Protein AF-0000000084692949 (afdb_homodimer)

Nearest PDB structures (foldseek):
  5o00-assembly1_A-2  TM=7.225E-01  e=6.241E-05  Phanerodontia chrysosporium
  4ags-assembly1_C  TM=6.980E-01  e=1.175E-04  Leishmania infantum
  4qq7-assembly1_B  TM=6.844E-01  e=4.164E-04  Burkholderia cenocepacia J2315
  3lyp-assembly1_B  TM=6.603E-01  e=1.476E-03  Pseudomonas protegens Pf-5
  6gib-assembly1_A  TM=5.365E-01  e=6.348E-04  Trametes versicolor

InterPro domains:
  IPR032854 Alkylated DNA repair protein alkB homologue 3 [PTHR31212] (1-137)
  IPR036282 Glutathione S-transferase, C-terminal domain superfamily [SSF47616] (288-383)
  IPR037151 Alpha-ketoglutarate-dependent dioxygenase AlkB-like superfamily [G3DSA:2.60.120.590] (1-52)

pLDDT: mean 70.76, std 23.98, range [20.2, 98.0]

Organism: Botryosphaeria parva (strain UCR-NP2) (NCBI:txid1287680)

Structure (mmCIF, N/CA/C/O backbone):
data_AF-0000000084692949-model_v1
#
loop_
_entity.id
_entity.type
_entity.pdbx_description
1 polymer 'Putative isochorismatase family protein family protein'
#
loop_
_atom_site.group_PDB
_atom_site.id
_atom_site.type_symbol
_atom_site.label_atom_id
_atom_site.label_alt_id
_atom_site.label_comp_id
_atom_site.label_asym_id
_atom_site.label_entity_id
_atom_site.label_seq_id
_atom_site.pdbx_PDB_ins_code
_atom_site.Cartn_x
_atom_site.Cartn_y
_atom_site.Cartn_z
_atom_site.occupancy
_atom_site.B_iso_or_equiv
_atom_site.auth_seq_id
_atom_site.auth_comp_id
_atom_site.auth_asym_id
_atom_site.auth_atom_id
_atom_site.pdbx_PDB_model_num
ATOM 1 N N . MET A 1 1 ? -11.664 -42.719 -3.82 1 50.5 1 MET A N 1
ATOM 2 C CA . MET A 1 1 ? -11.398 -42.125 -2.521 1 50.5 1 MET A CA 1
ATOM 3 C C . MET A 1 1 ? -12.305 -40.906 -2.289 1 50.5 1 MET A C 1
ATOM 5 O O . MET A 1 1 ? -12.648 -40.219 -3.234 1 50.5 1 MET A O 1
ATOM 9 N N . PRO A 1 2 ? -12.703 -40.844 -1.256 1 49.19 2 PRO A N 1
ATOM 10 C CA . PRO A 1 2 ? -13.617 -39.719 -1.043 1 49.19 2 PRO A CA 1
ATOM 11 C C . PRO A 1 2 ? -12.945 -38.344 -1.24 1 49.19 2 PRO A C 1
ATOM 13 O O . PRO A 1 2 ? -11.719 -38.25 -1.211 1 49.19 2 PRO A O 1
ATOM 16 N N . HIS A 1 3 ? -13.727 -37.375 -1.478 1 51.41 3 HIS A N 1
ATOM 17 C CA . HIS A 1 3 ? -13.312 -35.969 -1.532 1 51.41 3 HIS A CA 1
ATOM 18 C C . HIS A 1 3 ? -12.508 -35.594 -0.293 1 51.41 3 HIS A C 1
ATOM 20 O O . HIS A 1 3 ? -12.836 -36 0.819 1 51.41 3 HIS A O 1
ATOM 26 N N . ASN A 1 4 ? -11.438 -35.062 -0.4 1 51.16 4 ASN A N 1
ATOM 27 C CA . ASN A 1 4 ? -10.531 -34.625 0.657 1 51.16 4 ASN A CA 1
ATOM 28 C C . ASN A 1 4 ? -9.727 -35.781 1.225 1 51.16 4 ASN A C 1
ATOM 30 O O . ASN A 1 4 ? -9.336 -35.75 2.393 1 51.16 4 ASN A O 1
ATOM 34 N N . SER A 1 5 ? -9.82 -36.781 0.419 1 54.34 5 SER A N 1
ATOM 35 C CA . SER A 1 5 ? -9.016 -37.906 0.886 1 54.34 5 SER A CA 1
ATOM 36 C C . SER A 1 5 ? -7.641 -37.906 0.232 1 54.34 5 SER A C 1
ATOM 38 O O . SER A 1 5 ? -7.457 -37.344 -0.851 1 54.34 5 SER A O 1
ATOM 40 N N . VAL A 1 6 ? -6.699 -38.156 1.044 1 57.84 6 VAL A N 1
ATOM 41 C CA . VAL A 1 6 ? -5.344 -38.312 0.524 1 57.84 6 VAL A CA 1
ATOM 42 C C . VAL A 1 6 ? -4.938 -39.781 0.545 1 57.84 6 VAL A C 1
ATOM 44 O O . VAL A 1 6 ? -5.203 -40.5 1.52 1 57.84 6 VAL A O 1
ATOM 47 N N . PHE A 1 7 ? -4.676 -40.375 -0.594 1 60.28 7 PHE A N 1
ATOM 48 C CA . PHE A 1 7 ? -4.055 -41.688 -0.693 1 60.28 7 PHE A CA 1
ATOM 49 C C . PHE A 1 7 ? -2.537 -41.562 -0.759 1 60.28 7 PHE A C 1
ATOM 51 O O . PHE A 1 7 ? -1.997 -40.938 -1.683 1 60.28 7 PHE A O 1
ATOM 58 N N . VAL A 1 8 ? -1.912 -41.906 0.359 1 62.56 8 VAL A N 1
ATOM 59 C CA . VAL A 1 8 ? -0.466 -41.75 0.478 1 62.56 8 VAL A CA 1
ATOM 60 C C . VAL A 1 8 ? 0.217 -43.094 0.283 1 62.56 8 VAL A C 1
ATOM 62 O O . VAL A 1 8 ? -0.166 -44.094 0.908 1 62.56 8 VAL A O 1
ATOM 65 N N . LEU A 1 9 ? 0.998 -43.188 -0.754 1 63.75 9 LEU A N 1
ATOM 66 C CA . LEU A 1 9 ? 1.848 -44.375 -0.954 1 63.75 9 LEU A CA 1
ATOM 67 C C . LEU A 1 9 ? 3.277 -44.094 -0.507 1 63.75 9 LEU A C 1
ATOM 69 O O . LEU A 1 9 ? 3.838 -43.031 -0.838 1 63.75 9 LEU A O 1
ATOM 73 N N . GLY A 1 10 ? 3.75 -44.969 0.358 1 60.5 10 GLY A N 1
ATOM 74 C CA . GLY A 1 10 ? 5.141 -44.812 0.76 1 60.5 10 GLY A CA 1
ATOM 75 C C . GLY A 1 10 ? 6.117 -45.281 -0.305 1 60.5 10 GLY A C 1
ATOM 76 O O . GLY A 1 10 ? 5.711 -45.844 -1.327 1 60.5 10 GLY A O 1
ATOM 77 N N . PRO A 1 11 ? 7.367 -45.031 -0.127 1 63.16 11 PRO A N 1
ATOM 78 C CA . PRO A 1 11 ? 8.391 -45.375 -1.118 1 63.16 11 PRO A CA 1
ATOM 79 C C . PRO A 1 11 ? 8.422 -46.875 -1.442 1 63.16 11 PRO A C 1
ATOM 81 O O . PRO A 1 11 ? 8.609 -47.25 -2.602 1 63.16 11 PRO A O 1
ATOM 84 N N . GLN A 1 12 ? 8.227 -47.656 -0.432 1 65.56 12 GLN A N 1
ATOM 85 C CA . GLN A 1 12 ? 8.289 -49.094 -0.646 1 65.56 12 GLN A CA 1
ATOM 86 C C . GLN A 1 12 ? 7.121 -49.562 -1.509 1 65.56 12 GLN A C 1
ATOM 88 O O . GLN A 1 12 ? 7.301 -50.406 -2.398 1 65.56 12 GLN A O 1
ATOM 93 N N . THR A 1 13 ? 6.004 -49 -1.176 1 65.62 13 THR A N 1
ATOM 94 C CA . THR A 1 13 ? 4.832 -49.406 -1.947 1 65.62 13 THR A CA 1
ATOM 95 C C . THR A 1 13 ? 4.934 -48.906 -3.383 1 65.62 13 THR A C 1
ATOM 97 O O . THR A 1 13 ? 4.578 -49.594 -4.324 1 65.62 13 THR A O 1
ATOM 100 N N . ASN A 1 14 ? 5.496 -47.781 -3.557 1 62.91 14 ASN A N 1
ATOM 101 C CA . ASN A 1 14 ? 5.641 -47.188 -4.879 1 62.91 14 ASN A CA 1
ATOM 102 C C . ASN A 1 14 ? 6.645 -47.938 -5.734 1 62.91 14 ASN A C 1
ATOM 104 O O . ASN A 1 14 ? 6.555 -47.938 -6.961 1 62.91 14 ASN A O 1
ATOM 108 N N . MET A 1 15 ? 7.496 -48.531 -5.004 1 63.19 15 MET A N 1
ATOM 109 C CA . MET A 1 15 ? 8.492 -49.344 -5.688 1 63.19 15 MET A CA 1
ATOM 110 C C . MET A 1 15 ? 7.855 -50.625 -6.258 1 63.19 15 MET A C 1
ATOM 112 O O . MET A 1 15 ? 8.234 -51.062 -7.34 1 63.19 15 MET A O 1
ATOM 116 N N . ARG A 1 16 ? 6.887 -50.969 -5.539 1 63.66 16 ARG A N 1
ATOM 117 C CA . ARG A 1 16 ? 6.371 -52.281 -5.871 1 63.66 16 ARG A CA 1
ATOM 118 C C . ARG A 1 16 ? 5.121 -52.188 -6.738 1 63.66 16 ARG A C 1
ATOM 120 O O . ARG A 1 16 ? 4.797 -53.125 -7.473 1 63.66 16 ARG A O 1
ATOM 127 N N . TRP A 1 17 ? 4.488 -50.969 -6.57 1 64.19 17 TRP A N 1
ATOM 128 C CA . TRP A 1 17 ? 3.203 -50.906 -7.258 1 64.19 17 TRP A CA 1
ATOM 129 C C . TRP A 1 17 ? 3.135 -49.688 -8.164 1 64.19 17 TRP A C 1
ATOM 131 O O . TRP A 1 17 ? 3.588 -48.594 -7.789 1 64.19 17 TRP A O 1
ATOM 141 N N . LEU A 1 18 ? 2.895 -49.938 -9.297 1 60.25 18 LEU A N 1
ATOM 142 C CA . LEU A 1 18 ? 2.564 -48.812 -10.188 1 60.25 18 LEU A CA 1
ATOM 143 C C . LEU A 1 18 ? 1.224 -48.188 -9.812 1 60.25 18 LEU A C 1
ATOM 145 O O . LEU A 1 18 ? 0.253 -48.906 -9.555 1 60.25 18 LEU A O 1
ATOM 149 N N . HIS A 1 19 ? 1.357 -47.062 -9.328 1 60.12 19 HIS A N 1
ATOM 150 C CA . HIS A 1 19 ? 0.096 -46.375 -9.039 1 60.12 19 HIS A CA 1
ATOM 151 C C . HIS A 1 19 ? -0.222 -45.312 -10.094 1 60.12 19 HIS A C 1
ATOM 153 O O . HIS A 1 19 ? 0.687 -44.719 -10.656 1 60.12 19 HIS A O 1
ATOM 159 N N . GLY A 1 20 ? -1.261 -45.469 -10.82 1 58.91 20 GLY A N 1
ATOM 160 C CA . GLY A 1 20 ? -1.734 -44.469 -11.766 1 58.91 20 GLY A CA 1
ATOM 161 C C . GLY A 1 20 ? -3.178 -44.062 -11.531 1 58.91 20 GLY A C 1
ATOM 162 O O . GLY A 1 20 ? -3.963 -44.812 -10.977 1 58.91 20 GLY A O 1
ATOM 163 N N . ILE A 1 21 ? -3.283 -42.812 -11.445 1 57.78 21 ILE A N 1
ATOM 164 C CA . ILE A 1 21 ? -4.664 -42.344 -11.516 1 57.78 21 ILE A CA 1
ATOM 165 C C . ILE A 1 21 ? -5.184 -42.469 -12.953 1 57.78 21 ILE A C 1
ATOM 167 O O . ILE A 1 21 ? -4.773 -41.719 -13.836 1 57.78 21 ILE A O 1
ATOM 171 N N . ASN A 1 22 ? -5.758 -43.562 -13.164 1 57.81 22 ASN A N 1
ATOM 172 C CA . ASN A 1 22 ? -6.301 -43.812 -14.5 1 57.81 22 ASN A CA 1
ATOM 173 C C . ASN A 1 22 ? -7.363 -42.75 -14.852 1 57.81 22 ASN A C 1
ATOM 175 O O . ASN A 1 22 ? -8.047 -42.25 -13.969 1 57.81 22 ASN A O 1
ATOM 179 N N . ALA A 1 23 ? -7.23 -42.312 -16.094 1 62.22 23 ALA A N 1
ATOM 180 C CA . ALA A 1 23 ? -8.289 -41.438 -16.562 1 62.22 23 ALA A CA 1
ATOM 181 C C . ALA A 1 23 ? -9.664 -42.062 -16.344 1 62.22 23 ALA A C 1
ATOM 183 O O . ALA A 1 23 ? -9.859 -43.25 -16.578 1 62.22 23 ALA A O 1
ATOM 184 N N . ASP A 1 24 ? -10.43 -41.312 -15.656 1 65.81 24 ASP A N 1
ATOM 185 C CA . ASP A 1 24 ? -11.82 -41.75 -15.57 1 65.81 24 ASP A CA 1
ATOM 186 C C . ASP A 1 24 ? -12.484 -41.75 -16.938 1 65.81 24 ASP A C 1
ATOM 188 O O . ASP A 1 24 ? -12.844 -40.656 -17.438 1 65.81 24 ASP A O 1
ATOM 192 N N . LYS A 1 25 ? -12.508 -42.844 -17.641 1 66.75 25 LYS A N 1
ATOM 193 C CA 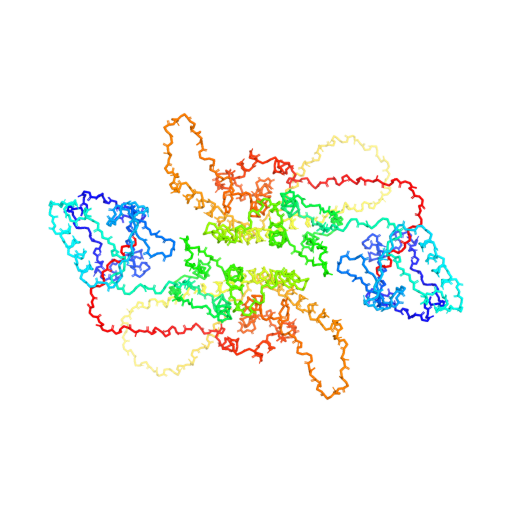. LYS A 1 25 ? -13.008 -42.938 -19.016 1 66.75 25 LYS A CA 1
ATOM 194 C C . LYS A 1 25 ? -14.531 -43.062 -19.031 1 66.75 25 LYS A C 1
ATOM 196 O O . LYS A 1 25 ? -15.133 -43.344 -20.078 1 66.75 25 LYS A O 1
ATOM 201 N N . ARG A 1 26 ? -15.078 -42.906 -17.922 1 77.25 26 ARG A N 1
ATOM 202 C CA . ARG A 1 26 ? -16.531 -42.906 -17.938 1 77.25 26 ARG A CA 1
ATOM 203 C C . ARG A 1 26 ? -17.078 -41.688 -18.688 1 77.25 26 ARG A C 1
ATOM 205 O O . ARG A 1 26 ? -16.438 -40.625 -18.703 1 77.25 26 ARG A O 1
ATOM 212 N N . PRO A 1 27 ? -18.172 -41.875 -19.516 1 75.25 27 PRO A N 1
ATOM 213 C CA . PRO A 1 27 ? -18.812 -40.688 -20.094 1 75.25 27 PRO A CA 1
ATOM 214 C C . PRO A 1 27 ? -19.219 -39.656 -19.047 1 75.25 27 PRO A C 1
ATOM 216 O O . PRO A 1 27 ? -19.484 -40.031 -17.891 1 75.25 27 PRO A O 1
ATOM 219 N N . SER A 1 28 ? -19.109 -38.406 -19.312 1 74.44 28 SER A N 1
ATOM 220 C CA . SER A 1 28 ? -19.422 -37.281 -18.422 1 74.44 28 SER A CA 1
ATOM 221 C C . SER A 1 28 ? -20.781 -37.469 -17.766 1 74.44 28 SER A C 1
ATOM 223 O O . SER A 1 28 ? -21 -37.031 -16.641 1 74.44 28 SER A O 1
ATOM 225 N N . GLU A 1 29 ? -21.641 -38.188 -18.531 1 75.81 29 GLU A N 1
ATOM 226 C CA . GLU A 1 29 ? -23 -38.375 -18.062 1 75.81 29 GLU A CA 1
ATOM 227 C C . GLU A 1 29 ? -23.062 -39.312 -16.859 1 75.81 29 GLU A C 1
ATOM 229 O O . GLU A 1 29 ? -23.984 -39.25 -16.062 1 75.81 29 GLU A O 1
ATOM 234 N N . GLU A 1 30 ? -22.062 -40.125 -16.781 1 78.88 30 GLU A N 1
ATOM 235 C CA . GLU A 1 30 ? -22.047 -41.094 -15.703 1 78.88 30 GLU A CA 1
ATOM 236 C C . GLU A 1 30 ? -21.297 -40.562 -14.484 1 78.88 30 GLU A C 1
ATOM 238 O O . GLU A 1 30 ? -21.328 -41.156 -13.414 1 78.88 30 GLU A O 1
ATOM 243 N N . LYS A 1 31 ? -20.656 -39.5 -14.594 1 74.69 31 LYS A N 1
ATOM 244 C CA . LYS A 1 31 ? -19.906 -38.875 -13.508 1 74.69 31 LYS A CA 1
ATOM 245 C C . LYS A 1 31 ? -20.797 -37.938 -12.68 1 74.69 31 LYS A C 1
ATOM 247 O O . LYS A 1 31 ? -21.75 -37.375 -13.195 1 74.69 31 LYS A O 1
ATOM 252 N N . SER A 1 32 ? -20.578 -38.062 -11.445 1 73.25 32 SER A N 1
ATOM 253 C CA . SER A 1 32 ? -21.297 -37.156 -10.578 1 73.25 32 SER A CA 1
ATOM 254 C C . SER A 1 32 ? -20.922 -35.688 -10.867 1 73.25 32 SER A C 1
ATOM 256 O O . SER A 1 32 ? -19.922 -35.438 -11.539 1 73.25 32 SER A O 1
ATOM 258 N N . ASP A 1 33 ? -21.766 -34.781 -10.445 1 71.81 33 ASP A N 1
ATOM 259 C CA . ASP A 1 33 ? -21.5 -33.375 -10.586 1 71.81 33 ASP A CA 1
ATOM 260 C C . ASP A 1 33 ? -20.141 -33 -10 1 71.81 33 ASP A C 1
ATOM 262 O O . ASP A 1 33 ? -19.406 -32.188 -10.57 1 71.81 33 ASP A O 1
ATOM 266 N N . GLN A 1 34 ? -19.938 -33.656 -8.961 1 70.06 34 GLN A N 1
ATOM 267 C CA . GLN A 1 34 ? -18.672 -33.406 -8.289 1 70.06 34 GLN A CA 1
ATOM 268 C C . GLN A 1 34 ? -17.484 -33.906 -9.125 1 70.06 34 GLN A C 1
ATOM 270 O O . GLN A 1 34 ? -16.453 -33.25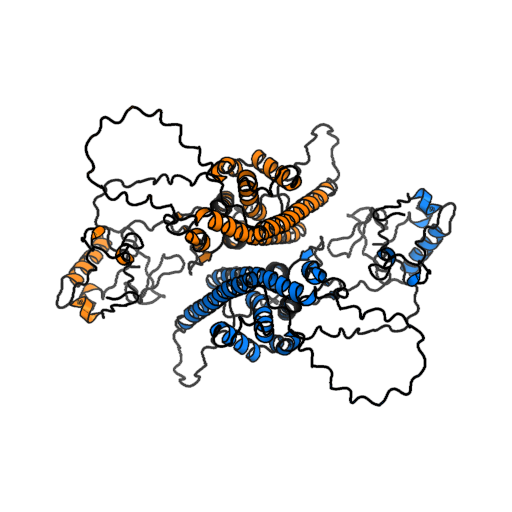 -9.195 1 70.06 34 GLN A O 1
ATOM 275 N N . GLU A 1 35 ? -17.812 -35 -9.82 1 68.12 35 GLU A N 1
ATOM 276 C CA . GLU A 1 35 ? -16.75 -35.594 -10.633 1 68.12 35 GLU A CA 1
ATOM 277 C C . GLU A 1 35 ? -16.516 -34.812 -11.906 1 68.12 35 GLU A C 1
ATOM 279 O O . GLU A 1 35 ? -15.406 -34.812 -12.453 1 68.12 35 GLU A O 1
ATOM 284 N N . ASN A 1 36 ? -17.5 -34.188 -12.242 1 65.81 36 ASN A N 1
ATOM 285 C CA . ASN A 1 36 ? -17.406 -33.406 -13.477 1 65.81 36 ASN A CA 1
ATOM 286 C C . ASN A 1 36 ? -16.938 -32 -13.211 1 65.81 36 ASN A C 1
ATOM 288 O O . ASN A 1 36 ? -16.656 -31.25 -14.141 1 65.81 36 ASN A O 1
ATOM 292 N N . GLU A 1 37 ? -16.828 -31.828 -11.938 1 65 37 GLU A N 1
ATOM 293 C CA . GLU A 1 37 ? -16.391 -30.469 -11.609 1 65 37 GLU A CA 1
ATOM 294 C C . GLU A 1 37 ? -14.961 -30.219 -12.094 1 65 37 GLU A C 1
ATOM 296 O O . GLU A 1 37 ? -14.133 -31.125 -12.109 1 65 37 GLU A O 1
ATOM 301 N N . PHE A 1 38 ? -14.609 -29.109 -12.539 1 66.38 38 PHE A N 1
ATOM 302 C CA . PHE A 1 38 ? -13.328 -28.641 -13.062 1 66.38 38 PHE A CA 1
ATOM 303 C C . PHE A 1 38 ? -12.914 -29.453 -14.273 1 66.38 38 PHE A C 1
ATOM 305 O O . PHE A 1 38 ? -11.734 -29.781 -14.43 1 66.38 38 PHE A O 1
ATOM 312 N N . SER A 1 39 ? -13.852 -29.781 -14.984 1 62.5 39 SER A N 1
ATOM 313 C CA . SER A 1 39 ? -13.688 -30.5 -16.234 1 62.5 39 SER A CA 1
ATOM 314 C C . SER A 1 39 ? -13.023 -31.859 -16 1 62.5 39 SER A C 1
ATOM 316 O O . SER A 1 39 ? -12.273 -32.344 -16.859 1 62.5 39 SER A O 1
ATOM 318 N N . GLY A 1 40 ? -13.25 -32.312 -14.766 1 59.81 40 GLY A N 1
ATOM 319 C CA . GLY A 1 40 ? -12.688 -33.594 -14.445 1 59.81 40 GLY A CA 1
ATOM 320 C C . GLY A 1 40 ? -11.18 -33.594 -14.32 1 59.81 40 GLY A C 1
ATOM 321 O O . GLY A 1 40 ? -10.531 -34.656 -14.359 1 59.81 40 GLY A O 1
ATOM 322 N N . MET A 1 41 ? -10.625 -32.312 -14.203 1 59.59 41 MET A N 1
ATOM 323 C CA . MET A 1 41 ? -9.172 -32.219 -14.078 1 59.59 41 MET A CA 1
ATOM 324 C C . MET A 1 41 ? -8.688 -32.906 -12.805 1 59.59 41 MET A C 1
ATOM 326 O O . MET A 1 41 ? -9.375 -32.906 -11.781 1 59.59 41 MET A O 1
ATOM 330 N N . ARG A 1 42 ? -7.664 -33.781 -13.008 1 56.25 42 ARG A N 1
ATOM 331 C CA . ARG A 1 42 ? -7.008 -34.469 -11.891 1 56.25 42 ARG A CA 1
ATOM 332 C C . ARG A 1 42 ? -5.621 -33.875 -11.648 1 56.25 42 ARG A C 1
ATOM 334 O O . ARG A 1 42 ? -4.914 -33.531 -12.594 1 56.25 42 ARG A O 1
ATOM 341 N N . ILE A 1 43 ? -5.504 -33.5 -10.383 1 56.84 43 ILE A N 1
ATOM 342 C CA . ILE A 1 43 ? -4.184 -33 -10.023 1 56.84 43 ILE A CA 1
ATOM 343 C C . ILE A 1 43 ? -3.455 -34.031 -9.156 1 56.84 43 ILE A C 1
ATOM 345 O O . ILE A 1 43 ? -4.043 -34.625 -8.242 1 56.84 43 ILE A O 1
ATOM 349 N N . SER A 1 44 ? -2.438 -34.625 -9.625 1 54.25 44 SER A N 1
ATOM 350 C CA . SER A 1 44 ? -1.531 -35.438 -8.828 1 54.25 44 SER A CA 1
ATOM 351 C C . SER A 1 44 ? -0.356 -34.594 -8.312 1 54.25 44 SER A C 1
ATOM 353 O O . SER A 1 44 ? 0.357 -33.969 -9.094 1 54.25 44 SER A O 1
ATOM 355 N N . LEU A 1 45 ? -0.504 -34.469 -7.012 1 59.16 45 LEU A N 1
ATOM 356 C CA . LEU A 1 45 ? 0.61 -33.75 -6.402 1 59.16 45 LEU A CA 1
ATOM 357 C C . LEU A 1 45 ? 1.615 -34.719 -5.793 1 59.16 45 LEU A C 1
ATOM 359 O O . LEU A 1 45 ? 1.229 -35.688 -5.105 1 59.16 45 LEU A O 1
ATOM 363 N N . THR A 1 46 ? 2.758 -34.812 -6.191 1 54.41 46 THR A N 1
ATOM 364 C CA . THR A 1 46 ? 3.854 -35.562 -5.605 1 54.41 46 THR A CA 1
ATOM 365 C C . THR A 1 46 ? 4.801 -34.656 -4.836 1 54.41 46 THR A C 1
ATOM 367 O O . THR A 1 46 ? 5.352 -33.719 -5.402 1 54.41 46 THR A O 1
ATOM 370 N N . PHE A 1 47 ? 4.703 -34.812 -3.537 1 59.06 47 PHE A N 1
ATOM 371 C CA . PHE A 1 47 ? 5.633 -34.062 -2.701 1 59.06 47 PHE A CA 1
ATOM 372 C C . PHE A 1 47 ? 6.918 -34.844 -2.479 1 59.06 47 PHE A C 1
ATOM 374 O O . PHE A 1 47 ? 6.879 -36.062 -2.203 1 59.06 47 PHE A O 1
ATOM 381 N N . ARG A 1 48 ? 8.008 -34.375 -2.865 1 56.19 48 ARG A N 1
ATOM 382 C CA . ARG A 1 48 ? 9.305 -35.031 -2.693 1 56.19 48 ARG A CA 1
ATOM 383 C C . ARG A 1 48 ? 10.25 -34.156 -1.868 1 56.19 48 ARG A C 1
ATOM 385 O O . ARG A 1 48 ? 10.266 -32.938 -2.012 1 56.19 48 ARG A O 1
ATOM 392 N N . HIS A 1 49 ? 10.758 -34.75 -0.785 1 61.97 49 HIS A N 1
ATOM 393 C CA . HIS A 1 49 ? 11.883 -34.094 -0.119 1 61.97 49 HIS A CA 1
ATOM 394 C C . HIS A 1 49 ? 13.172 -34.281 -0.917 1 61.97 49 HIS A C 1
ATOM 396 O O . HIS A 1 49 ? 13.688 -35.375 -1.033 1 61.97 49 HIS A O 1
ATOM 402 N N . ILE A 1 50 ? 13.562 -33.188 -1.591 1 64.75 50 ILE A N 1
ATOM 403 C CA . ILE A 1 50 ? 14.719 -33.281 -2.484 1 64.75 50 ILE A CA 1
ATOM 404 C C . ILE A 1 50 ? 15.977 -32.844 -1.733 1 64.75 50 ILE A C 1
ATOM 406 O O . ILE A 1 50 ? 16.031 -31.75 -1.171 1 64.75 50 ILE A O 1
ATOM 410 N N . GLY A 1 51 ? 16.922 -33.781 -1.49 1 78.38 51 GLY A N 1
ATOM 411 C CA . GLY A 1 51 ? 18.219 -33.469 -0.877 1 78.38 51 GLY A CA 1
ATOM 412 C C . GLY A 1 51 ? 19.234 -32.938 -1.863 1 78.38 51 GLY A C 1
ATOM 413 O O . GLY A 1 51 ? 20.438 -33.156 -1.691 1 78.38 51 GLY A O 1
ATOM 414 N N . THR A 1 52 ? 18.797 -32.5 -2.961 1 86.69 52 THR A N 1
ATOM 415 C CA . THR A 1 52 ? 19.656 -31.891 -3.963 1 86.69 52 THR A CA 1
ATOM 416 C C . THR A 1 52 ? 19.406 -30.391 -4.027 1 86.69 52 THR A C 1
ATOM 418 O O . THR A 1 52 ? 18.266 -29.938 -3.98 1 86.69 52 THR A O 1
ATOM 421 N N . PHE A 1 53 ? 20.516 -29.594 -4.09 1 87.56 53 PHE A N 1
ATOM 422 C CA . PHE A 1 53 ? 20.438 -28.156 -3.938 1 87.56 53 PHE A CA 1
ATOM 423 C C . PHE A 1 53 ? 20.984 -27.453 -5.176 1 87.56 53 PHE A C 1
ATOM 425 O O . PHE A 1 53 ? 21.812 -28.016 -5.898 1 87.56 53 PHE A O 1
ATOM 432 N N . LEU A 1 54 ? 20.453 -26.312 -5.457 1 84.75 54 LEU A N 1
ATOM 433 C CA . LEU A 1 54 ? 20.938 -25.438 -6.52 1 84.75 54 LEU A CA 1
ATOM 434 C C . LEU A 1 54 ? 21.453 -24.125 -5.949 1 84.75 54 LEU A C 1
ATOM 436 O O . LEU A 1 54 ? 21.016 -23.703 -4.879 1 84.75 54 LEU A O 1
ATOM 440 N N . SER A 1 55 ? 22.438 -23.656 -6.688 1 78.81 55 SER A N 1
ATOM 441 C CA . SER A 1 55 ? 22.828 -22.297 -6.375 1 78.81 55 SER A CA 1
ATOM 442 C C . SER A 1 55 ? 21.688 -21.312 -6.668 1 78.81 55 SER A C 1
ATOM 444 O O . SER A 1 55 ? 20.75 -21.641 -7.375 1 78.81 55 SER A O 1
ATOM 446 N N . ASN A 1 56 ? 21.844 -20.078 -6.125 1 68.94 56 ASN A N 1
ATOM 447 C CA . ASN A 1 56 ? 20.812 -19.062 -6.266 1 68.94 56 ASN A CA 1
ATOM 448 C C . ASN A 1 56 ? 20.516 -18.766 -7.73 1 68.94 56 ASN A C 1
ATOM 450 O O . ASN A 1 56 ? 19.375 -18.469 -8.094 1 68.94 56 ASN A O 1
ATOM 454 N N . ASP A 1 57 ? 21.594 -18.844 -8.492 1 67.5 57 ASP A N 1
ATOM 455 C CA . ASP A 1 57 ? 21.438 -18.562 -9.914 1 67.5 57 ASP A CA 1
ATOM 456 C C . ASP A 1 57 ? 21.141 -19.828 -10.703 1 67.5 57 ASP A C 1
ATOM 458 O O . ASP A 1 57 ? 21.125 -19.812 -11.938 1 67.5 57 ASP A O 1
ATOM 462 N N . SER A 1 58 ? 21 -20.906 -10.023 1 75.5 58 SER A N 1
ATOM 463 C CA . SER A 1 58 ? 20.625 -22.203 -10.594 1 75.5 58 SER A CA 1
ATOM 464 C C . SER A 1 58 ? 21.688 -22.703 -11.57 1 75.5 58 SER A C 1
ATOM 466 O O . SER A 1 58 ? 21.375 -23.422 -12.516 1 75.5 58 SER A O 1
ATOM 468 N N . ARG A 1 59 ? 22.938 -22.266 -11.297 1 81.44 59 ARG A N 1
ATOM 469 C CA . ARG A 1 59 ? 24 -22.688 -12.211 1 81.44 59 ARG A CA 1
ATOM 470 C C . ARG A 1 59 ? 24.812 -23.844 -11.625 1 81.44 59 ARG A C 1
ATOM 472 O O . ARG A 1 59 ? 25.469 -24.578 -12.359 1 81.44 59 ARG A O 1
ATOM 479 N N . LYS A 1 60 ? 24.734 -23.953 -10.32 1 90.06 60 LYS A N 1
ATOM 480 C CA . LYS A 1 60 ? 25.5 -24.984 -9.641 1 90.06 60 LYS A CA 1
ATOM 481 C C . LYS A 1 60 ? 24.578 -25.953 -8.898 1 90.06 60 LYS A C 1
ATOM 483 O O . LYS A 1 60 ? 23.516 -25.562 -8.414 1 90.06 60 LYS A O 1
ATOM 488 N N . ILE A 1 61 ? 24.953 -27.188 -8.836 1 91.81 61 ILE A N 1
ATOM 489 C CA . ILE A 1 61 ? 24.125 -28.219 -8.211 1 91.81 61 ILE A CA 1
ATOM 490 C C . ILE A 1 61 ? 25 -29.078 -7.289 1 91.81 61 ILE A C 1
ATOM 492 O O . ILE A 1 61 ? 26.172 -29.344 -7.59 1 91.81 61 ILE A O 1
ATOM 496 N N . TRP A 1 62 ? 24.547 -29.438 -6.164 1 93.31 62 TRP A N 1
ATOM 497 C CA . TRP A 1 62 ? 25.203 -30.328 -5.211 1 93.31 62 TRP A CA 1
ATOM 498 C C . TRP A 1 62 ? 24.156 -31.062 -4.352 1 93.31 62 TRP A C 1
ATOM 500 O O . TRP A 1 62 ? 22.969 -30.719 -4.391 1 93.31 62 TRP A O 1
ATOM 510 N N . GLY A 1 63 ? 24.594 -32.094 -3.67 1 91.44 63 GLY A N 1
ATOM 511 C CA . GLY A 1 63 ? 23.703 -32.781 -2.764 1 91.44 63 GLY A CA 1
ATOM 512 C C . GLY A 1 63 ? 23.547 -34.25 -3.1 1 91.44 63 GLY A C 1
ATOM 513 O O . GLY A 1 63 ? 24.328 -34.812 -3.883 1 91.44 63 GLY A O 1
ATOM 514 N N . GLN A 1 64 ? 22.547 -34.844 -2.564 1 86.19 64 GLN A N 1
ATOM 515 C CA . GLN A 1 64 ? 22.359 -36.312 -2.598 1 86.19 64 GLN A CA 1
ATOM 516 C C . GLN A 1 64 ? 22.234 -36.812 -4.031 1 86.19 64 GLN A C 1
ATOM 518 O O . GLN A 1 64 ? 22.812 -37.844 -4.383 1 86.19 64 GLN A O 1
ATOM 523 N N . GLY A 1 65 ? 21.484 -36 -4.812 1 88.12 65 GLY A N 1
ATOM 524 C CA . GLY A 1 65 ? 21.219 -36.469 -6.164 1 88.12 65 GLY A CA 1
ATOM 525 C C . GLY A 1 65 ? 22.25 -36 -7.168 1 88.12 65 GLY A C 1
ATOM 526 O O . GLY A 1 65 ? 22.266 -36.469 -8.312 1 88.12 65 GLY A O 1
ATOM 527 N N . ALA A 1 66 ? 23.047 -35.125 -6.672 1 92.81 66 ALA A N 1
ATOM 528 C CA . ALA A 1 66 ? 24.062 -34.594 -7.562 1 92.81 66 ALA A CA 1
ATOM 529 C C . ALA A 1 66 ? 25.359 -35.406 -7.477 1 92.81 66 ALA A C 1
ATOM 531 O O . ALA A 1 66 ? 25.516 -36.219 -6.574 1 92.81 66 ALA A O 1
ATOM 532 N N . THR A 1 67 ? 26.156 -35.156 -8.5 1 94.5 67 THR A N 1
ATOM 533 C CA . THR A 1 67 ? 27.453 -35.844 -8.469 1 94.5 67 THR A CA 1
ATOM 534 C C . THR A 1 67 ? 28.312 -35.312 -7.316 1 94.5 67 THR A C 1
ATOM 536 O O . THR A 1 67 ? 29.031 -36.094 -6.684 1 94.5 67 THR A O 1
ATOM 539 N N . SER A 1 68 ? 28.219 -34 -7.16 1 94.12 68 SER A N 1
ATOM 540 C CA . SER A 1 68 ? 28.859 -33.438 -5.992 1 94.12 68 SER A CA 1
ATOM 541 C C . SER A 1 68 ? 27.922 -33.406 -4.793 1 94.12 68 SER A C 1
ATOM 543 O O . SER A 1 68 ? 26.766 -32.969 -4.906 1 94.12 68 SER A O 1
ATOM 545 N N . LYS A 1 69 ? 28.375 -33.875 -3.678 1 91.81 69 LYS A N 1
ATOM 546 C CA . LYS A 1 69 ? 27.5 -34.031 -2.518 1 91.81 69 LYS A CA 1
ATOM 547 C C . LYS A 1 69 ? 27.562 -32.781 -1.628 1 91.81 69 LYS A 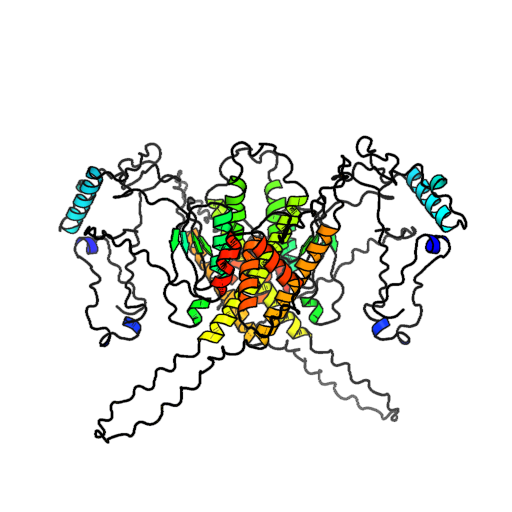C 1
ATOM 549 O O . LYS A 1 69 ? 26.672 -32.562 -0.8 1 91.81 69 LYS A O 1
ATOM 554 N N . THR A 1 70 ? 28.625 -32.031 -1.862 1 92.44 70 THR A N 1
ATOM 555 C CA . THR A 1 70 ? 28.781 -30.875 -0.979 1 92.44 70 THR A CA 1
ATOM 556 C C . THR A 1 70 ? 28.766 -29.578 -1.775 1 92.44 70 THR A C 1
ATOM 558 O O . THR A 1 70 ? 29.094 -29.562 -2.965 1 92.44 70 THR A O 1
ATOM 561 N N . LYS A 1 71 ? 28.406 -28.516 -1.121 1 91.88 71 LYS A N 1
ATOM 562 C CA . LYS A 1 71 ? 28.312 -27.203 -1.755 1 91.88 71 LYS A CA 1
ATOM 563 C C . LYS A 1 71 ? 29.672 -26.734 -2.26 1 91.88 71 LYS A C 1
ATOM 565 O O . LYS A 1 71 ? 29.766 -26.109 -3.322 1 91.88 71 LYS A O 1
ATOM 570 N N . GLU A 1 72 ? 30.766 -26.984 -1.488 1 90.75 72 GLU A N 1
ATOM 571 C CA . GLU A 1 72 ? 32.125 -26.547 -1.811 1 90.75 72 GLU A CA 1
ATOM 572 C C . GLU A 1 72 ? 32.562 -27.109 -3.152 1 90.75 72 GLU A C 1
ATOM 574 O O . GLU A 1 72 ? 33.344 -26.469 -3.877 1 90.75 72 GLU A O 1
ATOM 579 N N . THR A 1 73 ? 32.094 -28.266 -3.406 1 93.25 73 THR A N 1
ATOM 580 C CA . THR A 1 73 ? 32.531 -28.922 -4.633 1 93.25 73 THR A CA 1
ATOM 581 C C . THR A 1 73 ? 31.422 -28.953 -5.668 1 93.25 73 THR A C 1
ATOM 583 O O . THR A 1 73 ? 31.391 -29.812 -6.547 1 93.25 73 THR A O 1
ATOM 586 N N . ALA A 1 74 ? 30.484 -28.016 -5.535 1 94.06 74 ALA A N 1
ATOM 587 C CA . ALA A 1 74 ? 29.312 -27.953 -6.41 1 94.06 74 ALA A CA 1
ATOM 588 C C . ALA A 1 74 ? 29.734 -27.953 -7.879 1 94.06 74 ALA A C 1
ATOM 590 O O . ALA A 1 74 ? 30.75 -27.359 -8.234 1 94.06 74 ALA A O 1
ATOM 591 N N . LYS A 1 75 ? 29 -28.672 -8.703 1 93.56 75 LYS A N 1
ATOM 592 C CA . LYS A 1 75 ? 29.281 -28.734 -10.141 1 93.56 75 LYS A CA 1
ATOM 593 C C . LYS A 1 75 ? 28.25 -27.938 -10.93 1 93.56 75 LYS A C 1
ATOM 595 O O . LYS A 1 75 ? 27.188 -27.594 -10.414 1 93.56 75 LYS A O 1
ATOM 600 N N . SER A 1 76 ? 28.609 -27.562 -12.148 1 92.44 76 SER A N 1
ATOM 601 C CA . SER A 1 76 ? 27.703 -26.844 -13.031 1 92.44 76 SER A CA 1
ATOM 602 C C . SER A 1 76 ? 26.516 -27.734 -13.438 1 92.44 76 SER A C 1
ATOM 604 O O . SER A 1 76 ? 26.703 -28.922 -13.711 1 92.44 76 SER A O 1
ATOM 606 N N . VAL A 1 77 ? 25.406 -27.125 -13.383 1 89.31 77 VAL A N 1
ATOM 607 C CA . VAL A 1 77 ? 24.219 -27.844 -13.836 1 89.31 77 VAL A CA 1
ATOM 608 C C . VAL A 1 77 ? 24.344 -28.172 -15.32 1 89.31 77 VAL A C 1
ATOM 610 O O . VAL A 1 77 ? 24.984 -27.438 -16.078 1 89.31 77 VAL A O 1
ATOM 613 N N . ILE A 1 78 ? 23.891 -29.359 -15.734 1 89 78 ILE A N 1
ATOM 614 C CA . ILE A 1 78 ? 23.875 -29.766 -17.125 1 89 78 ILE A CA 1
ATOM 615 C C . ILE A 1 78 ? 22.469 -29.609 -17.703 1 89 78 ILE A C 1
ATOM 617 O O . ILE A 1 78 ? 21.5 -30.141 -17.141 1 89 78 ILE A O 1
ATOM 621 N N . ASN A 1 79 ? 22.406 -28.797 -18.656 1 85.62 79 ASN A N 1
ATOM 622 C CA . ASN A 1 79 ? 21.125 -28.594 -19.344 1 85.62 79 ASN A CA 1
ATOM 623 C C . ASN A 1 79 ? 21.203 -29.016 -20.812 1 85.62 79 ASN A C 1
ATOM 625 O O . ASN A 1 79 ? 22.219 -28.812 -21.469 1 85.62 79 ASN A O 1
ATOM 629 N N . ASP A 1 80 ? 20.141 -29.547 -21.297 1 84.62 80 ASP A N 1
ATOM 630 C CA . ASP A 1 80 ? 19.969 -29.844 -22.719 1 84.62 80 ASP A CA 1
ATOM 631 C C . ASP A 1 80 ? 21.094 -30.734 -23.234 1 84.62 80 ASP A C 1
ATOM 633 O O . ASP A 1 80 ? 21.688 -30.453 -24.281 1 84.62 80 ASP A O 1
ATOM 637 N N . ASP A 1 81 ? 21.531 -31.625 -22.391 1 87.69 81 ASP A N 1
ATOM 638 C CA . ASP A 1 81 ? 22.5 -32.656 -22.797 1 87.69 81 ASP A CA 1
ATOM 639 C C . ASP A 1 81 ? 21.797 -33.969 -23.062 1 87.69 81 ASP A C 1
ATOM 641 O O . ASP A 1 81 ? 21.359 -34.656 -22.141 1 87.69 81 ASP A O 1
ATOM 645 N N . GLU A 1 82 ? 21.688 -34.281 -24.297 1 87.44 82 GLU A N 1
ATOM 646 C CA . GLU A 1 82 ? 20.906 -35.438 -24.719 1 87.44 82 GLU A CA 1
ATOM 647 C C . GLU A 1 82 ? 21.422 -36.719 -24.078 1 87.44 82 GLU A C 1
ATOM 649 O O . GLU A 1 82 ? 20.641 -37.562 -23.625 1 87.44 82 GLU A O 1
ATOM 654 N N . LYS A 1 83 ? 22.75 -36.875 -24.141 1 90.25 83 LYS A N 1
ATOM 655 C CA . LYS A 1 83 ? 23.344 -38.094 -23.625 1 90.25 83 LYS A CA 1
ATOM 656 C C . LYS A 1 83 ? 23.078 -38.25 -22.125 1 90.25 83 LYS A C 1
ATOM 658 O O . LYS A 1 83 ? 22.625 -39.281 -21.672 1 90.25 83 LYS A O 1
ATOM 663 N N . LYS A 1 84 ? 23.391 -37.25 -21.406 1 90.75 84 LYS A N 1
ATOM 664 C CA . LYS A 1 84 ? 23.203 -37.281 -19.953 1 90.75 84 LYS A CA 1
ATOM 665 C C . LYS A 1 84 ? 21.734 -37.406 -19.578 1 90.75 84 LYS A C 1
ATOM 667 O O . LYS A 1 84 ? 21.391 -38.062 -18.594 1 90.75 84 LYS A O 1
ATOM 672 N N . THR A 1 85 ? 20.938 -36.781 -20.312 1 88.5 85 THR A N 1
ATOM 673 C CA . THR A 1 85 ? 19.484 -36.875 -20.109 1 88.5 85 THR A CA 1
ATOM 674 C C . THR A 1 85 ? 19.016 -38.312 -20.344 1 88.5 85 THR A C 1
ATOM 676 O O . THR A 1 85 ? 18.203 -38.844 -19.562 1 88.5 85 THR A O 1
ATOM 679 N N . GLU A 1 86 ? 19.438 -38.875 -21.391 1 88.31 86 GLU A N 1
ATOM 680 C CA . GLU A 1 86 ? 19.062 -40.25 -21.703 1 88.31 86 GLU A CA 1
ATOM 681 C C . GLU A 1 86 ? 19.484 -41.188 -20.578 1 88.31 86 GLU A C 1
ATOM 683 O O . GLU A 1 86 ? 18.75 -42.125 -20.25 1 88.31 86 GLU A O 1
ATOM 688 N N . GLU A 1 87 ? 20.672 -40.969 -20.094 1 89.56 87 GLU A N 1
ATOM 689 C CA . GLU A 1 87 ? 21.141 -41.781 -18.984 1 89.56 87 GLU A CA 1
ATOM 690 C C . GLU A 1 87 ? 20.172 -41.719 -17.812 1 89.56 87 GLU A C 1
ATOM 692 O O . GLU A 1 87 ? 19.891 -42.719 -17.172 1 89.56 87 GLU A O 1
ATOM 697 N N . LEU A 1 88 ? 19.75 -40.594 -17.516 1 87.5 88 LEU A N 1
ATOM 698 C CA . LEU A 1 88 ? 18.828 -40.406 -16.406 1 87.5 88 LEU A CA 1
ATOM 699 C C . LEU A 1 88 ? 17.484 -41.031 -16.703 1 87.5 88 LEU A C 1
ATOM 701 O O . LEU A 1 88 ? 16.859 -41.625 -15.82 1 87.5 88 LEU A O 1
ATOM 705 N N . ILE A 1 89 ? 17.031 -40.875 -17.938 1 83.44 89 ILE A N 1
ATOM 706 C CA . ILE A 1 89 ? 15.766 -41.469 -18.359 1 83.44 89 ILE A CA 1
ATOM 707 C C . ILE A 1 89 ? 15.836 -42.969 -18.219 1 83.44 89 ILE A C 1
ATOM 709 O O . ILE A 1 89 ? 14.891 -43.625 -17.75 1 83.44 89 ILE A O 1
ATOM 713 N N . GLN A 1 90 ? 16.922 -43.5 -18.609 1 86.69 90 GLN A N 1
ATOM 714 C CA . GLN A 1 90 ? 17.109 -44.938 -18.484 1 86.69 90 GLN A CA 1
ATOM 715 C C . GLN A 1 90 ? 17.109 -45.375 -17.031 1 86.69 90 GLN A C 1
ATOM 717 O O . GLN A 1 90 ? 16.562 -46.406 -16.688 1 86.69 90 GLN A O 1
ATOM 722 N N . ALA A 1 91 ? 17.734 -44.594 -16.25 1 85.44 91 ALA A N 1
ATOM 723 C CA . ALA A 1 91 ? 17.734 -44.875 -14.82 1 85.44 91 ALA A CA 1
ATOM 724 C C . ALA A 1 91 ? 16.312 -44.906 -14.258 1 85.44 91 ALA A C 1
ATOM 726 O O . ALA A 1 91 ? 15.961 -45.781 -13.484 1 85.44 91 ALA A O 1
ATOM 727 N N . PHE A 1 92 ? 15.523 -43.969 -14.68 1 79.75 92 PHE A N 1
ATOM 728 C CA . PHE A 1 92 ? 14.117 -43.906 -14.281 1 79.75 92 PHE A CA 1
ATOM 729 C C . PHE A 1 92 ? 13.383 -45.188 -14.734 1 79.75 92 PHE A C 1
ATOM 731 O O . PHE A 1 92 ? 12.586 -45.75 -13.984 1 79.75 92 PHE A O 1
ATOM 738 N N . GLY A 1 93 ? 13.641 -45.469 -15.93 1 75.19 93 GLY A N 1
ATOM 739 C CA . GLY A 1 93 ? 13.031 -46.688 -16.484 1 75.19 93 GLY A CA 1
ATOM 740 C C . GLY A 1 93 ? 13.367 -47.906 -15.688 1 75.19 93 GLY A C 1
ATOM 741 O O . GLY A 1 93 ? 12.484 -48.75 -15.414 1 75.19 93 GLY A O 1
ATOM 742 N N . LYS A 1 94 ? 14.609 -47.969 -15.344 1 80.88 94 LYS A N 1
ATOM 743 C CA . LYS A 1 94 ? 15.062 -49.125 -14.555 1 80.88 94 LYS A CA 1
ATOM 744 C C . LYS A 1 94 ? 14.352 -49.156 -13.203 1 80.88 94 LYS A C 1
ATOM 746 O O . LYS A 1 94 ? 13.938 -50.25 -12.75 1 80.88 94 LYS A O 1
ATOM 751 N N . GLU A 1 95 ? 14.25 -48.031 -12.547 1 77.62 95 GLU A N 1
ATOM 752 C CA . GLU A 1 95 ? 13.57 -47.938 -11.258 1 77.62 95 GLU A CA 1
ATOM 753 C C . GLU A 1 95 ? 12.125 -48.406 -11.367 1 77.62 95 GLU A C 1
ATOM 755 O O . GLU A 1 95 ? 11.633 -49.156 -10.508 1 77.62 95 GLU A O 1
ATOM 760 N N . ASN A 1 96 ? 11.531 -48.031 -12.453 1 71.31 96 ASN A N 1
ATOM 761 C CA . ASN A 1 96 ? 10.109 -48.281 -12.602 1 71.31 96 ASN A CA 1
ATOM 762 C C . ASN A 1 96 ? 9.844 -49.75 -13.016 1 71.31 96 ASN A C 1
ATOM 764 O O . ASN A 1 96 ? 8.773 -50.281 -12.742 1 71.31 96 ASN A O 1
ATOM 768 N N . GLN A 1 97 ? 10.805 -50.281 -13.547 1 72.19 97 GLN A N 1
ATOM 769 C CA . GLN A 1 97 ? 10.57 -51.594 -14.109 1 72.19 97 GLN A CA 1
ATOM 770 C C . GLN A 1 97 ? 11.172 -52.688 -13.219 1 72.19 97 GLN A C 1
ATOM 772 O O . GLN A 1 97 ? 10.875 -53.875 -13.391 1 72.19 97 GLN A O 1
ATOM 777 N N . SER A 1 98 ? 11.938 -52.25 -12.289 1 73.25 98 SER A N 1
ATOM 778 C CA . SER A 1 98 ? 12.625 -53.219 -11.469 1 73.25 98 SER A CA 1
ATOM 779 C C . SER A 1 98 ? 11.805 -53.594 -10.234 1 73.25 98 SER A C 1
ATOM 781 O O . SER A 1 98 ? 11.172 -52.719 -9.625 1 73.25 98 SER A O 1
ATOM 783 N N . THR A 1 99 ? 11.641 -54.844 -9.945 1 72.81 99 THR A N 1
ATOM 784 C CA . THR A 1 99 ? 10.992 -55.344 -8.727 1 72.81 99 THR A CA 1
ATOM 785 C C . THR A 1 99 ? 11.922 -55.188 -7.523 1 72.81 99 THR A C 1
ATOM 787 O O . THR A 1 99 ? 11.461 -55 -6.395 1 72.81 99 THR A O 1
ATOM 790 N N . GLU A 1 100 ? 13.188 -55.406 -7.734 1 77 100 GLU A N 1
ATOM 791 C CA . GLU A 1 100 ? 14.234 -55.156 -6.75 1 77 100 GLU A CA 1
ATOM 792 C C . GLU A 1 100 ? 15.18 -54.062 -7.234 1 77 100 GLU A C 1
ATOM 794 O O . GLU A 1 100 ? 16 -54.281 -8.117 1 77 100 GLU A O 1
ATOM 799 N N . PHE A 1 101 ? 14.961 -52.844 -6.801 1 78.12 101 PHE A N 1
ATOM 800 C CA . PHE A 1 101 ? 15.688 -51.688 -7.316 1 78.12 101 PHE A CA 1
ATOM 801 C C . PHE A 1 101 ? 16.859 -51.344 -6.406 1 78.12 101 PHE A C 1
ATOM 803 O O . PHE A 1 101 ? 16.672 -51.188 -5.195 1 78.12 101 PHE A O 1
ATOM 810 N N . ASP A 1 102 ? 18.047 -51.469 -7 1 83 102 ASP A N 1
ATOM 811 C CA . ASP A 1 102 ? 19.234 -51 -6.301 1 83 102 ASP A CA 1
ATOM 812 C C . ASP A 1 102 ? 19.484 -49.5 -6.543 1 83 102 ASP A C 1
ATOM 814 O O . ASP A 1 102 ? 20.031 -49.125 -7.57 1 83 102 ASP A O 1
ATOM 818 N N . TRP A 1 103 ? 19.188 -48.656 -5.617 1 83.62 103 TRP A N 1
ATOM 819 C CA . TRP A 1 103 ? 19.266 -47.219 -5.723 1 83.62 103 TRP A CA 1
ATOM 820 C C . TRP A 1 103 ? 20.703 -46.75 -5.891 1 83.62 103 TRP A C 1
ATOM 822 O O . TRP A 1 103 ? 21 -45.906 -6.723 1 83.62 103 TRP A O 1
ATOM 832 N N . GLU A 1 104 ? 21.562 -47.375 -5.125 1 87.56 104 GLU A N 1
ATOM 833 C CA . GLU A 1 104 ? 22.969 -46.969 -5.133 1 87.56 104 GLU A CA 1
ATOM 834 C C . GLU A 1 104 ? 23.609 -47.25 -6.492 1 87.56 104 GLU A C 1
ATOM 836 O O . GLU A 1 104 ? 24.359 -46.406 -7.004 1 87.56 104 GLU A O 1
ATOM 841 N N . GLU A 1 105 ? 23.203 -48.281 -6.965 1 87.81 105 GLU A N 1
ATOM 842 C CA . GLU A 1 105 ? 23.766 -48.656 -8.258 1 87.81 105 GLU A CA 1
ATOM 843 C C . GLU A 1 105 ? 23.25 -47.719 -9.359 1 87.81 105 GLU A C 1
ATOM 845 O O . GLU A 1 105 ? 24 -47.375 -10.281 1 87.81 105 GLU A O 1
ATOM 850 N N . THR A 1 106 ? 22.047 -47.312 -9.289 1 86.75 106 THR A N 1
ATOM 851 C CA . THR A 1 106 ? 21.422 -46.594 -10.383 1 86.75 106 THR A CA 1
ATOM 852 C C . THR A 1 106 ? 21.609 -45.062 -10.195 1 86.75 106 THR A C 1
ATOM 854 O O . THR A 1 106 ? 21.969 -44.375 -11.133 1 86.75 106 THR A O 1
ATOM 857 N N . TYR A 1 107 ? 21.391 -44.594 -8.938 1 87.75 107 TYR A N 1
ATOM 858 C CA . TYR A 1 107 ? 21.375 -43.156 -8.688 1 87.75 107 TYR A CA 1
ATOM 859 C C . TYR A 1 107 ? 22.562 -42.75 -7.816 1 87.75 107 TYR A C 1
ATOM 861 O O . TYR A 1 107 ? 22.812 -41.562 -7.625 1 87.75 107 TYR A O 1
ATOM 869 N N . GLY A 1 108 ? 23.25 -43.656 -7.285 1 87.44 108 GLY A N 1
ATOM 870 C CA . GLY A 1 108 ? 24.281 -43.375 -6.293 1 87.44 108 GLY A CA 1
ATOM 871 C C . GLY A 1 108 ? 25.328 -42.406 -6.785 1 87.44 108 GLY A C 1
ATOM 872 O O . GLY A 1 108 ? 25.828 -41.562 -6.016 1 87.44 108 GLY A O 1
ATOM 873 N N . SER A 1 109 ? 25.719 -42.5 -8.055 1 88.19 109 SER A N 1
ATOM 874 C CA . SER A 1 109 ? 26.75 -41.625 -8.617 1 88.19 109 SER A CA 1
ATOM 875 C C . SER A 1 109 ? 26.234 -40.219 -8.797 1 88.19 109 SER A C 1
ATOM 877 O O . SER A 1 109 ? 27.016 -39.281 -8.93 1 88.19 109 SER A O 1
ATOM 879 N N . GLY A 1 110 ? 24.953 -40.062 -8.75 1 90.62 110 GLY A N 1
ATOM 880 C CA . GLY A 1 110 ? 24.344 -38.75 -8.891 1 90.62 110 GLY A CA 1
ATOM 881 C C . GLY A 1 110 ? 24.234 -38.312 -10.328 1 90.62 110 GLY A C 1
ATOM 882 O O . GLY A 1 110 ? 24.672 -39 -11.242 1 90.62 110 GLY A O 1
ATOM 883 N N . SER A 1 111 ? 23.453 -37.25 -10.547 1 91.5 111 SER A N 1
ATOM 884 C CA . SER A 1 111 ? 23.297 -36.594 -11.844 1 91.5 111 SER A CA 1
ATOM 885 C C . SER A 1 111 ? 23.234 -35.094 -11.703 1 91.5 111 SER A C 1
ATOM 887 O O . SER A 1 111 ? 22.625 -34.562 -10.766 1 91.5 111 SER A O 1
ATOM 889 N N . ASP A 1 112 ? 23.891 -34.469 -12.633 1 92.62 112 ASP A N 1
ATOM 890 C CA . ASP A 1 112 ? 23.891 -33 -12.594 1 92.62 112 ASP A CA 1
ATOM 891 C C . ASP A 1 112 ? 22.953 -32.406 -13.656 1 92.62 112 ASP A C 1
ATOM 893 O O . ASP A 1 112 ? 23.016 -31.234 -13.969 1 92.62 112 ASP A O 1
ATOM 897 N N . VAL A 1 113 ? 22.156 -33.25 -14.219 1 87.75 113 VAL A N 1
ATOM 898 C CA . VAL A 1 113 ? 21.172 -32.812 -15.203 1 87.75 113 VAL A CA 1
ATOM 899 C C . VAL A 1 113 ? 20.016 -32.125 -14.492 1 87.75 113 VAL A C 1
ATOM 901 O O . VAL A 1 113 ? 19.359 -32.719 -13.625 1 87.75 113 VAL A O 1
ATOM 904 N N . LEU A 1 114 ? 19.812 -30.922 -14.812 1 84.19 114 LEU A N 1
ATOM 905 C CA . LEU A 1 114 ? 18.703 -30.172 -14.227 1 84.19 114 LEU A CA 1
ATOM 906 C C . LEU A 1 114 ? 17.516 -30.125 -15.188 1 84.19 114 LEU A C 1
ATOM 908 O O . LEU A 1 114 ? 16.406 -30.516 -14.828 1 84.19 114 LEU A O 1
ATOM 912 N N . HIS A 1 115 ? 17.766 -29.594 -16.422 1 80.94 115 HIS A N 1
ATOM 913 C CA . HIS A 1 115 ? 16.703 -29.547 -17.438 1 80.94 115 HIS A CA 1
ATOM 914 C C . HIS A 1 115 ? 17.016 -30.469 -18.609 1 80.94 115 HIS A C 1
ATOM 916 O O . HIS A 1 115 ? 18.125 -30.422 -19.156 1 80.94 115 HIS A O 1
ATOM 922 N N . PHE A 1 116 ? 15.992 -31.359 -18.922 1 77.88 116 PHE A N 1
ATOM 923 C CA . PHE A 1 116 ? 16.141 -32.25 -20.062 1 77.88 116 PHE A CA 1
ATOM 924 C C . PHE A 1 116 ? 16.234 -31.469 -21.359 1 77.88 116 PHE A C 1
ATOM 926 O O . PHE A 1 116 ? 16.844 -31.922 -22.328 1 77.88 116 PHE A O 1
ATOM 933 N N . ARG A 1 117 ? 15.477 -30.391 -21.281 1 69 117 ARG A N 1
ATOM 934 C CA . ARG A 1 117 ? 15.516 -29.469 -22.406 1 69 117 ARG A CA 1
ATOM 935 C C . ARG A 1 117 ? 16.156 -28.141 -22 1 69 117 ARG A C 1
ATOM 937 O O . ARG A 1 117 ? 16.703 -28.016 -20.906 1 69 117 ARG A O 1
ATOM 944 N N . ALA A 1 118 ? 16.219 -27.234 -23.016 1 66.69 118 ALA A N 1
ATOM 945 C CA . ALA A 1 118 ? 16.766 -25.906 -22.734 1 66.69 118 ALA A CA 1
ATOM 946 C C . ALA A 1 118 ? 16.078 -25.281 -21.516 1 66.69 118 ALA A C 1
ATOM 948 O O . ALA A 1 118 ? 14.875 -25.469 -21.328 1 66.69 118 ALA A O 1
ATOM 949 N N . SER A 1 119 ? 16.875 -24.812 -20.531 1 63.19 119 SER A N 1
ATOM 950 C CA . SER A 1 119 ? 16.344 -24.172 -19.344 1 63.19 119 SER A CA 1
ATOM 951 C C . SER A 1 119 ? 15.305 -23.109 -19.703 1 63.19 119 SER A C 1
ATOM 953 O O . SER A 1 119 ? 15.523 -22.312 -20.609 1 63.19 119 SER A O 1
ATOM 955 N N . PRO A 1 120 ? 14.07 -23.391 -19.297 1 61.94 120 PRO A N 1
ATOM 956 C CA . PRO A 1 120 ? 13.117 -22.312 -19.562 1 61.94 120 PRO A CA 1
ATOM 957 C C . PRO A 1 120 ? 13.633 -20.953 -19.094 1 61.94 120 PRO A C 1
ATOM 959 O O . PRO A 1 120 ? 14.422 -20.875 -18.156 1 61.94 120 PRO A O 1
ATOM 962 N N . PRO A 1 121 ? 13.43 -20.016 -20 1 66 121 PRO A N 1
ATOM 963 C CA . PRO A 1 121 ? 13.852 -18.688 -19.531 1 66 121 PRO A CA 1
ATOM 964 C C . PRO A 1 121 ? 13.32 -18.375 -18.125 1 66 121 PRO A C 1
ATOM 966 O O . PRO A 1 121 ? 12.18 -18.688 -17.812 1 66 121 PRO A O 1
ATOM 969 N N . GLU A 1 122 ? 14.25 -18.125 -17.25 1 76.5 122 GLU A N 1
ATOM 970 C CA . GLU A 1 122 ? 13.828 -17.75 -15.898 1 76.5 122 GLU A CA 1
ATOM 971 C C . GLU A 1 122 ? 13.273 -16.328 -15.867 1 76.5 122 GLU A C 1
ATOM 973 O O . GLU A 1 122 ? 14.031 -15.367 -15.734 1 76.5 122 GLU A O 1
ATOM 978 N N . THR A 1 123 ? 11.984 -16.203 -16.281 1 87.31 123 THR A N 1
ATOM 979 C CA . THR A 1 123 ? 11.297 -14.922 -16.234 1 87.31 123 THR A CA 1
ATOM 980 C C . THR A 1 123 ? 10.18 -14.953 -15.195 1 87.31 123 THR A C 1
ATOM 982 O O . THR A 1 123 ? 9.641 -16.016 -14.883 1 87.31 123 THR A O 1
ATOM 985 N N . PRO A 1 124 ? 9.961 -13.828 -14.688 1 92.12 124 PRO A N 1
ATOM 986 C CA . PRO A 1 124 ? 8.789 -13.797 -13.805 1 92.12 124 PRO A CA 1
ATOM 987 C C . PRO A 1 124 ? 7.52 -14.297 -14.492 1 92.12 124 PRO A C 1
ATOM 989 O O . PRO A 1 124 ? 7.379 -14.172 -15.711 1 92.12 124 PRO A O 1
ATOM 992 N N . ILE A 1 125 ? 6.645 -14.906 -13.719 1 92.88 125 ILE A N 1
ATOM 993 C CA . ILE A 1 125 ? 5.391 -15.422 -14.258 1 92.88 125 ILE A CA 1
ATOM 994 C C . ILE A 1 125 ? 4.223 -14.586 -13.734 1 92.88 125 ILE A C 1
ATOM 996 O O . ILE A 1 125 ? 4.074 -14.398 -12.523 1 92.88 125 ILE A O 1
ATOM 1000 N N . LEU A 1 126 ? 3.453 -14.055 -14.625 1 96.31 126 LEU A N 1
ATOM 1001 C CA . LEU A 1 126 ? 2.24 -13.328 -14.266 1 96.31 126 LEU A CA 1
ATOM 1002 C C . LEU A 1 126 ? 1.009 -14.211 -14.438 1 96.31 126 LEU A C 1
ATOM 1004 O O . LEU A 1 126 ? 0.674 -14.602 -15.562 1 96.31 126 LEU A O 1
ATOM 1008 N N . TYR A 1 127 ? 0.347 -14.57 -13.336 1 94.06 127 TYR A N 1
ATOM 1009 C CA . TYR A 1 127 ? -0.942 -15.25 -13.352 1 94.06 127 TYR A CA 1
ATOM 1010 C C . TYR A 1 127 ? -2.09 -14.25 -13.367 1 94.06 127 TYR A C 1
ATOM 1012 O O . TYR A 1 127 ? -2.35 -13.578 -12.359 1 94.06 127 TYR A O 1
ATOM 1020 N N . THR A 1 128 ? -2.768 -14.102 -14.438 1 93 128 THR A N 1
ATOM 1021 C CA . THR A 1 128 ? -3.787 -13.062 -14.562 1 93 128 THR A CA 1
ATOM 1022 C C . THR A 1 128 ? -5.098 -13.516 -13.914 1 93 128 THR A C 1
ATOM 1024 O O . THR A 1 128 ? -5.289 -14.703 -13.648 1 93 128 THR A O 1
ATOM 1027 N N . SER A 1 129 ? -5.848 -12.547 -13.531 1 89.56 129 SER A N 1
ATOM 1028 C CA . SER A 1 129 ? -7.207 -12.758 -13.039 1 89.56 129 SER A CA 1
ATOM 1029 C C . SER A 1 129 ? -8.242 -12.477 -14.125 1 89.56 129 SER A C 1
ATOM 1031 O O . SER A 1 129 ? -7.891 -12.289 -15.289 1 89.56 129 SER A O 1
ATOM 1033 N N . HIS A 1 130 ? -9.508 -12.508 -13.719 1 84.25 130 HIS A N 1
ATOM 1034 C CA . HIS A 1 130 ? -10.578 -12.234 -14.672 1 84.25 130 HIS A CA 1
ATOM 1035 C C . HIS A 1 130 ? -10.844 -10.742 -14.797 1 84.25 130 HIS A C 1
ATOM 1037 O O . HIS A 1 130 ? -11.688 -10.32 -15.586 1 84.25 130 HIS A O 1
ATOM 1043 N N . SER A 1 131 ? -10.117 -10 -14.094 1 87.75 131 SER A N 1
ATOM 1044 C CA . SER A 1 131 ? -10.266 -8.547 -14.164 1 87.75 131 SER A CA 1
ATOM 1045 C C . SER A 1 131 ? -9.375 -7.945 -15.242 1 87.75 131 SER A C 1
ATOM 1047 O O . SER A 1 131 ? -8.156 -7.922 -15.102 1 87.75 131 SER A O 1
ATOM 1049 N N . SER A 1 132 ? -10.016 -7.391 -16.234 1 90.06 132 SER A N 1
ATOM 1050 C CA . SER A 1 132 ? -9.25 -6.73 -17.281 1 90.06 132 SER A CA 1
ATOM 1051 C C . SER A 1 132 ? -8.492 -5.523 -16.734 1 90.06 132 SER A C 1
ATOM 1053 O O . SER A 1 132 ? -7.41 -5.188 -17.234 1 90.06 132 SER A O 1
ATOM 1055 N N . VAL A 1 133 ? -9.055 -4.895 -15.742 1 93.56 133 VAL A N 1
ATOM 1056 C CA . VAL A 1 133 ? -8.445 -3.711 -15.148 1 93.56 133 VAL A CA 1
ATOM 1057 C C . VAL A 1 133 ? -7.121 -4.09 -14.492 1 93.56 133 VAL A C 1
ATOM 1059 O O . VAL A 1 133 ? -6.102 -3.434 -14.719 1 93.56 133 VAL A O 1
ATOM 1062 N N . GLU A 1 134 ? -7.141 -5.152 -13.711 1 94.12 134 GLU A N 1
ATOM 1063 C CA . GLU A 1 134 ? -5.93 -5.598 -13.031 1 94.12 134 GLU A CA 1
ATOM 1064 C C . GLU A 1 134 ? -4.867 -6.047 -14.023 1 94.12 134 GLU A C 1
ATOM 1066 O O . GLU A 1 134 ? -3.689 -5.719 -13.875 1 94.12 134 GLU A O 1
ATOM 1071 N N . ARG A 1 135 ? -5.336 -6.758 -14.992 1 94.25 135 ARG A N 1
ATOM 1072 C CA . ARG A 1 135 ? -4.426 -7.215 -16.031 1 94.25 135 ARG A CA 1
ATOM 1073 C C . ARG A 1 135 ? -3.746 -6.035 -16.719 1 94.25 135 ARG A C 1
ATOM 1075 O O . ARG A 1 135 ? -2.521 -6.008 -16.844 1 94.25 135 ARG A O 1
ATOM 1082 N N . GLN A 1 136 ? -4.512 -5.109 -17.172 1 96.06 136 GLN A N 1
ATOM 1083 C CA . GLN A 1 136 ? -3.99 -3.943 -17.875 1 96.06 136 GLN A CA 1
ATOM 1084 C C . GLN A 1 136 ? -3.014 -3.162 -17 1 96.06 136 GLN A C 1
ATOM 1086 O O . GLN A 1 136 ? -1.978 -2.697 -17.484 1 96.06 136 GLN A O 1
ATOM 1091 N N . SER A 1 137 ? -3.359 -3.016 -15.75 1 97.56 137 SER A N 1
ATOM 1092 C CA . SER A 1 137 ? -2.525 -2.27 -14.812 1 97.56 137 SER A CA 1
ATOM 1093 C C . SER A 1 137 ? -1.112 -2.84 -14.758 1 97.56 137 SER A C 1
ATOM 1095 O O . SER A 1 137 ? -0.133 -2.102 -14.883 1 97.56 137 SER A O 1
ATOM 1097 N N . VAL A 1 138 ? -1.023 -4.133 -14.586 1 98 138 VAL A N 1
ATOM 1098 C CA . VAL A 1 138 ? 0.274 -4.777 -14.406 1 98 138 VAL A CA 1
ATOM 1099 C C . VAL A 1 138 ? 1.02 -4.812 -15.734 1 98 138 VAL A C 1
ATOM 1101 O O . VAL A 1 138 ? 2.225 -4.562 -15.789 1 98 138 VAL A O 1
ATOM 1104 N N . LEU A 1 139 ? 0.313 -5.008 -16.828 1 96.81 139 LEU A N 1
ATOM 1105 C CA . LEU A 1 139 ? 0.946 -5.078 -18.141 1 96.81 139 LEU A CA 1
ATOM 1106 C C . LEU A 1 139 ? 1.539 -3.727 -18.531 1 96.81 139 LEU A C 1
ATOM 1108 O O . LEU A 1 139 ? 2.627 -3.666 -19.109 1 96.81 139 LEU A O 1
ATOM 1112 N N . LEU A 1 140 ? 0.862 -2.693 -18.25 1 96.31 140 LEU A N 1
ATOM 1113 C CA . LEU A 1 140 ? 1.361 -1.355 -18.562 1 96.31 140 LEU A CA 1
ATOM 1114 C C . LEU A 1 140 ? 2.721 -1.124 -17.906 1 96.31 140 LEU A C 1
ATOM 1116 O O . LEU A 1 140 ? 3.637 -0.597 -18.547 1 96.31 140 LEU A O 1
ATOM 1120 N N . TYR A 1 141 ? 2.803 -1.538 -16.672 1 97.06 141 TYR A N 1
ATOM 1121 C CA . TYR A 1 141 ? 4.051 -1.245 -15.977 1 97.06 141 TYR A CA 1
ATOM 1122 C C . TYR A 1 141 ? 5.152 -2.207 -16.406 1 97.06 141 TYR A C 1
ATOM 1124 O O . TYR A 1 141 ? 6.324 -1.828 -16.453 1 97.06 141 TYR A O 1
ATOM 1132 N N . LEU A 1 142 ? 4.766 -3.484 -16.594 1 94.81 142 LEU A N 1
ATOM 1133 C CA . LEU A 1 142 ? 5.762 -4.418 -17.125 1 94.81 142 LEU A CA 1
ATOM 1134 C C . LEU A 1 142 ? 6.332 -3.924 -18.438 1 94.81 142 LEU A C 1
ATOM 1136 O O . LEU A 1 142 ? 7.539 -4.02 -18.672 1 94.81 142 LEU A O 1
ATOM 1140 N N . ASP A 1 143 ? 5.492 -3.387 -19.234 1 92.5 143 ASP A N 1
ATOM 1141 C CA . ASP A 1 143 ? 5.93 -2.791 -20.5 1 92.5 143 ASP A CA 1
ATOM 1142 C C . ASP A 1 143 ? 6.852 -1.598 -20.25 1 92.5 143 ASP A C 1
ATOM 1144 O O . ASP A 1 143 ? 7.871 -1.443 -20.922 1 92.5 143 ASP A O 1
ATOM 1148 N N . GLU A 1 144 ? 6.48 -0.769 -19.359 1 91.94 144 GLU A N 1
ATOM 1149 C CA . GLU A 1 144 ? 7.281 0.399 -19 1 91.94 144 GLU A CA 1
ATOM 1150 C C . GLU A 1 144 ? 8.68 -0.009 -18.547 1 91.94 144 GLU A C 1
ATOM 1152 O O . GLU A 1 144 ? 9.664 0.662 -18.875 1 91.94 144 GLU A O 1
ATOM 1157 N N . LEU A 1 145 ? 8.742 -1.096 -17.797 1 91.38 145 LEU A N 1
ATOM 1158 C CA . LEU A 1 145 ? 10.016 -1.579 -17.25 1 91.38 145 LEU A CA 1
ATOM 1159 C C . LEU A 1 145 ? 10.812 -2.318 -18.328 1 91.38 145 LEU A C 1
ATOM 1161 O O . LEU A 1 145 ? 12.016 -2.527 -18.172 1 91.38 145 LEU A O 1
ATOM 1165 N N . GLY A 1 146 ? 10.141 -2.717 -19.359 1 90.69 146 GLY A N 1
ATOM 1166 C CA . GLY A 1 146 ? 10.789 -3.559 -20.344 1 90.69 146 GLY A CA 1
ATOM 1167 C C . GLY A 1 146 ? 11.156 -4.934 -19.828 1 90.69 146 GLY A C 1
ATOM 1168 O O . GLY A 1 146 ? 12.164 -5.508 -20.219 1 90.69 146 GLY A O 1
ATOM 1169 N N . LEU A 1 147 ? 10.469 -5.391 -18.875 1 90.12 147 LEU A N 1
ATOM 1170 C CA . LEU A 1 147 ? 10.75 -6.676 -18.25 1 90.12 147 LEU A CA 1
ATOM 1171 C C . LEU A 1 147 ? 10.062 -7.812 -18.984 1 90.12 147 LEU A C 1
ATOM 1173 O O . LEU A 1 147 ? 8.859 -7.75 -19.25 1 90.12 147 LEU A O 1
ATOM 1177 N N . GLU A 1 148 ? 10.828 -8.766 -19.344 1 89.5 148 GLU A N 1
ATOM 1178 C CA . GLU A 1 148 ? 10.25 -9.969 -19.953 1 89.5 148 GLU A CA 1
ATOM 1179 C C . GLU A 1 148 ? 9.539 -10.82 -18.906 1 89.5 148 GLU A C 1
ATOM 1181 O O . GLU A 1 148 ? 10.016 -10.938 -17.766 1 89.5 148 GLU A O 1
ATOM 1186 N N . TYR A 1 149 ? 8.375 -11.359 -19.312 1 91.88 149 TYR A N 1
ATOM 1187 C CA . TYR A 1 149 ? 7.586 -12.172 -18.391 1 91.88 149 TYR A CA 1
ATOM 1188 C C . TYR A 1 149 ? 6.816 -13.25 -19.141 1 91.88 149 TYR A C 1
ATOM 1190 O O . TYR A 1 149 ? 6.621 -13.156 -20.359 1 91.88 149 TYR A O 1
ATOM 1198 N N . SER A 1 150 ? 6.457 -14.305 -18.391 1 90.81 150 SER A N 1
ATOM 1199 C CA . SER A 1 150 ? 5.512 -15.289 -18.891 1 90.81 150 SER A CA 1
ATOM 1200 C C . SER A 1 150 ? 4.098 -15.008 -18.391 1 90.81 150 SER A C 1
ATOM 1202 O O . SER A 1 150 ? 3.908 -14.57 -17.25 1 90.81 150 SER A O 1
ATOM 1204 N N . LEU A 1 151 ? 3.168 -15.195 -19.266 1 92.94 151 LEU A N 1
ATOM 1205 C CA . LEU A 1 151 ? 1.781 -14.891 -18.922 1 92.94 151 LEU A CA 1
ATOM 1206 C C . LEU A 1 151 ? 0.943 -16.156 -18.875 1 92.94 151 LEU A C 1
ATOM 1208 O O . LEU A 1 151 ? 1 -17 -19.781 1 92.94 151 LEU A O 1
ATOM 1212 N N . VAL A 1 152 ? 0.252 -16.359 -17.719 1 90.31 152 VAL A N 1
ATOM 1213 C CA . VAL A 1 152 ? -0.687 -17.469 -17.562 1 90.31 152 VAL A CA 1
ATOM 1214 C C . VAL A 1 152 ? -2.111 -16.922 -17.469 1 90.31 152 VAL A C 1
ATOM 1216 O O . VAL A 1 152 ? -2.418 -16.125 -16.578 1 90.31 152 VAL A O 1
ATOM 1219 N N . GLU A 1 153 ? -2.982 -17.312 -18.312 1 89.38 153 GLU A N 1
ATOM 1220 C CA . GLU A 1 153 ? -4.375 -16.875 -18.312 1 89.38 153 GLU A CA 1
ATOM 1221 C C . GLU A 1 153 ? -5.191 -17.609 -17.25 1 89.38 153 GLU A C 1
ATOM 1223 O O . GLU A 1 153 ? -4.887 -18.75 -16.891 1 89.38 153 GLU A O 1
ATOM 1228 N N . PRO A 1 154 ? -6.227 -16.875 -16.781 1 84.69 154 PRO A N 1
ATOM 1229 C CA . PRO A 1 154 ? -7.09 -17.562 -15.82 1 84.69 154 PRO A CA 1
ATOM 1230 C C . PRO A 1 154 ? -7.965 -18.625 -16.469 1 84.69 154 PRO A C 1
ATOM 1232 O O . PRO A 1 154 ? -8.258 -18.547 -17.672 1 84.69 154 PRO A O 1
ATOM 1235 N N . PRO A 1 155 ? -8.336 -19.562 -15.625 1 77.69 155 PRO A N 1
ATOM 1236 C CA . PRO A 1 155 ? -9.289 -20.547 -16.156 1 77.69 155 PRO A CA 1
ATOM 1237 C C . PRO A 1 155 ? -10.641 -19.938 -16.5 1 77.69 155 PRO A C 1
ATOM 1239 O O . PRO A 1 155 ? -10.961 -18.844 -16.016 1 77.69 155 PRO A O 1
ATOM 1242 N N . PRO A 1 156 ? -11.414 -20.531 -17.312 1 76.44 156 PRO A N 1
ATOM 1243 C CA . PRO A 1 156 ? -12.742 -19.984 -17.656 1 76.44 156 PRO A CA 1
ATOM 1244 C C . PRO A 1 156 ? -13.633 -19.812 -16.438 1 76.44 156 PRO A C 1
ATOM 1246 O O . PRO A 1 156 ? -13.531 -20.594 -15.477 1 76.44 156 PRO A O 1
ATOM 1249 N N . VAL A 1 157 ? -14.422 -18.766 -16.438 1 72.31 157 VAL A N 1
ATOM 1250 C CA . VAL A 1 157 ? -15.32 -18.453 -15.336 1 72.31 157 VAL A CA 1
ATOM 1251 C C . VAL A 1 157 ? -16.438 -19.5 -15.266 1 72.31 157 VAL A C 1
ATOM 1253 O O . VAL A 1 157 ? -17.109 -19.766 -16.266 1 72.31 157 VAL A O 1
ATOM 1256 N N . ARG A 1 158 ? -16.531 -20.141 -14.141 1 64.12 158 ARG A N 1
ATOM 1257 C CA . ARG A 1 158 ? -17.609 -21.125 -13.969 1 64.12 158 ARG A CA 1
ATOM 1258 C C . ARG A 1 158 ? -18.703 -20.578 -13.047 1 64.12 158 ARG A C 1
ATOM 1260 O O . ARG A 1 158 ? -19.891 -20.812 -13.281 1 64.12 158 ARG A O 1
ATOM 1267 N N . HIS A 1 159 ? -18.234 -19.906 -11.977 1 66.19 159 HIS A N 1
ATOM 1268 C CA . HIS A 1 159 ? -19.156 -19.344 -11.008 1 66.19 159 HIS A CA 1
ATOM 1269 C C . HIS A 1 159 ? -18.938 -17.828 -10.852 1 66.19 159 HIS A C 1
ATOM 1271 O O . HIS A 1 159 ? -17.844 -17.328 -11.148 1 66.19 159 HIS A O 1
ATOM 1277 N N . GLY A 1 160 ? -20.016 -17.172 -10.586 1 60.34 160 GLY A N 1
ATOM 1278 C CA . GLY A 1 160 ? -19.969 -15.734 -10.406 1 60.34 160 GLY A CA 1
ATOM 1279 C C . GLY A 1 160 ? -18.906 -15.297 -9.414 1 60.34 160 GLY A C 1
ATOM 1280 O O . GLY A 1 160 ? -18.297 -14.234 -9.578 1 60.34 160 GLY A O 1
ATOM 1281 N N . ASP A 1 161 ? -18.562 -16.188 -8.5 1 65.94 161 ASP A N 1
ATOM 1282 C CA . ASP A 1 161 ? -17.641 -15.82 -7.441 1 65.94 161 ASP A CA 1
ATOM 1283 C C . ASP A 1 161 ? -16.188 -15.984 -7.895 1 65.94 161 ASP A C 1
ATOM 1285 O O . ASP A 1 161 ? -15.258 -15.617 -7.172 1 65.94 161 ASP A O 1
ATOM 1289 N N . ASP A 1 162 ? -16.047 -16.469 -9.156 1 66.38 162 ASP A N 1
ATOM 1290 C CA . ASP A 1 162 ? -14.703 -16.656 -9.672 1 66.38 162 ASP A CA 1
ATOM 1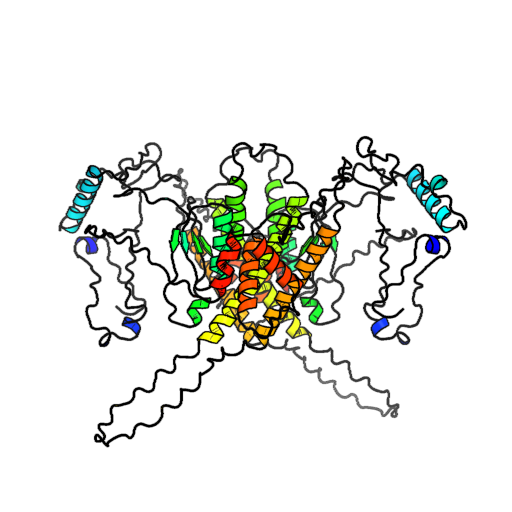291 C C . ASP A 1 162 ? -13.984 -15.328 -9.852 1 66.38 162 ASP A C 1
ATOM 1293 O O . ASP A 1 162 ? -12.758 -15.25 -9.75 1 66.38 162 ASP A O 1
ATOM 1297 N N . TYR A 1 163 ? -14.797 -14.305 -10.039 1 62.88 163 TYR A N 1
ATOM 1298 C CA . TYR A 1 163 ? -14.211 -12.984 -10.25 1 62.88 163 TYR A CA 1
ATOM 1299 C C . TYR A 1 163 ? -13.562 -12.461 -8.969 1 62.88 163 TYR A C 1
ATOM 1301 O O . TYR A 1 163 ? -12.555 -11.75 -9.023 1 62.88 163 TYR A O 1
ATOM 1309 N N . GLU A 1 164 ? -14.078 -12.922 -7.938 1 65.75 164 GLU A N 1
ATOM 1310 C CA . GLU A 1 164 ? -13.578 -12.438 -6.652 1 65.75 164 GLU A CA 1
ATOM 1311 C C . GLU A 1 164 ? -12.5 -13.367 -6.098 1 65.75 164 GLU A C 1
ATOM 1313 O O . GLU A 1 164 ? -11.609 -12.93 -5.363 1 65.75 164 GLU A O 1
ATOM 1318 N N . ARG A 1 165 ? -12.539 -14.531 -6.598 1 67.25 165 ARG A N 1
ATOM 1319 C CA . ARG A 1 165 ? -11.703 -15.539 -5.945 1 67.25 165 ARG A CA 1
ATOM 1320 C C . ARG A 1 165 ? -10.305 -15.57 -6.559 1 67.25 165 ARG A C 1
ATOM 1322 O O . ARG A 1 165 ? -9.328 -15.875 -5.875 1 67.25 165 ARG A O 1
ATOM 1329 N N . ARG A 1 166 ? -10.234 -15.273 -7.816 1 76.44 166 ARG A N 1
ATOM 1330 C CA . ARG A 1 166 ? -8.922 -15.352 -8.453 1 76.44 166 ARG A CA 1
ATOM 1331 C C . ARG A 1 166 ? -8.242 -13.992 -8.484 1 76.44 166 ARG A C 1
ATOM 1333 O O . ARG A 1 166 ? -8.766 -13.047 -9.078 1 76.44 166 ARG A O 1
ATOM 1340 N N . ASN A 1 167 ? -7.129 -14 -7.805 1 86.19 167 ASN A N 1
ATOM 1341 C CA . ASN A 1 167 ? -6.336 -12.773 -7.785 1 86.19 167 ASN A CA 1
ATOM 1342 C C . ASN A 1 167 ? -5.199 -12.828 -8.805 1 86.19 167 ASN A C 1
ATOM 1344 O O . ASN A 1 167 ? -4.695 -13.906 -9.125 1 86.19 167 ASN A O 1
ATOM 1348 N N . ILE A 1 168 ? -4.957 -11.719 -9.414 1 94.25 168 ILE A N 1
ATOM 1349 C CA . ILE A 1 168 ? -3.756 -11.609 -10.227 1 94.25 168 ILE A CA 1
ATOM 1350 C C . ILE A 1 168 ? -2.516 -11.773 -9.352 1 94.25 168 ILE A C 1
ATOM 1352 O O . ILE A 1 168 ? -2.459 -11.242 -8.242 1 94.25 168 ILE A O 1
ATOM 1356 N N . CYS A 1 169 ? -1.559 -12.641 -9.797 1 95.38 169 CYS A N 1
ATOM 1357 C CA . CYS A 1 169 ? -0.37 -12.914 -9 1 95.38 169 CYS A CA 1
ATOM 1358 C C . CYS A 1 169 ? 0.887 -12.875 -9.859 1 95.38 169 CYS A C 1
ATOM 1360 O O . CYS A 1 169 ? 0.844 -13.219 -11.047 1 95.38 169 CYS A O 1
ATOM 1362 N N . LEU A 1 170 ? 1.917 -12.391 -9.281 1 96.88 170 LEU A N 1
ATOM 1363 C CA . LEU A 1 170 ? 3.23 -12.391 -9.914 1 96.88 170 LEU A CA 1
ATOM 1364 C C . LEU A 1 170 ? 4.215 -13.242 -9.117 1 96.88 170 LEU A C 1
ATOM 1366 O O . LEU A 1 170 ? 4.359 -13.055 -7.906 1 96.88 170 LEU A O 1
ATOM 1370 N N . ARG A 1 171 ? 4.777 -14.172 -9.758 1 93.62 171 ARG A N 1
ATOM 1371 C CA . ARG A 1 171 ? 5.855 -14.953 -9.156 1 93.62 171 ARG A CA 1
ATOM 1372 C C . ARG A 1 171 ? 7.211 -14.523 -9.711 1 93.62 171 ARG A C 1
ATOM 1374 O O . ARG A 1 171 ? 7.445 -14.594 -10.914 1 93.62 171 ARG A O 1
ATOM 1381 N N . ASP A 1 172 ? 8.062 -14.086 -8.82 1 92.31 172 ASP A N 1
ATOM 1382 C CA . ASP A 1 172 ? 9.367 -13.57 -9.211 1 92.31 172 ASP A CA 1
ATOM 1383 C C . ASP A 1 172 ? 10.391 -14.703 -9.352 1 92.31 172 ASP A C 1
ATOM 1385 O O . ASP A 1 172 ? 10.094 -15.852 -9.031 1 92.31 172 ASP A O 1
ATOM 1389 N N . THR A 1 173 ? 11.555 -14.352 -9.883 1 85 173 THR A N 1
ATOM 1390 C CA . THR A 1 173 ? 12.602 -15.336 -10.141 1 85 173 THR A CA 1
ATOM 1391 C C . THR A 1 173 ? 13.68 -15.281 -9.055 1 85 173 THR A C 1
ATOM 1393 O O . THR A 1 173 ? 14.758 -15.852 -9.219 1 85 173 THR A O 1
ATOM 1396 N N . ASP A 1 174 ? 13.406 -14.547 -7.992 1 79.88 174 ASP A N 1
ATOM 1397 C CA . ASP A 1 174 ? 14.375 -14.508 -6.898 1 79.88 174 ASP A CA 1
ATOM 1398 C C . ASP A 1 174 ? 14.523 -15.875 -6.238 1 79.88 174 ASP A C 1
ATOM 1400 O O . ASP A 1 174 ? 13.82 -16.812 -6.594 1 79.88 174 ASP A O 1
ATOM 1404 N N . ALA A 1 175 ? 15.414 -15.984 -5.301 1 71.19 175 ALA A N 1
ATOM 1405 C CA . ALA A 1 175 ? 15.797 -17.25 -4.688 1 71.19 175 ALA A CA 1
ATOM 1406 C C . ALA A 1 175 ? 14.586 -17.953 -4.074 1 71.19 175 ALA A C 1
ATOM 1408 O O . ALA A 1 175 ? 14.492 -19.172 -4.09 1 71.19 175 ALA A O 1
ATOM 1409 N N . LEU A 1 176 ? 13.625 -17.188 -3.568 1 76 176 LEU A N 1
ATOM 1410 C CA . LEU A 1 176 ? 12.469 -17.766 -2.891 1 76 176 LEU A CA 1
ATOM 1411 C C . LEU A 1 176 ? 11.234 -17.734 -3.785 1 76 176 LEU A C 1
ATOM 1413 O O . LEU A 1 176 ? 10.141 -18.078 -3.35 1 76 176 LEU A O 1
ATOM 1417 N N . ASN A 1 177 ? 11.453 -17.312 -5.008 1 84.31 177 ASN A N 1
ATOM 1418 C CA . ASN A 1 177 ? 10.312 -17.172 -5.906 1 84.31 177 ASN A CA 1
ATOM 1419 C C . ASN A 1 177 ? 9.156 -16.422 -5.234 1 84.31 177 ASN A C 1
ATOM 1421 O O . ASN A 1 177 ? 8.023 -16.922 -5.219 1 84.31 177 ASN A O 1
ATOM 1425 N N . THR A 1 178 ? 9.5 -15.25 -4.793 1 88.94 178 THR A N 1
ATOM 1426 C CA . THR A 1 178 ? 8.516 -14.445 -4.09 1 88.94 178 THR A CA 1
ATOM 1427 C C . THR A 1 178 ? 7.254 -14.273 -4.93 1 88.94 178 THR A C 1
ATOM 1429 O O . THR A 1 178 ? 7.336 -13.953 -6.121 1 88.94 178 THR A O 1
ATOM 1432 N N . GLU A 1 179 ? 6.129 -14.602 -4.312 1 91.12 179 GLU A N 1
ATOM 1433 C CA . GLU A 1 179 ? 4.836 -14.43 -4.977 1 91.12 179 GLU A CA 1
ATOM 1434 C C . GLU A 1 179 ? 4.062 -13.258 -4.383 1 91.12 179 GLU A C 1
ATOM 1436 O O . GLU A 1 179 ? 3.947 -13.141 -3.162 1 91.12 179 GLU A O 1
ATOM 1441 N N . VAL A 1 180 ? 3.639 -12.359 -5.234 1 94.75 180 VAL A N 1
ATOM 1442 C CA . VAL A 1 180 ? 2.852 -11.195 -4.836 1 94.75 180 VAL A CA 1
ATOM 1443 C C . VAL A 1 180 ? 1.5 -11.219 -5.543 1 94.75 180 VAL A C 1
ATOM 1445 O O . VAL A 1 180 ? 1.438 -11.312 -6.773 1 94.75 180 VAL A O 1
ATOM 1448 N N . CYS A 1 181 ? 0.444 -11.078 -4.738 1 93 181 CYS A N 1
ATOM 1449 C CA . CYS A 1 181 ? -0.893 -11.117 -5.32 1 93 181 CYS A CA 1
ATOM 1450 C C . CYS A 1 181 ? -1.602 -9.781 -5.148 1 93 181 CYS A C 1
ATOM 1452 O O . CYS A 1 181 ? -1.524 -9.164 -4.082 1 93 181 CYS A O 1
ATOM 1454 N N . GLY A 1 182 ? -2.338 -9.383 -6.215 1 94.19 182 GLY A N 1
ATOM 1455 C CA . GLY A 1 182 ? -2.982 -8.078 -6.273 1 94.19 182 GLY A CA 1
ATOM 1456 C C . GLY A 1 182 ? -2.27 -7.105 -7.191 1 94.19 182 GLY A C 1
ATOM 1457 O O . GLY A 1 182 ? -1.048 -6.961 -7.125 1 94.19 182 GLY A O 1
ATOM 1458 N N . ALA A 1 183 ? -3.006 -6.438 -7.977 1 96.62 183 ALA A N 1
ATOM 1459 C CA . ALA A 1 183 ? -2.414 -5.602 -9.016 1 96.62 183 ALA A CA 1
ATOM 1460 C C . ALA A 1 183 ? -1.57 -4.484 -8.406 1 96.62 183 ALA A C 1
ATOM 1462 O O . ALA A 1 183 ? -0.425 -4.273 -8.812 1 96.62 183 ALA A O 1
ATOM 1463 N N . THR A 1 184 ? -2.133 -3.775 -7.414 1 97.06 184 THR A N 1
ATOM 1464 C CA . THR A 1 184 ? -1.426 -2.635 -6.844 1 97.06 184 THR A CA 1
ATOM 1465 C C . THR A 1 184 ? -0.203 -3.096 -6.055 1 97.06 184 THR A C 1
ATOM 1467 O O . THR A 1 184 ? 0.819 -2.406 -6.027 1 97.06 184 THR A O 1
ATOM 1470 N N . LEU A 1 185 ? -0.289 -4.266 -5.426 1 96.25 185 LEU A N 1
ATOM 1471 C CA . LEU A 1 185 ? 0.849 -4.82 -4.703 1 96.25 185 LEU A CA 1
ATOM 1472 C C . LEU A 1 185 ? 1.95 -5.246 -5.668 1 96.25 185 LEU A C 1
ATOM 1474 O O . LEU A 1 185 ? 3.135 -5.043 -5.391 1 96.25 185 LEU A O 1
ATOM 1478 N N . ILE A 1 186 ? 1.529 -5.832 -6.777 1 97.62 186 ILE A N 1
ATOM 1479 C CA . ILE A 1 186 ? 2.5 -6.203 -7.805 1 97.62 186 ILE A CA 1
ATOM 1480 C C . ILE A 1 186 ? 3.223 -4.957 -8.312 1 97.62 186 ILE A C 1
ATOM 1482 O O . ILE A 1 186 ? 4.445 -4.957 -8.453 1 97.62 186 ILE A O 1
ATOM 1486 N N . LEU A 1 187 ? 2.42 -3.904 -8.578 1 97.56 187 LEU A N 1
ATOM 1487 C CA . LEU A 1 187 ? 3.002 -2.656 -9.055 1 97.56 187 LEU A CA 1
ATOM 1488 C C . LEU A 1 187 ? 4.016 -2.107 -8.055 1 97.56 187 LEU A C 1
ATOM 1490 O O . LEU A 1 187 ? 5.117 -1.711 -8.438 1 97.56 187 LEU A O 1
ATOM 1494 N N . SER A 1 188 ? 3.611 -2.102 -6.789 1 95 188 SER A N 1
ATOM 1495 C CA . SER A 1 188 ? 4.516 -1.626 -5.75 1 95 188 SER A CA 1
ATOM 1496 C C . SER A 1 188 ? 5.773 -2.486 -5.68 1 95 188 SER A C 1
ATOM 1498 O O . SER A 1 188 ? 6.879 -1.965 -5.52 1 95 188 SER A O 1
ATOM 1500 N N . TYR A 1 189 ? 5.66 -3.807 -5.766 1 95 189 TYR A N 1
ATOM 1501 C CA . TYR A 1 189 ? 6.773 -4.746 -5.719 1 95 189 TYR A CA 1
ATOM 1502 C C . TYR A 1 189 ? 7.742 -4.504 -6.871 1 95 189 TYR A C 1
ATOM 1504 O O . TYR A 1 189 ? 8.953 -4.402 -6.66 1 95 189 TYR A O 1
ATOM 1512 N N . LEU A 1 190 ? 7.184 -4.359 -8.078 1 94.38 190 LEU A N 1
ATOM 1513 C CA . LEU A 1 190 ? 7.992 -4.133 -9.273 1 94.38 190 LEU A CA 1
ATOM 1514 C C . LEU A 1 190 ? 8.711 -2.793 -9.203 1 94.38 190 LEU A C 1
ATOM 1516 O O . LEU A 1 190 ? 9.875 -2.684 -9.602 1 94.38 190 LEU A O 1
ATOM 1520 N N . GLU A 1 191 ? 8.031 -1.78 -8.727 1 92.19 191 GLU A N 1
ATOM 1521 C CA . GLU A 1 191 ? 8.648 -0.466 -8.578 1 92.19 191 GLU A CA 1
ATOM 1522 C C . GLU A 1 191 ? 9.844 -0.519 -7.633 1 92.19 191 GLU A C 1
ATOM 1524 O O . GLU A 1 191 ? 10.883 0.081 -7.902 1 92.19 191 GLU A O 1
ATOM 1529 N N . SER A 1 192 ? 9.688 -1.231 -6.566 1 88.12 192 SER A N 1
ATOM 1530 C CA . SER A 1 192 ? 10.719 -1.288 -5.535 1 88.12 192 SER A CA 1
ATOM 1531 C C . SER A 1 192 ? 11.93 -2.094 -6 1 88.12 192 SER A C 1
ATOM 1533 O O . SER A 1 192 ? 13.07 -1.766 -5.664 1 88.12 192 SER A O 1
ATOM 1535 N N . HIS A 1 193 ? 11.711 -3.074 -6.855 1 88.12 193 HIS A N 1
ATOM 1536 C CA . HIS A 1 193 ? 12.805 -4.02 -7.07 1 88.12 193 HIS A CA 1
ATOM 1537 C C . HIS A 1 193 ? 13.281 -3.986 -8.516 1 88.12 193 HIS A C 1
ATOM 1539 O O . HIS A 1 193 ? 14.367 -4.48 -8.828 1 88.12 193 HIS A O 1
ATOM 1545 N N . TYR A 1 194 ? 12.547 -3.377 -9.359 1 87.44 194 TYR A N 1
ATOM 1546 C CA . TYR A 1 194 ? 12.93 -3.449 -10.766 1 87.44 194 TYR A CA 1
ATOM 1547 C C . TYR A 1 194 ? 13.078 -2.055 -11.367 1 87.44 194 TYR A C 1
ATOM 1549 O O . TYR A 1 194 ? 13.578 -1.899 -12.484 1 87.44 194 TYR A O 1
ATOM 1557 N N . SER A 1 195 ? 12.602 -0.98 -10.711 1 79.12 195 SER A N 1
ATOM 1558 C CA . SER A 1 195 ? 12.625 0.361 -11.281 1 79.12 195 SER A CA 1
ATOM 1559 C C . SER A 1 195 ? 14.047 0.921 -11.312 1 79.12 195 SER A C 1
ATOM 1561 O O . SER A 1 195 ? 14.383 1.719 -12.188 1 79.12 195 SER A O 1
ATOM 1563 N N . GLN A 1 196 ? 14.922 0.659 -10.234 1 63.78 196 GLN A N 1
ATOM 1564 C CA . GLN A 1 196 ? 16.281 1.185 -10.211 1 63.78 196 GLN A CA 1
ATOM 1565 C C . GLN A 1 196 ? 17.125 0.555 -11.312 1 63.78 196 GLN A C 1
ATOM 1567 O O . GLN A 1 196 ? 18.125 1.138 -11.75 1 63.78 196 GLN A O 1
ATOM 1572 N N . THR A 1 197 ? 16.906 -0.638 -11.68 1 49.41 197 THR A N 1
ATOM 1573 C CA . THR A 1 197 ? 17.75 -1.314 -12.656 1 49.41 197 THR A CA 1
ATOM 1574 C C . THR A 1 197 ? 17.672 -0.611 -14.008 1 49.41 197 THR A C 1
ATOM 1576 O O . THR A 1 197 ? 18.422 -0.953 -14.938 1 49.41 197 THR A O 1
ATOM 1579 N N . ARG A 1 198 ? 16.844 0.301 -14.195 1 44.66 198 ARG A N 1
ATOM 1580 C CA . ARG A 1 198 ? 16.875 1.037 -15.453 1 44.66 198 ARG A CA 1
ATOM 1581 C C . ARG A 1 198 ? 18.141 1.898 -15.539 1 44.66 198 ARG A C 1
ATOM 1583 O O . ARG A 1 198 ? 18.297 2.682 -16.484 1 44.66 198 ARG A O 1
ATOM 1590 N N . GLY A 1 199 ? 18.938 2.16 -14.438 1 36.25 199 GLY A N 1
ATOM 1591 C CA . GLY A 1 199 ? 20.172 2.863 -14.734 1 36.25 199 GLY A CA 1
ATOM 1592 C C . GLY A 1 199 ? 21.094 2.094 -15.664 1 36.25 199 GLY A C 1
ATOM 1593 O O . GLY A 1 199 ? 21.594 1.022 -15.305 1 36.25 199 GLY A O 1
ATOM 1594 N N . GLY A 1 200 ? 21.062 1.994 -16.891 1 32.88 200 GLY A N 1
ATOM 1595 C CA . GLY A 1 200 ? 22.266 1.771 -17.672 1 32.88 200 GLY A CA 1
ATOM 1596 C C . GLY A 1 200 ? 23.531 2.254 -16.969 1 32.88 200 GLY A C 1
ATOM 1597 O O . GLY A 1 200 ? 23.453 2.918 -15.93 1 32.88 200 GLY A O 1
ATOM 1598 N N . PRO A 1 201 ? 24.906 1.901 -17.531 1 31.06 201 PRO A N 1
ATOM 1599 C CA . PRO A 1 201 ? 26.188 2.465 -17.078 1 31.06 201 PRO A CA 1
ATOM 1600 C C . PRO A 1 201 ? 26.062 3.932 -16.688 1 31.06 201 PRO A C 1
ATOM 1602 O O . PRO A 1 201 ? 26.906 4.43 -15.922 1 31.06 201 PRO A O 1
ATOM 1605 N N . ASN A 1 202 ? 25.406 4.676 -17.547 1 26.69 202 ASN A N 1
ATOM 1606 C CA . ASN A 1 202 ? 25.359 6.094 -17.203 1 26.69 202 ASN A CA 1
ATOM 1607 C C . ASN A 1 202 ? 24.438 6.355 -16.016 1 26.69 202 ASN A C 1
ATOM 1609 O O . ASN A 1 202 ? 23.734 7.367 -15.969 1 26.69 202 ASN A O 1
ATOM 1613 N N . ALA A 1 203 ? 23.844 5.426 -15.5 1 30.09 203 ALA A N 1
ATOM 1614 C CA . ALA A 1 203 ? 23.281 5.699 -14.18 1 30.09 203 ALA A CA 1
ATOM 1615 C C . ALA A 1 203 ? 24.328 6.285 -13.234 1 30.09 203 ALA A C 1
ATOM 1617 O O . ALA A 1 203 ? 25.297 5.613 -12.883 1 30.09 203 ALA A O 1
ATOM 1618 N N . ARG A 1 204 ? 24.625 7.527 -13.516 1 26.02 204 ARG A N 1
ATOM 1619 C CA . ARG A 1 204 ? 25.594 8.305 -12.742 1 26.02 204 ARG A CA 1
ATOM 1620 C C . ARG A 1 204 ? 25.594 7.875 -11.273 1 26.02 204 ARG A C 1
ATOM 1622 O O . ARG A 1 204 ? 24.531 7.684 -10.68 1 26.02 204 ARG A O 1
ATOM 1629 N N . GLN A 1 205 ? 26.516 7.109 -10.742 1 28.27 205 GLN A N 1
ATOM 1630 C CA . GLN A 1 205 ? 27.078 6.844 -9.422 1 28.27 205 GLN A CA 1
ATOM 1631 C C . GLN A 1 205 ? 26.609 7.879 -8.406 1 28.27 205 GLN A C 1
ATOM 1633 O O . GLN A 1 205 ? 27.078 7.902 -7.273 1 28.27 205 GLN A O 1
ATOM 1638 N N . GLY A 1 206 ? 26.312 9.125 -8.969 1 27.86 206 GLY A N 1
ATOM 1639 C CA . GLY A 1 206 ? 26.297 10.094 -7.879 1 27.86 206 GLY A CA 1
ATOM 1640 C C . GLY A 1 206 ? 25.344 9.719 -6.758 1 27.86 206 GLY A C 1
ATOM 1641 O O . GLY A 1 206 ? 24.219 9.289 -7.016 1 27.86 206 GLY A O 1
ATOM 1642 N N . GLY A 1 207 ? 25.734 9.031 -5.707 1 29.16 207 GLY A N 1
ATOM 1643 C CA . GLY A 1 207 ? 25.312 9.016 -4.316 1 29.16 207 GLY A CA 1
ATOM 1644 C C . GLY A 1 207 ? 24.312 10.109 -3.984 1 29.16 207 GLY A C 1
ATOM 1645 O O . GLY A 1 207 ? 24.125 10.453 -2.816 1 29.16 207 GLY A O 1
ATOM 1646 N N . GLU A 1 208 ? 24.375 11.109 -4.844 1 31.14 208 GLU A N 1
ATOM 1647 C CA . GLU A 1 208 ? 23.578 12.234 -4.352 1 31.14 208 GLU A CA 1
ATOM 1648 C C . GLU A 1 208 ? 22.172 11.789 -3.971 1 31.14 208 GLU A C 1
ATOM 1650 O O . GLU A 1 208 ? 21.688 10.766 -4.453 1 31.14 208 GLU A O 1
ATOM 1655 N N . SER A 1 209 ? 21.578 12.531 -3.082 1 32.19 209 SER A N 1
ATOM 1656 C CA . SER A 1 209 ? 20.344 12.586 -2.309 1 32.19 209 SER A CA 1
ATOM 1657 C C . SER A 1 209 ? 19.141 12.211 -3.162 1 32.19 209 SER A C 1
ATOM 1659 O O . SER A 1 209 ? 18.953 12.742 -4.258 1 32.19 209 SER A O 1
ATOM 1661 N N . VAL A 1 210 ? 18.859 11.008 -3.547 1 39.41 210 VAL A N 1
ATOM 1662 C CA . VAL A 1 210 ? 17.469 10.773 -3.916 1 39.41 210 VAL A CA 1
ATOM 1663 C C . VAL A 1 210 ? 16.641 12.031 -3.66 1 39.41 210 VAL A C 1
ATOM 1665 O O . VAL A 1 210 ? 16.422 12.414 -2.51 1 39.41 210 VAL A O 1
ATOM 1668 N N . GLY A 1 211 ? 16.781 13.117 -4.344 1 38.75 211 GLY A N 1
ATOM 1669 C CA . GLY A 1 211 ? 16.297 14.484 -4.281 1 38.75 211 GLY A CA 1
ATOM 1670 C C . GLY A 1 211 ? 14.883 14.586 -3.746 1 38.75 211 GLY A C 1
ATOM 1671 O O . GLY A 1 211 ? 14.156 13.594 -3.697 1 38.75 211 GLY A O 1
ATOM 1672 N N . VAL A 1 212 ? 14.531 15.766 -3.004 1 43.72 212 VAL A N 1
ATOM 1673 C CA . VAL A 1 212 ? 13.359 16.344 -2.35 1 43.72 212 VAL A CA 1
ATOM 1674 C C . VAL A 1 212 ? 12.102 15.977 -3.123 1 43.72 212 VAL A C 1
ATOM 1676 O O . VAL A 1 212 ? 11.102 15.555 -2.531 1 43.72 212 VAL A O 1
ATOM 1679 N N . GLY A 1 213 ? 12.148 16.094 -4.5 1 51.81 213 GLY A N 1
ATOM 1680 C CA . GLY A 1 213 ? 11.008 15.875 -5.383 1 51.81 213 GLY A CA 1
ATOM 1681 C C . GLY A 1 213 ? 10.578 14.422 -5.461 1 51.81 213 GLY A C 1
ATOM 1682 O O . GLY A 1 213 ? 9.398 14.125 -5.656 1 51.81 213 GLY A O 1
ATOM 1683 N N . ASP A 1 214 ? 11.469 13.477 -4.859 1 75.44 214 ASP A N 1
ATOM 1684 C CA . ASP A 1 214 ? 11.281 12.047 -5.062 1 75.44 214 ASP A CA 1
ATOM 1685 C C . ASP A 1 214 ? 10.445 11.438 -3.938 1 75.44 214 ASP A C 1
ATOM 1687 O O . ASP A 1 214 ? 9.602 10.57 -4.18 1 75.44 214 ASP A O 1
ATOM 1691 N N . ARG A 1 215 ? 10.414 12.211 -2.82 1 82.88 215 ARG A N 1
ATOM 1692 C CA . ARG A 1 215 ? 9.641 11.656 -1.714 1 82.88 215 ARG A CA 1
ATOM 1693 C C . ARG A 1 215 ? 8.164 11.984 -1.857 1 82.88 215 ARG A C 1
ATOM 1695 O O . ARG A 1 215 ? 7.305 11.148 -1.596 1 82.88 215 ARG A O 1
ATOM 1702 N N . ALA A 1 216 ? 7.961 13.227 -2.33 1 85.25 216 ALA A N 1
ATOM 1703 C CA . ALA A 1 216 ? 6.578 13.656 -2.512 1 85.25 216 ALA A CA 1
ATOM 1704 C C . ALA A 1 216 ? 5.891 12.852 -3.609 1 85.25 216 ALA A C 1
ATOM 1706 O O . ALA A 1 216 ? 4.738 12.438 -3.459 1 85.25 216 ALA A O 1
ATOM 1707 N N . ALA A 1 217 ? 6.66 12.656 -4.613 1 86.62 217 ALA A N 1
ATOM 1708 C CA . ALA A 1 217 ? 6.113 11.875 -5.723 1 86.62 217 ALA A CA 1
ATOM 1709 C C . ALA A 1 217 ? 5.855 10.43 -5.305 1 86.62 217 ALA A C 1
ATOM 1711 O O . ALA A 1 217 ? 4.832 9.852 -5.668 1 86.62 217 ALA A O 1
ATOM 1712 N N . ALA A 1 218 ? 6.777 9.875 -4.586 1 88.31 218 ALA A N 1
ATOM 1713 C CA . ALA A 1 218 ? 6.625 8.5 -4.109 1 88.31 218 ALA A CA 1
ATOM 1714 C C . ALA A 1 218 ? 5.43 8.383 -3.162 1 88.31 218 ALA A C 1
ATOM 1716 O O . ALA A 1 218 ? 4.656 7.43 -3.246 1 88.31 218 ALA A O 1
ATOM 1717 N N . ALA A 1 219 ? 5.309 9.336 -2.33 1 90.62 219 ALA A N 1
ATOM 1718 C CA . ALA A 1 219 ? 4.184 9.352 -1.401 1 90.62 219 ALA A CA 1
ATOM 1719 C C . ALA A 1 219 ? 2.859 9.492 -2.148 1 90.62 219 ALA A C 1
ATOM 1721 O O . ALA A 1 219 ? 1.884 8.805 -1.828 1 90.62 219 ALA A O 1
ATOM 1722 N N . ALA A 1 220 ? 2.865 10.344 -3.076 1 90.69 220 ALA A N 1
ATOM 1723 C CA . ALA A 1 220 ? 1.666 10.523 -3.891 1 90.69 220 ALA A CA 1
ATOM 1724 C C . ALA A 1 220 ? 1.31 9.234 -4.629 1 90.69 220 ALA A C 1
ATOM 1726 O O . ALA A 1 220 ? 0.14 8.844 -4.684 1 90.69 220 ALA A O 1
ATOM 1727 N N . ALA A 1 221 ? 2.299 8.617 -5.188 1 93.06 221 ALA A N 1
ATOM 1728 C CA . ALA A 1 221 ? 2.068 7.367 -5.91 1 93.06 221 ALA A CA 1
ATOM 1729 C C . ALA A 1 221 ? 1.439 6.312 -5 1 93.06 221 ALA A C 1
ATOM 1731 O O . ALA A 1 221 ? 0.49 5.633 -5.395 1 93.06 221 ALA A O 1
ATOM 1732 N N . GLN A 1 222 ? 1.962 6.184 -3.818 1 93.31 222 GLN A N 1
ATOM 1733 C CA . GLN A 1 222 ? 1.418 5.211 -2.875 1 93.31 222 GLN A CA 1
ATOM 1734 C C . GLN A 1 222 ? -0.022 5.555 -2.504 1 93.31 222 GLN A C 1
ATOM 1736 O O . GLN A 1 222 ? -0.842 4.66 -2.289 1 93.31 222 GLN A O 1
ATOM 1741 N N . THR A 1 223 ? -0.306 6.785 -2.424 1 92.81 223 THR A N 1
ATOM 1742 C CA . THR A 1 223 ? -1.669 7.219 -2.135 1 92.81 223 THR A CA 1
ATOM 1743 C C . THR A 1 223 ? -2.617 6.805 -3.258 1 92.81 223 THR A C 1
ATOM 1745 O O . THR A 1 223 ? -3.691 6.262 -3 1 92.81 223 THR A O 1
ATOM 1748 N N . TYR A 1 224 ? -2.184 7.051 -4.453 1 94.56 224 TYR A N 1
ATOM 1749 C CA . TYR A 1 224 ? -3.002 6.656 -5.594 1 94.56 224 TYR A CA 1
ATOM 1750 C C . TYR A 1 224 ? -3.178 5.141 -5.641 1 94.56 224 TYR A C 1
ATOM 1752 O O . TYR A 1 224 ? -4.262 4.648 -5.957 1 94.56 224 TYR A O 1
ATOM 1760 N N . LEU A 1 225 ? -2.094 4.379 -5.348 1 95.69 225 LEU A N 1
ATOM 1761 C CA . LEU A 1 225 ? -2.18 2.922 -5.332 1 95.69 225 LEU A CA 1
ATOM 1762 C C . LEU A 1 225 ? -3.197 2.449 -4.301 1 95.69 225 LEU A C 1
ATOM 1764 O O . LEU A 1 225 ? -3.963 1.518 -4.559 1 95.69 225 LEU A O 1
ATOM 1768 N N . SER A 1 226 ? -3.189 3.068 -3.18 1 93.44 226 SER A N 1
ATOM 1769 C CA . SER A 1 226 ? -4.129 2.703 -2.125 1 93.44 226 SER A CA 1
ATOM 1770 C C . SER A 1 226 ? -5.57 2.924 -2.57 1 93.44 226 SER A C 1
ATOM 1772 O O . SER A 1 226 ? -6.422 2.053 -2.381 1 93.44 226 SER A O 1
ATOM 1774 N N . HIS A 1 227 ? -5.82 4.047 -3.152 1 92.56 227 HIS A N 1
ATOM 1775 C CA . HIS A 1 227 ? -7.164 4.34 -3.641 1 92.56 227 HIS A CA 1
ATOM 1776 C C . HIS A 1 227 ? -7.562 3.383 -4.758 1 92.56 227 HIS A C 1
ATOM 1778 O O . HIS A 1 227 ? -8.703 2.906 -4.797 1 92.56 227 HIS A O 1
ATOM 1784 N N . ALA A 1 228 ? -6.598 3.162 -5.633 1 94.56 228 ALA A N 1
ATOM 1785 C CA . ALA A 1 228 ? -6.867 2.234 -6.73 1 94.56 228 ALA A CA 1
ATOM 1786 C C . ALA A 1 228 ? -7.203 0.843 -6.199 1 94.56 228 ALA A C 1
ATOM 1788 O O . ALA A 1 228 ? -8.094 0.172 -6.727 1 94.56 228 ALA A O 1
ATOM 1789 N N . SER A 1 229 ? -6.477 0.388 -5.219 1 93.5 229 SER A N 1
ATOM 1790 C CA . SER A 1 229 ? -6.73 -0.92 -4.625 1 93.5 229 SER A CA 1
ATOM 1791 C C . SER A 1 229 ? -8.156 -1.017 -4.094 1 93.5 229 SER A C 1
ATOM 1793 O O . SER A 1 229 ? -8.844 -2.018 -4.316 1 93.5 229 SER A O 1
ATOM 1795 N N . HIS A 1 230 ? -8.562 -0.005 -3.42 1 91.25 230 HIS A N 1
ATOM 1796 C CA . HIS A 1 230 ? -9.922 0.024 -2.889 1 91.25 230 HIS A CA 1
ATOM 1797 C C . HIS A 1 230 ? -10.953 0.021 -4.012 1 91.25 230 HIS A C 1
ATOM 1799 O O . HIS A 1 230 ? -11.938 -0.724 -3.957 1 91.25 230 HIS A O 1
ATOM 1805 N N . LEU A 1 231 ? -10.719 0.807 -4.996 1 91.62 231 LEU A N 1
ATOM 1806 C CA . LEU A 1 231 ? -11.641 0.908 -6.117 1 91.62 231 LEU A CA 1
ATOM 1807 C C . LEU A 1 231 ? -11.727 -0.412 -6.879 1 91.62 231 LEU A C 1
ATOM 1809 O O . LEU A 1 231 ? -12.797 -0.8 -7.344 1 91.62 231 LEU A O 1
ATOM 1813 N N . ASN A 1 232 ? -10.578 -1.067 -7.004 1 89.12 232 ASN A N 1
ATOM 1814 C CA . ASN A 1 232 ? -10.562 -2.367 -7.668 1 89.12 232 ASN A CA 1
ATOM 1815 C C . ASN A 1 232 ? -11.445 -3.375 -6.941 1 89.12 232 ASN A C 1
ATOM 1817 O O . ASN A 1 232 ? -12.148 -4.16 -7.582 1 89.12 232 ASN A O 1
ATOM 1821 N N . ARG A 1 233 ? -11.406 -3.338 -5.664 1 86.12 233 ARG A N 1
ATOM 1822 C CA . ARG A 1 233 ? -12.227 -4.25 -4.883 1 86.12 233 ARG A CA 1
ATOM 1823 C C . ARG A 1 233 ? -13.711 -3.955 -5.082 1 86.12 233 ARG A C 1
ATOM 1825 O O . ARG A 1 233 ? -14.523 -4.875 -5.234 1 86.12 233 ARG A O 1
ATOM 1832 N N . LEU A 1 234 ? -14.055 -2.707 -5.055 1 86.5 234 LEU A N 1
ATOM 1833 C CA . LEU A 1 234 ? -15.438 -2.318 -5.277 1 86.5 234 LEU A CA 1
ATOM 1834 C C . LEU A 1 234 ? -15.891 -2.697 -6.684 1 86.5 234 LEU A C 1
ATOM 1836 O O . LEU A 1 234 ? -17 -3.201 -6.867 1 86.5 234 LEU A O 1
ATOM 1840 N N . TRP A 1 235 ? -14.984 -2.438 -7.578 1 84.38 235 TRP A N 1
ATOM 1841 C CA . TRP A 1 235 ? -15.289 -2.734 -8.977 1 84.38 235 TRP A CA 1
ATOM 1842 C C . TRP A 1 235 ? -15.5 -4.23 -9.18 1 84.38 235 TRP A C 1
ATOM 1844 O O . TRP A 1 235 ? -16.406 -4.641 -9.914 1 84.38 235 TRP A O 1
ATOM 1854 N N . ALA A 1 236 ? -14.688 -5.043 -8.57 1 80.75 236 ALA A N 1
ATOM 1855 C CA . ALA A 1 236 ? -14.82 -6.496 -8.656 1 80.75 236 ALA A CA 1
ATOM 1856 C C . ALA A 1 236 ? -16.172 -6.957 -8.125 1 80.75 236 ALA A C 1
ATOM 1858 O O . ALA A 1 236 ? -16.797 -7.852 -8.688 1 80.75 236 ALA A O 1
ATOM 1859 N N . ARG A 1 237 ? -16.594 -6.328 -7.102 1 80.25 237 ARG A N 1
ATOM 1860 C CA . ARG A 1 237 ? -17.906 -6.652 -6.531 1 80.25 237 ARG A CA 1
ATOM 1861 C C . ARG A 1 237 ? -19.031 -6.281 -7.492 1 80.25 237 ARG A C 1
ATOM 1863 O O . ARG A 1 237 ? -20.031 -6.988 -7.582 1 80.25 237 ARG A O 1
ATOM 1870 N N . CYS A 1 238 ? -18.875 -5.211 -8.172 1 78.69 238 CYS A N 1
ATOM 1871 C CA . CYS A 1 238 ? -19.859 -4.777 -9.156 1 78.69 238 CYS A CA 1
ATOM 1872 C C . CYS A 1 238 ? -19.969 -5.773 -10.305 1 78.69 238 CYS A C 1
ATOM 1874 O O . CYS A 1 238 ? -21.078 -6.117 -10.734 1 78.69 238 CYS A O 1
ATOM 1876 N N . LEU A 1 239 ? -18.859 -6.293 -10.688 1 76.06 239 LEU A N 1
ATOM 1877 C CA . LEU A 1 239 ? -18.844 -7.238 -11.797 1 76.06 239 LEU A CA 1
ATOM 1878 C C . LEU A 1 239 ? -19.438 -8.578 -11.391 1 76.06 239 LEU A C 1
ATOM 1880 O O . LEU A 1 239 ? -20.125 -9.219 -12.188 1 76.06 239 LEU A O 1
ATOM 1884 N N . SER A 1 240 ? -19.219 -8.977 -10.164 1 74.94 240 SER A N 1
ATOM 1885 C CA . SER A 1 240 ? -19.766 -10.234 -9.664 1 74.94 240 SER A CA 1
ATOM 1886 C C . SER A 1 240 ? -21.281 -10.164 -9.531 1 74.94 240 SER A C 1
ATOM 1888 O O . SER A 1 240 ? -21.984 -11.148 -9.789 1 74.94 240 SER A O 1
ATOM 1890 N N . ALA A 1 241 ? -21.766 -9.117 -9.148 1 70.12 241 ALA A N 1
ATOM 1891 C CA . ALA A 1 241 ? -23.203 -8.938 -8.961 1 70.12 241 ALA A CA 1
ATOM 1892 C C . ALA A 1 241 ? -23.938 -8.945 -10.305 1 70.12 241 ALA A C 1
ATOM 1894 O O . ALA A 1 241 ? -25.094 -9.375 -10.383 1 70.12 241 ALA A O 1
ATOM 1895 N N . THR A 1 242 ? -23.359 -8.531 -11.297 1 63.41 242 THR A N 1
ATOM 1896 C CA . THR A 1 242 ? -24 -8.422 -12.602 1 63.41 242 THR A CA 1
ATOM 1897 C C . THR A 1 242 ? -24 -9.766 -13.32 1 63.41 242 THR A C 1
ATOM 1899 O O . THR A 1 242 ? -24.875 -10.039 -14.141 1 63.41 242 THR A O 1
ATOM 1902 N N . ARG A 1 243 ? -23.172 -10.641 -12.984 1 57.94 243 ARG A N 1
ATOM 1903 C CA . ARG A 1 243 ? -23.047 -11.875 -13.75 1 57.94 243 ARG A CA 1
ATOM 1904 C C . ARG A 1 243 ? -23.766 -13.031 -13.055 1 57.94 243 ARG A C 1
ATOM 1906 O O . ARG A 1 243 ? -23.922 -14.109 -13.633 1 57.94 243 ARG A O 1
ATOM 1913 N N . THR A 1 244 ? -24.109 -13 -11.773 1 52.84 244 THR A N 1
ATOM 1914 C CA . THR A 1 244 ? -24.828 -14.078 -11.102 1 52.84 244 THR A CA 1
ATOM 1915 C C . THR A 1 244 ? -26.219 -14.266 -11.719 1 52.84 244 THR A C 1
ATOM 1917 O O . THR A 1 244 ? -27.016 -15.055 -11.219 1 52.84 244 THR A O 1
ATOM 1920 N N . GLU A 1 245 ? -26.641 -13.633 -12.68 1 42.59 245 GLU A N 1
ATOM 1921 C CA . GLU A 1 245 ? -27.891 -14.234 -13.133 1 42.59 245 GLU A CA 1
ATOM 1922 C C . GLU A 1 245 ? -27.672 -15.641 -13.688 1 42.59 245 GLU A C 1
ATOM 1924 O O . GLU A 1 245 ? -26.797 -15.844 -14.531 1 42.59 245 GLU A O 1
ATOM 1929 N N . PRO A 1 246 ? -28.109 -16.672 -12.977 1 38.66 246 PRO A N 1
ATOM 1930 C CA . PRO A 1 246 ? -28 -18.031 -13.516 1 38.66 246 PRO A CA 1
ATOM 1931 C C . PRO A 1 246 ? -28.359 -18.109 -15 1 38.66 246 PRO A C 1
ATOM 1933 O O . PRO A 1 246 ? -29.25 -17.391 -15.461 1 38.66 246 PRO A O 1
ATOM 1936 N N . PRO A 1 247 ? -27.469 -18.406 -15.766 1 35.38 247 PRO A N 1
ATOM 1937 C CA . PRO A 1 247 ? -28.078 -18.656 -17.078 1 35.38 247 PRO A CA 1
ATOM 1938 C C . PRO A 1 247 ? -29.422 -19.375 -16.969 1 35.38 247 PRO A C 1
ATOM 1940 O O . PRO A 1 247 ? -29.547 -20.328 -16.188 1 35.38 247 PRO A O 1
ATOM 1943 N N . SER A 1 248 ? -30.531 -18.734 -17.062 1 32.94 248 SER A N 1
ATOM 1944 C CA . SER A 1 248 ? -31.734 -19.547 -17.25 1 32.94 248 SER A CA 1
ATOM 1945 C C . SER A 1 248 ? -31.453 -20.766 -18.125 1 32.94 248 SER A C 1
ATOM 1947 O O . SER A 1 248 ? -31.094 -20.625 -19.297 1 32.94 248 SER A O 1
ATOM 1949 N N . LEU A 1 249 ? -30.906 -21.797 -17.5 1 32.66 249 LEU A N 1
ATOM 1950 C CA . LEU A 1 249 ? -31.016 -23.031 -18.281 1 32.66 249 LEU A CA 1
ATOM 1951 C C . LEU A 1 249 ? -32.344 -23.078 -19.031 1 32.66 249 LEU A C 1
ATOM 1953 O O . LEU A 1 249 ? -33.406 -22.781 -18.453 1 32.66 249 LEU A O 1
ATOM 1957 N N . PRO A 1 250 ? -32.344 -22.906 -20.297 1 33.47 250 PRO A N 1
ATOM 1958 C CA . PRO A 1 250 ? -33.625 -23.141 -20.953 1 33.47 250 PRO A CA 1
ATOM 1959 C C . PRO A 1 250 ? -34.375 -24.344 -20.375 1 33.47 250 PRO A C 1
ATOM 1961 O O . PRO A 1 250 ? -33.75 -25.266 -19.844 1 33.47 250 PRO A O 1
ATOM 1964 N N . PRO A 1 251 ? -35.531 -24.141 -19.859 1 32.06 251 PRO A N 1
ATOM 1965 C CA . PRO A 1 251 ? -36.312 -25.312 -19.406 1 32.06 251 PRO A CA 1
ATOM 1966 C C . PRO A 1 251 ? -36.062 -26.547 -20.281 1 32.06 251 PRO A C 1
ATOM 1968 O O . PRO A 1 251 ? -35.906 -26.438 -21.484 1 32.06 251 PRO A O 1
ATOM 1971 N N . SER A 1 252 ? -35.344 -27.453 -19.734 1 29.95 252 SER A N 1
ATOM 1972 C CA . SER A 1 252 ? -35.312 -28.766 -20.375 1 29.95 252 SER A CA 1
ATOM 1973 C C . SER A 1 252 ? -36.688 -29.125 -20.969 1 29.95 252 SER A C 1
ATOM 1975 O O . SER A 1 252 ? -37.656 -29.281 -20.234 1 29.95 252 SER A O 1
ATOM 1977 N N . ALA A 1 253 ? -37.062 -28.578 -22.203 1 30.28 253 ALA A N 1
ATOM 1978 C CA . ALA A 1 253 ? -38.156 -29.125 -22.969 1 30.28 253 ALA A CA 1
ATOM 1979 C C . ALA A 1 253 ? -38.156 -30.656 -22.969 1 30.28 253 ALA A C 1
ATOM 1981 O O . ALA A 1 253 ? -37.188 -31.266 -23.438 1 30.28 253 ALA A O 1
ATOM 1982 N N . HIS A 1 254 ? -38.719 -31.25 -21.922 1 30.52 254 HIS A N 1
ATOM 1983 C CA . HIS A 1 254 ? -39.094 -32.625 -22.141 1 30.52 254 HIS A CA 1
ATOM 1984 C C . HIS A 1 254 ? -39.781 -32.812 -23.5 1 30.52 254 HIS A C 1
ATOM 1986 O O . HIS A 1 254 ? -40.625 -32 -23.891 1 30.52 254 HIS A O 1
ATOM 1992 N N . PRO A 1 255 ? -39.125 -33.531 -24.469 1 29.88 255 PRO A N 1
ATOM 1993 C CA . PRO A 1 255 ? -39.688 -33.875 -25.766 1 29.88 255 PRO A CA 1
ATOM 1994 C C . PRO A 1 255 ? -41.094 -34.438 -25.672 1 29.88 255 PRO A C 1
ATOM 1996 O O . PRO A 1 255 ? -41.281 -35.562 -25.156 1 29.88 255 PRO A O 1
ATOM 1999 N N . THR A 1 256 ? -42.125 -33.781 -24.984 1 28 256 THR A N 1
ATOM 2000 C CA . THR A 1 256 ? -43.375 -34.438 -25.281 1 28 256 THR A CA 1
ATOM 2001 C C . THR A 1 256 ? -43.594 -34.562 -26.797 1 28 256 THR A C 1
ATOM 2003 O O . THR A 1 256 ? -43.469 -33.562 -27.531 1 28 256 THR A O 1
ATOM 2006 N N . THR A 1 257 ? -43.562 -35.781 -27.359 1 27.7 257 THR A N 1
ATOM 2007 C CA . THR A 1 257 ? -43.781 -36.344 -28.688 1 27.7 257 THR A CA 1
ATOM 2008 C C . THR A 1 257 ? -45.062 -35.75 -29.312 1 27.7 257 THR A C 1
ATOM 2010 O O . THR A 1 257 ? -46 -36.5 -29.609 1 27.7 257 THR A O 1
ATOM 2013 N N . THR A 1 258 ? -45.656 -34.625 -28.844 1 28.22 258 THR A N 1
ATOM 2014 C CA . THR A 1 258 ? -46.906 -34.5 -29.547 1 28.22 258 THR A CA 1
ATOM 2015 C C . THR A 1 258 ? -46.688 -34.312 -31.047 1 28.22 258 THR A C 1
ATOM 2017 O O . THR A 1 258 ? -45.656 -33.781 -31.453 1 28.22 258 THR A O 1
ATOM 2020 N N . SER A 1 259 ? -47.719 -34.75 -31.891 1 28.66 259 SER A N 1
ATOM 2021 C CA . SER A 1 259 ? -47.969 -34.906 -33.312 1 28.66 259 SER A CA 1
ATOM 2022 C C . SER A 1 259 ? -47.625 -33.625 -34.094 1 28.66 259 SER A C 1
ATOM 2024 O O . SER A 1 259 ? -47.719 -32.531 -33.531 1 28.66 259 SER A O 1
ATOM 2026 N N . PRO A 1 260 ? -47.125 -33.75 -35.406 1 29.17 260 PRO A N 1
ATOM 2027 C CA . PRO A 1 260 ? -46.531 -32.844 -36.406 1 29.17 260 PRO A CA 1
ATOM 2028 C C . PRO A 1 260 ? -47.469 -31.703 -36.781 1 29.17 260 PRO A C 1
ATOM 2030 O O . PRO A 1 260 ? -47.219 -31 -37.75 1 29.17 260 PRO A O 1
ATOM 2033 N N . ALA A 1 261 ? -48.438 -31.25 -35.875 1 26.89 261 ALA A N 1
ATOM 2034 C CA . ALA A 1 261 ? -49.375 -30.422 -36.625 1 26.89 261 ALA A CA 1
ATOM 2035 C C . ALA A 1 261 ? -48.656 -29.281 -37.344 1 26.89 261 ALA A C 1
ATOM 2037 O O . ALA A 1 261 ? -47.594 -28.859 -36.938 1 26.89 261 ALA A O 1
ATOM 2038 N N . ILE A 1 262 ? -49.062 -28.969 -38.562 1 27.78 262 ILE A N 1
ATOM 2039 C CA . ILE A 1 262 ? -48.719 -28.125 -39.719 1 27.78 262 ILE A CA 1
ATOM 2040 C C . ILE A 1 262 ? -48.562 -26.672 -39.25 1 27.78 262 ILE A C 1
ATOM 2042 O O . ILE A 1 262 ? -49.531 -26 -39 1 27.78 262 ILE A O 1
ATOM 2046 N N . ALA A 1 263 ? -47.844 -26.438 -38.156 1 24.91 263 ALA A N 1
ATOM 2047 C CA . ALA A 1 263 ? -47.906 -25.141 -37.469 1 24.91 263 ALA A CA 1
ATOM 2048 C C . ALA A 1 263 ? -47.5 -24 -38.406 1 24.91 263 ALA A C 1
ATOM 2050 O O . ALA A 1 263 ? -46.594 -24.141 -39.219 1 24.91 263 ALA A O 1
ATOM 2051 N N . GLY A 1 264 ? -48.469 -23.219 -38.75 1 27.03 264 GLY A N 1
ATOM 2052 C CA . GLY A 1 264 ? -48.406 -21.984 -39.531 1 27.03 264 GLY A CA 1
ATOM 2053 C C . GLY A 1 264 ? -47.25 -21.094 -39.125 1 27.03 264 GLY A C 1
ATOM 2054 O O . GLY A 1 264 ? -46.719 -21.219 -38.031 1 27.03 264 GLY A O 1
ATOM 2055 N N . THR A 1 265 ? -46.594 -20.484 -40.094 1 28.08 265 THR A N 1
ATOM 2056 C CA . THR A 1 265 ? -45.375 -19.688 -40.188 1 28.08 265 THR A CA 1
ATOM 2057 C C . THR A 1 265 ? -45.406 -18.516 -39.219 1 28.08 265 THR A C 1
ATOM 2059 O O . THR A 1 265 ? -46.125 -17.547 -39.438 1 28.08 265 THR A O 1
ATOM 2062 N N . PRO A 1 266 ? -45.75 -18.781 -37.875 1 29.33 266 PRO A N 1
ATOM 2063 C CA . PRO A 1 266 ? -45.938 -17.469 -37.25 1 29.33 266 PRO A CA 1
ATOM 2064 C C . PRO A 1 266 ? -44.688 -16.578 -37.406 1 29.33 266 PRO A C 1
ATOM 2066 O O . PRO A 1 266 ? -43.562 -17.078 -37.5 1 29.33 266 PRO A O 1
ATOM 2069 N N . LYS A 1 267 ? -44.875 -15.359 -37.938 1 27.55 267 LYS A N 1
ATOM 2070 C CA . LYS A 1 267 ? -43.938 -14.234 -38.094 1 27.55 267 LYS A CA 1
ATOM 2071 C C . LYS A 1 267 ? -43.188 -13.961 -36.812 1 27.55 267 LYS A C 1
ATOM 2073 O O . LYS A 1 267 ? -43.781 -13.703 -35.781 1 27.55 267 LYS A O 1
ATOM 2078 N N . SER A 1 268 ? -42.031 -14.758 -36.625 1 28.16 268 SER A N 1
ATOM 2079 C CA . SER A 1 268 ? -41.125 -14.656 -35.469 1 28.16 268 SER A CA 1
ATOM 2080 C C . SER A 1 268 ? -40.844 -13.203 -35.125 1 28.16 268 SER A C 1
ATOM 2082 O O . SER A 1 268 ? -40.25 -12.477 -35.938 1 28.16 268 SER A O 1
ATOM 2084 N N . SER A 1 269 ? -41.844 -12.586 -34.469 1 30.19 269 SER A N 1
ATOM 2085 C CA . SER A 1 269 ? -41.5 -11.258 -34 1 30.19 269 SER A CA 1
ATOM 2086 C C . SER A 1 269 ? -40.094 -11.25 -33.344 1 30.19 269 SER A C 1
ATOM 2088 O O . SER A 1 269 ? -39.719 -12.227 -32.688 1 30.19 269 SER A O 1
ATOM 2090 N N . PRO A 1 270 ? -39.219 -10.438 -33.938 1 32.38 270 PRO A N 1
ATOM 2091 C CA . PRO A 1 270 ? -37.844 -10.406 -33.438 1 32.38 270 PRO A CA 1
ATOM 2092 C C . PRO A 1 270 ? -37.781 -10.406 -31.906 1 32.38 270 PRO A C 1
ATOM 2094 O O . PRO A 1 270 ? -38.688 -9.891 -31.234 1 32.38 270 PRO A O 1
ATOM 2097 N N . PRO A 1 271 ? -37.344 -11.539 -31.359 1 32.91 271 PRO A N 1
ATOM 2098 C CA . PRO A 1 271 ? -37.281 -11.578 -29.891 1 32.91 271 PRO A CA 1
ATOM 2099 C C . PRO A 1 271 ? -36.812 -10.25 -29.281 1 32.91 271 PRO A C 1
ATOM 2101 O O . PRO A 1 271 ? -36.125 -9.477 -29.938 1 32.91 271 PRO A O 1
ATOM 2104 N N . PRO A 1 272 ? -37.719 -9.688 -28.469 1 31.09 272 PRO A N 1
ATOM 2105 C CA . PRO A 1 272 ? -37.312 -8.445 -27.828 1 31.09 272 PRO A CA 1
ATOM 2106 C C . PRO A 1 272 ? -35.812 -8.453 -27.438 1 31.09 272 PRO A C 1
ATOM 2108 O O . PRO A 1 272 ? -35.25 -9.523 -27.203 1 31.09 272 PRO A O 1
ATOM 2111 N N . THR A 1 273 ? -35.031 -7.691 -28.141 1 30.75 273 THR A N 1
ATOM 2112 C CA . THR A 1 273 ? -33.688 -7.324 -27.719 1 30.75 273 THR A CA 1
ATOM 2113 C C . THR A 1 273 ? -33.594 -7.297 -26.203 1 30.75 273 THR A C 1
ATOM 2115 O O . THR A 1 273 ? -34.188 -6.453 -25.547 1 30.75 273 THR A O 1
ATOM 2118 N N . THR A 1 274 ? -33.812 -8.398 -25.578 1 31.48 274 THR A N 1
ATOM 2119 C CA . THR A 1 274 ? -33.5 -8.461 -24.156 1 31.48 274 THR A CA 1
ATOM 2120 C C . THR A 1 274 ? -32.281 -7.586 -23.844 1 31.48 274 THR A C 1
ATOM 2122 O O . THR A 1 274 ? -31.156 -7.902 -24.266 1 31.48 274 THR A O 1
ATOM 2125 N N . SER A 1 275 ? -32.406 -6.371 -24.094 1 33.56 275 SER A N 1
ATOM 2126 C CA . SER A 1 275 ? -31.453 -5.43 -23.5 1 33.56 275 SER A CA 1
ATOM 2127 C C . SER A 1 275 ? -30.938 -5.938 -22.156 1 33.56 275 SER A C 1
ATOM 2129 O O . SER A 1 275 ? -31.719 -6.09 -21.203 1 33.56 275 SER A O 1
ATOM 2131 N N . SER A 1 276 ? -30.266 -7.027 -22.078 1 37.47 276 SER A N 1
ATOM 2132 C CA . SER A 1 276 ? -29.547 -7.59 -20.938 1 37.47 276 SER A CA 1
ATOM 2133 C C . SER A 1 276 ? -29.156 -6.504 -19.938 1 37.47 276 SER A C 1
ATOM 2135 O O . SER A 1 276 ? -28.172 -5.805 -20.141 1 37.47 276 SER A O 1
ATOM 2137 N N . LEU A 1 277 ? -30.047 -5.785 -19.484 1 36.53 277 LEU A N 1
ATOM 2138 C CA . LEU A 1 277 ? -29.906 -4.82 -18.406 1 36.53 277 LEU A CA 1
ATOM 2139 C C . LEU A 1 277 ? -29.031 -5.383 -17.281 1 36.53 277 LEU A C 1
ATOM 2141 O O . LEU A 1 277 ? -29.359 -6.418 -16.703 1 36.53 277 LEU A O 1
ATOM 2145 N N . ARG A 1 278 ? -27.719 -5.25 -17.359 1 45.97 278 ARG A N 1
ATOM 2146 C CA . ARG A 1 278 ? -26.781 -5.465 -16.25 1 45.97 278 ARG A CA 1
ATOM 2147 C C . ARG A 1 278 ? -27.422 -5.129 -14.914 1 45.97 278 ARG A C 1
ATOM 2149 O O . ARG A 1 278 ? -28.062 -4.082 -14.773 1 45.97 278 ARG A O 1
ATOM 2156 N N . PRO A 1 279 ? -27.766 -6.066 -14.125 1 53.34 279 PRO A N 1
ATOM 2157 C CA . PRO A 1 279 ? -28.359 -5.707 -12.836 1 53.34 279 PRO A CA 1
ATOM 2158 C C . PRO A 1 279 ? -27.734 -4.457 -12.219 1 53.34 279 PRO A C 1
ATOM 2160 O O . PRO A 1 279 ? -26.547 -4.219 -12.391 1 53.34 279 PRO A O 1
ATOM 2163 N N . PRO A 1 280 ? -28.578 -3.531 -11.805 1 60.59 280 PRO A N 1
ATOM 2164 C CA . PRO A 1 280 ? -28.141 -2.24 -11.273 1 60.59 280 PRO A CA 1
ATOM 2165 C C . PRO A 1 280 ? -27.203 -2.387 -10.07 1 60.59 280 PRO A C 1
ATOM 2167 O O . PRO A 1 280 ? -27.375 -3.303 -9.258 1 60.59 280 PRO A O 1
ATOM 2170 N N . ILE A 1 281 ? -25.969 -1.923 -10.188 1 72.06 281 ILE A N 1
ATOM 2171 C CA . ILE A 1 281 ? -25.094 -1.74 -9.031 1 72.06 281 ILE A CA 1
ATOM 2172 C C . ILE A 1 281 ? -25.922 -1.285 -7.832 1 72.06 281 ILE A C 1
ATOM 2174 O O . ILE A 1 281 ? -26.766 -0.402 -7.953 1 72.06 281 ILE A O 1
ATOM 2178 N N . SER A 1 282 ? -25.812 -2.127 -6.758 1 78.31 282 SER A N 1
ATOM 2179 C CA . SER A 1 282 ? -26.531 -1.756 -5.547 1 78.31 282 SER A CA 1
ATOM 2180 C C . SER A 1 282 ? -26.266 -0.304 -5.164 1 78.31 282 SER A C 1
ATOM 2182 O O . SER A 1 282 ? -25.219 0.251 -5.52 1 78.31 282 SER A O 1
ATOM 2184 N N . SER A 1 283 ? -27.203 0.235 -4.547 1 81.56 283 SER A N 1
ATOM 2185 C CA . SER A 1 283 ? -27.094 1.632 -4.141 1 81.56 283 SER A CA 1
ATOM 2186 C C . SER A 1 283 ? -25.906 1.848 -3.227 1 81.56 283 SER A C 1
ATOM 2188 O O . SER A 1 283 ? -25.188 2.85 -3.35 1 81.56 283 SER A O 1
ATOM 2190 N N . ASP A 1 284 ? -25.625 0.867 -2.4 1 80.44 284 ASP A N 1
ATOM 2191 C CA . ASP A 1 284 ? -24.5 0.967 -1.465 1 80.44 284 ASP A CA 1
ATOM 2192 C C . ASP A 1 284 ? -23.172 0.946 -2.203 1 80.44 284 ASP A C 1
ATOM 2194 O O . ASP A 1 284 ? -22.266 1.717 -1.879 1 80.44 284 ASP A O 1
ATOM 2198 N N . LEU A 1 285 ? -23.156 0.12 -3.158 1 82.81 285 LEU A N 1
ATOM 2199 C CA . LEU A 1 285 ? -21.938 0.008 -3.936 1 82.81 285 LEU A CA 1
ATOM 2200 C C . LEU A 1 285 ? -21.719 1.252 -4.789 1 82.81 285 LEU A C 1
ATOM 2202 O O . LEU A 1 285 ? -20.594 1.735 -4.914 1 82.81 285 LEU A O 1
ATOM 2206 N N . SER A 1 286 ? -22.797 1.731 -5.293 1 86.88 286 SER A N 1
ATOM 2207 C CA . SER A 1 286 ? -22.719 2.945 -6.098 1 86.88 286 SER A CA 1
ATOM 2208 C C . SER A 1 286 ? -22.234 4.133 -5.27 1 86.88 286 SER A C 1
ATOM 2210 O O . SER A 1 286 ? -21.438 4.934 -5.738 1 86.88 286 SER A O 1
ATOM 2212 N N . GLN A 1 287 ? -22.656 4.152 -4.09 1 86.81 287 GLN A N 1
ATOM 2213 C CA . GLN A 1 287 ? -22.25 5.234 -3.197 1 86.81 287 GLN A CA 1
ATOM 2214 C C . GLN A 1 287 ? -20.781 5.117 -2.824 1 86.81 287 GLN A C 1
ATOM 2216 O O . GLN A 1 287 ? -20.062 6.125 -2.771 1 86.81 287 GLN A O 1
ATOM 2221 N N . ALA A 1 288 ? -20.406 3.93 -2.596 1 84.62 288 ALA A N 1
ATOM 2222 C CA . ALA A 1 288 ? -19.016 3.695 -2.238 1 84.62 288 ALA A CA 1
ATOM 2223 C C . ALA A 1 288 ? -18.094 4.047 -3.398 1 84.62 288 ALA A C 1
ATOM 2225 O O . ALA A 1 288 ? -17.047 4.688 -3.203 1 84.62 288 ALA A O 1
ATOM 2226 N N . LEU A 1 289 ? -18.5 3.654 -4.566 1 88.62 289 LEU A N 1
ATOM 2227 C CA . LEU A 1 289 ? -17.734 3.965 -5.762 1 88.62 289 LEU A CA 1
ATOM 2228 C C . LEU A 1 289 ? -17.641 5.473 -5.973 1 88.62 289 LEU A C 1
ATOM 2230 O O . LEU A 1 289 ? -16.562 6 -6.273 1 88.62 289 LEU A O 1
ATOM 2234 N N . THR A 1 290 ? -18.734 6.105 -5.758 1 90.19 290 THR A N 1
ATOM 2235 C CA . THR A 1 290 ? -18.812 7.547 -5.949 1 90.19 290 THR A CA 1
ATOM 2236 C C . THR A 1 290 ? -17.891 8.266 -4.957 1 90.19 290 THR A C 1
ATOM 2238 O O . THR A 1 290 ? -17.188 9.211 -5.324 1 90.19 290 THR A O 1
ATOM 2241 N N . ALA A 1 291 ? -17.906 7.797 -3.756 1 86.25 291 ALA A N 1
ATOM 2242 C CA . ALA A 1 291 ? -17.078 8.414 -2.717 1 86.25 291 ALA A CA 1
ATOM 2243 C C . ALA A 1 291 ? -15.594 8.281 -3.035 1 86.25 291 ALA A C 1
ATOM 2245 O O . ALA A 1 291 ? -14.836 9.242 -2.902 1 86.25 291 ALA A O 1
ATOM 2246 N N . ASP A 1 292 ? -15.219 7.164 -3.465 1 87.88 292 ASP A N 1
ATOM 2247 C CA . ASP A 1 292 ? -13.812 6.918 -3.768 1 87.88 292 ASP A CA 1
ATOM 2248 C C . ASP A 1 292 ? -13.375 7.684 -5.016 1 87.88 292 ASP A C 1
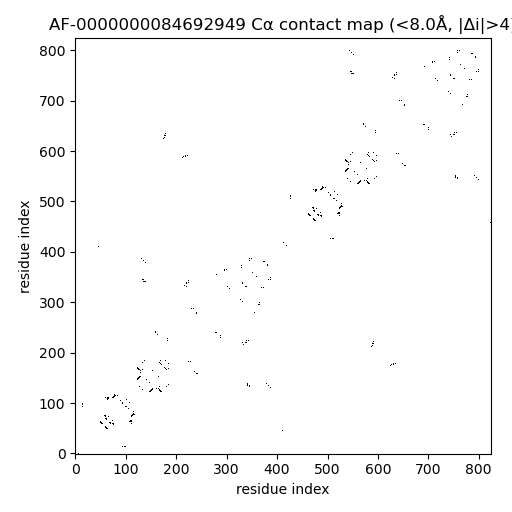ATOM 2250 O O . ASP A 1 292 ? -12.25 8.18 -5.082 1 87.88 292 ASP A O 1
ATOM 2254 N N . LEU A 1 293 ? -14.258 7.801 -5.949 1 91.06 293 LEU A N 1
ATOM 2255 C CA . LEU A 1 293 ? -13.953 8.555 -7.16 1 91.06 293 LEU A CA 1
ATOM 2256 C C . LEU A 1 293 ? -13.812 10.039 -6.859 1 91.06 293 LEU A C 1
ATOM 2258 O O . LEU A 1 293 ? -12.992 10.727 -7.469 1 91.06 293 LEU A O 1
ATOM 2262 N N . ALA A 1 294 ? -14.633 10.445 -5.949 1 90.81 294 ALA A N 1
ATOM 2263 C CA . ALA A 1 294 ? -14.57 11.852 -5.566 1 90.81 294 ALA A CA 1
ATOM 2264 C C . ALA A 1 294 ? -13.211 12.203 -4.969 1 90.81 294 ALA A C 1
ATOM 2266 O O . ALA A 1 294 ? -12.672 13.281 -5.234 1 90.81 294 ALA A O 1
ATOM 2267 N N . VAL A 1 295 ? -12.734 11.273 -4.227 1 87.19 295 VAL A N 1
ATOM 2268 C CA . VAL A 1 295 ? -11.422 11.492 -3.621 1 87.19 295 VAL A CA 1
ATOM 2269 C C . VAL A 1 295 ? -10.352 11.555 -4.707 1 87.19 295 VAL A C 1
ATOM 2271 O O . VAL A 1 295 ? -9.477 12.414 -4.672 1 87.19 295 VAL A O 1
ATOM 2274 N N . LEU A 1 296 ? -10.398 10.641 -5.645 1 90.81 296 LEU A N 1
ATOM 2275 C CA . LEU A 1 296 ? -9.445 10.625 -6.742 1 90.81 296 LEU A CA 1
ATOM 2276 C C . LEU A 1 296 ? -9.531 11.914 -7.555 1 90.81 296 LEU A C 1
ATOM 2278 O O . LEU A 1 296 ? -8.508 12.469 -7.957 1 90.81 296 LEU A O 1
ATOM 2282 N N . GLU A 1 297 ? -10.758 12.344 -7.785 1 92.25 297 GLU A N 1
ATOM 2283 C CA . GLU A 1 297 ? -11 13.586 -8.516 1 92.25 297 GLU A CA 1
ATOM 2284 C C . GLU A 1 297 ? -10.359 14.773 -7.805 1 92.25 297 GLU A C 1
ATOM 2286 O O . GLU A 1 297 ? -9.742 15.625 -8.445 1 92.25 297 GLU A O 1
ATOM 2291 N N . GLU A 1 298 ? -10.508 14.75 -6.555 1 88.31 298 GLU A N 1
ATOM 2292 C CA . GLU A 1 298 ? -9.953 15.836 -5.754 1 88.31 298 GLU A CA 1
ATOM 2293 C C . GLU A 1 298 ? -8.43 15.797 -5.762 1 88.31 298 GLU A C 1
ATOM 2295 O O . GLU A 1 298 ? -7.777 16.844 -5.84 1 88.31 298 GLU A O 1
ATOM 2300 N N . HIS A 1 299 ? -7.891 14.648 -5.613 1 87.5 299 HIS A N 1
ATOM 2301 C CA . HIS A 1 299 ? -6.441 14.508 -5.648 1 87.5 299 HIS A CA 1
ATOM 2302 C C . HIS A 1 299 ? -5.871 15.008 -6.977 1 87.5 299 HIS A C 1
ATOM 2304 O O . HIS A 1 299 ? -4.855 15.703 -6.996 1 87.5 299 HIS A O 1
ATOM 2310 N N . ARG A 1 300 ? -6.496 14.594 -7.984 1 87.81 300 ARG A N 1
ATOM 2311 C CA . ARG A 1 300 ? -6.031 15 -9.305 1 87.81 300 ARG A CA 1
ATOM 2312 C C . ARG A 1 300 ? -6.129 16.516 -9.477 1 87.81 300 ARG A C 1
ATOM 2314 O O . ARG A 1 300 ? -5.215 17.141 -10.016 1 87.81 300 ARG A O 1
ATOM 2321 N N . ALA A 1 301 ? -7.23 17.062 -9.016 1 85.12 301 ALA A N 1
ATOM 2322 C CA . ALA A 1 301 ? -7.414 18.516 -9.109 1 85.12 301 ALA A CA 1
ATOM 2323 C C . ALA A 1 301 ? -6.332 19.25 -8.328 1 85.12 301 ALA A C 1
ATOM 2325 O O . ALA A 1 301 ? -5.754 20.219 -8.82 1 85.12 301 ALA A O 1
ATOM 2326 N N . THR A 1 302 ? -6.027 18.75 -7.168 1 79.06 302 THR A N 1
ATOM 2327 C CA . THR A 1 302 ? -5.039 19.375 -6.293 1 79.06 302 THR A CA 1
ATOM 2328 C C . THR A 1 302 ? -3.641 19.266 -6.891 1 79.06 302 THR A C 1
ATOM 2330 O O . THR A 1 302 ? -2.861 20.219 -6.848 1 79.06 302 THR A O 1
ATOM 2333 N N . ASP A 1 303 ? -3.344 18.141 -7.363 1 74.75 303 ASP A N 1
ATOM 2334 C CA . ASP A 1 303 ? -2.033 17.906 -7.957 1 74.75 303 ASP A CA 1
ATOM 2335 C C . ASP A 1 303 ? -1.826 18.797 -9.188 1 74.75 303 ASP A C 1
ATOM 2337 O O . ASP A 1 303 ? -0.729 19.297 -9.414 1 74.75 303 ASP A O 1
ATOM 2341 N N . ARG A 1 304 ? -2.822 18.984 -9.914 1 74.5 304 ARG A N 1
ATOM 2342 C CA . ARG A 1 304 ? -2.758 19.828 -11.094 1 74.5 304 ARG A CA 1
ATOM 2343 C C . ARG A 1 304 ? -2.496 21.281 -10.703 1 74.5 304 ARG A C 1
ATOM 2345 O O . ARG A 1 304 ? -1.708 21.984 -11.352 1 74.5 304 ARG A O 1
ATOM 2352 N N . LEU A 1 305 ? -3.115 21.688 -9.664 1 72.06 305 LEU A N 1
ATOM 2353 C CA . LEU A 1 305 ? -2.949 23.047 -9.188 1 72.06 305 LEU A CA 1
ATOM 2354 C C . LEU A 1 305 ? -1.535 23.281 -8.664 1 72.06 305 LEU A C 1
ATOM 2356 O O . LEU A 1 305 ? -0.945 24.328 -8.898 1 72.06 305 LEU A O 1
ATOM 2360 N N . ARG A 1 306 ? -1.015 22.344 -8.016 1 67.12 306 ARG A N 1
ATOM 2361 C CA . ARG A 1 306 ? 0.331 22.453 -7.461 1 67.12 306 ARG A CA 1
ATOM 2362 C C . ARG A 1 306 ? 1.374 22.547 -8.57 1 67.12 306 ARG A C 1
ATOM 2364 O O . ARG A 1 306 ? 2.352 23.281 -8.453 1 67.12 306 ARG A O 1
ATOM 2371 N N . ARG A 1 307 ? 1.209 21.875 -9.57 1 64.69 307 ARG A N 1
ATOM 2372 C CA . ARG A 1 307 ? 2.166 21.844 -10.672 1 64.69 307 ARG A CA 1
ATOM 2373 C C . ARG A 1 307 ? 2.08 23.125 -11.508 1 64.69 307 ARG A C 1
ATOM 2375 O O . ARG A 1 307 ? 3.092 23.594 -12.031 1 64.69 307 ARG A O 1
ATOM 2382 N N . ASN A 1 308 ? 0.956 23.516 -11.734 1 60.09 308 ASN A N 1
ATOM 2383 C CA . ASN A 1 308 ? 0.782 24.766 -12.484 1 60.09 308 ASN A CA 1
ATOM 2384 C C . ASN A 1 308 ? 1.382 25.953 -11.742 1 60.09 308 ASN A C 1
ATOM 2386 O O . ASN A 1 308 ? 1.813 26.922 -12.367 1 60.09 308 ASN A O 1
ATOM 2390 N N . ASN A 1 309 ? 1.497 25.906 -10.438 1 52.84 309 ASN A N 1
ATOM 2391 C CA . ASN A 1 309 ? 1.99 27.016 -9.633 1 52.84 309 ASN A CA 1
ATOM 2392 C C . ASN A 1 309 ? 3.5 26.938 -9.43 1 52.84 309 ASN A C 1
ATOM 2394 O O . ASN A 1 309 ? 4.078 27.75 -8.711 1 52.84 309 ASN A O 1
ATOM 2398 N N . ARG A 1 310 ? 4.238 25.922 -9.898 1 47.97 310 ARG A N 1
ATOM 2399 C CA . ARG A 1 310 ? 5.691 25.922 -9.789 1 47.97 310 ARG A CA 1
ATOM 2400 C C . ARG A 1 310 ? 6.324 26.922 -10.75 1 47.97 310 ARG A C 1
ATOM 2402 O O . ARG A 1 310 ? 6.008 26.922 -11.945 1 47.97 310 ARG A O 1
ATOM 2409 N N . PRO A 1 311 ? 6.973 27.906 -10.172 1 43.19 311 PRO A N 1
ATOM 2410 C CA . PRO A 1 311 ? 7.598 28.906 -11.039 1 43.19 311 PRO A CA 1
ATOM 2411 C C . PRO A 1 311 ? 8.547 28.281 -12.062 1 43.19 311 PRO A C 1
ATOM 2413 O O . PRO A 1 311 ? 9.25 27.328 -11.75 1 43.19 311 PRO A O 1
ATOM 2416 N N . SER A 1 312 ? 8.281 28.469 -13.383 1 39.91 312 SER A N 1
ATOM 2417 C CA . SER A 1 312 ? 9.227 28.125 -14.438 1 39.91 312 SER A CA 1
ATOM 2418 C C . SER A 1 312 ? 10.625 28.641 -14.102 1 39.91 312 SER A C 1
ATOM 2420 O O . SER A 1 312 ? 10.781 29.734 -13.555 1 39.91 312 SER A O 1
ATOM 2422 N N . PRO A 1 313 ? 11.617 27.766 -14.008 1 37.41 313 PRO A N 1
ATOM 2423 C CA . PRO A 1 313 ? 12.93 28.406 -13.852 1 37.41 313 PRO A CA 1
ATOM 2424 C C . PRO A 1 313 ? 13.086 29.656 -14.711 1 37.41 313 PRO A C 1
ATOM 2426 O O . PRO A 1 313 ? 12.422 29.781 -15.75 1 37.41 313 PRO A O 1
ATOM 2429 N N . PRO A 1 314 ? 13.633 30.672 -14.156 1 30.02 314 PRO A N 1
ATOM 2430 C CA . PRO A 1 314 ? 13.859 31.828 -15.016 1 30.02 314 PRO A CA 1
ATOM 2431 C C . PRO A 1 314 ? 14.414 31.453 -16.391 1 30.02 314 PRO A C 1
ATOM 2433 O O . PRO A 1 314 ? 15.312 30.625 -16.484 1 30.02 314 PRO A O 1
ATOM 2436 N N . ALA A 1 315 ? 13.703 31.75 -17.469 1 33.66 315 ALA A N 1
ATOM 2437 C CA . ALA A 1 315 ? 14.172 31.656 -18.859 1 33.66 315 ALA A CA 1
ATOM 2438 C C . ALA A 1 315 ? 15.5 32.375 -19.031 1 33.66 315 ALA A C 1
ATOM 2440 O O . ALA A 1 315 ? 15.602 33.594 -18.75 1 33.66 315 ALA A O 1
ATOM 2441 N N . SER A 1 316 ? 16.672 31.797 -18.906 1 35.06 316 SER A N 1
ATOM 2442 C CA . SER A 1 316 ? 17.688 32.656 -19.516 1 35.06 316 SER A CA 1
ATOM 2443 C C . SER A 1 316 ? 17.156 33.312 -20.781 1 35.06 316 SER A C 1
ATOM 2445 O O . SER A 1 316 ? 17.375 34.531 -20.984 1 35.06 316 SER A O 1
ATOM 2447 N N . SER A 1 317 ? 17.625 32.594 -22.047 1 34.03 317 SER A N 1
ATOM 2448 C CA . SER A 1 317 ? 17.656 33.312 -23.312 1 34.03 317 SER A CA 1
ATOM 2449 C C . SER A 1 317 ? 16.266 33.656 -23.797 1 34.03 317 SER A C 1
ATOM 2451 O O . SER A 1 317 ? 15.305 32.938 -23.547 1 34.03 317 SER A O 1
ATOM 2453 N N . PRO A 1 318 ? 16.062 34.969 -24.328 1 35.22 318 PRO A N 1
ATOM 2454 C CA . PRO A 1 318 ? 14.969 35.688 -24.953 1 35.22 318 PRO A CA 1
ATOM 2455 C C . PRO A 1 318 ? 14.211 34.875 -25.984 1 35.22 318 PRO A C 1
ATOM 2457 O O . PRO A 1 318 ? 13.484 35.406 -26.812 1 35.22 318 PRO A O 1
ATOM 2460 N N . ASN A 1 319 ? 14.812 33.781 -26.547 1 33.47 319 ASN A N 1
ATOM 2461 C CA . ASN A 1 319 ? 14.016 33.5 -27.734 1 33.47 319 ASN A CA 1
ATOM 2462 C C . ASN A 1 319 ? 12.555 33.25 -27.391 1 33.47 319 ASN A C 1
ATOM 2464 O O . ASN A 1 319 ? 12.242 32.312 -26.656 1 33.47 319 ASN A O 1
ATOM 2468 N N . PRO A 1 320 ? 11.625 34.25 -27.594 1 37.09 320 PRO A N 1
ATOM 2469 C CA . PRO A 1 320 ? 10.172 34.375 -27.453 1 37.09 320 PRO A CA 1
ATOM 2470 C C . PRO A 1 320 ? 9.445 33.094 -27.844 1 37.09 320 PRO A C 1
ATOM 2472 O O . PRO A 1 320 ? 8.305 32.875 -27.422 1 37.09 320 PRO A O 1
ATOM 2475 N N . SER A 1 321 ? 9.867 32.562 -29 1 33.69 321 SER A N 1
ATOM 2476 C CA . SER A 1 321 ? 8.891 31.812 -29.781 1 33.69 321 SER A CA 1
ATOM 2477 C C . SER A 1 321 ? 8.461 30.547 -29.047 1 33.69 321 SER A C 1
ATOM 2479 O O . SER A 1 321 ? 7.52 29.875 -29.469 1 33.69 321 SER A O 1
ATOM 2481 N N . SER A 1 322 ? 9.492 29.812 -28.578 1 33.81 322 SER A N 1
ATOM 2482 C CA . SER A 1 322 ? 8.969 28.469 -28.359 1 33.81 322 SER A CA 1
ATOM 2483 C C . SER A 1 322 ? 8.023 28.422 -27.172 1 33.81 322 SER A C 1
ATOM 2485 O O . SER A 1 322 ? 8.445 28.641 -26.031 1 33.81 322 SER A O 1
ATOM 2487 N N . THR A 1 323 ? 6.883 29.031 -27.281 1 35.88 323 THR A N 1
ATOM 2488 C CA . THR A 1 323 ? 5.719 28.625 -26.5 1 35.88 323 THR A CA 1
ATOM 2489 C C . THR A 1 323 ? 5.848 27.172 -26.047 1 35.88 323 THR A C 1
ATOM 2491 O O . THR A 1 323 ? 5.422 26.266 -26.766 1 35.88 323 THR A O 1
ATOM 2494 N N . GLU A 1 324 ? 7.008 26.781 -25.891 1 36.69 324 GLU A N 1
ATOM 2495 C CA . GLU A 1 324 ? 6.98 25.406 -25.391 1 36.69 324 GLU A CA 1
ATOM 2496 C C . GLU A 1 324 ? 5.938 25.234 -24.297 1 36.69 324 GLU A C 1
ATOM 2498 O O . GLU A 1 324 ? 6 25.922 -23.266 1 36.69 324 GLU A O 1
ATOM 2503 N N . LYS A 1 325 ? 4.703 25.094 -24.703 1 36.25 325 LYS A N 1
ATOM 2504 C CA . LYS A 1 325 ? 3.711 24.531 -23.781 1 36.25 325 LYS A CA 1
ATOM 2505 C C . LYS A 1 325 ? 4.383 23.828 -22.609 1 36.25 325 LYS A C 1
ATOM 2507 O O . LYS A 1 325 ? 5.172 22.906 -22.797 1 36.25 325 LYS A O 1
ATOM 2512 N N . GLU A 1 326 ? 4.887 24.516 -21.703 1 42.09 326 GLU A N 1
ATOM 2513 C CA . GLU A 1 326 ? 5.227 23.844 -20.453 1 42.09 326 GLU A CA 1
ATOM 2514 C C . GLU A 1 326 ? 4.496 22.5 -20.328 1 42.09 326 GLU A C 1
ATOM 2516 O O . GLU A 1 326 ? 3.266 22.453 -20.375 1 42.09 326 GLU A O 1
ATOM 2521 N N . ASP A 1 327 ? 4.859 21.484 -20.969 1 45.16 327 ASP A N 1
ATOM 2522 C CA . ASP A 1 327 ? 4.398 20.094 -21.031 1 45.16 327 ASP A CA 1
ATOM 2523 C C . ASP A 1 327 ? 3.766 19.672 -19.703 1 45.16 327 ASP A C 1
ATOM 2525 O O . ASP A 1 327 ? 4.465 19.469 -18.703 1 45.16 327 ASP A O 1
ATOM 2529 N N . THR A 1 328 ? 2.695 20.328 -19.234 1 52.53 328 THR A N 1
ATOM 2530 C CA . THR A 1 328 ? 1.832 19.922 -18.125 1 52.53 328 THR A CA 1
ATOM 2531 C C . THR A 1 328 ? 1.775 18.406 -18.016 1 52.53 328 THR A C 1
ATOM 2533 O O . THR A 1 328 ? 1.301 17.734 -18.922 1 52.53 328 THR A O 1
ATOM 2536 N N . ALA A 1 329 ? 2.65 17.844 -17.375 1 60.22 329 ALA A N 1
ATOM 2537 C CA . ALA A 1 329 ? 2.828 16.406 -17.219 1 60.22 329 ALA A CA 1
ATOM 2538 C C . ALA A 1 329 ? 1.508 15.719 -16.859 1 60.22 329 ALA A C 1
ATOM 2540 O O . ALA A 1 329 ? 0.793 16.172 -15.961 1 60.22 329 ALA A O 1
ATOM 2541 N N . ALA A 1 330 ? 0.895 14.945 -17.719 1 82 330 ALA A N 1
ATOM 2542 C CA . ALA A 1 330 ? -0.316 14.125 -17.734 1 82 330 ALA A CA 1
ATOM 2543 C C . ALA A 1 330 ? -0.311 13.109 -16.594 1 82 330 ALA A C 1
ATOM 2545 O O . ALA A 1 330 ? -1.36 12.57 -16.234 1 82 330 ALA A O 1
ATOM 2546 N N . TYR A 1 331 ? 0.687 13.148 -15.891 1 89.06 331 TYR A N 1
ATOM 2547 C CA . TYR A 1 331 ? 0.809 12.008 -15 1 89.06 331 TYR A CA 1
ATOM 2548 C C . TYR A 1 331 ? 0.346 12.359 -13.586 1 89.06 331 TYR A C 1
ATOM 2550 O O . TYR A 1 331 ? 0.252 13.539 -13.242 1 89.06 331 TYR A O 1
ATOM 2558 N N . LEU A 1 332 ? 0.029 11.461 -12.812 1 91.88 332 LEU A N 1
ATOM 2559 C CA . LEU A 1 332 ? -0.665 11.641 -11.539 1 91.88 332 LEU A CA 1
ATOM 2560 C C . LEU A 1 332 ? 0.321 11.984 -10.43 1 91.88 332 LEU A C 1
ATOM 2562 O O . LEU A 1 332 ? 0.081 12.891 -9.641 1 91.88 332 LEU A O 1
ATOM 2566 N N . ALA A 1 333 ? 1.402 11.219 -10.211 1 88 333 ALA A N 1
ATOM 2567 C CA . ALA A 1 333 ? 2.242 11.305 -9.023 1 88 333 ALA A CA 1
ATOM 2568 C C . ALA A 1 333 ? 3.461 12.188 -9.266 1 88 333 ALA A C 1
ATOM 2570 O O . ALA A 1 333 ? 4.277 12.391 -8.367 1 88 333 ALA A O 1
ATOM 2571 N N . GLY A 1 334 ? 3.584 12.781 -10.391 1 81.56 334 GLY A N 1
ATOM 2572 C CA . GLY A 1 334 ? 4.742 13.586 -10.742 1 81.56 334 GLY A CA 1
ATOM 2573 C C . GLY A 1 334 ? 4.867 13.828 -12.234 1 81.56 334 GLY A C 1
ATOM 2574 O O . GLY A 1 334 ? 3.914 13.617 -12.984 1 81.56 334 GLY A O 1
ATOM 2575 N N . PRO A 1 335 ? 6.027 14.242 -12.539 1 82.25 335 PRO A N 1
ATOM 2576 C CA . PRO A 1 335 ? 6.215 14.602 -13.945 1 82.25 335 PRO A CA 1
ATOM 2577 C C . PRO A 1 335 ? 6.41 13.391 -14.852 1 82.25 335 PRO A C 1
ATOM 2579 O O . PRO A 1 335 ? 6.344 13.516 -16.078 1 82.25 335 PRO A O 1
ATOM 2582 N N . ALA A 1 336 ? 6.688 12.25 -14.297 1 86.5 336 ALA A N 1
ATOM 2583 C CA . ALA A 1 336 ? 6.961 11.062 -15.094 1 86.5 336 ALA A CA 1
ATOM 2584 C C . ALA A 1 336 ? 5.871 10.008 -14.898 1 86.5 336 ALA A C 1
ATOM 2586 O O . ALA A 1 336 ? 5.199 9.984 -13.867 1 86.5 336 ALA A O 1
ATOM 2587 N N . PHE A 1 337 ? 5.766 9.203 -15.945 1 91.5 337 PHE A N 1
ATOM 2588 C CA . PHE A 1 337 ? 4.867 8.055 -15.867 1 91.5 337 PHE A CA 1
ATOM 2589 C C . PHE A 1 337 ? 5.246 7.145 -14.711 1 91.5 337 PHE A C 1
ATOM 2591 O O . PHE A 1 337 ? 6.426 6.84 -14.508 1 91.5 337 PHE A O 1
ATOM 2598 N N . SER A 1 338 ? 4.246 6.781 -13.883 1 92.88 338 SER A N 1
ATOM 2599 C CA . SER A 1 338 ? 4.543 6.031 -12.672 1 92.88 338 SER A CA 1
ATOM 2600 C C . SER A 1 338 ? 3.525 4.918 -12.445 1 92.88 338 SER A C 1
ATOM 2602 O O . SER A 1 338 ? 2.6 4.746 -13.242 1 92.88 338 SER A O 1
ATOM 2604 N N . VAL A 1 339 ? 3.719 4.133 -11.352 1 96.56 339 VAL A N 1
ATOM 2605 C CA . VAL A 1 339 ? 2.812 3.047 -10.992 1 96.56 339 VAL A CA 1
ATOM 2606 C C . VAL A 1 339 ? 1.428 3.611 -10.688 1 96.56 339 VAL A C 1
ATOM 2608 O O . VAL A 1 339 ? 0.421 2.91 -10.82 1 96.56 339 VAL A O 1
ATOM 2611 N N . ALA A 1 340 ? 1.368 4.867 -10.289 1 96.19 340 ALA A N 1
ATOM 2612 C CA . ALA A 1 340 ? 0.077 5.512 -10.055 1 96.19 340 ALA A CA 1
ATOM 2613 C C . ALA A 1 340 ? -0.761 5.547 -11.328 1 96.19 340 ALA A C 1
ATOM 2615 O O . ALA A 1 340 ? -1.953 5.23 -11.305 1 96.19 340 ALA A O 1
ATOM 2616 N N . ASP A 1 341 ? -0.153 5.879 -12.398 1 97 341 ASP A N 1
ATOM 2617 C CA . ASP A 1 341 ? -0.846 5.945 -13.688 1 97 341 ASP A CA 1
ATOM 2618 C C . ASP A 1 341 ? -1.291 4.559 -14.141 1 97 341 ASP A C 1
ATOM 2620 O O . ASP A 1 341 ? -2.402 4.395 -14.648 1 97 341 ASP A O 1
ATOM 2624 N N . CYS A 1 342 ? -0.437 3.59 -13.906 1 97.69 342 CYS A N 1
ATOM 2625 C CA . CYS A 1 342 ? -0.738 2.217 -14.289 1 97.69 342 CYS A CA 1
ATOM 2626 C C . CYS A 1 342 ? -1.93 1.679 -13.508 1 97.69 342 CYS A C 1
ATOM 2628 O O . CYS A 1 342 ? -2.711 0.881 -14.023 1 97.69 342 CYS A O 1
ATOM 2630 N N . ALA A 1 343 ? -2.031 2.066 -12.281 1 97.44 343 ALA A N 1
ATOM 2631 C CA . ALA A 1 343 ? -3.094 1.562 -11.422 1 97.44 343 ALA A CA 1
ATOM 2632 C C . ALA A 1 343 ? -4.414 2.271 -11.703 1 97.44 343 ALA A C 1
ATOM 2634 O O . ALA A 1 343 ? -5.484 1.655 -11.641 1 97.44 343 ALA A O 1
ATOM 2635 N N . VAL A 1 344 ? -4.375 3.557 -12.039 1 96.94 344 VAL A N 1
ATOM 2636 C CA . VAL A 1 344 ? -5.578 4.379 -12.031 1 96.94 344 VAL A CA 1
ATOM 2637 C C . VAL A 1 344 ? -6.184 4.438 -13.43 1 96.94 344 VAL A C 1
ATOM 2639 O O . VAL A 1 344 ? -7.402 4.355 -13.586 1 96.94 344 VAL A O 1
ATOM 2642 N N . TRP A 1 345 ? -5.41 4.555 -14.438 1 97.06 345 TRP A N 1
ATOM 2643 C CA . TRP A 1 345 ? -5.934 4.816 -15.773 1 97.06 345 TRP A CA 1
ATOM 2644 C C . TRP A 1 345 ? -6.844 3.686 -16.234 1 97.06 345 TRP A C 1
ATOM 2646 O O . TRP A 1 345 ? -7.961 3.926 -16.688 1 97.06 345 TRP A O 1
ATOM 2656 N N . PRO A 1 346 ? -6.398 2.357 -16.109 1 96.5 346 PRO A N 1
ATOM 2657 C CA . PRO A 1 346 ? -7.297 1.277 -16.531 1 96.5 346 PRO A CA 1
ATOM 2658 C C . PRO A 1 346 ? -8.633 1.292 -15.789 1 96.5 346 PRO A C 1
ATOM 2660 O O . PRO A 1 346 ? -9.664 0.921 -16.359 1 96.5 346 PRO A O 1
ATOM 2663 N N . LEU A 1 347 ? -8.547 1.655 -14.547 1 94.62 347 LEU A N 1
ATOM 2664 C CA . LEU A 1 347 ? -9.766 1.737 -13.75 1 94.62 347 LEU A CA 1
ATOM 2665 C C . LEU A 1 347 ? -10.695 2.822 -14.281 1 94.62 347 LEU A C 1
ATOM 2667 O O . LEU A 1 347 ? -11.898 2.594 -14.438 1 94.62 347 LEU A O 1
ATOM 2671 N N . VAL A 1 348 ? -10.148 4.012 -14.547 1 94.81 348 VAL A N 1
ATOM 2672 C CA . VAL A 1 348 ? -10.922 5.117 -15.102 1 94.81 348 VAL A CA 1
ATOM 2673 C C . VAL A 1 348 ? -11.492 4.723 -16.453 1 94.81 348 VAL A C 1
ATOM 2675 O O . VAL A 1 348 ? -12.664 4.992 -16.75 1 94.81 348 VAL A O 1
ATOM 2678 N N . ASN A 1 349 ? -10.68 4.086 -17.234 1 95.38 349 ASN A N 1
ATOM 2679 C CA . ASN A 1 349 ? -11.133 3.604 -18.531 1 95.38 349 ASN A CA 1
ATOM 2680 C C . ASN A 1 349 ? -12.312 2.65 -18.406 1 95.38 349 ASN A C 1
ATOM 2682 O O . ASN A 1 349 ? -13.305 2.771 -19.125 1 95.38 349 ASN A O 1
ATOM 2686 N N . ALA A 1 350 ? -12.258 1.726 -17.5 1 92.06 350 ALA A N 1
ATOM 2687 C CA . ALA A 1 350 ? -13.32 0.745 -17.281 1 92.06 350 ALA A CA 1
ATOM 2688 C C . ALA A 1 350 ? -14.602 1.421 -16.812 1 92.06 350 ALA A C 1
ATOM 2690 O O . ALA A 1 350 ? -15.688 1.104 -17.281 1 92.06 350 ALA A O 1
ATOM 2691 N N . LEU A 1 351 ? -14.453 2.318 -15.891 1 90.5 351 LEU A N 1
ATOM 2692 C CA . LEU A 1 351 ? -15.617 3.004 -15.344 1 90.5 351 LEU A CA 1
ATOM 2693 C C . LEU A 1 351 ? -16.297 3.869 -16.406 1 90.5 351 LEU A C 1
ATOM 2695 O O . LEU A 1 351 ? -17.516 3.883 -16.516 1 90.5 351 LEU A O 1
ATOM 2699 N N . LYS A 1 352 ? -15.5 4.551 -17.156 1 91.25 352 LYS A N 1
ATOM 2700 C CA . LYS A 1 352 ? -15.992 5.418 -18.219 1 91.25 352 LYS A CA 1
ATOM 2701 C C . LYS A 1 352 ? -16.797 4.629 -19.25 1 91.25 352 LYS A C 1
ATOM 2703 O O . LYS A 1 352 ? -17.797 5.117 -19.766 1 91.25 352 LYS A O 1
ATOM 2708 N N . HIS A 1 353 ? -16.469 3.383 -19.438 1 89.44 353 HIS A N 1
ATOM 2709 C CA . HIS A 1 353 ? -17.094 2.596 -20.5 1 89.44 353 HIS A CA 1
ATOM 2710 C C . HIS A 1 353 ? -18.047 1.556 -19.922 1 89.44 353 HIS A C 1
ATOM 2712 O O . HIS A 1 353 ? -18.562 0.699 -20.656 1 89.44 353 HIS A O 1
ATOM 2718 N N . SER A 1 354 ? -18.312 1.532 -18.672 1 83.94 354 SER A N 1
ATOM 2719 C CA . SER A 1 354 ? -19.109 0.511 -18.016 1 83.94 354 SER A CA 1
ATOM 2720 C C . SER A 1 354 ? -20.609 0.782 -18.172 1 83.94 354 SER A C 1
ATOM 2722 O O . SER A 1 354 ? -21.422 -0.122 -18.016 1 83.94 354 SER A O 1
ATOM 2724 N N . GLY A 1 355 ? -20.953 1.986 -18.406 1 82.19 355 GLY A N 1
ATOM 2725 C CA . GLY A 1 355 ? -22.359 2.371 -18.438 1 82.19 355 GLY A CA 1
ATOM 2726 C C . GLY A 1 355 ? -22.922 2.613 -17.047 1 82.19 355 GLY A C 1
ATOM 2727 O O . GLY A 1 355 ? -24.141 2.789 -16.891 1 82.19 355 GLY A O 1
ATOM 2728 N N . TRP A 1 356 ? -22.062 2.539 -16.078 1 85.25 356 TRP A N 1
ATOM 2729 C CA . TRP A 1 356 ? -22.469 2.822 -14.711 1 85.25 356 TRP A CA 1
ATOM 2730 C C . TRP A 1 356 ? -23.078 4.219 -14.602 1 85.25 356 TRP A C 1
ATOM 2732 O O . TRP A 1 356 ? -22.484 5.195 -15.078 1 85.25 356 TRP A O 1
ATOM 2742 N N . ALA A 1 357 ? -24.234 4.285 -13.945 1 86.25 357 ALA A N 1
ATOM 2743 C CA . ALA A 1 357 ? -25 5.531 -13.875 1 86.25 357 ALA A CA 1
ATOM 2744 C C . ALA A 1 357 ? -24.234 6.598 -13.094 1 86.25 357 ALA A C 1
ATOM 2746 O O . ALA A 1 357 ? -24.5 7.793 -13.242 1 86.25 357 ALA A O 1
ATOM 2747 N N . GLY A 1 358 ? -23.312 6.164 -12.328 1 87.5 358 GLY A N 1
ATOM 2748 C CA . GLY A 1 358 ? -22.562 7.113 -11.516 1 87.5 358 GLY A CA 1
ATOM 2749 C C . GLY A 1 358 ? -21.438 7.797 -12.266 1 87.5 358 GLY A C 1
ATOM 2750 O O . GLY A 1 358 ? -20.844 8.75 -11.766 1 87.5 358 GLY A O 1
ATOM 2751 N N . TRP A 1 359 ? -21.203 7.34 -13.5 1 90.81 359 TRP A N 1
ATOM 2752 C CA . TRP A 1 359 ? -20.156 7.977 -14.289 1 90.81 359 TRP A CA 1
ATOM 2753 C C . TRP A 1 359 ? -20.766 8.914 -15.328 1 90.81 359 TRP A C 1
ATOM 2755 O O . TRP A 1 359 ? -21.703 8.547 -16.047 1 90.81 359 TRP A O 1
ATOM 2765 N N . SER A 1 360 ? -20.312 10.102 -15.328 1 92.31 360 SER A N 1
ATOM 2766 C CA . SER A 1 360 ? -20.5 11.039 -16.438 1 92.31 360 SER A CA 1
ATOM 2767 C C . SER A 1 360 ? -19.266 11.93 -16.625 1 92.31 360 SER A C 1
ATOM 2769 O O . SER A 1 360 ? -18.609 12.281 -15.641 1 92.31 360 SER A O 1
ATOM 2771 N N . ASP A 1 361 ? -18.984 12.203 -17.812 1 92.94 361 ASP A N 1
ATOM 2772 C CA . ASP A 1 361 ? -17.812 13.023 -18.109 1 92.94 361 ASP A CA 1
ATOM 2773 C C . ASP A 1 361 ? -17.922 14.398 -17.453 1 92.94 361 ASP A C 1
ATOM 2775 O O . ASP A 1 361 ? -16.906 15.016 -17.109 1 92.94 361 ASP A O 1
ATOM 2779 N N . GLU A 1 362 ? -19.094 14.867 -17.172 1 93.56 362 GLU A N 1
ATOM 2780 C CA . GLU A 1 362 ? -19.344 16.172 -16.547 1 93.56 362 GLU A CA 1
ATOM 2781 C C . GLU A 1 362 ? -19.094 16.109 -15.047 1 93.56 362 GLU A C 1
ATOM 2783 O O . GLU A 1 362 ? -18.641 17.078 -14.445 1 93.56 362 GLU A O 1
ATOM 2788 N N . ARG A 1 363 ? -19.391 14.992 -14.547 1 92.38 363 ARG A N 1
ATOM 2789 C CA . ARG A 1 363 ? -19.281 14.844 -13.102 1 92.38 363 ARG A CA 1
ATOM 2790 C C . ARG A 1 363 ? -17.828 14.727 -12.656 1 92.38 363 ARG A C 1
ATOM 2792 O O . ARG A 1 363 ? -17.484 15.156 -11.555 1 92.38 363 ARG A O 1
ATOM 2799 N N . TRP A 1 364 ? -17.094 14.102 -13.586 1 94.62 364 TRP A N 1
ATOM 2800 C CA . TRP A 1 364 ? -15.703 13.844 -13.242 1 94.62 364 TRP A CA 1
ATOM 2801 C C . TRP A 1 364 ? -14.766 14.484 -14.258 1 94.62 364 TRP A C 1
ATOM 2803 O O . TRP A 1 364 ? -13.945 13.797 -14.875 1 94.62 364 TRP A O 1
ATOM 2813 N N . PRO A 1 365 ? -14.703 15.797 -14.328 1 94.25 365 PRO A N 1
ATOM 2814 C CA . PRO A 1 365 ? -13.984 16.484 -15.406 1 94.25 365 PRO A CA 1
ATOM 2815 C C . PRO A 1 365 ? -12.477 16.281 -15.328 1 94.25 365 PRO A C 1
ATOM 2817 O O . PRO A 1 365 ? -11.812 16.141 -16.359 1 94.25 365 PRO A O 1
ATOM 2820 N N . TYR A 1 366 ? -11.906 16.281 -14.164 1 93.06 366 TYR A N 1
ATOM 2821 C CA . TYR A 1 366 ? -10.453 16.172 -14.039 1 93.06 366 TYR A CA 1
ATOM 2822 C C . TYR A 1 366 ? -9.984 14.773 -14.398 1 93.06 366 TYR A C 1
ATOM 2824 O O . TYR A 1 366 ? -8.922 14.609 -15.008 1 93.06 366 TYR A O 1
ATOM 2832 N N . LEU A 1 367 ? -10.742 13.773 -14.016 1 94.5 367 LEU A N 1
ATOM 2833 C CA . LEU A 1 367 ? -10.383 12.406 -14.359 1 94.5 367 LEU A CA 1
ATOM 2834 C C . LEU A 1 367 ? -10.523 12.164 -15.859 1 94.5 367 LEU A C 1
ATOM 2836 O O . LEU A 1 367 ? -9.719 11.445 -16.453 1 94.5 367 LEU A O 1
ATOM 2840 N N . VAL A 1 368 ? -11.539 12.766 -16.438 1 94.75 368 VAL A N 1
ATOM 2841 C CA . VAL A 1 368 ? -11.75 12.633 -17.875 1 94.75 368 VAL A CA 1
ATOM 2842 C C . VAL A 1 368 ? -10.602 13.281 -18.625 1 94.75 368 VAL A C 1
ATOM 2844 O O . VAL A 1 368 ? -10.094 12.727 -19.609 1 94.75 368 VAL A O 1
ATOM 2847 N N . GLU A 1 369 ? -10.258 14.422 -18.188 1 93.69 369 GLU A N 1
ATOM 2848 C CA . GLU A 1 369 ? -9.125 15.102 -18.797 1 93.69 369 GLU A CA 1
ATOM 2849 C C . GLU A 1 369 ? -7.852 14.266 -18.688 1 93.69 369 GLU A C 1
ATOM 2851 O O . GLU A 1 369 ? -7.105 14.141 -19.656 1 93.69 369 GLU A O 1
ATOM 2856 N N . TYR A 1 370 ? -7.637 13.789 -17.516 1 93.69 370 TYR A N 1
ATOM 2857 C CA . TYR A 1 370 ? -6.484 12.914 -17.297 1 93.69 370 TYR A CA 1
ATOM 2858 C C . TYR A 1 370 ? -6.516 11.719 -18.25 1 93.69 370 TYR A C 1
ATOM 2860 O O . TYR A 1 370 ? -5.504 11.375 -18.859 1 93.69 370 TYR A O 1
ATOM 2868 N N . TRP A 1 371 ? -7.68 11.117 -18.297 1 95.5 371 TRP A N 1
ATOM 2869 C CA . TRP A 1 371 ? -7.859 9.961 -19.172 1 95.5 371 TRP A CA 1
ATOM 2870 C C . TRP A 1 371 ? -7.488 10.297 -20.609 1 95.5 371 TRP A C 1
ATOM 2872 O O . TRP A 1 371 ? -6.727 9.57 -21.25 1 95.5 371 TRP A O 1
ATOM 2882 N N . GLN A 1 372 ? -7.949 11.398 -21.094 1 94.25 372 GLN A N 1
ATOM 2883 C CA . GLN A 1 372 ? -7.711 11.82 -22.469 1 94.25 372 GLN A CA 1
ATOM 2884 C C . GLN A 1 372 ? -6.246 12.18 -22.688 1 94.25 372 GLN A C 1
ATOM 2886 O O . GLN A 1 372 ? -5.672 11.852 -23.719 1 94.25 372 GLN A O 1
ATOM 2891 N N . GLU A 1 373 ? -5.684 12.844 -21.766 1 92.88 373 GLU A N 1
ATOM 2892 C CA . GLU A 1 373 ? -4.277 13.211 -21.859 1 92.88 373 GLU A CA 1
ATOM 2893 C C . GLU A 1 373 ? -3.387 11.977 -21.969 1 92.88 373 GLU A C 1
ATOM 2895 O O . GLU A 1 373 ? -2.418 11.969 -22.734 1 92.88 373 GLU A O 1
ATOM 2900 N N . MET A 1 374 ? -3.713 11 -21.234 1 94.5 374 MET A N 1
ATOM 2901 C CA . MET A 1 374 ? -2.936 9.766 -21.25 1 94.5 374 MET A CA 1
ATOM 2902 C C . MET A 1 374 ? -3.076 9.062 -22.594 1 94.5 374 MET A C 1
ATOM 2904 O O . MET A 1 374 ? -2.1 8.539 -23.141 1 94.5 374 MET A O 1
ATOM 2908 N N . VAL A 1 375 ? -4.273 9.062 -23.109 1 93.75 375 VAL A N 1
ATOM 2909 C CA . VAL A 1 375 ? -4.531 8.438 -24.406 1 93.75 375 VAL A CA 1
ATOM 2910 C C . VAL A 1 375 ? -3.744 9.156 -25.5 1 93.75 375 VAL A C 1
ATOM 2912 O O . VAL A 1 375 ? -3.172 8.516 -26.391 1 93.75 375 VAL A O 1
ATOM 2915 N N . ASP A 1 376 ? -3.633 10.398 -25.344 1 91.56 376 ASP A N 1
ATOM 2916 C CA . ASP A 1 376 ? -2.953 11.203 -26.344 1 91.56 376 ASP A CA 1
ATOM 2917 C C . ASP A 1 376 ? -1.437 11.07 -26.219 1 91.56 376 ASP A C 1
ATOM 2919 O O . ASP A 1 376 ? -0.724 11.07 -27.234 1 91.56 376 ASP A O 1
ATOM 2923 N N . ALA A 1 377 ? -1.013 10.945 -25.078 1 88.94 377 ALA A N 1
ATOM 2924 C CA . ALA A 1 377 ? 0.421 11.031 -24.812 1 88.94 377 ALA A CA 1
ATOM 2925 C C . ALA A 1 377 ? 1.091 9.672 -24.984 1 88.94 377 ALA A C 1
ATOM 2927 O O . ALA A 1 377 ? 2.275 9.594 -25.328 1 88.94 377 ALA A O 1
ATOM 2928 N N . ARG A 1 378 ? 0.297 8.562 -24.766 1 91.69 378 ARG A N 1
ATOM 2929 C CA . ARG A 1 378 ? 0.979 7.277 -24.656 1 91.69 378 ARG A CA 1
ATOM 2930 C C . ARG A 1 378 ? 0.317 6.227 -25.531 1 91.69 378 ARG A C 1
ATOM 2932 O O . ARG A 1 378 ? -0.855 5.895 -25.344 1 91.69 378 ARG A O 1
ATOM 2939 N N . GLU A 1 379 ? 1.114 5.656 -26.344 1 89.75 379 GLU A N 1
ATOM 2940 C CA . GLU A 1 379 ? 0.626 4.633 -27.266 1 89.75 379 GLU A CA 1
ATOM 2941 C C . GLU A 1 379 ? 0.279 3.344 -26.516 1 89.75 379 GLU A C 1
ATOM 2943 O O . GLU A 1 379 ? -0.677 2.652 -26.875 1 89.75 379 GLU A O 1
ATOM 2948 N N . ASP A 1 380 ? 1.077 3.02 -25.516 1 89.62 380 ASP A N 1
ATOM 2949 C CA . ASP A 1 380 ? 0.852 1.79 -24.766 1 89.62 380 ASP A CA 1
ATOM 2950 C C . ASP A 1 380 ? -0.462 1.854 -23.984 1 89.62 380 ASP A C 1
ATOM 2952 O O . ASP A 1 380 ? -1.056 0.82 -23.672 1 89.62 380 ASP A O 1
ATOM 2956 N N . VAL A 1 381 ? -0.904 3.029 -23.703 1 92.62 381 VAL A N 1
ATOM 2957 C CA . VAL A 1 381 ? -2.188 3.227 -23.031 1 92.62 381 VAL A CA 1
ATOM 2958 C C . VAL A 1 381 ? -3.32 3.133 -24.047 1 92.62 381 VAL A C 1
ATOM 2960 O O . VAL A 1 381 ? -4.348 2.506 -23.781 1 92.62 381 VAL A O 1
ATOM 2963 N N . ARG A 1 382 ? -3.137 3.65 -25.203 1 91.31 382 ARG A N 1
ATOM 2964 C CA . ARG A 1 382 ? -4.148 3.719 -26.266 1 91.31 382 ARG A CA 1
ATOM 2965 C C . ARG A 1 382 ? -4.594 2.324 -26.688 1 91.31 382 ARG A C 1
ATOM 2967 O O . ARG A 1 382 ? -5.762 2.119 -27.031 1 91.31 382 ARG A O 1
ATOM 2974 N N . ARG A 1 383 ? -3.781 1.419 -26.609 1 90.62 383 ARG A N 1
ATOM 2975 C CA . ARG A 1 383 ? -4.086 0.062 -27.047 1 90.62 383 ARG A CA 1
ATOM 2976 C C . ARG A 1 383 ? -5.168 -0.566 -26.172 1 90.62 383 ARG A C 1
ATOM 2978 O O . ARG A 1 383 ? -5.832 -1.521 -26.594 1 90.62 383 ARG A O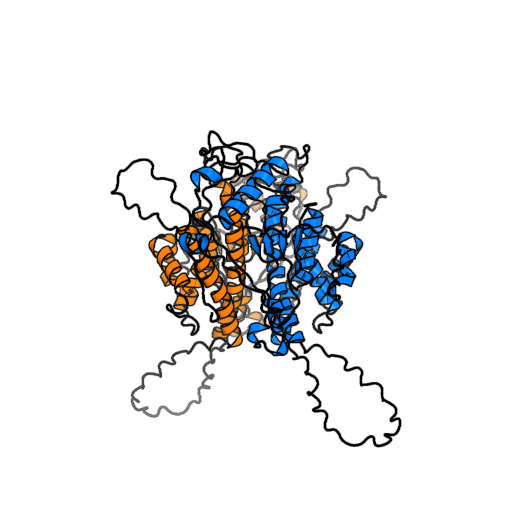 1
ATOM 2985 N N . PHE A 1 384 ? -5.367 -0.004 -24.969 1 90.19 384 PHE A N 1
ATOM 2986 C CA . PHE A 1 384 ? -6.312 -0.605 -24.031 1 90.19 384 PHE A CA 1
ATOM 2987 C C . PHE A 1 384 ? -7.633 0.152 -24.031 1 90.19 384 PHE A C 1
ATOM 2989 O O . PHE A 1 384 ? -8.562 -0.206 -23.312 1 90.19 384 PHE A O 1
ATOM 2996 N N . VAL A 1 385 ? -7.766 1.194 -24.766 1 88.38 385 VAL A N 1
ATOM 2997 C CA . VAL A 1 385 ? -8.969 2.018 -24.75 1 88.38 385 VAL A CA 1
ATOM 2998 C C . VAL A 1 385 ? -10.188 1.166 -25.109 1 88.38 385 VAL A C 1
ATOM 3000 O O . VAL A 1 385 ? -11.219 1.232 -24.422 1 88.38 385 VAL A O 1
ATOM 3003 N N . ASP A 1 386 ? -10.023 0.329 -26.109 1 76.06 386 ASP A N 1
ATOM 3004 C CA . ASP A 1 386 ? -11.164 -0.458 -26.562 1 76.06 386 ASP A CA 1
ATOM 3005 C C . ASP A 1 386 ? -11.266 -1.777 -25.812 1 76.06 386 ASP A C 1
ATOM 3007 O O . ASP A 1 386 ? -12.273 -2.482 -25.906 1 76.06 386 ASP A O 1
ATOM 3011 N N . ALA A 1 387 ? -10.234 -2.213 -25.156 1 63.12 387 ALA A N 1
ATOM 3012 C CA . ALA A 1 387 ? -10.195 -3.502 -24.469 1 63.12 387 ALA A CA 1
ATOM 3013 C C . ALA A 1 387 ? -11.008 -3.461 -23.188 1 63.12 387 ALA A C 1
ATOM 3015 O O . ALA A 1 387 ? -11.039 -4.434 -22.422 1 63.12 387 ALA A O 1
ATOM 3016 N N . ALA A 1 388 ? -11.484 -2.361 -22.812 1 55.59 388 ALA A N 1
ATOM 3017 C CA . ALA A 1 388 ? -12.203 -2.252 -21.547 1 55.59 388 ALA A CA 1
ATOM 3018 C C . ALA A 1 388 ? -13.352 -3.252 -21.484 1 55.59 388 ALA A C 1
ATOM 3020 O O . ALA A 1 388 ? -13.719 -3.727 -20.406 1 55.59 388 ALA A O 1
ATOM 3021 N N . GLY A 1 389 ? -14.055 -3.5 -22.641 1 44.81 389 GLY A N 1
ATOM 3022 C CA . GLY A 1 389 ? -15.242 -4.34 -22.656 1 44.81 389 GLY A CA 1
ATOM 3023 C C . GLY A 1 389 ? -14.945 -5.785 -23.016 1 44.81 389 GLY A C 1
ATOM 3024 O O . GLY A 1 389 ? -15.828 -6.641 -22.938 1 44.81 389 GLY A O 1
ATOM 3025 N N . VAL A 1 390 ? -13.977 -6.066 -23.844 1 37.59 390 VAL A N 1
ATOM 3026 C CA . VAL A 1 390 ? -13.891 -7.352 -24.531 1 37.59 390 VAL A CA 1
ATOM 3027 C C . VAL A 1 390 ? -13.008 -8.305 -23.734 1 37.59 390 VAL A C 1
ATOM 3029 O O . VAL A 1 390 ? -11.906 -7.934 -23.312 1 37.59 390 VAL A O 1
ATOM 3032 N N . ALA A 1 391 ? -13.547 -9.289 -23.156 1 35.5 391 ALA A N 1
ATOM 3033 C CA . ALA A 1 391 ? -12.711 -10.414 -22.734 1 35.5 391 ALA A CA 1
ATOM 3034 C C . ALA A 1 391 ? -11.719 -10.805 -23.828 1 35.5 391 ALA A C 1
ATOM 3036 O O . ALA A 1 391 ? -12.094 -10.906 -25 1 35.5 391 ALA A O 1
ATOM 3037 N N . PRO A 1 392 ? -10.461 -10.422 -23.719 1 32.22 392 PRO A N 1
ATOM 3038 C CA . PRO A 1 392 ? -9.617 -10.828 -24.844 1 32.22 392 PRO A CA 1
ATOM 3039 C C . PRO A 1 392 ? -9.906 -12.25 -25.312 1 32.22 392 PRO A C 1
ATOM 3041 O O . PRO A 1 392 ? -10.156 -13.141 -24.5 1 32.22 392 PRO A O 1
ATOM 3044 N N . ALA A 1 393 ? -10.414 -12.445 -26.484 1 26.86 393 ALA A N 1
ATOM 3045 C CA . ALA A 1 393 ? -10.281 -13.758 -27.109 1 26.86 393 ALA A CA 1
ATOM 3046 C C . ALA A 1 393 ? -8.828 -14.211 -27.156 1 26.86 393 ALA A C 1
ATOM 3048 O O . ALA A 1 393 ? -7.965 -13.508 -27.672 1 26.86 393 ALA A O 1
ATOM 3049 N N . VAL A 1 394 ? -8.367 -14.859 -26.203 1 27.95 394 VAL A N 1
ATOM 3050 C CA . VAL A 1 394 ? -7.074 -15.531 -26.141 1 27.95 394 VAL A CA 1
ATOM 3051 C C . VAL A 1 394 ? -6.762 -16.156 -27.5 1 27.95 394 VAL A C 1
ATOM 3053 O O . VAL A 1 394 ? -7.496 -17.031 -27.969 1 27.95 394 VAL A O 1
ATOM 3056 N N . ALA A 1 395 ? -6.238 -15.461 -28.406 1 24.72 395 ALA A N 1
ATOM 3057 C CA . ALA A 1 395 ? -5.598 -16.266 -29.438 1 24.72 395 ALA A CA 1
ATOM 3058 C C . ALA A 1 395 ? -4.609 -17.25 -28.828 1 24.72 395 ALA A C 1
ATOM 3060 O O . ALA A 1 395 ? -3.646 -16.859 -28.172 1 24.72 395 ALA A O 1
ATOM 3061 N N . LEU A 1 396 ? -5.051 -18.391 -28.469 1 23.8 396 LEU A N 1
ATOM 3062 C CA . LEU A 1 396 ? -4.207 -19.547 -28.219 1 23.8 396 LEU A CA 1
ATOM 3063 C C . LEU A 1 396 ? -3.135 -19.688 -29.281 1 23.8 396 LEU A C 1
ATOM 3065 O O . LEU A 1 396 ? -3.449 -19.906 -30.453 1 23.8 396 LEU A O 1
ATOM 3069 N N . ALA A 1 397 ? -2.176 -18.875 -29.359 1 25.64 397 ALA A N 1
ATOM 3070 C CA . ALA A 1 397 ? -1.119 -19.391 -30.219 1 25.64 397 ALA A CA 1
ATOM 3071 C C . ALA A 1 397 ? -0.818 -20.859 -29.906 1 25.64 397 ALA A C 1
ATOM 3073 O O . ALA A 1 397 ? -0.324 -21.172 -28.812 1 25.64 397 ALA A O 1
ATOM 3074 N N . THR A 1 398 ? -1.668 -21.734 -30.312 1 25.58 398 THR A N 1
ATOM 3075 C CA . THR A 1 398 ? -1.484 -23.172 -30.453 1 25.58 398 THR A CA 1
ATOM 3076 C C . THR A 1 398 ? -0.173 -23.469 -31.172 1 25.58 398 THR A C 1
ATOM 3078 O O . THR A 1 398 ? -0.102 -23.422 -32.406 1 25.58 398 THR A O 1
ATOM 3081 N N . ALA A 1 399 ? 0.977 -22.875 -30.828 1 24.69 399 ALA A N 1
ATOM 3082 C CA . ALA A 1 399 ? 2.107 -23.594 -31.422 1 24.69 399 ALA A CA 1
ATOM 3083 C C . ALA A 1 399 ? 2.084 -25.078 -31.031 1 24.69 399 ALA A C 1
ATOM 3085 O O . ALA A 1 399 ? 2.566 -25.453 -29.953 1 24.69 399 ALA A O 1
ATOM 3086 N N . ALA A 1 400 ? 0.928 -25.734 -31.016 1 24.22 400 ALA A N 1
ATOM 3087 C CA . ALA A 1 400 ? 0.928 -27.188 -31.078 1 24.22 400 ALA A CA 1
ATOM 3088 C C . ALA A 1 400 ? 1.821 -27.703 -32.219 1 24.22 400 ALA A C 1
ATOM 3090 O O . ALA A 1 400 ? 1.365 -27.859 -33.344 1 24.22 400 ALA A O 1
ATOM 3091 N N . GLU A 1 401 ? 2.945 -27.031 -32.562 1 23.98 401 GLU A N 1
ATOM 3092 C CA . GLU A 1 401 ? 3.564 -28 -33.469 1 23.98 401 GLU A CA 1
ATOM 3093 C C . GLU A 1 401 ? 3.57 -29.391 -32.844 1 23.98 401 GLU A C 1
ATOM 3095 O O . GLU A 1 401 ? 3.633 -29.531 -31.625 1 23.98 401 GLU A O 1
ATOM 3100 N N . LYS A 1 402 ? 3.17 -30.453 -33.656 1 26.34 402 LYS A N 1
ATOM 3101 C CA . LYS A 1 402 ? 3.066 -31.906 -33.688 1 26.34 402 LYS A CA 1
ATOM 3102 C C . LYS A 1 402 ? 4.262 -32.562 -32.969 1 26.34 402 LYS A C 1
ATOM 3104 O O . LYS A 1 402 ? 4.5 -33.75 -33.125 1 26.34 402 LYS A O 1
ATOM 3109 N N . GLY A 1 403 ? 5.203 -31.828 -32.375 1 23.5 403 GLY A N 1
ATOM 3110 C CA . GLY A 1 403 ? 6.184 -32.844 -32.062 1 23.5 403 GLY A CA 1
ATOM 3111 C C . GLY A 1 403 ? 5.688 -33.844 -31.016 1 23.5 403 GLY A C 1
ATOM 3112 O O . GLY A 1 403 ? 4.965 -33.469 -30.094 1 23.5 403 GLY A O 1
ATOM 3113 N N . LYS A 1 404 ? 5.441 -35.156 -31.266 1 25.45 404 LYS A N 1
ATOM 3114 C CA . LYS A 1 404 ? 5.082 -36.438 -30.656 1 25.45 404 LYS A CA 1
ATOM 3115 C C . LYS A 1 404 ? 5.746 -36.625 -29.297 1 25.45 404 LYS A C 1
ATOM 3117 O O . LYS A 1 404 ? 5.688 -37.688 -28.703 1 25.45 404 LYS A O 1
ATOM 3122 N N . GLY A 1 405 ? 6.711 -35.781 -28.891 1 23.97 405 GLY A N 1
ATOM 3123 C CA . GLY A 1 405 ? 7.406 -36.5 -27.844 1 23.97 405 GLY A CA 1
ATOM 3124 C C . GLY A 1 405 ? 6.598 -36.594 -26.562 1 23.97 405 GLY A C 1
ATOM 3125 O O . GLY A 1 405 ? 5.613 -35.875 -26.375 1 23.97 405 GLY A O 1
ATOM 3126 N N . LYS A 1 406 ? 6.777 -37.688 -25.734 1 23.78 406 LYS A N 1
ATOM 3127 C CA . LYS A 1 406 ? 6.273 -38.25 -24.484 1 23.78 406 LYS A CA 1
ATOM 3128 C C . LYS A 1 406 ? 6.32 -37.219 -23.359 1 23.78 406 LYS A C 1
ATOM 3130 O O . LYS A 1 406 ? 7.352 -36.594 -23.141 1 23.78 406 LYS A O 1
ATOM 3135 N N . ALA A 1 407 ? 5.227 -36.531 -23.094 1 23.75 407 ALA A N 1
ATOM 3136 C CA . ALA A 1 407 ? 4.949 -35.625 -21.984 1 23.75 407 ALA A CA 1
ATOM 3137 C C . ALA A 1 407 ? 5.5 -36.188 -20.672 1 23.75 407 ALA A C 1
ATOM 3139 O O . ALA A 1 407 ? 5 -37.188 -20.141 1 23.75 407 ALA A O 1
ATOM 3140 N N . THR A 1 408 ? 6.812 -36.219 -20.562 1 23.86 408 THR A N 1
ATOM 3141 C CA . THR A 1 408 ? 7.422 -36.688 -19.328 1 23.86 408 THR A CA 1
ATOM 3142 C C . THR A 1 408 ? 6.973 -35.844 -18.141 1 23.86 408 THR A C 1
ATOM 3144 O O . THR A 1 408 ? 6.781 -34.625 -18.281 1 23.86 408 THR A O 1
ATOM 3147 N N . GLY A 1 409 ? 6.301 -36.406 -17.109 1 20.89 409 GLY A N 1
ATOM 3148 C CA . GLY A 1 409 ? 5.75 -36 -15.82 1 20.89 409 GLY A CA 1
ATOM 3149 C C . GLY A 1 409 ? 6.629 -35 -15.086 1 20.89 409 GLY A C 1
ATOM 3150 O O . GLY A 1 409 ? 7.852 -35.156 -15.047 1 20.89 409 GLY A O 1
ATOM 3151 N N . ILE A 1 410 ? 6.34 -33.75 -15.203 1 20.45 410 ILE A N 1
ATOM 3152 C CA . ILE A 1 410 ? 7.031 -32.688 -14.461 1 20.45 410 ILE A CA 1
ATOM 3153 C C . ILE A 1 410 ? 7.07 -33.062 -12.977 1 20.45 410 ILE A C 1
ATOM 3155 O O . ILE A 1 410 ? 6.027 -33.281 -12.359 1 20.45 410 ILE A O 1
ATOM 3159 N N . VAL A 1 411 ? 7.992 -33.875 -12.539 1 20.2 411 VAL A N 1
ATOM 3160 C CA . VAL A 1 411 ? 8.328 -34.125 -11.148 1 20.2 411 VAL A CA 1
ATOM 3161 C C . VAL A 1 411 ? 8.555 -32.812 -10.414 1 20.2 411 VAL A C 1
ATOM 3163 O O . VAL A 1 411 ? 9.461 -32.062 -10.75 1 20.2 411 VAL A O 1
ATOM 3166 N N . VAL A 1 412 ? 7.48 -32.062 -10.297 1 20.55 412 VAL A N 1
ATOM 3167 C CA . VAL A 1 412 ? 7.715 -30.984 -9.328 1 20.55 412 VAL A CA 1
ATOM 3168 C C . VAL A 1 412 ? 7.977 -31.594 -7.949 1 20.55 412 VAL A C 1
ATOM 3170 O O . VAL A 1 412 ? 7.281 -32.531 -7.527 1 20.55 412 VAL A O 1
ATOM 3173 N N . MET B 1 1 ? -19.922 39.188 6.289 1 51.28 1 MET B N 1
ATOM 3174 C CA . MET B 1 1 ? -19.812 38.625 4.949 1 51.28 1 MET B CA 1
ATOM 3175 C C . MET B 1 1 ? -20.469 37.25 4.879 1 51.28 1 MET B C 1
ATOM 3177 O O . MET B 1 1 ? -20.453 36.5 5.855 1 51.28 1 MET B O 1
ATOM 3181 N N . PRO B 1 2 ? -21.047 37.062 3.953 1 50.09 2 PRO B N 1
ATOM 3182 C CA . PRO B 1 2 ? -21.719 35.75 3.908 1 50.09 2 PRO B CA 1
ATOM 3183 C C . PRO B 1 2 ? -20.75 34.594 3.945 1 50.09 2 PRO B C 1
ATOM 3185 O O . PRO B 1 2 ? -19.547 34.75 3.678 1 50.09 2 PRO B O 1
ATOM 3188 N N . HIS B 1 3 ? -21.219 33.438 4.301 1 51.88 3 HIS B N 1
ATOM 3189 C CA . HIS B 1 3 ? -20.516 32.188 4.258 1 51.88 3 HIS B CA 1
ATOM 3190 C C . HIS B 1 3 ? -19.891 31.953 2.889 1 51.88 3 HIS B C 1
ATOM 3192 O O . HIS B 1 3 ? -20.5 32.25 1.86 1 51.88 3 HIS B O 1
ATOM 3198 N N . ASN B 1 4 ? -18.719 31.688 2.781 1 52.41 4 ASN B N 1
ATOM 3199 C CA . ASN B 1 4 ? -17.953 31.422 1.566 1 52.41 4 ASN B CA 1
ATOM 3200 C C . ASN B 1 4 ? -17.531 32.719 0.882 1 52.41 4 ASN B C 1
ATOM 3202 O O . ASN B 1 4 ? -17.375 32.75 -0.339 1 52.41 4 ASN B O 1
ATOM 3206 N N . SER B 1 5 ? -17.688 33.688 1.72 1 55.19 5 SER B N 1
ATOM 3207 C CA . SER B 1 5 ? -17.266 34.969 1.127 1 55.19 5 SER B CA 1
ATOM 3208 C C . SER B 1 5 ? -15.805 35.25 1.476 1 55.19 5 SER B C 1
ATOM 3210 O O . SER B 1 5 ? -15.289 34.781 2.484 1 55.19 5 SER B O 1
ATOM 3212 N N . VAL B 1 6 ? -15.117 35.719 0.494 1 58.28 6 VAL B N 1
ATOM 3213 C CA . VAL B 1 6 ? -13.75 36.156 0.721 1 58.28 6 VAL B CA 1
ATOM 3214 C C . VAL B 1 6 ? -13.672 37.656 0.679 1 58.28 6 VAL B C 1
ATOM 3216 O O . VAL B 1 6 ? -14.281 38.312 -0.191 1 58.28 6 VAL B O 1
ATOM 3219 N N . PHE B 1 7 ? -13.297 38.281 1.754 1 60.44 7 PHE B N 1
ATOM 3220 C CA . PHE B 1 7 ? -12.961 39.719 1.779 1 60.44 7 PHE B CA 1
ATOM 3221 C C . PHE B 1 7 ? -11.477 39.938 1.536 1 60.44 7 PHE B C 1
ATOM 3223 O O . PHE B 1 7 ? -10.641 39.438 2.307 1 60.44 7 PHE B O 1
ATOM 3230 N N . VAL B 1 8 ? -11.18 40.375 0.331 1 62.81 8 VAL B N 1
ATOM 3231 C CA . VAL B 1 8 ? -9.789 40.531 -0.078 1 62.81 8 VAL B CA 1
ATOM 3232 C C . VAL B 1 8 ? -9.383 42 0.034 1 62.81 8 VAL B C 1
ATOM 3234 O O . VAL B 1 8 ? -10.094 42.906 -0.457 1 62.81 8 VAL B O 1
ATOM 3237 N N . LEU B 1 9 ? -8.453 42.281 0.899 1 63.97 9 LEU B N 1
ATOM 3238 C CA . LEU B 1 9 ? -7.844 43.625 0.974 1 63.97 9 LEU B CA 1
ATOM 3239 C C . LEU B 1 9 ? -6.504 43.656 0.253 1 63.97 9 LEU B C 1
ATOM 3241 O O . LEU B 1 9 ? -5.688 42.719 0.417 1 63.97 9 LEU B O 1
ATOM 3245 N N . GLY B 1 10 ? -6.387 44.625 -0.638 1 61 10 GLY B N 1
ATOM 3246 C CA . GLY B 1 10 ? -5.105 44.781 -1.307 1 61 10 GLY B CA 1
ATOM 3247 C C . GLY B 1 10 ? -4.051 45.438 -0.428 1 61 10 GLY B C 1
ATOM 3248 O O . GLY B 1 10 ? -4.352 45.875 0.678 1 61 10 GLY B O 1
ATOM 3249 N N . PRO B 1 11 ? -2.838 45.438 -0.847 1 63.47 11 PRO B N 1
ATOM 3250 C CA . PRO B 1 11 ? -1.73 45.969 -0.06 1 63.47 11 PRO B CA 1
ATOM 3251 C C . PRO B 1 11 ? -1.938 47.438 0.312 1 63.47 11 PRO B C 1
ATOM 3253 O O . PRO B 1 11 ? -1.605 47.844 1.428 1 63.47 11 PRO B O 1
ATOM 3256 N N . GLN B 1 12 ? -2.49 48.156 -0.618 1 66.25 12 GLN B N 1
ATOM 3257 C CA . GLN B 1 12 ? -2.688 49.594 -0.36 1 66.25 12 GLN B CA 1
ATOM 3258 C C . GLN B 1 12 ? -3.736 49.812 0.727 1 66.25 12 GLN B C 1
ATOM 3260 O O . GLN B 1 12 ? -3.564 50.688 1.596 1 66.25 12 GLN B O 1
ATOM 3265 N N . THR B 1 13 ? -4.75 49.031 0.592 1 66.12 13 THR B N 1
ATOM 3266 C CA . THR B 1 13 ? -5.805 49.156 1.591 1 66.12 13 THR B CA 1
ATOM 3267 C C . THR B 1 13 ? -5.316 48.688 2.961 1 66.12 13 THR B C 1
ATOM 3269 O O . THR B 1 13 ? -5.621 49.312 3.977 1 66.12 13 THR B O 1
ATOM 3272 N N . ASN B 1 14 ? -4.516 47.75 2.986 1 63.28 14 ASN B N 1
ATOM 3273 C CA . ASN B 1 14 ? -3.986 47.188 4.234 1 63.28 14 ASN B CA 1
ATOM 3274 C C . ASN B 1 14 ? -3.014 48.156 4.898 1 63.28 14 ASN B C 1
ATOM 3276 O O . ASN B 1 14 ? -2.855 48.156 6.121 1 63.28 14 ASN B O 1
ATOM 3280 N N . MET B 1 15 ? -2.461 48.906 4.043 1 63.41 15 MET B N 1
ATOM 3281 C CA . MET B 1 15 ? -1.544 49.906 4.539 1 63.41 15 MET B CA 1
ATOM 3282 C C . MET B 1 15 ? -2.303 51.031 5.266 1 63.41 15 MET B C 1
ATOM 3284 O O . MET B 1 15 ? -1.821 51.562 6.266 1 63.41 15 MET B O 1
ATOM 3288 N N . ARG B 1 16 ? -3.451 51.156 4.77 1 64.06 16 ARG B N 1
ATOM 3289 C CA . ARG B 1 16 ? -4.156 52.344 5.234 1 64.06 16 ARG B CA 1
ATOM 3290 C C . ARG B 1 16 ? -5.16 52 6.328 1 64.06 16 ARG B C 1
ATOM 3292 O O . ARG B 1 16 ? -5.52 52.844 7.145 1 64.06 16 ARG B O 1
ATOM 3299 N N . TRP B 1 17 ? -5.543 50.656 6.246 1 64.44 17 TRP B N 1
ATOM 3300 C CA . TRP B 1 17 ? -6.621 50.344 7.168 1 64.44 17 TRP B CA 1
ATOM 3301 C C . TRP B 1 17 ? -6.258 49.125 8.023 1 64.44 17 TRP B C 1
ATOM 3303 O O . TRP B 1 17 ? -5.672 48.156 7.523 1 64.44 17 TRP B O 1
ATOM 3313 N N . LEU B 1 18 ? -6.324 49.312 9.188 1 60.5 18 LEU B N 1
ATOM 3314 C CA . LEU B 1 18 ? -6.23 48.156 10.086 1 60.5 18 LEU B CA 1
ATOM 3315 C C . LEU B 1 18 ? -7.453 47.281 9.953 1 60.5 18 LEU B C 1
ATOM 3317 O O . LEU B 1 18 ? -8.586 47.75 9.922 1 60.5 18 LEU B O 1
ATOM 3321 N N . HIS B 1 19 ? -7.152 46.156 9.414 1 60.38 19 HIS B N 1
ATOM 3322 C CA . HIS B 1 19 ? -8.273 45.219 9.352 1 60.38 19 HIS B CA 1
ATOM 3323 C C . HIS B 1 19 ? -8.141 44.156 10.414 1 60.38 19 HIS B C 1
ATOM 3325 O O . HIS B 1 19 ? -7.023 43.75 10.758 1 60.38 19 HIS B O 1
ATOM 3331 N N . GLY B 1 20 ? -9 44.062 11.328 1 59.06 20 GLY B N 1
ATOM 3332 C CA . GLY B 1 20 ? -9.047 43 12.32 1 59.06 20 GLY B CA 1
ATOM 3333 C C . GLY B 1 20 ? -10.383 42.281 12.367 1 59.06 20 GLY B C 1
ATOM 3334 O O . GLY B 1 20 ? -11.414 42.875 12.023 1 59.06 20 GLY B O 1
ATOM 3335 N N . ILE B 1 21 ? -10.234 41.031 12.258 1 58.03 21 ILE B N 1
ATOM 3336 C CA . ILE B 1 21 ? -11.438 40.281 12.594 1 58.03 21 ILE B CA 1
ATOM 3337 C C . ILE B 1 21 ? -11.664 40.344 14.102 1 58.03 21 ILE B C 1
ATOM 3339 O O . ILE B 1 21 ? -10.938 39.688 14.859 1 58.03 21 ILE B O 1
ATOM 3343 N N . ASN B 1 22 ? -12.391 41.281 14.469 1 57.78 22 ASN B N 1
ATOM 3344 C CA . ASN B 1 22 ? -12.68 41.406 15.898 1 57.78 22 ASN B CA 1
ATOM 3345 C C . ASN B 1 22 ? -13.422 40.188 16.422 1 57.78 22 ASN B C 1
ATOM 3347 O O . ASN B 1 22 ? -14.148 39.531 15.664 1 57.78 22 ASN B O 1
ATOM 3351 N N . ALA B 1 23 ? -12.953 39.781 17.594 1 62.47 23 ALA B N 1
ATOM 3352 C CA . ALA B 1 23 ? -13.695 38.688 18.234 1 62.47 23 ALA B CA 1
ATOM 3353 C C . ALA B 1 23 ? -15.18 39.031 18.312 1 62.47 23 ALA B C 1
ATOM 3355 O O . ALA B 1 23 ? -15.555 40.156 18.656 1 62.47 23 ALA B O 1
ATOM 3356 N N . ASP B 1 24 ? -15.898 38.156 17.766 1 65.94 24 ASP B N 1
ATOM 3357 C CA . ASP B 1 24 ? -17.328 38.281 17.984 1 65.94 24 ASP B CA 1
ATOM 3358 C C . ASP B 1 24 ? -17.688 38.125 19.453 1 65.94 24 ASP B C 1
ATOM 3360 O O . ASP B 1 24 ? -17.734 37 19.953 1 65.94 24 ASP B O 1
ATOM 3364 N N . LYS B 1 25 ? -17.781 39.188 20.188 1 66.31 25 LYS B N 1
ATOM 3365 C CA . LYS B 1 25 ? -18.016 39.188 21.641 1 66.31 25 LYS B CA 1
ATOM 3366 C C . LYS B 1 25 ? -19.5 38.969 21.953 1 66.31 25 LYS B C 1
ATOM 3368 O O . LYS B 1 25 ? -19.922 39.094 23.109 1 66.31 25 LYS B O 1
ATOM 3373 N N . ARG B 1 26 ? -20.234 38.719 20.984 1 77.12 26 ARG B N 1
ATOM 3374 C CA . ARG B 1 26 ? -21.625 38.438 21.266 1 77.12 26 ARG B CA 1
ATOM 3375 C C . ARG B 1 26 ? -21.75 37.125 22.047 1 77.12 26 ARG B C 1
ATOM 3377 O O . ARG B 1 26 ? -20.938 36.219 21.875 1 77.12 26 ARG B O 1
ATOM 3384 N N . PRO B 1 27 ? -22.688 37.094 23.078 1 75.25 27 PRO B N 1
ATOM 3385 C CA . PRO B 1 27 ? -22.953 35.781 23.719 1 75.25 27 PRO B CA 1
ATOM 3386 C C . PRO B 1 27 ? -23.344 34.719 22.719 1 75.25 27 PRO B C 1
ATOM 3388 O O . PRO B 1 27 ? -23.906 35 21.656 1 75.25 27 PRO B O 1
ATOM 3391 N N . SER B 1 28 ? -22.938 33.5 22.906 1 74.31 28 SER B N 1
ATOM 3392 C CA . SER B 1 28 ? -23.203 32.344 22.031 1 74.31 28 SER B CA 1
ATOM 3393 C C . SER B 1 28 ? -24.672 32.25 21.672 1 74.31 28 SER B C 1
ATOM 3395 O O . SER B 1 28 ? -25.031 31.797 20.578 1 74.31 28 SER B O 1
ATOM 3397 N N . GLU B 1 29 ? -25.484 32.781 22.609 1 75.75 29 GLU B N 1
ATOM 3398 C CA . GLU B 1 29 ? -26.922 32.688 22.438 1 75.75 29 GLU B CA 1
ATOM 3399 C C . GLU B 1 29 ? -27.406 33.594 21.312 1 75.75 29 GLU B C 1
ATOM 3401 O O . GLU B 1 29 ? -28.453 33.375 20.703 1 75.75 29 GLU B O 1
ATOM 3406 N N . GLU B 1 30 ? -26.625 34.594 21.094 1 78.44 30 GLU B N 1
ATOM 3407 C CA . GLU B 1 30 ? -27.016 35.562 20.062 1 78.44 30 GLU B CA 1
ATOM 3408 C C . GLU B 1 30 ? -26.438 35.188 18.703 1 78.44 30 GLU B C 1
ATOM 3410 O O . GLU B 1 30 ? -26.812 35.781 17.688 1 78.44 30 GLU B O 1
ATOM 3415 N N . LYS B 1 31 ? -25.594 34.281 18.641 1 74.69 31 LYS B N 1
ATOM 3416 C CA . LYS B 1 31 ? -24.953 33.844 17.391 1 74.69 31 LYS B CA 1
ATOM 3417 C C . LYS B 1 31 ? -25.797 32.75 16.719 1 74.69 31 LYS B C 1
ATOM 3419 O O . LYS B 1 31 ? -26.5 31.984 17.375 1 74.69 31 LYS B O 1
ATOM 3424 N N . SER B 1 32 ? -25.859 32.906 15.469 1 73.25 32 SER B N 1
ATOM 3425 C CA . SER B 1 32 ? -26.547 31.875 14.719 1 73.25 32 SER B CA 1
ATOM 3426 C C . SER B 1 32 ? -25.828 30.531 14.867 1 73.25 32 SER B C 1
ATOM 3428 O O . SER B 1 32 ? -24.688 30.469 15.305 1 73.25 32 SER B O 1
ATOM 3430 N N . ASP B 1 33 ? -26.547 29.484 14.586 1 71.75 33 ASP B N 1
ATOM 3431 C CA . ASP B 1 33 ? -25.984 28.141 14.609 1 71.75 33 ASP B CA 1
ATOM 3432 C C . ASP B 1 33 ? -24.719 28.062 13.742 1 71.75 33 ASP B C 1
ATOM 3434 O O . ASP B 1 33 ? -23.734 27.422 14.117 1 71.75 33 ASP B O 1
ATOM 3438 N N . GLN B 1 34 ? -24.859 28.766 12.727 1 70.06 34 GLN B N 1
ATOM 3439 C CA . GLN B 1 34 ? -23.734 28.766 11.805 1 70.06 34 GLN B CA 1
ATOM 3440 C C . GLN B 1 34 ? -22.531 29.484 12.406 1 70.06 34 GLN B C 1
ATOM 3442 O O . GLN B 1 34 ? -21.391 29.062 12.234 1 70.06 34 GLN B O 1
ATOM 3447 N N . GLU B 1 35 ? -22.922 30.516 13.203 1 68.31 35 GLU B N 1
ATOM 3448 C CA . GLU B 1 35 ? -21.859 31.312 13.805 1 68.31 35 GLU B CA 1
ATOM 3449 C C . GLU B 1 35 ? -21.203 30.562 14.969 1 68.31 35 GLU B C 1
ATOM 3451 O O . GLU B 1 35 ? -20.031 30.797 15.281 1 68.31 35 GLU B O 1
ATOM 3456 N N . ASN B 1 36 ? -21.969 29.766 15.453 1 65.88 36 ASN B N 1
ATOM 3457 C CA . ASN B 1 36 ? -21.484 29.016 16.609 1 65.88 36 ASN B CA 1
ATOM 3458 C C . ASN B 1 36 ? -20.797 27.719 16.188 1 65.88 36 ASN B C 1
ATOM 3460 O O . ASN B 1 36 ? -20.172 27.047 17 1 65.88 36 ASN B O 1
ATOM 3464 N N . GLU B 1 37 ? -20.922 27.562 14.93 1 65.31 37 GLU B N 1
ATOM 3465 C CA . GLU B 1 37 ? -20.297 26.328 14.461 1 65.31 37 GLU B CA 1
ATOM 3466 C C . GLU B 1 37 ? -18.781 26.375 14.633 1 65.31 37 GLU B C 1
ATOM 3468 O O . GLU B 1 37 ? -18.172 27.438 14.523 1 65.31 37 GLU B O 1
ATOM 3473 N N . PHE B 1 38 ? -18.125 25.344 14.922 1 66.19 38 PHE B N 1
ATOM 3474 C CA . PHE B 1 38 ? -16.703 25.156 15.164 1 66.19 38 PHE B CA 1
ATOM 3475 C C . PHE B 1 38 ? -16.234 26.047 16.312 1 66.19 38 PHE B C 1
ATOM 3477 O O . PHE B 1 38 ? -15.133 26.609 16.25 1 66.19 38 PHE B O 1
ATOM 3484 N N . SER B 1 39 ? -17.047 26.156 17.203 1 62.47 39 SER B N 1
ATOM 3485 C CA . SER B 1 39 ? -16.797 26.906 18.422 1 62.47 39 SER B CA 1
ATOM 3486 C C . SER B 1 39 ? -16.5 28.375 18.109 1 62.47 39 SER B C 1
ATOM 3488 O O . SER B 1 39 ? -15.711 29.016 18.812 1 62.47 39 SER B O 1
ATOM 3490 N N . GLY B 1 40 ? -17.047 28.75 16.969 1 59.81 40 GLY B N 1
ATOM 3491 C CA . GLY B 1 40 ? -16.844 30.141 16.594 1 59.81 40 GLY B CA 1
ATOM 3492 C C . GLY B 1 40 ? -15.422 30.453 16.172 1 59.81 40 GLY B C 1
ATOM 3493 O O . GLY B 1 40 ? -15.023 31.609 16.125 1 59.81 40 GLY B O 1
ATOM 3494 N N . MET B 1 41 ? -14.648 29.328 15.906 1 59.81 41 MET B N 1
ATOM 3495 C CA . MET B 1 41 ? -13.266 29.531 15.508 1 59.81 41 MET B CA 1
ATOM 3496 C C . MET B 1 41 ? -13.18 30.312 14.195 1 59.81 41 MET B C 1
ATOM 3498 O O . MET B 1 41 ? -14.023 30.125 13.312 1 59.81 41 MET B O 1
ATOM 3502 N N . ARG B 1 42 ? -12.359 31.391 14.242 1 56.47 42 ARG B N 1
ATOM 3503 C CA . ARG B 1 42 ? -12.078 32.188 13.047 1 56.47 42 ARG B CA 1
ATOM 3504 C C . ARG B 1 42 ? -10.672 31.906 12.531 1 56.47 42 ARG B C 1
ATOM 3506 O O . ARG B 1 42 ? -9.734 31.734 13.312 1 56.47 42 ARG B O 1
ATOM 3513 N N . ILE B 1 43 ? -10.711 31.547 11.266 1 57 43 ILE B N 1
ATOM 3514 C CA . ILE B 1 43 ? -9.406 31.328 10.656 1 57 43 ILE B CA 1
ATOM 3515 C C . ILE B 1 43 ? -9.078 32.469 9.703 1 57 43 ILE B C 1
ATOM 3517 O O . ILE B 1 43 ? -9.938 32.906 8.93 1 57 43 ILE B O 1
ATOM 3521 N N . SER B 1 44 ? -8.133 33.25 10 1 54.75 44 SER B N 1
ATOM 3522 C CA . SER B 1 44 ? -7.582 34.219 9.062 1 54.75 44 SER B CA 1
ATOM 3523 C C . SER B 1 44 ? -6.387 33.656 8.312 1 54.75 44 SER B C 1
ATOM 3525 O O . SER B 1 44 ? -5.422 33.188 8.922 1 54.75 44 SER B O 1
ATOM 3527 N N . LEU B 1 45 ? -6.758 33.5 7.055 1 59.75 45 LEU B N 1
ATOM 3528 C CA . LEU B 1 45 ? -5.656 33.031 6.227 1 59.75 45 LEU B CA 1
ATOM 3529 C C . LEU B 1 45 ? -5 34.188 5.473 1 59.75 45 LEU B C 1
ATOM 3531 O O . LEU B 1 45 ? -5.688 35.031 4.902 1 59.75 45 LEU B O 1
ATOM 3535 N N . THR B 1 46 ? -3.846 34.469 5.66 1 55.19 46 THR B N 1
ATOM 3536 C CA . THR B 1 46 ? -3.053 35.438 4.914 1 55.19 46 THR B CA 1
ATOM 3537 C C . THR B 1 46 ? -2.1 34.75 3.951 1 55.19 46 THR B C 1
ATOM 3539 O O . THR B 1 46 ? -1.271 33.938 4.371 1 55.19 46 THR B O 1
ATOM 3542 N N . PHE B 1 47 ? -2.475 34.875 2.688 1 59.62 47 PHE B N 1
ATOM 3543 C CA . PHE B 1 47 ? -1.585 34.312 1.672 1 59.62 47 PHE B CA 1
ATOM 3544 C C . PHE B 1 47 ? -0.539 35.344 1.254 1 59.62 47 PHE B C 1
ATOM 3546 O O . PHE B 1 47 ? -0.861 36.531 1.04 1 59.62 47 PHE B O 1
ATOM 3553 N N . ARG B 1 48 ? 0.676 35.094 1.412 1 57 48 ARG B N 1
ATOM 3554 C CA . ARG B 1 48 ? 1.764 35.969 1.035 1 57 48 ARG B CA 1
ATOM 3555 C C . ARG B 1 48 ? 2.684 35.312 0.01 1 57 48 ARG B C 1
ATOM 3557 O O . ARG B 1 48 ? 2.953 34.125 0.09 1 57 48 ARG B O 1
ATOM 3564 N N . HIS B 1 49 ? 2.861 36.031 -1.117 1 63.03 49 HIS B N 1
ATOM 3565 C CA . HIS B 1 49 ? 3.951 35.625 -2 1 63.03 49 HIS B CA 1
ATOM 3566 C C . HIS B 1 49 ? 5.297 36.094 -1.461 1 63.03 49 HIS B C 1
ATOM 3568 O O . HIS B 1 49 ? 5.582 37.281 -1.446 1 63.03 49 HIS B O 1
ATOM 3574 N N . ILE B 1 50 ? 6.039 35.125 -0.898 1 65.38 50 ILE B N 1
ATOM 3575 C CA . ILE B 1 50 ? 7.301 35.469 -0.241 1 65.38 50 ILE B CA 1
ATOM 3576 C C . ILE B 1 50 ? 8.453 35.312 -1.233 1 65.38 50 ILE B C 1
ATOM 3578 O O . ILE B 1 50 ? 8.656 34.25 -1.809 1 65.38 50 ILE B O 1
ATOM 3582 N N . GLY B 1 51 ? 9.086 36.438 -1.624 1 79.19 51 GLY B N 1
ATOM 3583 C CA . GLY B 1 51 ? 10.25 36.438 -2.49 1 79.19 51 GLY B CA 1
ATOM 3584 C C . GLY B 1 51 ? 11.547 36.188 -1.743 1 79.19 51 GLY B C 1
ATOM 3585 O O . GLY B 1 51 ? 12.602 36.719 -2.127 1 79.19 51 GLY B O 1
ATOM 3586 N N . THR B 1 52 ? 11.469 35.656 -0.588 1 87.06 52 THR B N 1
ATOM 3587 C CA . THR B 1 52 ? 12.633 35.281 0.203 1 87.06 52 THR B CA 1
ATOM 3588 C C . THR B 1 52 ? 12.742 33.75 0.286 1 87.06 52 THR B C 1
ATOM 3590 O O . THR B 1 52 ? 11.742 33.062 0.478 1 87.06 52 THR B O 1
ATOM 3593 N N . PHE B 1 53 ? 13.977 33.25 0.089 1 88 53 PHE B N 1
ATOM 3594 C CA . PHE B 1 53 ? 14.203 31.812 -0.082 1 88 53 PHE B CA 1
ATOM 3595 C C . PHE B 1 53 ? 15.141 31.281 0.995 1 88 53 PHE B C 1
ATOM 3597 O O . PHE B 1 53 ? 15.953 32.031 1.544 1 88 53 PHE B O 1
ATOM 3604 N N . LEU B 1 54 ? 14.93 30.062 1.352 1 85.12 54 LEU B N 1
ATOM 3605 C CA . LEU B 1 54 ? 15.805 29.344 2.271 1 85.12 54 LEU B CA 1
ATOM 3606 C C . LEU B 1 54 ? 16.469 28.156 1.575 1 85.12 54 LEU B C 1
ATOM 3608 O O . LEU B 1 54 ? 15.938 27.625 0.6 1 85.12 54 LEU B O 1
ATOM 3612 N N . SER B 1 55 ? 17.656 27.938 2.08 1 79.25 55 SER B N 1
ATOM 3613 C CA . SER B 1 55 ? 18.281 26.672 1.66 1 79.25 55 SER B CA 1
ATOM 3614 C C . SER B 1 55 ? 17.469 25.484 2.152 1 79.25 55 SER B C 1
ATOM 3616 O O . SER B 1 55 ? 16.641 25.609 3.049 1 79.25 55 SER B O 1
ATOM 3618 N N . ASN B 1 56 ? 17.781 24.297 1.569 1 68.81 56 ASN B N 1
ATOM 3619 C CA . ASN B 1 56 ? 17.047 23.078 1.894 1 68.81 56 ASN B CA 1
ATOM 3620 C C . ASN B 1 56 ? 17.141 22.75 3.383 1 68.81 56 ASN B C 1
ATOM 3622 O O . ASN B 1 56 ? 16.188 22.219 3.965 1 68.81 56 ASN B O 1
ATOM 3626 N N . ASP B 1 57 ? 18.312 23.094 3.904 1 67.31 57 ASP B N 1
ATOM 3627 C CA . ASP B 1 57 ? 18.516 22.797 5.32 1 67.31 57 ASP B CA 1
ATOM 3628 C C . ASP B 1 57 ? 18.109 23.984 6.188 1 67.31 57 ASP B C 1
ATOM 3630 O O . ASP B 1 57 ? 18.359 24 7.395 1 67.31 57 ASP B O 1
ATOM 3634 N N . SER B 1 58 ? 17.594 25 5.59 1 75.69 58 SER B N 1
ATOM 3635 C CA . SER B 1 58 ? 17.078 26.188 6.254 1 75.69 58 SER B CA 1
ATOM 3636 C C . SER B 1 58 ? 18.188 26.938 6.992 1 75.69 58 SER B C 1
ATOM 3638 O O . SER B 1 58 ? 17.922 27.594 8 1 75.69 58 SER B O 1
ATOM 3640 N N . ARG B 1 59 ? 19.422 26.797 6.453 1 81.75 59 ARG B N 1
ATOM 3641 C CA . ARG B 1 59 ? 20.516 27.453 7.137 1 81.75 59 ARG B CA 1
ATOM 3642 C C . ARG B 1 59 ? 20.922 28.75 6.422 1 81.75 59 ARG B C 1
ATOM 3644 O O . ARG B 1 59 ? 21.531 29.625 7.02 1 81.75 59 ARG B O 1
ATOM 3651 N N . LYS B 1 60 ? 20.562 28.812 5.168 1 90.19 60 LYS B N 1
ATOM 3652 C CA . LYS B 1 60 ? 20.906 29.969 4.367 1 90.19 60 LYS B CA 1
ATOM 3653 C C . LYS B 1 60 ? 19.672 30.703 3.863 1 90.19 60 LYS B C 1
ATOM 3655 O O . LYS B 1 60 ? 18.641 30.062 3.611 1 90.19 60 LYS B O 1
ATOM 3660 N N . ILE B 1 61 ? 19.734 31.969 3.754 1 92 61 ILE B N 1
ATOM 3661 C CA . ILE B 1 61 ? 18.594 32.781 3.338 1 92 61 ILE B CA 1
ATOM 3662 C C . ILE B 1 61 ? 19.047 33.781 2.279 1 92 61 ILE B C 1
ATOM 3664 O O . ILE B 1 61 ? 20.156 34.312 2.336 1 92 61 ILE B O 1
ATOM 3668 N N . TRP B 1 62 ? 18.297 34.031 1.278 1 93.56 62 TRP B N 1
ATOM 3669 C CA . TRP B 1 62 ? 18.531 35.031 0.237 1 93.56 62 TRP B CA 1
ATOM 3670 C C . TRP B 1 62 ? 17.203 35.469 -0.374 1 93.56 62 TRP B C 1
ATOM 3672 O O . TRP B 1 62 ? 16.156 34.906 -0.1 1 93.56 62 TRP B O 1
ATOM 3682 N N . GLY B 1 63 ? 17.25 36.562 -1.107 1 91.75 63 GLY B N 1
ATOM 3683 C CA . GLY B 1 63 ? 16.047 37.031 -1.794 1 91.75 63 GLY B CA 1
ATOM 3684 C C . GLY B 1 63 ? 15.648 38.438 -1.398 1 91.75 63 GLY B C 1
ATOM 3685 O O . GLY B 1 63 ? 16.438 39.188 -0.79 1 91.75 63 GLY B O 1
ATOM 3686 N N . GLN B 1 64 ? 14.445 38.781 -1.695 1 86.38 64 GLN B N 1
ATOM 3687 C CA . GLN B 1 64 ? 13.953 40.156 -1.591 1 86.38 64 GLN B CA 1
ATOM 3688 C C . GLN B 1 64 ? 14.023 40.656 -0.15 1 86.38 64 GLN B C 1
ATOM 3690 O O . GLN B 1 64 ? 14.406 41.812 0.097 1 86.38 64 GLN B O 1
ATOM 3695 N N . GLY B 1 65 ? 13.648 39.719 0.752 1 88.44 65 GLY B N 1
ATOM 3696 C CA . GLY B 1 65 ? 13.57 40.156 2.137 1 88.44 65 GLY B CA 1
ATOM 3697 C C . GLY B 1 65 ? 14.867 39.969 2.896 1 88.44 65 GLY B C 1
ATOM 3698 O O . GLY B 1 65 ? 15.016 40.438 4.023 1 88.44 65 GLY B O 1
ATOM 3699 N N . ALA B 1 66 ? 15.719 39.25 2.225 1 93.12 66 ALA B N 1
ATOM 3700 C CA . ALA B 1 66 ? 17 38.969 2.873 1 93.12 66 ALA B CA 1
ATOM 3701 C C . ALA B 1 66 ? 18.016 40.062 2.547 1 93.12 66 ALA B C 1
ATOM 3703 O O . ALA B 1 66 ? 17.812 40.875 1.647 1 93.12 66 ALA B O 1
ATOM 3704 N N . THR B 1 67 ? 19.047 40.031 3.375 1 94.62 67 THR B N 1
ATOM 3705 C CA . THR B 1 67 ? 20.125 40.969 3.098 1 94.62 67 THR B CA 1
ATOM 3706 C C . THR B 1 67 ? 20.828 40.625 1.781 1 94.62 67 THR B C 1
ATOM 3708 O O . THR B 1 67 ? 21.234 41.531 1.035 1 94.62 67 THR B O 1
ATOM 3711 N N . SER B 1 68 ? 21 39.312 1.617 1 94.25 68 SER B N 1
ATOM 3712 C CA . SER B 1 68 ? 21.516 38.844 0.329 1 94.25 68 SER B CA 1
ATOM 3713 C C . SER B 1 68 ? 20.375 38.594 -0.655 1 94.25 68 SER B C 1
ATOM 3715 O O . SER B 1 68 ? 19.406 37.906 -0.323 1 94.25 68 SER B O 1
ATOM 3717 N N . LYS B 1 69 ? 20.469 39.156 -1.832 1 91.88 69 LYS B N 1
ATOM 3718 C CA . LYS B 1 69 ? 19.375 39.062 -2.783 1 91.88 69 LYS B CA 1
ATOM 3719 C C . LYS B 1 69 ? 19.516 37.875 -3.693 1 91.88 69 LYS B C 1
ATOM 3721 O O . LYS B 1 69 ? 18.547 37.438 -4.32 1 91.88 69 LYS B O 1
ATOM 3726 N N . THR B 1 70 ? 20.75 37.344 -3.701 1 92.56 70 THR B N 1
ATOM 3727 C CA . THR B 1 70 ? 20.969 36.25 -4.625 1 92.56 70 THR B CA 1
ATOM 3728 C C . THR B 1 70 ? 21.391 35 -3.873 1 92.56 70 THR B C 1
ATOM 3730 O O . THR B 1 70 ? 21.953 35.094 -2.777 1 92.56 70 THR B O 1
ATOM 3733 N N . LYS B 1 71 ? 21.156 33.875 -4.461 1 91.88 71 LYS B N 1
ATOM 3734 C CA . LYS B 1 71 ? 21.484 32.594 -3.854 1 91.88 71 LYS B CA 1
ATOM 3735 C C . LYS B 1 71 ? 22.984 32.438 -3.652 1 91.88 71 LYS B C 1
ATOM 3737 O O . LYS B 1 71 ? 23.422 31.875 -2.648 1 91.88 71 LYS B O 1
ATOM 3742 N N . GLU B 1 72 ? 23.812 32.906 -4.633 1 90.62 72 GLU B N 1
ATOM 3743 C CA . GLU B 1 72 ? 25.266 32.781 -4.605 1 90.62 72 GLU B CA 1
ATOM 3744 C C . GLU B 1 72 ? 25.859 33.469 -3.373 1 90.62 72 GLU B C 1
ATOM 3746 O O . GLU B 1 72 ? 26.875 33.031 -2.836 1 90.62 72 GLU B O 1
ATOM 3751 N N . THR B 1 73 ? 25.188 34.5 -3.004 1 93.25 73 THR B N 1
ATOM 3752 C CA . THR B 1 73 ? 25.719 35.25 -1.882 1 93.25 73 THR B CA 1
ATOM 3753 C C . THR B 1 73 ? 24.859 35.062 -0.634 1 93.25 73 THR B C 1
ATOM 3755 O O . THR B 1 73 ? 24.828 35.906 0.253 1 93.25 73 THR B O 1
ATOM 3758 N N . ALA B 1 74 ? 24.141 33.938 -0.601 1 94.12 74 ALA B N 1
ATOM 3759 C CA . ALA B 1 74 ? 23.219 33.625 0.496 1 94.12 74 ALA B CA 1
ATOM 3760 C C . ALA B 1 74 ? 23.922 33.75 1.846 1 94.12 74 ALA B C 1
ATOM 3762 O O . ALA B 1 74 ? 25.109 33.406 1.968 1 94.12 74 ALA B O 1
ATOM 3763 N N . LYS B 1 75 ? 23.25 34.312 2.826 1 93.44 75 LYS B N 1
ATOM 3764 C CA . LYS B 1 75 ? 23.797 34.469 4.172 1 93.44 75 LYS B CA 1
ATOM 3765 C C . LYS B 1 75 ? 23.156 33.469 5.141 1 93.44 75 LYS B C 1
ATOM 3767 O O . LYS B 1 75 ? 22.094 32.906 4.844 1 93.44 75 LYS B O 1
ATOM 3772 N N . SER B 1 76 ? 23.828 33.219 6.254 1 92.56 76 SER B N 1
ATOM 3773 C CA . SER B 1 76 ? 23.281 32.344 7.285 1 92.56 76 SER B CA 1
ATOM 3774 C C . SER B 1 76 ? 22.062 32.969 7.945 1 92.56 76 SER B C 1
ATOM 3776 O O . SER B 1 76 ? 22.031 34.156 8.203 1 92.56 76 SER B O 1
ATOM 3778 N N . VAL B 1 77 ? 21.125 32.125 8.109 1 89.69 77 VAL B N 1
ATOM 3779 C CA . VAL B 1 77 ? 19.922 32.562 8.812 1 89.69 77 VAL B CA 1
ATOM 3780 C C . VAL B 1 77 ? 20.281 32.938 10.242 1 89.69 77 VAL B C 1
ATOM 3782 O O . VAL B 1 77 ? 21.203 32.375 10.828 1 89.69 77 VAL B O 1
ATOM 3785 N N . ILE B 1 78 ? 19.656 34 10.781 1 89.44 78 ILE B N 1
ATOM 3786 C CA . ILE B 1 78 ? 19.828 34.438 12.164 1 89.44 78 ILE B CA 1
ATOM 3787 C C . ILE B 1 78 ? 18.656 33.969 13.008 1 89.44 78 ILE B C 1
ATOM 3789 O O . ILE B 1 78 ? 17.5 34.25 12.688 1 89.44 78 ILE B O 1
ATOM 3793 N N . ASN B 1 79 ? 18.969 33.188 13.953 1 86.19 79 ASN B N 1
ATOM 3794 C CA . ASN B 1 79 ? 17.938 32.719 14.875 1 86.19 79 ASN B CA 1
ATOM 3795 C C . ASN B 1 79 ? 18.219 33.156 16.297 1 86.19 79 ASN B C 1
ATOM 3797 O O . ASN B 1 79 ? 19.375 33.219 16.734 1 86.19 79 ASN B O 1
ATOM 3801 N N . ASP B 1 80 ? 17.188 33.469 17 1 84.88 80 ASP B N 1
ATOM 3802 C CA . ASP B 1 80 ? 17.25 33.75 18.422 1 84.88 80 ASP B CA 1
ATOM 3803 C C . ASP B 1 80 ? 18.25 34.875 18.719 1 84.88 80 ASP B C 1
ATOM 3805 O O . ASP B 1 80 ? 19.094 34.75 19.609 1 84.88 80 ASP B O 1
ATOM 3809 N N . ASP B 1 81 ? 18.312 35.812 17.844 1 88.06 81 ASP B N 1
ATOM 3810 C CA . ASP B 1 81 ? 19.078 37.031 18.062 1 88.06 81 ASP B CA 1
ATOM 3811 C C . ASP B 1 81 ? 18.188 38.188 18.516 1 88.06 81 ASP B C 1
ATOM 3813 O O . ASP B 1 81 ? 17.438 38.75 17.703 1 88.06 81 ASP B O 1
ATOM 3817 N N . GLU B 1 82 ? 18.266 38.5 19.734 1 87.62 82 GLU B N 1
ATOM 3818 C CA . GLU B 1 82 ? 17.359 39.469 20.359 1 87.62 82 GLU B CA 1
ATOM 3819 C C . GLU B 1 82 ? 17.438 40.812 19.656 1 87.62 82 GLU B C 1
ATOM 3821 O O . GLU B 1 82 ? 16.422 41.469 19.391 1 87.62 82 GLU B O 1
ATOM 3826 N N . LYS B 1 83 ? 18.688 41.25 19.438 1 90.44 83 LYS B N 1
ATOM 3827 C CA . LYS B 1 83 ? 18.875 42.562 18.844 1 90.44 83 LYS B CA 1
ATOM 3828 C C . LYS B 1 83 ? 18.281 42.594 17.438 1 90.44 83 LYS B C 1
ATOM 3830 O O . LYS B 1 83 ? 17.547 43.531 17.094 1 90.44 83 LYS B O 1
ATOM 3835 N N . LYS B 1 84 ? 18.641 41.688 16.625 1 90.88 84 LYS B N 1
ATOM 3836 C CA . LYS B 1 84 ? 18.156 41.656 15.25 1 90.88 84 LYS B CA 1
ATOM 3837 C C . LYS B 1 84 ? 16.656 41.438 15.195 1 90.88 84 LYS B C 1
ATOM 3839 O O . LYS B 1 84 ? 15.977 42 14.32 1 90.88 84 LYS B O 1
ATOM 3844 N N . THR B 1 85 ? 16.172 40.688 16.078 1 88.75 85 THR B N 1
ATOM 3845 C CA . THR B 1 85 ? 14.734 40.469 16.188 1 88.75 85 THR B CA 1
ATOM 3846 C C . THR B 1 85 ? 14.008 41.75 16.547 1 88.75 85 THR B C 1
ATOM 3848 O O . THR B 1 85 ? 12.961 42.062 15.969 1 88.75 85 THR B O 1
ATOM 3851 N N . GLU B 1 86 ? 14.516 42.406 17.484 1 88.5 86 GLU B N 1
ATOM 3852 C CA . GLU B 1 86 ? 13.914 43.656 17.906 1 88.5 86 GLU B CA 1
ATOM 3853 C C . GLU B 1 86 ? 13.875 44.656 16.75 1 88.5 86 GLU B C 1
ATOM 3855 O O . GLU B 1 86 ? 12.906 45.406 16.609 1 88.5 86 GLU B O 1
ATOM 3860 N N . GLU B 1 87 ? 14.945 44.688 16.016 1 89.62 87 GLU B N 1
ATOM 3861 C CA . GLU B 1 87 ? 14.984 45.562 14.859 1 89.62 87 GLU B CA 1
ATOM 3862 C C . GLU B 1 87 ? 13.836 45.281 13.898 1 89.62 87 GLU B C 1
ATOM 3864 O O . GLU B 1 87 ? 13.211 46.188 13.359 1 89.62 87 GLU B O 1
ATOM 3869 N N . LEU B 1 88 ? 13.609 44.062 13.68 1 87.56 88 LEU B N 1
ATOM 3870 C CA . LEU B 1 88 ? 12.539 43.656 12.773 1 87.56 88 LEU B CA 1
ATOM 3871 C C . LEU B 1 88 ? 11.172 44 13.367 1 87.56 88 LEU B C 1
ATOM 3873 O O . LEU B 1 88 ? 10.266 44.406 12.656 1 87.56 88 LEU B O 1
ATOM 3877 N N . ILE B 1 89 ? 11.047 43.781 14.664 1 83.94 89 ILE B N 1
ATOM 3878 C CA . ILE B 1 89 ? 9.797 44.062 15.352 1 83.94 89 ILE B CA 1
ATOM 3879 C C . ILE B 1 89 ? 9.5 45.562 15.242 1 83.94 89 ILE B C 1
ATOM 3881 O O . ILE B 1 89 ? 8.359 45.969 14.992 1 83.94 89 ILE B O 1
ATOM 3885 N N . GLN B 1 90 ? 10.492 46.312 15.406 1 87 90 GLN B N 1
ATOM 3886 C CA . GLN B 1 90 ? 10.336 47.75 15.273 1 87 90 GLN B CA 1
ATOM 3887 C C . GLN B 1 90 ? 9.93 48.156 13.859 1 87 90 GLN B C 1
ATOM 3889 O O . GLN B 1 90 ? 9.125 49.062 13.664 1 87 90 GLN B O 1
ATOM 3894 N N . ALA B 1 91 ? 10.516 47.531 12.953 1 85.81 91 ALA B N 1
ATOM 3895 C CA . ALA B 1 91 ? 10.164 47.781 11.562 1 85.81 91 ALA B CA 1
ATOM 3896 C C . ALA B 1 91 ? 8.688 47.469 11.305 1 85.81 91 ALA B C 1
ATOM 3898 O O . ALA B 1 91 ? 7.988 48.219 10.648 1 85.81 91 ALA B O 1
ATOM 3899 N N . PHE B 1 92 ? 8.219 46.406 11.867 1 80.25 92 PHE B N 1
ATOM 3900 C CA . PHE B 1 92 ? 6.812 46.031 11.773 1 80.25 92 PHE B CA 1
ATOM 3901 C C . PHE B 1 92 ? 5.934 47.094 12.398 1 80.25 92 PHE B C 1
ATOM 3903 O O . PHE B 1 92 ? 4.887 47.469 11.852 1 80.25 92 PHE B O 1
ATOM 3910 N N . GLY B 1 93 ? 6.363 47.469 13.516 1 75.5 93 GLY B N 1
ATOM 3911 C CA . GLY B 1 93 ? 5.641 48.531 14.211 1 75.5 93 GLY B CA 1
ATOM 3912 C C . GLY B 1 93 ? 5.52 49.812 13.391 1 75.5 93 GLY B C 1
ATOM 3913 O O . GLY B 1 93 ? 4.449 50.406 13.336 1 75.5 93 GLY B O 1
ATOM 3914 N N . LYS B 1 94 ? 6.617 50.125 12.805 1 81.06 94 LYS B N 1
ATOM 3915 C CA . LYS B 1 94 ? 6.629 51.312 11.961 1 81.06 94 LYS B CA 1
ATOM 3916 C C . LYS B 1 94 ? 5.66 51.188 10.789 1 81.06 94 LYS B C 1
ATOM 3918 O O . LYS B 1 94 ? 4.941 52.125 10.453 1 81.06 94 LYS B O 1
ATOM 3923 N N . GLU B 1 95 ? 5.672 50.031 10.141 1 77.94 95 GLU B N 1
ATOM 3924 C CA . GLU B 1 95 ? 4.773 49.781 9.016 1 77.94 95 GLU B CA 1
ATOM 3925 C C . GLU B 1 95 ? 3.312 49.906 9.438 1 77.94 95 GLU B C 1
ATOM 3927 O O . GLU B 1 95 ? 2.506 50.5 8.719 1 77.94 95 GLU B O 1
ATOM 3932 N N . ASN B 1 96 ? 3.066 49.438 10.609 1 71.56 96 ASN B N 1
ATOM 3933 C CA . ASN B 1 96 ? 1.681 49.375 11.062 1 71.56 96 ASN B CA 1
ATOM 3934 C C . ASN B 1 96 ? 1.199 50.75 11.547 1 71.56 96 ASN B C 1
ATOM 3936 O O . ASN B 1 96 ? 0.003 51.062 11.5 1 71.56 96 ASN B O 1
ATOM 3940 N N . GLN B 1 97 ? 2.107 51.5 11.883 1 72.31 97 GLN B N 1
ATOM 3941 C CA . GLN B 1 97 ? 1.71 52.75 12.508 1 72.31 97 GLN B CA 1
ATOM 3942 C C . GLN B 1 97 ? 1.856 53.938 11.531 1 72.31 97 GLN B C 1
ATOM 3944 O O . GLN B 1 97 ? 1.333 55 11.781 1 72.31 97 GLN B O 1
ATOM 3949 N N . SER B 1 98 ? 2.494 53.656 10.453 1 73.44 98 SER B N 1
ATOM 3950 C CA . SER B 1 98 ? 2.77 54.75 9.531 1 73.44 98 SER B CA 1
ATOM 3951 C C . SER B 1 98 ? 1.654 54.875 8.5 1 73.44 98 SER B C 1
ATOM 3953 O O . SER B 1 98 ? 1.114 53.875 8.016 1 73.44 98 SER B O 1
ATOM 3955 N N . THR B 1 99 ? 1.149 56.062 8.281 1 73 99 THR B N 1
ATOM 3956 C CA . THR B 1 99 ? 0.183 56.375 7.23 1 73 99 THR B CA 1
ATOM 3957 C C . THR B 1 99 ? 0.863 56.406 5.867 1 73 99 THR B C 1
ATOM 3959 O O . THR B 1 99 ? 0.238 56.094 4.848 1 73 99 THR B O 1
ATOM 3962 N N . GLU B 1 100 ? 2.07 56.906 5.824 1 77.44 100 GLU B N 1
ATOM 3963 C CA . GLU B 1 100 ? 2.924 56.875 4.641 1 77.44 100 GLU B CA 1
ATOM 3964 C C . GLU B 1 100 ? 4.164 56.031 4.891 1 77.44 100 GLU B C 1
ATOM 3966 O O . GLU B 1 100 ? 5.105 56.469 5.551 1 77.44 100 GLU B O 1
ATOM 3971 N N . PHE B 1 101 ? 4.125 54.781 4.496 1 78.31 101 PHE B N 1
ATOM 3972 C CA . PHE B 1 101 ? 5.168 53.812 4.82 1 78.31 101 PHE B CA 1
ATOM 3973 C C . PHE B 1 101 ? 6.176 53.688 3.68 1 78.31 101 PHE B C 1
ATOM 3975 O O . PHE B 1 101 ? 5.793 53.469 2.527 1 78.31 101 PHE B O 1
ATOM 3982 N N . ASP B 1 102 ? 7.41 54.094 4.02 1 83.38 102 ASP B N 1
ATOM 3983 C CA . ASP B 1 102 ? 8.508 53.906 3.076 1 83.38 102 ASP B CA 1
ATOM 3984 C C . ASP B 1 102 ? 9.117 52.5 3.221 1 83.38 102 ASP B C 1
ATOM 3986 O O . ASP B 1 102 ? 9.945 52.281 4.102 1 83.38 102 ASP B O 1
ATOM 3990 N N . TRP B 1 103 ? 8.836 51.594 2.357 1 83.94 103 TRP B N 1
ATOM 3991 C CA . TRP B 1 103 ? 9.25 50.188 2.402 1 83.94 103 TRP B CA 1
ATOM 3992 C C . TRP B 1 103 ? 10.766 50.062 2.26 1 83.94 103 TRP B C 1
ATOM 3994 O O . TRP B 1 103 ? 11.406 49.312 2.982 1 83.94 103 TRP B O 1
ATOM 4004 N N . GLU B 1 104 ? 11.289 50.875 1.35 1 87.81 104 GLU B N 1
ATOM 4005 C CA . GLU B 1 104 ? 12.719 50.781 1.063 1 87.81 104 GLU B CA 1
ATOM 4006 C C . GLU B 1 104 ? 13.547 51.219 2.271 1 87.81 104 GLU B C 1
ATOM 4008 O O . GLU B 1 104 ? 14.555 50.594 2.59 1 87.81 104 GLU B O 1
ATOM 4013 N N . GLU B 1 105 ? 13.023 52.156 2.848 1 88.06 105 GLU B N 1
ATOM 4014 C CA . GLU B 1 105 ? 13.75 52.656 4.016 1 88.06 105 GLU B CA 1
ATOM 4015 C C . GLU B 1 105 ? 13.688 51.656 5.168 1 88.06 105 GLU B C 1
ATOM 4017 O O . GLU B 1 105 ? 14.656 51.5 5.91 1 88.06 105 GLU B O 1
ATOM 4022 N N . THR B 1 106 ? 12.609 50.969 5.336 1 87.12 106 THR B N 1
ATOM 4023 C CA . THR B 1 106 ? 12.398 50.125 6.512 1 87.12 106 THR B CA 1
ATOM 4024 C C . THR B 1 106 ? 12.859 48.719 6.246 1 87.12 106 THR B C 1
ATOM 4026 O O . THR B 1 106 ? 13.547 48.125 7.078 1 87.12 106 THR B O 1
ATOM 4029 N N . TYR B 1 107 ? 12.5 48.188 5.047 1 88.06 107 TYR B N 1
ATOM 4030 C CA . TYR B 1 107 ? 12.766 46.781 4.77 1 88.06 107 TYR B CA 1
ATOM 4031 C C . TYR B 1 107 ? 13.797 46.625 3.664 1 88.06 107 TYR B C 1
ATOM 4033 O O . TYR B 1 107 ? 14.266 45.5 3.395 1 88.06 107 TYR B O 1
ATOM 4041 N N . GLY B 1 108 ? 14.148 47.625 3.018 1 87.69 108 GLY B N 1
ATOM 4042 C CA . GLY B 1 108 ? 14.984 47.562 1.828 1 87.69 108 GLY B CA 1
ATOM 4043 C C . GLY B 1 108 ? 16.312 46.875 2.064 1 87.69 108 GLY B C 1
ATOM 4044 O O . GLY B 1 108 ? 16.812 46.156 1.186 1 87.69 108 GLY B O 1
ATOM 4045 N N . SER B 1 109 ? 16.922 47.094 3.225 1 88.44 109 SER B N 1
ATOM 4046 C CA . SER B 1 109 ? 18.203 46.469 3.539 1 88.44 109 SER B CA 1
ATOM 4047 C C . SER B 1 109 ? 18.062 44.969 3.781 1 88.44 109 SER B C 1
ATOM 4049 O O . SER B 1 109 ? 19.047 44.219 3.713 1 88.44 109 SER B O 1
ATOM 4051 N N . GLY B 1 110 ? 16.875 44.531 3.996 1 90.88 110 GLY B N 1
ATOM 4052 C CA . GLY B 1 110 ? 16.609 43.125 4.223 1 90.88 110 GLY B CA 1
ATOM 4053 C C . GLY B 1 110 ? 16.906 42.688 5.641 1 90.88 110 GLY B C 1
ATOM 4054 O O . GLY B 1 110 ? 17.375 43.469 6.461 1 90.88 110 GLY B O 1
ATOM 4055 N N . SER B 1 111 ? 16.453 41.5 5.992 1 91.75 111 SER B N 1
ATOM 4056 C CA . SER B 1 111 ? 16.719 40.844 7.281 1 91.75 111 SER B CA 1
ATOM 4057 C C . SER B 1 111 ? 16.953 39.344 7.117 1 91.75 111 SER B C 1
ATOM 4059 O O . SER B 1 111 ? 16.297 38.688 6.305 1 91.75 111 SER B O 1
ATOM 4061 N N . ASP B 1 112 ? 17.906 38.906 7.875 1 92.75 112 ASP B N 1
ATOM 4062 C CA . ASP B 1 112 ? 18.219 37.469 7.801 1 92.75 112 ASP B CA 1
ATOM 4063 C C . ASP B 1 112 ? 17.672 36.75 9.016 1 92.75 112 ASP B C 1
ATOM 4065 O O . ASP B 1 112 ? 18.047 35.594 9.281 1 92.75 112 ASP B O 1
ATOM 4069 N N . VAL B 1 113 ? 16.828 37.406 9.75 1 88.38 113 VAL B N 1
ATOM 4070 C CA . VAL B 1 113 ? 16.188 36.75 10.898 1 88.38 113 VAL B CA 1
ATOM 4071 C C . VAL B 1 113 ? 15.094 35.812 10.422 1 88.38 113 VAL B C 1
ATOM 4073 O O . VAL B 1 113 ? 14.164 36.219 9.719 1 88.38 113 VAL B O 1
ATOM 4076 N N . LEU B 1 114 ? 15.234 34.594 10.766 1 84.75 114 LEU B N 1
ATOM 4077 C CA . LEU B 1 114 ? 14.219 33.625 10.398 1 84.75 114 LEU B CA 1
ATOM 4078 C C . LEU B 1 114 ? 13.305 33.344 11.586 1 84.75 114 LEU B C 1
ATOM 4080 O O . LEU B 1 114 ? 12.078 33.438 11.461 1 84.75 114 LEU B O 1
ATOM 4084 N N . HIS B 1 115 ? 13.906 32.906 12.727 1 81.69 115 HIS B N 1
ATOM 4085 C CA . HIS B 1 115 ? 13.117 32.625 13.93 1 81.69 115 HIS B CA 1
ATOM 4086 C C . HIS B 1 115 ? 13.461 33.625 15.039 1 81.69 115 HIS B C 1
ATOM 4088 O O . HIS B 1 115 ? 14.633 33.844 15.344 1 81.69 115 HIS B O 1
ATOM 4094 N N . PHE B 1 116 ? 12.344 34.281 15.578 1 78.06 116 PHE B N 1
ATOM 4095 C CA . PHE B 1 116 ? 12.523 35.188 16.688 1 78.06 116 PHE B CA 1
ATOM 4096 C C . PHE B 1 116 ? 13.062 34.469 17.906 1 78.06 116 PHE B C 1
ATOM 4098 O O . PHE B 1 116 ? 13.742 35.094 18.75 1 78.06 116 PHE B O 1
ATOM 4105 N N . ARG B 1 117 ? 12.555 33.281 17.969 1 69.81 117 ARG B N 1
ATOM 4106 C CA . ARG B 1 117 ? 13.031 32.406 19.031 1 69.81 117 ARG B CA 1
ATOM 4107 C C . ARG B 1 117 ? 13.836 31.234 18.469 1 69.81 117 ARG B C 1
ATOM 4109 O O . ARG B 1 117 ? 14.18 31.234 17.297 1 69.81 117 ARG B O 1
ATOM 4116 N N . ALA B 1 118 ? 14.273 30.375 19.453 1 67.19 118 ALA B N 1
ATOM 4117 C CA . ALA B 1 118 ? 15.023 29.188 19.031 1 67.19 118 ALA B CA 1
ATOM 4118 C C . ALA B 1 118 ? 14.258 28.406 17.953 1 67.19 118 ALA B C 1
ATOM 4120 O O . ALA B 1 118 ? 13.023 28.344 18 1 67.19 118 ALA B O 1
ATOM 4121 N N . SER B 1 119 ? 14.922 28.094 16.812 1 63.59 119 SER B N 1
ATOM 4122 C CA . SER B 1 119 ? 14.312 27.328 15.734 1 63.59 119 SER B CA 1
ATOM 4123 C C . SER B 1 119 ? 13.602 26.094 16.266 1 63.59 119 SER B C 1
ATOM 4125 O O . SER B 1 119 ? 14.164 25.344 17.078 1 63.59 119 SER B O 1
ATOM 4127 N N . PRO B 1 120 ? 12.281 26.094 16.109 1 62.25 120 PRO B N 1
ATOM 4128 C CA . PRO B 1 120 ? 11.641 24.844 16.531 1 62.25 120 PRO B CA 1
ATOM 4129 C C . PRO B 1 120 ? 12.312 23.609 15.945 1 62.25 120 PRO B C 1
ATOM 4131 O O . PRO B 1 120 ? 12.898 23.672 14.867 1 62.25 120 PRO B O 1
ATOM 4134 N N . PRO B 1 121 ? 12.484 22.672 16.875 1 66.12 121 PRO B N 1
ATOM 4135 C CA . PRO B 1 121 ? 13.055 21.453 16.297 1 66.12 121 PRO B CA 1
ATOM 4136 C C . PRO B 1 121 ? 12.336 21 15.031 1 66.12 121 PRO B C 1
ATOM 4138 O O . PRO B 1 121 ? 11.102 21.078 14.953 1 66.12 121 PRO B O 1
ATOM 4141 N N . GLU B 1 122 ? 13.094 20.906 13.984 1 76.69 122 GLU B N 1
ATOM 4142 C CA . GLU B 1 122 ? 12.5 20.422 12.742 1 76.69 122 GLU B CA 1
ATOM 4143 C C . GLU B 1 122 ? 12.25 18.922 12.805 1 76.69 122 GLU B C 1
ATOM 4145 O O . GLU B 1 122 ? 13.148 18.125 12.5 1 76.69 122 GLU B O 1
ATOM 4150 N N . THR B 1 123 ? 11.109 18.547 13.453 1 87.25 123 THR B N 1
ATOM 4151 C CA . THR B 1 123 ? 10.703 17.141 13.508 1 87.25 123 THR B CA 1
ATOM 4152 C C . THR B 1 123 ? 9.43 16.922 12.703 1 87.25 123 THR B C 1
ATOM 4154 O O . THR B 1 123 ? 8.625 17.828 12.523 1 87.25 123 THR B O 1
ATOM 4157 N N . PRO B 1 124 ? 9.352 15.766 12.227 1 92.19 124 PRO B N 1
ATOM 4158 C CA . PRO B 1 124 ? 8.07 15.461 11.578 1 92.19 124 PRO B CA 1
ATOM 4159 C C . PRO B 1 124 ? 6.875 15.695 12.5 1 92.19 124 PRO B C 1
ATOM 4161 O O . PRO B 1 124 ? 7 15.578 13.727 1 92.19 124 PRO B O 1
ATOM 4164 N N . ILE B 1 125 ? 5.758 16.094 11.922 1 92.94 125 ILE B N 1
ATOM 4165 C CA . ILE B 1 125 ? 4.547 16.328 12.695 1 92.94 125 ILE B CA 1
ATOM 4166 C C . ILE B 1 125 ? 3.508 15.258 12.383 1 92.94 125 ILE B C 1
ATOM 4168 O O . ILE B 1 125 ? 3.182 15.016 11.219 1 92.94 125 ILE B O 1
ATOM 4172 N N . LEU B 1 126 ? 3.043 14.602 13.398 1 96.38 126 LEU B N 1
ATOM 4173 C CA . LEU B 1 126 ? 1.965 13.625 13.258 1 96.38 126 LEU B CA 1
ATOM 4174 C C . LEU B 1 126 ? 0.628 14.234 13.672 1 96.38 126 LEU B C 1
ATOM 4176 O O . LEU B 1 126 ? 0.431 14.57 14.844 1 96.38 126 LEU B O 1
ATOM 4180 N N . TYR B 1 127 ? -0.28 14.43 12.711 1 94.31 127 TYR B N 1
ATOM 4181 C CA . TYR B 1 127 ? -1.658 14.828 12.977 1 94.31 127 TYR B CA 1
ATOM 4182 C C . TYR B 1 127 ? -2.547 13.602 13.188 1 94.31 127 TYR B C 1
ATOM 4184 O O . TYR B 1 127 ? -2.846 12.875 12.234 1 94.31 127 TYR B O 1
ATOM 4192 N N . THR B 1 128 ? -2.971 13.328 14.359 1 93.12 128 THR B N 1
ATOM 4193 C CA . THR B 1 128 ? -3.711 12.109 14.656 1 93.12 128 THR B CA 1
ATOM 4194 C C . THR B 1 128 ? -5.184 12.266 14.273 1 93.12 128 THR B C 1
ATOM 4196 O O . THR B 1 128 ? -5.664 13.383 14.078 1 93.12 128 THR B O 1
ATOM 4199 N N . SER B 1 129 ? -5.77 11.156 14.016 1 89.75 129 SER B N 1
ATOM 4200 C CA . SER B 1 129 ? -7.207 11.078 13.789 1 89.75 129 SER B CA 1
ATOM 4201 C C . SER B 1 129 ? -7.941 10.609 15.039 1 89.75 129 SER B C 1
ATOM 4203 O O . SER B 1 129 ? -7.348 10.523 16.109 1 89.75 129 SER B O 1
ATOM 4205 N N . HIS B 1 130 ? -9.234 10.359 14.883 1 84.38 130 HIS B N 1
ATOM 4206 C CA . HIS B 1 130 ? -10.031 9.891 16.016 1 84.38 130 HIS B CA 1
ATOM 4207 C C . HIS B 1 130 ? -9.945 8.375 16.156 1 84.38 130 HIS B C 1
ATOM 4209 O O . HIS B 1 130 ? -10.523 7.797 17.078 1 84.38 130 HIS B O 1
ATOM 4215 N N . SER B 1 131 ? -9.227 7.77 15.32 1 87.94 131 SER B N 1
ATOM 4216 C CA . SER B 1 131 ? -9.055 6.324 15.383 1 87.94 131 SER B CA 1
ATOM 4217 C C . SER B 1 131 ? -7.875 5.938 16.266 1 87.94 131 SER B C 1
ATOM 4219 O O . SER B 1 131 ? -6.719 6.172 15.898 1 87.94 131 SER B O 1
ATOM 4221 N N . SER B 1 132 ? -8.195 5.285 17.344 1 90.06 132 SER B N 1
ATOM 4222 C CA . SER B 1 132 ? -7.125 4.82 18.219 1 90.06 132 SER B CA 1
ATOM 4223 C C . SER B 1 132 ? -6.246 3.787 17.516 1 90.06 132 SER B C 1
ATOM 4225 O O . SER B 1 132 ? -5.047 3.697 17.797 1 90.06 132 SER B O 1
ATOM 4227 N N . VAL B 1 133 ? -6.844 3.033 16.625 1 93.5 133 VAL B N 1
ATOM 4228 C CA . VAL B 1 133 ? -6.121 1.994 15.906 1 93.5 133 VAL B CA 1
ATOM 4229 C C . VAL B 1 133 ? -5.047 2.631 15.031 1 93.5 133 VAL B C 1
ATOM 4231 O O . VAL B 1 133 ? -3.889 2.207 15.047 1 93.5 133 VAL B O 1
ATOM 4234 N N . GLU B 1 134 ? -5.434 3.646 14.289 1 94.12 134 GLU B N 1
ATOM 4235 C CA . GLU B 1 134 ? -4.492 4.324 13.398 1 94.12 134 GLU B CA 1
ATOM 4236 C C . GLU B 1 134 ? -3.379 5.004 14.195 1 94.12 134 GLU B C 1
ATOM 4238 O O . GLU B 1 134 ? -2.207 4.93 13.82 1 94.12 134 GLU B O 1
ATOM 4243 N N . ARG B 1 135 ? -3.801 5.625 15.242 1 94.31 135 ARG B N 1
ATOM 4244 C CA . ARG B 1 135 ? -2.828 6.285 16.109 1 94.31 135 ARG B CA 1
ATOM 4245 C C . ARG B 1 135 ? -1.801 5.289 16.641 1 94.31 135 ARG B C 1
ATOM 4247 O O . ARG B 1 135 ? -0.594 5.52 16.531 1 94.31 135 ARG B O 1
ATOM 4254 N N . GLN B 1 136 ? -2.258 4.234 17.203 1 96.06 136 GLN B N 1
ATOM 4255 C CA . GLN B 1 136 ? -1.378 3.219 17.766 1 96.06 136 GLN B CA 1
ATOM 4256 C C . GLN B 1 136 ? -0.441 2.643 16.719 1 96.06 136 GLN B C 1
ATOM 4258 O O . GLN B 1 136 ? 0.74 2.414 16.984 1 96.06 136 GLN B O 1
ATOM 4263 N N . SER B 1 137 ? -0.98 2.389 15.547 1 97.56 137 SER B N 1
ATOM 4264 C CA . SER B 1 137 ? -0.197 1.815 14.453 1 97.56 137 SER B CA 1
ATOM 4265 C C . SER B 1 137 ? 1.028 2.668 14.148 1 97.56 137 SER B C 1
ATOM 4267 O O . SER B 1 137 ? 2.146 2.154 14.078 1 97.56 137 SER B O 1
ATOM 4269 N N . VAL B 1 138 ? 0.81 3.955 13.984 1 98 138 VAL B N 1
ATOM 4270 C CA . VAL B 1 138 ? 1.888 4.852 13.586 1 98 138 VAL B CA 1
ATOM 4271 C C . VAL B 1 138 ? 2.844 5.066 14.758 1 98 138 VAL B C 1
ATOM 4273 O O . VAL B 1 138 ? 4.062 5.074 14.578 1 98 138 VAL B O 1
ATOM 4276 N N . LEU B 1 139 ? 2.334 5.133 15.961 1 96.81 139 LEU B N 1
ATOM 4277 C CA . LEU B 1 139 ? 3.172 5.359 17.141 1 96.81 139 LEU B CA 1
ATOM 4278 C C . LEU B 1 139 ? 4.094 4.172 17.391 1 96.81 139 LEU B C 1
ATOM 4280 O O . LEU B 1 139 ? 5.258 4.348 17.75 1 96.81 139 LEU B O 1
ATOM 4284 N N . LEU B 1 140 ? 3.611 3.008 17.219 1 96.25 140 LEU B N 1
ATOM 4285 C CA . LEU B 1 140 ? 4.426 1.812 17.406 1 96.25 140 LEU B CA 1
ATOM 4286 C C . LEU B 1 140 ? 5.66 1.857 16.5 1 96.25 140 LEU B C 1
ATOM 4288 O O . LEU B 1 140 ? 6.766 1.545 16.953 1 96.25 140 LEU B O 1
ATOM 4292 N N . TYR B 1 141 ? 5.418 2.256 15.281 1 97.06 141 TYR B N 1
ATOM 4293 C CA . TYR B 1 141 ? 6.547 2.219 14.359 1 97.06 141 TYR B CA 1
ATOM 4294 C C . TYR B 1 141 ? 7.484 3.396 14.602 1 97.06 141 TYR B C 1
ATOM 4296 O O . TYR B 1 141 ? 8.703 3.275 14.438 1 97.06 141 TYR B O 1
ATOM 4304 N N . LEU B 1 142 ? 6.875 4.574 14.883 1 94.88 142 LEU B N 1
ATOM 4305 C CA . LEU B 1 142 ? 7.73 5.707 15.227 1 94.88 142 LEU B CA 1
ATOM 4306 C C . LEU B 1 142 ? 8.625 5.367 16.406 1 94.88 142 LEU B C 1
ATOM 4308 O O . LEU B 1 142 ? 9.812 5.719 16.422 1 94.88 142 LEU B O 1
ATOM 4312 N N . ASP B 1 143 ? 8.086 4.676 17.344 1 92.44 143 ASP B N 1
ATOM 4313 C CA . ASP B 1 143 ? 8.867 4.211 18.484 1 92.44 143 ASP B CA 1
ATOM 4314 C C . ASP B 1 143 ? 9.961 3.232 18.047 1 92.44 143 ASP B C 1
ATOM 4316 O O . ASP B 1 143 ? 11.094 3.307 18.516 1 92.44 143 ASP B O 1
ATOM 4320 N N . GLU B 1 144 ? 9.609 2.32 17.219 1 91.94 144 GLU B N 1
ATOM 4321 C CA . GLU B 1 144 ? 10.562 1.342 16.703 1 91.94 144 GLU B CA 1
ATOM 4322 C C . GLU B 1 144 ? 11.734 2.025 16 1 91.94 144 GLU B C 1
ATOM 4324 O O . GLU B 1 144 ? 12.875 1.579 16.109 1 91.94 144 GLU B O 1
ATOM 4329 N N . LEU B 1 145 ? 11.43 3.102 15.266 1 91.25 145 LEU B N 1
ATOM 4330 C CA . LEU B 1 145 ? 12.438 3.83 14.516 1 91.25 145 LEU B CA 1
ATOM 4331 C C . LEU B 1 145 ? 13.25 4.742 15.43 1 91.25 145 LEU B C 1
ATOM 4333 O O . LEU B 1 145 ? 14.328 5.203 15.062 1 91.25 145 LEU B O 1
ATOM 4337 N N . GLY B 1 146 ? 12.703 5.012 16.578 1 90.56 146 GLY B N 1
ATOM 4338 C CA . GLY B 1 146 ? 13.328 5.992 17.453 1 90.56 146 GLY B CA 1
ATOM 4339 C C . GLY B 1 146 ? 13.297 7.402 16.891 1 90.56 146 GLY B C 1
ATOM 4340 O O . GLY B 1 146 ? 14.227 8.188 17.109 1 90.56 146 GLY B O 1
ATOM 4341 N N . LEU B 1 147 ? 12.375 7.691 16.109 1 90 147 LEU B N 1
ATOM 4342 C CA . LEU B 1 147 ? 12.258 8.992 15.453 1 90 147 LEU B CA 1
ATOM 4343 C C . LEU B 1 147 ? 11.5 9.977 16.344 1 90 147 LEU B C 1
ATOM 4345 O O . LEU B 1 147 ? 10.406 9.664 16.828 1 90 147 LEU B O 1
ATOM 4349 N N . GLU B 1 148 ? 12.102 11.078 16.547 1 89.38 148 GLU B N 1
ATOM 4350 C CA . GLU B 1 148 ? 11.406 12.141 17.281 1 89.38 148 GLU B CA 1
ATOM 4351 C C . GLU B 1 148 ? 10.352 12.805 16.391 1 89.38 148 GLU B C 1
ATOM 4353 O O . GLU B 1 148 ? 10.562 12.984 15.188 1 89.38 148 GLU B O 1
ATOM 4358 N N . TYR B 1 149 ? 9.195 13.102 17.031 1 91.81 149 TYR B N 1
ATOM 4359 C CA . TYR B 1 149 ? 8.102 13.711 16.281 1 91.81 149 TYR B CA 1
ATOM 4360 C C . TYR B 1 149 ? 7.273 14.617 17.188 1 91.81 149 TYR B C 1
ATOM 4362 O O . TYR B 1 149 ? 7.336 14.508 18.406 1 91.81 149 TYR B O 1
ATOM 4370 N N . SER B 1 150 ? 6.566 15.555 16.531 1 90.88 150 SER B N 1
ATOM 4371 C CA . SER B 1 150 ? 5.543 16.328 17.219 1 90.88 150 SER B CA 1
ATOM 4372 C C . SER B 1 150 ? 4.152 15.75 16.984 1 90.88 150 SER B C 1
ATOM 4374 O O . SER B 1 150 ? 3.852 15.258 15.898 1 90.88 150 SER B O 1
ATOM 4376 N N . LEU B 1 151 ? 3.389 15.75 18.031 1 93.06 151 LEU B N 1
ATOM 4377 C CA . LEU B 1 151 ? 2.059 15.156 17.953 1 93.06 151 LEU B CA 1
ATOM 4378 C C . LEU B 1 151 ? 0.976 16.219 18.078 1 93.06 151 LEU B C 1
ATOM 4380 O O . LEU B 1 151 ? 1.025 17.062 18.984 1 93.06 151 LEU B O 1
ATOM 4384 N N . VAL B 1 152 ? 0.057 16.234 17.078 1 90.56 152 VAL B N 1
ATOM 4385 C CA . VAL B 1 152 ? -1.106 17.125 17.125 1 90.56 152 VAL B CA 1
ATOM 4386 C C . VAL B 1 152 ? -2.379 16.297 17.281 1 90.56 152 VAL B C 1
ATOM 4388 O O . VAL B 1 152 ? -2.672 15.43 16.438 1 90.56 152 VAL B O 1
ATOM 4391 N N . GLU B 1 153 ? -3.146 16.5 18.281 1 89.75 153 GLU B N 1
ATOM 4392 C CA . GLU B 1 153 ? -4.387 15.781 18.547 1 89.75 153 GLU B CA 1
ATOM 4393 C C . GLU B 1 153 ? -5.523 16.297 17.672 1 89.75 153 GLU B C 1
ATOM 4395 O O . GLU B 1 153 ? -5.539 17.469 17.297 1 89.75 153 GLU B O 1
ATOM 4400 N N . PRO B 1 154 ? -6.449 15.352 17.375 1 85.06 154 PRO B N 1
ATOM 4401 C CA . PRO B 1 154 ? -7.602 15.82 16.609 1 85.06 154 PRO B CA 1
ATOM 4402 C C . PRO B 1 154 ? -8.547 16.703 17.438 1 85.06 154 PRO B C 1
ATOM 4404 O O . PRO B 1 154 ? -8.586 16.578 18.656 1 85.06 154 PRO B O 1
ATOM 4407 N N . PRO B 1 155 ? -9.258 17.516 16.703 1 78.31 155 PRO B N 1
ATOM 4408 C CA . PRO B 1 155 ? -10.281 18.281 17.422 1 78.31 155 PRO B CA 1
ATOM 4409 C C . PRO B 1 155 ? -11.383 17.391 18 1 78.31 155 PRO B C 1
ATOM 4411 O O . PRO B 1 155 ? -11.547 16.25 17.562 1 78.31 155 PRO B O 1
ATOM 4414 N N . PRO B 1 156 ? -12.109 17.828 18.953 1 76.94 156 PRO B N 1
ATOM 4415 C CA . PRO B 1 156 ? -13.195 17.031 19.516 1 76.94 156 PRO B CA 1
ATOM 4416 C C . PRO B 1 156 ? -14.25 16.641 18.469 1 76.94 156 PRO B C 1
ATOM 4418 O O . PRO B 1 156 ? -14.492 17.406 17.531 1 76.94 156 PRO B O 1
ATOM 4421 N N . VAL B 1 157 ? -14.773 15.453 18.609 1 72.75 157 VAL B N 1
ATOM 4422 C CA . VAL B 1 157 ? -15.781 14.93 17.688 1 72.75 157 VAL B CA 1
ATOM 4423 C C . VAL B 1 157 ? -17.078 15.719 17.844 1 72.75 157 VAL B C 1
ATOM 4425 O O . VAL B 1 157 ? -17.594 15.852 18.953 1 72.75 157 VAL B O 1
ATOM 4428 N N . ARG B 1 158 ? -17.531 16.297 16.75 1 64.69 158 ARG B N 1
ATOM 4429 C CA . ARG B 1 158 ? -18.797 17.016 16.781 1 64.69 158 ARG B CA 1
ATOM 4430 C C . ARG B 1 158 ? -19.891 16.234 16.078 1 64.69 158 ARG B C 1
ATOM 4432 O O . ARG B 1 158 ? -21.047 16.219 16.547 1 64.69 158 ARG B O 1
ATOM 4439 N N . HIS B 1 159 ? -19.516 15.664 14.945 1 66.81 159 HIS B N 1
ATOM 4440 C CA . HIS B 1 159 ? -20.453 14.883 14.156 1 66.81 159 HIS B CA 1
ATOM 4441 C C . HIS B 1 159 ? -19.953 13.461 13.938 1 66.81 159 HIS B C 1
ATOM 4443 O O . HIS B 1 159 ? -18.75 13.211 14.016 1 66.81 159 HIS B O 1
ATOM 4449 N N . GLY B 1 160 ? -20.906 12.578 13.852 1 60.91 160 GLY B N 1
ATOM 4450 C CA . GLY B 1 160 ? -20.578 11.172 13.641 1 60.91 160 GLY B CA 1
ATOM 4451 C C . GLY B 1 160 ? -19.656 10.953 12.461 1 60.91 160 GLY B C 1
ATOM 4452 O O . GLY B 1 160 ? -18.812 10.039 12.477 1 60.91 160 GLY B O 1
ATOM 4453 N N . ASP B 1 161 ? -19.688 11.875 11.523 1 66.62 161 ASP B N 1
ATOM 4454 C CA . ASP B 1 161 ? -18.922 11.68 10.297 1 66.62 161 ASP B CA 1
ATOM 4455 C C . ASP B 1 161 ? -17.484 12.156 10.477 1 66.62 161 ASP B C 1
ATOM 4457 O O . ASP B 1 161 ? -16.641 11.977 9.586 1 66.62 161 ASP B O 1
ATOM 4461 N N . ASP B 1 162 ? -17.203 12.688 11.695 1 67.06 162 ASP B N 1
ATOM 4462 C CA . ASP B 1 162 ? -15.859 13.172 11.953 1 67.06 162 ASP B CA 1
ATOM 4463 C C . ASP B 1 162 ? -14.852 12.016 11.969 1 67.06 162 ASP B C 1
ATOM 4465 O O . ASP B 1 162 ? -13.68 12.203 11.633 1 67.06 162 ASP B O 1
ATOM 4469 N N . TYR B 1 163 ? -15.375 10.852 12.273 1 63.59 163 TYR B N 1
ATOM 4470 C CA . TYR B 1 163 ? -14.5 9.688 12.344 1 63.59 163 TYR B CA 1
ATOM 4471 C C . TYR B 1 163 ? -14.008 9.289 10.953 1 63.59 163 TYR B C 1
ATOM 4473 O O . TYR B 1 163 ? -12.883 8.797 10.805 1 63.59 163 TYR B O 1
ATOM 4481 N N . GLU B 1 164 ? -14.781 9.625 10.047 1 66.25 164 GLU B N 1
ATOM 4482 C CA . GLU B 1 164 ? -14.445 9.242 8.68 1 66.25 164 GLU B CA 1
ATOM 4483 C C . GLU B 1 164 ? -13.711 10.367 7.957 1 66.25 164 GLU B C 1
ATOM 4485 O O . GLU B 1 164 ? -12.898 10.117 7.059 1 66.25 164 GLU B O 1
ATOM 4490 N N . ARG B 1 165 ? -13.906 11.523 8.477 1 68.31 165 ARG B N 1
ATOM 4491 C CA . ARG B 1 165 ? -13.438 12.672 7.703 1 68.31 165 ARG B CA 1
ATOM 4492 C C . ARG B 1 165 ? -11.992 13 8.047 1 68.31 165 ARG B C 1
ATOM 4494 O O . ARG B 1 165 ? -11.242 13.484 7.191 1 68.31 165 ARG B O 1
ATOM 4501 N N . ARG B 1 166 ? -11.625 12.766 9.266 1 76.88 166 ARG B N 1
ATOM 4502 C CA . ARG B 1 166 ? -10.266 13.133 9.648 1 76.88 166 ARG B CA 1
ATOM 4503 C C . ARG B 1 166 ? -9.32 11.945 9.523 1 76.88 166 ARG B C 1
ATOM 4505 O O . ARG B 1 166 ? -9.516 10.922 10.188 1 76.88 166 ARG B O 1
ATOM 4512 N N . ASN B 1 167 ? -8.383 12.172 8.664 1 86.38 167 ASN B N 1
ATOM 4513 C CA . ASN B 1 167 ? -7.371 11.141 8.469 1 86.38 167 ASN B CA 1
ATOM 4514 C C . ASN B 1 167 ? -6.098 11.445 9.258 1 86.38 167 ASN B C 1
ATOM 4516 O O . ASN B 1 167 ? -5.777 12.609 9.492 1 86.38 167 ASN B O 1
ATOM 4520 N N . ILE B 1 168 ? -5.512 10.438 9.781 1 94.31 168 ILE B N 1
ATOM 4521 C CA . ILE B 1 168 ? -4.184 10.602 10.359 1 94.31 168 ILE B CA 1
ATOM 4522 C C . ILE B 1 168 ? -3.193 11.008 9.266 1 94.31 168 ILE B C 1
ATOM 4524 O O . ILE B 1 168 ? -3.234 10.477 8.156 1 94.31 168 ILE B O 1
ATOM 4528 N N . CYS B 1 169 ? -2.371 12.055 9.555 1 95.44 169 CYS B N 1
ATOM 4529 C CA . CYS B 1 169 ? -1.436 12.555 8.555 1 95.44 169 CYS B CA 1
ATOM 4530 C C . CYS B 1 169 ? -0.062 12.797 9.172 1 95.44 169 CYS B C 1
ATOM 4532 O O . CYS B 1 169 ? 0.045 13.148 10.352 1 95.44 169 CYS B O 1
ATOM 4534 N N . LEU B 1 170 ? 0.926 12.539 8.398 1 96.94 170 LEU B N 1
ATOM 4535 C CA . LEU B 1 170 ? 2.305 12.828 8.773 1 96.94 170 LEU B CA 1
ATOM 4536 C C . LEU B 1 170 ? 2.924 13.852 7.82 1 96.94 170 LEU B C 1
ATOM 4538 O O . LEU B 1 170 ? 2.877 13.672 6.602 1 96.94 170 LEU B O 1
ATOM 4542 N N . ARG B 1 171 ? 3.385 14.883 8.375 1 93.81 171 ARG B N 1
ATOM 4543 C CA . ARG B 1 171 ? 4.141 15.859 7.598 1 93.81 171 ARG B CA 1
ATOM 4544 C C . ARG B 1 171 ? 5.637 15.742 7.879 1 93.81 171 ARG B C 1
ATOM 4546 O O . ARG B 1 171 ? 6.074 15.891 9.023 1 93.81 171 ARG B O 1
ATOM 4553 N N . ASP B 1 172 ? 6.383 15.477 6.824 1 92.25 172 ASP B N 1
ATOM 4554 C CA . ASP B 1 172 ? 7.82 15.258 6.953 1 92.25 172 ASP B CA 1
ATOM 4555 C C . ASP B 1 172 ? 8.578 16.578 6.926 1 92.25 172 ASP B C 1
ATOM 4557 O O . ASP B 1 172 ? 7.988 17.641 6.691 1 92.25 172 ASP B O 1
ATOM 4561 N N . THR B 1 173 ? 9.875 16.5 7.219 1 84.94 173 THR B N 1
ATOM 4562 C CA . THR B 1 173 ? 10.719 17.688 7.293 1 84.94 173 THR B CA 1
ATOM 4563 C C . THR B 1 173 ? 11.562 17.844 6.031 1 84.94 173 THR B C 1
ATOM 4565 O O . THR B 1 173 ? 12.508 18.625 6 1 84.94 173 THR B O 1
ATOM 4568 N N . ASP B 1 174 ? 11.25 17.047 5.023 1 79.88 174 ASP B N 1
ATOM 4569 C CA . ASP B 1 174 ? 11.984 17.188 3.773 1 79.88 174 ASP B CA 1
ATOM 4570 C C . ASP B 1 174 ? 11.719 18.531 3.125 1 79.88 174 ASP B C 1
ATOM 4572 O O . ASP B 1 174 ? 10.906 19.312 3.625 1 79.88 174 ASP B O 1
ATOM 4576 N N . ALA B 1 175 ? 12.375 18.812 2.031 1 71.31 175 ALA B N 1
ATOM 4577 C CA . ALA B 1 175 ? 12.352 20.125 1.382 1 71.31 175 ALA B CA 1
ATOM 4578 C C . ALA B 1 175 ? 10.93 20.531 1.022 1 71.31 175 ALA B C 1
ATOM 4580 O O . ALA B 1 175 ? 10.586 21.719 1.081 1 71.31 175 ALA B O 1
ATOM 4581 N N . LEU B 1 176 ? 10.078 19.578 0.698 1 76.19 176 LEU B N 1
ATOM 4582 C CA . LEU B 1 176 ? 8.719 19.891 0.262 1 76.19 176 LEU B CA 1
ATOM 4583 C C . LEU B 1 176 ? 7.715 19.609 1.372 1 76.19 176 LEU B C 1
ATOM 4585 O O . LEU B 1 176 ? 6.504 19.719 1.158 1 76.19 176 LEU B O 1
ATOM 4589 N N . ASN B 1 177 ? 8.234 19.266 2.512 1 84.56 177 ASN B N 1
ATOM 4590 C CA . ASN B 1 177 ? 7.344 18.906 3.607 1 84.56 177 ASN B CA 1
ATOM 4591 C C . ASN B 1 177 ? 6.266 17.922 3.15 1 84.56 177 ASN B C 1
ATOM 4593 O O . ASN B 1 177 ? 5.074 18.156 3.355 1 84.56 177 ASN B O 1
ATOM 4597 N N . THR B 1 178 ? 6.762 16.844 2.631 1 89.12 178 THR B N 1
ATOM 4598 C CA . THR B 1 178 ? 5.859 15.82 2.105 1 89.12 178 THR B CA 1
ATOM 4599 C C . THR B 1 178 ? 4.844 15.406 3.166 1 89.12 178 THR B C 1
ATOM 4601 O O . THR B 1 178 ? 5.207 15.141 4.312 1 89.12 178 THR B O 1
ATOM 4604 N N . GLU B 1 179 ? 3.578 15.484 2.775 1 91.38 179 GLU B N 1
ATOM 4605 C CA . GLU B 1 179 ? 2.5 15.062 3.662 1 91.38 179 GLU B CA 1
ATOM 4606 C C . GLU B 1 179 ? 1.894 13.734 3.201 1 91.38 179 GLU B C 1
ATOM 4608 O O . GLU B 1 179 ? 1.586 13.562 2.02 1 91.38 179 GLU B O 1
ATOM 4613 N N . VAL B 1 180 ? 1.827 12.781 4.102 1 94.81 180 VAL B N 1
ATOM 4614 C CA . VAL B 1 180 ? 1.242 11.469 3.834 1 94.81 180 VAL B CA 1
ATOM 4615 C C . VAL B 1 180 ? 0.07 11.227 4.781 1 94.81 180 VAL B C 1
ATOM 4617 O O . VAL B 1 180 ? 0.215 11.336 6 1 94.81 180 VAL B O 1
ATOM 4620 N N . CYS B 1 181 ? -1.067 10.859 4.184 1 93.06 181 CYS B N 1
ATOM 4621 C CA . CYS B 1 181 ? -2.254 10.625 5 1 93.06 181 CYS B CA 1
ATOM 4622 C C . CYS B 1 181 ? -2.684 9.164 4.938 1 93.06 181 CYS B C 1
ATOM 4624 O O . CYS B 1 181 ? -2.678 8.562 3.865 1 93.06 181 CYS B O 1
ATOM 4626 N N . GLY B 1 182 ? -3.107 8.641 6.117 1 94.25 182 GLY B N 1
ATOM 4627 C CA . GLY B 1 182 ? -3.441 7.23 6.273 1 94.25 182 GLY B CA 1
ATOM 4628 C C . GLY B 1 182 ? -2.381 6.445 7.02 1 94.25 182 GLY B C 1
ATOM 4629 O O . GLY B 1 182 ? -1.19 6.559 6.723 1 94.25 182 GLY B O 1
ATOM 4630 N N . ALA B 1 183 ? -2.803 5.652 7.918 1 96.69 183 ALA B N 1
ATOM 4631 C CA . ALA B 1 183 ? -1.866 4.98 8.812 1 96.69 183 ALA B CA 1
ATOM 4632 C C . ALA B 1 183 ? -0.934 4.055 8.031 1 96.69 183 ALA B C 1
ATOM 4634 O O . ALA B 1 183 ? 0.285 4.098 8.211 1 96.69 183 ALA B O 1
ATOM 4635 N N . THR B 1 184 ? -1.509 3.234 7.145 1 97.06 184 THR B N 1
ATOM 4636 C CA . THR B 1 184 ? -0.695 2.256 6.43 1 97.06 184 THR B CA 1
ATOM 4637 C C . THR B 1 184 ? 0.236 2.949 5.438 1 97.06 184 THR B C 1
ATOM 4639 O O . THR B 1 184 ? 1.356 2.49 5.203 1 97.06 184 THR B O 1
ATOM 4642 N N . LEU B 1 185 ? -0.211 4.062 4.859 1 96.25 185 LEU B N 1
ATOM 4643 C CA . LEU B 1 185 ? 0.63 4.832 3.949 1 96.25 185 LEU B CA 1
ATOM 4644 C C . LEU B 1 185 ? 1.776 5.496 4.699 1 96.25 185 LEU B C 1
ATOM 4646 O O . LEU B 1 185 ? 2.904 5.547 4.203 1 96.25 185 LEU B O 1
ATOM 4650 N N . ILE B 1 186 ? 1.462 6 5.887 1 97.62 186 ILE B N 1
ATOM 4651 C CA . ILE B 1 186 ? 2.504 6.586 6.719 1 97.62 186 ILE B CA 1
ATOM 4652 C C . ILE B 1 186 ? 3.553 5.531 7.059 1 97.62 186 ILE B C 1
ATOM 4654 O O . ILE B 1 186 ? 4.758 5.789 6.965 1 97.62 186 ILE B O 1
ATOM 4658 N N . LEU B 1 187 ? 3.051 4.336 7.441 1 97.56 187 LEU B N 1
ATOM 4659 C CA . LEU B 1 187 ? 3.961 3.248 7.781 1 97.56 187 LEU B CA 1
ATOM 4660 C C . LEU B 1 187 ? 4.863 2.906 6.602 1 97.56 187 LEU B C 1
ATOM 4662 O O . LEU B 1 187 ? 6.074 2.76 6.762 1 97.56 187 LEU B O 1
ATOM 4666 N N . SER B 1 188 ? 4.246 2.785 5.434 1 94.94 188 SER B N 1
ATOM 4667 C CA . SER B 1 188 ? 5.023 2.49 4.234 1 94.94 188 SER B CA 1
ATOM 4668 C C . SER B 1 188 ? 6.035 3.594 3.947 1 94.94 188 SER B C 1
ATOM 4670 O O . SER B 1 188 ? 7.176 3.314 3.572 1 94.94 188 SER B O 1
ATOM 4672 N N . TYR B 1 189 ? 5.664 4.871 4.082 1 94.94 189 TYR B N 1
ATOM 4673 C CA . TYR B 1 189 ? 6.531 6.023 3.85 1 94.94 189 TYR B CA 1
ATOM 4674 C C . TYR B 1 189 ? 7.723 6.012 4.797 1 94.94 189 TYR B C 1
ATOM 4676 O O . TYR B 1 189 ? 8.867 6.16 4.363 1 94.94 189 TYR B O 1
ATOM 4684 N N . LEU B 1 190 ? 7.441 5.77 6.082 1 94.31 190 LEU B N 1
ATOM 4685 C CA . LEU B 1 190 ? 8.484 5.746 7.102 1 94.31 190 LEU B CA 1
ATOM 4686 C C . LEU B 1 190 ? 9.445 4.582 6.867 1 94.31 190 LEU B C 1
ATOM 4688 O O . LEU B 1 190 ? 10.656 4.727 7.043 1 94.31 190 LEU B O 1
ATOM 4692 N N . GLU B 1 191 ? 8.914 3.438 6.516 1 92.12 191 GLU B N 1
ATOM 4693 C CA . GLU B 1 191 ? 9.758 2.279 6.234 1 92.12 191 GLU B CA 1
ATOM 4694 C C . GLU B 1 191 ? 10.711 2.561 5.078 1 92.12 191 GLU B C 1
ATOM 4696 O O . GLU B 1 191 ? 11.891 2.197 5.141 1 92.12 191 GLU B O 1
ATOM 4701 N N . SER B 1 192 ? 10.219 3.209 4.066 1 88.06 192 SER B N 1
ATOM 4702 C CA . SER B 1 192 ? 11.008 3.461 2.863 1 88.06 192 SER B CA 1
ATOM 4703 C C . SER B 1 192 ? 12.078 4.512 3.113 1 88.06 192 SER B C 1
ATOM 4705 O O . SER B 1 192 ? 13.18 4.422 2.566 1 88.06 192 SER B O 1
ATOM 4707 N N . HIS B 1 193 ? 11.828 5.441 4.008 1 87.94 193 HIS B N 1
ATOM 4708 C CA . HIS B 1 193 ? 12.719 6.602 4.039 1 87.94 193 HIS B CA 1
ATOM 4709 C C . HIS B 1 193 ? 13.453 6.695 5.371 1 87.94 193 HIS B C 1
ATOM 4711 O O . HIS B 1 193 ? 14.453 7.418 5.484 1 87.94 193 HIS B O 1
ATOM 4717 N N . TYR B 1 194 ? 13.031 5.961 6.32 1 87.31 194 TYR B N 1
ATOM 4718 C CA . TYR B 1 194 ? 13.648 6.137 7.629 1 87.31 194 TYR B CA 1
ATOM 4719 C C . TYR B 1 194 ? 14.195 4.816 8.156 1 87.31 194 TYR B C 1
ATOM 4721 O O . TYR B 1 194 ? 14.922 4.793 9.156 1 87.31 194 TYR B O 1
ATOM 4729 N N . SER B 1 195 ? 13.836 3.646 7.59 1 79 195 SER B N 1
ATOM 4730 C CA . SER B 1 195 ? 14.258 2.354 8.125 1 79 195 SER B CA 1
ATOM 4731 C C . SER B 1 195 ? 15.734 2.098 7.859 1 79 195 SER B C 1
ATOM 4733 O O . SER B 1 195 ? 16.406 1.408 8.633 1 79 195 SER B O 1
ATOM 4735 N N . GLN B 1 196 ? 16.312 2.5 6.629 1 63.53 196 GLN B N 1
ATOM 4736 C CA . GLN B 1 196 ? 17.734 2.264 6.34 1 63.53 196 GLN B CA 1
ATOM 4737 C C . GLN B 1 196 ? 18.625 3.074 7.277 1 63.53 196 GLN B C 1
ATOM 4739 O O . GLN B 1 196 ? 19.781 2.715 7.504 1 63.53 196 GLN B O 1
ATOM 4744 N N . THR B 1 197 ? 18.234 4.199 7.707 1 49.47 197 THR B N 1
ATOM 4745 C CA . THR B 1 197 ? 19.094 5.051 8.516 1 49.47 197 THR B CA 1
ATOM 4746 C C . THR B 1 197 ? 19.438 4.375 9.844 1 49.47 197 THR B C 1
ATOM 4748 O O . THR B 1 197 ? 20.266 4.871 10.602 1 49.47 197 THR B O 1
ATOM 4751 N N . ARG B 1 198 ? 18.875 3.305 10.172 1 44.59 198 ARG B N 1
ATOM 4752 C CA . ARG B 1 198 ? 19.312 2.627 11.391 1 44.59 198 ARG B CA 1
ATOM 4753 C C . ARG B 1 198 ? 20.688 2.018 11.219 1 44.59 198 ARG B C 1
ATOM 4755 O O . ARG B 1 198 ? 21.172 1.282 12.086 1 44.59 198 ARG B O 1
ATOM 4762 N N . GLY B 1 199 ? 21.328 1.93 9.984 1 36.09 199 GLY B N 1
ATOM 4763 C CA . GLY B 1 199 ? 22.719 1.505 10.047 1 36.09 199 GLY B CA 1
ATOM 4764 C C . GLY B 1 199 ? 23.594 2.447 10.844 1 36.09 199 GLY B C 1
ATOM 4765 O O . GLY B 1 199 ? 23.812 3.59 10.438 1 36.09 199 GLY B O 1
ATOM 4766 N N . GLY B 1 200 ? 23.734 2.537 12.039 1 33.09 200 GLY B N 1
ATOM 4767 C CA . GLY B 1 200 ? 24.984 3.006 12.609 1 33.09 200 GLY B CA 1
ATOM 4768 C C . GLY B 1 200 ? 26.188 2.752 11.719 1 33.09 200 GLY B C 1
ATOM 4769 O O . GLY B 1 200 ? 26.062 2.07 10.695 1 33.09 200 GLY B O 1
ATOM 4770 N N . PRO B 1 201 ? 27.531 3.34 12.039 1 31.41 201 PRO B N 1
ATOM 4771 C CA . PRO B 1 201 ? 28.797 3.012 11.383 1 31.41 201 PRO B CA 1
ATOM 4772 C C . PRO B 1 201 ? 28.891 1.542 10.977 1 31.41 201 PRO B C 1
ATOM 4774 O O . PRO B 1 201 ? 29.688 1.186 10.109 1 31.41 201 PRO B O 1
ATOM 4777 N N . ASN B 1 202 ? 28.531 0.717 11.922 1 27.45 202 ASN B N 1
ATOM 4778 C CA . ASN B 1 202 ? 28.688 -0.688 11.562 1 27.45 202 ASN B CA 1
ATOM 4779 C C . ASN B 1 202 ? 27.641 -1.131 10.547 1 27.45 202 ASN B C 1
ATOM 4781 O O . ASN B 1 202 ? 27.141 -2.26 10.609 1 27.45 202 ASN B O 1
ATOM 4785 N N . ALA B 1 203 ? 26.797 -0.324 10.195 1 30.02 203 ALA B N 1
ATOM 4786 C CA . ALA B 1 203 ? 26.062 -0.712 9 1 30.02 203 ALA B CA 1
ATOM 4787 C C . ALA B 1 203 ? 27 -1.079 7.859 1 30.02 203 ALA B C 1
ATOM 4789 O O . ALA B 1 203 ? 27.766 -0.235 7.383 1 30.02 203 ALA B O 1
ATOM 4790 N N . ARG B 1 204 ? 27.578 -2.266 8.008 1 26.27 204 ARG B N 1
ATOM 4791 C CA . ARG B 1 204 ? 28.516 -2.836 7.039 1 26.27 204 ARG B CA 1
ATOM 4792 C C . ARG B 1 204 ? 28.172 -2.389 5.621 1 26.27 204 ARG B C 1
ATOM 4794 O O . ARG B 1 204 ? 27 -2.396 5.227 1 26.27 204 ARG B O 1
ATOM 4801 N N . GLN B 1 205 ? 28.812 -1.451 4.992 1 28.59 205 GLN B N 1
ATOM 4802 C CA . GLN B 1 205 ? 29.078 -1.042 3.615 1 28.59 205 GLN B CA 1
ATOM 4803 C C . GLN B 1 205 ? 28.656 -2.133 2.631 1 28.59 205 GLN B C 1
ATOM 4805 O O . GLN B 1 205 ? 28.922 -2.023 1.432 1 28.59 205 GLN B O 1
ATOM 4810 N N . GLY B 1 206 ? 28.781 -3.434 3.156 1 28.28 206 GLY B N 1
ATOM 4811 C CA . GLY B 1 206 ? 28.766 -4.359 2.035 1 28.28 206 GLY B CA 1
ATOM 4812 C C . GLY B 1 206 ? 27.547 -4.188 1.135 1 28.28 206 GLY B C 1
ATOM 4813 O O . GLY B 1 206 ? 26.422 -4.027 1.619 1 28.28 206 GLY B O 1
ATOM 4814 N N . GLY B 1 207 ? 27.578 -3.412 0.069 1 29.22 207 GLY B N 1
ATOM 4815 C CA . GLY B 1 207 ? 26.891 -3.465 -1.213 1 29.22 207 GLY B CA 1
ATOM 4816 C C . GLY B 1 207 ? 26.109 -4.746 -1.416 1 29.22 207 GLY B C 1
ATOM 4817 O O . GLY B 1 207 ? 25.766 -5.094 -2.547 1 29.22 207 GLY B O 1
ATOM 4818 N N . GLU B 1 208 ? 26.531 -5.711 -0.646 1 31.05 208 GLU B N 1
ATOM 4819 C CA . GLU B 1 208 ? 25.938 -6.98 -1.033 1 31.05 208 GLU B CA 1
ATOM 4820 C C . GLU B 1 208 ? 24.406 -6.867 -1.112 1 31.05 208 GLU B C 1
ATOM 4822 O O . GLU B 1 208 ? 23.812 -5.973 -0.503 1 31.05 208 GLU B O 1
ATOM 4827 N N . SER B 1 209 ? 23.812 -7.773 -1.841 1 32 209 SER B N 1
ATOM 4828 C CA . SER B 1 209 ? 22.5 -8.133 -2.357 1 32 209 SER B CA 1
ATOM 4829 C C . SER B 1 209 ? 21.422 -7.996 -1.282 1 32 209 SER B C 1
ATOM 4831 O O . SER B 1 209 ? 21.578 -8.516 -0.175 1 32 209 SER B O 1
ATOM 4833 N N . VAL B 1 210 ? 20.984 -6.859 -0.834 1 39.44 210 VAL B N 1
ATOM 4834 C CA . VAL B 1 210 ? 19.656 -6.93 -0.21 1 39.44 210 VAL B CA 1
ATOM 4835 C C . VAL B 1 210 ? 19.109 -8.344 -0.343 1 39.44 210 VAL B C 1
ATOM 4837 O O . VAL B 1 210 ? 18.766 -8.781 -1.444 1 39.44 210 VAL B O 1
ATOM 4840 N N . GLY B 1 211 ? 19.609 -9.352 0.275 1 38.94 211 GLY B N 1
ATOM 4841 C CA . GLY B 1 211 ? 19.422 -10.789 0.26 1 38.94 211 GLY B CA 1
ATOM 4842 C C . GLY B 1 211 ? 17.984 -11.203 -0.004 1 38.94 211 GLY B C 1
ATOM 4843 O O . GLY B 1 211 ? 17.062 -10.391 0.116 1 38.94 211 GLY B O 1
ATOM 4844 N N . VAL B 1 212 ? 17.781 -12.43 -0.691 1 43.5 212 VAL B N 1
ATOM 4845 C CA . VAL B 1 212 ? 16.656 -13.258 -1.129 1 43.5 212 VAL B CA 1
ATOM 4846 C C . VAL B 1 212 ? 15.516 -13.164 -0.123 1 43.5 212 VAL B C 1
ATOM 4848 O O . VAL B 1 212 ? 14.359 -12.977 -0.506 1 43.5 212 VAL B O 1
ATOM 4851 N N . GLY B 1 213 ? 15.852 -13.227 1.231 1 51.88 213 GLY B N 1
ATOM 4852 C CA . GLY B 1 213 ? 14.883 -13.242 2.318 1 51.88 213 GLY B CA 1
ATOM 4853 C C . GLY B 1 213 ? 14.172 -11.914 2.506 1 51.88 213 GLY B C 1
ATOM 4854 O O . GLY B 1 213 ? 13.016 -11.875 2.93 1 51.88 213 GLY B O 1
ATOM 4855 N N . ASP B 1 214 ? 14.703 -10.812 1.761 1 75.56 214 ASP B N 1
ATOM 4856 C CA . ASP B 1 214 ? 14.25 -9.453 2.029 1 75.56 214 ASP B CA 1
ATOM 4857 C C . ASP B 1 214 ? 13.109 -9.062 1.092 1 75.56 214 ASP B C 1
ATOM 4859 O O . ASP B 1 214 ? 12.164 -8.383 1.503 1 75.56 214 ASP B O 1
ATOM 4863 N N . ARG B 1 215 ? 13.055 -9.836 -0.011 1 82.88 215 ARG B N 1
ATOM 4864 C CA . ARG B 1 215 ? 11.992 -9.477 -0.944 1 82.88 215 ARG B CA 1
ATOM 4865 C C . ARG B 1 215 ? 10.672 -10.117 -0.539 1 82.88 215 ARG B C 1
ATOM 4867 O O . ARG B 1 215 ? 9.617 -9.484 -0.624 1 82.88 215 ARG B O 1
ATOM 4874 N N . ALA B 1 216 ? 10.82 -11.367 -0.062 1 85.19 216 ALA B N 1
ATOM 4875 C CA . ALA B 1 216 ? 9.617 -12.078 0.362 1 85.19 216 ALA B CA 1
ATOM 4876 C C . ALA B 1 216 ? 8.992 -11.414 1.582 1 85.19 216 ALA B C 1
ATOM 4878 O O . ALA B 1 216 ? 7.77 -11.258 1.652 1 85.19 216 ALA B O 1
ATOM 4879 N N . ALA B 1 217 ? 9.867 -11.039 2.441 1 86.56 217 ALA B N 1
ATOM 4880 C CA . ALA B 1 217 ? 9.383 -10.375 3.648 1 86.56 217 ALA B CA 1
ATOM 4881 C C . ALA B 1 217 ? 8.75 -9.023 3.316 1 86.56 217 ALA B C 1
ATOM 4883 O O . ALA B 1 217 ? 7.715 -8.664 3.873 1 86.56 217 ALA B O 1
ATOM 4884 N N . ALA B 1 218 ? 9.383 -8.297 2.447 1 88.19 218 ALA B N 1
ATOM 4885 C CA . ALA B 1 218 ? 8.859 -7 2.035 1 88.19 218 ALA B CA 1
ATOM 4886 C C . ALA B 1 218 ? 7.512 -7.152 1.327 1 88.19 218 ALA B C 1
ATOM 4888 O O . ALA B 1 218 ? 6.582 -6.379 1.572 1 88.19 218 ALA B O 1
ATOM 4889 N N . ALA B 1 219 ? 7.445 -8.125 0.512 1 90.62 219 ALA B N 1
ATOM 4890 C CA . ALA B 1 219 ? 6.195 -8.398 -0.194 1 90.62 219 ALA B CA 1
ATOM 4891 C C . ALA B 1 219 ? 5.09 -8.797 0.78 1 90.62 219 ALA B C 1
ATOM 4893 O O . ALA B 1 219 ? 3.953 -8.336 0.661 1 90.62 219 ALA B O 1
ATOM 4894 N N . ALA B 1 220 ? 5.445 -9.602 1.675 1 90.69 220 ALA B N 1
ATOM 4895 C CA . ALA B 1 220 ? 4.48 -10.016 2.693 1 90.69 220 ALA B CA 1
ATOM 4896 C C . ALA B 1 220 ? 4.004 -8.82 3.512 1 90.69 220 ALA B C 1
ATOM 4898 O O . ALA B 1 220 ? 2.811 -8.68 3.787 1 90.69 220 ALA B O 1
ATOM 4899 N N . ALA B 1 221 ? 4.93 -7.996 3.893 1 93.06 221 ALA B N 1
ATOM 4900 C CA . ALA B 1 221 ? 4.578 -6.809 4.672 1 93.06 221 ALA B CA 1
ATOM 4901 C C . ALA B 1 221 ? 3.586 -5.93 3.918 1 93.06 221 ALA B C 1
ATOM 4903 O O . ALA B 1 221 ? 2.605 -5.453 4.496 1 93.06 221 ALA B O 1
ATOM 4904 N N . GLN B 1 222 ? 3.842 -5.723 2.654 1 93.25 222 GLN B N 1
ATOM 4905 C CA . GLN B 1 222 ? 2.941 -4.902 1.851 1 93.25 222 GLN B CA 1
ATOM 4906 C C . GLN B 1 222 ? 1.561 -5.547 1.746 1 93.25 222 GLN B C 1
ATOM 4908 O O . GLN B 1 222 ? 0.546 -4.844 1.707 1 93.25 222 GLN B O 1
ATOM 4913 N N . THR B 1 223 ? 1.529 -6.809 1.692 1 92.69 223 THR B N 1
ATOM 4914 C CA . THR B 1 223 ? 0.256 -7.523 1.653 1 92.69 223 THR B CA 1
ATOM 4915 C C . THR B 1 223 ? -0.53 -7.293 2.941 1 92.69 223 THR B C 1
ATOM 4917 O O . THR B 1 223 ? -1.725 -6.992 2.898 1 92.69 223 THR B O 1
ATOM 4920 N N . TYR B 1 224 ? 0.159 -7.422 4.035 1 94.5 224 TYR B N 1
ATOM 4921 C CA . TYR B 1 224 ? -0.495 -7.184 5.316 1 94.5 224 TYR B CA 1
ATOM 4922 C C . TYR B 1 224 ? -0.975 -5.738 5.426 1 94.5 224 TYR B C 1
ATOM 4924 O O . TYR B 1 224 ? -2.061 -5.477 5.949 1 94.5 224 TYR B O 1
ATOM 4932 N N . LEU B 1 225 ? -0.147 -4.773 4.945 1 95.69 225 LEU B N 1
ATOM 4933 C CA . LEU B 1 225 ? -0.537 -3.369 4.977 1 95.69 225 LEU B CA 1
ATOM 4934 C C . LEU B 1 225 ? -1.807 -3.141 4.16 1 95.69 225 LEU B C 1
ATOM 4936 O O . LEU B 1 225 ? -2.688 -2.385 4.574 1 95.69 225 LEU B O 1
ATOM 4940 N N . SER B 1 226 ? -1.875 -3.768 3.049 1 93.5 226 SER B N 1
ATOM 4941 C CA . SER B 1 226 ? -3.051 -3.629 2.195 1 93.5 226 SER B CA 1
ATOM 4942 C C . SER B 1 226 ? -4.305 -4.137 2.895 1 93.5 226 SER B C 1
ATOM 4944 O O . SER B 1 226 ? -5.344 -3.473 2.883 1 93.5 226 SER B O 1
ATOM 4946 N N . HIS B 1 227 ? -4.203 -5.281 3.488 1 92.5 227 HIS B N 1
ATOM 4947 C CA . HIS B 1 227 ? -5.34 -5.84 4.211 1 92.5 227 HIS B CA 1
ATOM 4948 C C . HIS B 1 227 ? -5.719 -4.965 5.402 1 92.5 227 HIS B C 1
ATOM 4950 O O . HIS B 1 227 ? -6.902 -4.734 5.66 1 92.5 227 HIS B O 1
ATOM 4956 N N . ALA B 1 228 ? -4.68 -4.527 6.09 1 94.56 228 ALA B N 1
ATOM 4957 C CA . ALA B 1 228 ? -4.93 -3.652 7.234 1 94.56 228 ALA B CA 1
ATOM 4958 C C . ALA B 1 228 ? -5.645 -2.375 6.805 1 94.56 228 ALA B C 1
ATOM 4960 O O . ALA B 1 228 ? -6.547 -1.896 7.496 1 94.56 228 ALA B O 1
ATOM 4961 N N . SER B 1 229 ? -5.215 -1.795 5.711 1 93.5 229 SER B N 1
ATOM 4962 C CA . SER B 1 229 ? -5.848 -0.584 5.199 1 93.5 229 SER B CA 1
ATOM 4963 C C . SER B 1 229 ? -7.336 -0.802 4.945 1 93.5 229 SER B C 1
ATOM 4965 O O . SER B 1 229 ? -8.164 0.038 5.309 1 93.5 229 SER B O 1
ATOM 4967 N N . HIS B 1 230 ? -7.637 -1.89 4.34 1 91.25 230 HIS B N 1
ATOM 4968 C CA . HIS B 1 230 ? -9.031 -2.217 4.066 1 91.25 230 HIS B CA 1
ATOM 4969 C C . HIS B 1 230 ? -9.82 -2.404 5.359 1 91.25 230 HIS B C 1
ATOM 4971 O O . HIS B 1 230 ? -10.93 -1.882 5.5 1 91.25 230 HIS B O 1
ATOM 4977 N N . LEU B 1 231 ? -9.242 -3.094 6.27 1 91.56 231 LEU B N 1
ATOM 4978 C CA . LEU B 1 231 ? -9.906 -3.363 7.539 1 91.56 231 LEU B CA 1
ATOM 4979 C C . LEU B 1 231 ? -10.117 -2.076 8.328 1 91.56 231 LEU B C 1
ATOM 4981 O O . LEU B 1 231 ? -11.141 -1.911 8.992 1 91.56 231 LEU B O 1
ATOM 4985 N N . ASN B 1 232 ? -9.125 -1.2 8.258 1 89.19 232 ASN B N 1
ATOM 4986 C CA . ASN B 1 232 ? -9.258 0.087 8.93 1 89.19 232 ASN B CA 1
ATOM 4987 C C . ASN B 1 232 ? -10.461 0.873 8.398 1 89.19 232 ASN B C 1
ATOM 4989 O O . ASN B 1 232 ? -11.18 1.506 9.172 1 89.19 232 ASN B O 1
ATOM 4993 N N . ARG B 1 233 ? -10.641 0.822 7.133 1 86.19 233 ARG B N 1
ATOM 4994 C CA . ARG B 1 233 ? -11.766 1.527 6.535 1 86.19 233 ARG B CA 1
ATOM 4995 C C . ARG B 1 233 ? -13.094 0.931 7 1 86.19 233 ARG B C 1
ATOM 4997 O O . ARG B 1 233 ? -14.031 1.664 7.312 1 86.19 233 ARG B O 1
ATOM 5004 N N . LEU B 1 234 ? -13.164 -0.358 7.012 1 86.44 234 LEU B N 1
ATOM 5005 C CA . LEU B 1 234 ? -14.375 -1.026 7.477 1 86.44 234 LEU B CA 1
ATOM 5006 C C . LEU B 1 234 ? -14.633 -0.721 8.945 1 86.44 234 LEU B C 1
ATOM 5008 O O . LEU B 1 234 ? -15.773 -0.458 9.344 1 86.44 234 LEU B O 1
ATOM 5012 N N . TRP B 1 235 ? -13.539 -0.763 9.656 1 84.38 235 TRP B N 1
ATOM 5013 C CA . TRP B 1 235 ? -13.633 -0.508 11.094 1 84.38 235 TRP B CA 1
ATOM 5014 C C . TRP B 1 235 ? -14.109 0.915 11.359 1 84.38 235 TRP B C 1
ATOM 5016 O O . TRP B 1 235 ? -14.93 1.144 12.258 1 84.38 235 TRP B O 1
ATOM 5026 N N . ALA B 1 236 ? -13.617 1.866 10.633 1 80.88 236 ALA B N 1
ATOM 5027 C CA . ALA B 1 236 ? -14.031 3.26 10.766 1 80.88 236 ALA B CA 1
ATOM 5028 C C . ALA B 1 236 ? -15.523 3.418 10.5 1 80.88 236 ALA B C 1
ATOM 5030 O O . ALA B 1 236 ? -16.203 4.176 11.188 1 80.88 236 ALA B O 1
ATOM 5031 N N . ARG B 1 237 ? -15.984 2.697 9.562 1 80.31 237 ARG B N 1
ATOM 5032 C CA . ARG B 1 237 ? -17.406 2.73 9.25 1 80.31 237 ARG B CA 1
ATOM 5033 C C . ARG B 1 237 ? -18.234 2.148 10.391 1 80.31 237 ARG B C 1
ATOM 5035 O O . ARG B 1 237 ? -19.344 2.631 10.68 1 80.31 237 ARG B O 1
ATOM 5042 N N . CYS B 1 238 ? -17.75 1.147 11.008 1 78.69 238 CYS B N 1
ATOM 5043 C CA . CYS B 1 238 ? -18.422 0.534 12.141 1 78.69 238 CYS B CA 1
ATOM 5044 C C . CYS B 1 238 ? -18.531 1.509 13.312 1 78.69 238 CYS B C 1
ATOM 5046 O O . CYS B 1 238 ? -19.578 1.624 13.938 1 78.69 238 CYS B O 1
ATOM 5048 N N . LEU B 1 239 ? -17.5 2.254 13.5 1 76.31 239 LEU B N 1
ATOM 5049 C CA . LEU B 1 239 ? -17.469 3.203 14.609 1 76.31 239 LEU B CA 1
ATOM 5050 C C . LEU B 1 239 ? -18.406 4.379 14.344 1 76.31 239 LEU B C 1
ATOM 5052 O O . LEU B 1 239 ? -19.062 4.875 15.266 1 76.31 239 LEU B O 1
ATOM 5056 N N . SER B 1 240 ? -18.5 4.785 13.109 1 75 240 SER B N 1
ATOM 5057 C CA . SER B 1 240 ? -19.391 5.891 12.734 1 75 240 SER B CA 1
ATOM 5058 C C . SER B 1 240 ? -20.859 5.5 12.883 1 75 240 SER B C 1
ATOM 5060 O O . SER B 1 240 ? -21.688 6.324 13.281 1 75 240 SER B O 1
ATOM 5062 N N . ALA B 1 241 ? -21.156 4.371 12.57 1 70.38 241 ALA B N 1
ATOM 5063 C CA . ALA B 1 241 ? -22.531 3.889 12.641 1 70.38 241 ALA B CA 1
ATOM 5064 C C . ALA B 1 241 ? -23 3.764 14.094 1 70.38 241 ALA B C 1
ATOM 5066 O O . ALA B 1 241 ? -24.188 3.934 14.383 1 70.38 241 ALA B O 1
ATOM 5067 N N . THR B 1 242 ? -22.188 3.498 14.953 1 63.72 242 THR B N 1
ATOM 5068 C CA . THR B 1 242 ? -22.547 3.277 16.344 1 63.72 242 THR B CA 1
ATOM 5069 C C . THR B 1 242 ? -22.688 4.605 17.094 1 63.72 242 THR B C 1
ATOM 5071 O O . THR B 1 242 ? -23.438 4.699 18.062 1 63.72 242 THR B O 1
ATOM 5074 N N . ARG B 1 243 ? -22.141 5.641 16.625 1 58.44 243 ARG B N 1
ATOM 5075 C CA . ARG B 1 243 ? -22.141 6.883 17.391 1 58.44 243 ARG B CA 1
ATOM 5076 C C . ARG B 1 243 ? -23.188 7.855 16.859 1 58.44 243 ARG B C 1
ATOM 5078 O O . ARG B 1 243 ? -23.469 8.883 17.484 1 58.44 243 ARG B O 1
ATOM 5085 N N . THR B 1 244 ? -23.75 7.746 15.656 1 53 244 THR B N 1
ATOM 5086 C CA . THR B 1 244 ? -24.797 8.633 15.148 1 53 244 THR B CA 1
ATOM 5087 C C . THR B 1 244 ? -26.062 8.5 15.984 1 53 244 THR B C 1
ATOM 5089 O O . THR B 1 244 ? -27.094 9.094 15.648 1 53 244 THR B O 1
ATOM 5092 N N . GLU B 1 245 ? -26.203 7.809 16.984 1 42.88 245 GLU B N 1
ATOM 5093 C CA . GLU B 1 245 ? -27.469 8.117 17.656 1 42.88 245 GLU B CA 1
ATOM 5094 C C . GLU B 1 245 ? -27.484 9.539 18.203 1 42.88 245 GLU B C 1
ATOM 5096 O O . GLU B 1 245 ? -26.547 9.945 18.906 1 42.88 245 GLU B O 1
ATOM 5101 N N . PRO B 1 246 ? -28.25 10.438 17.594 1 38.75 246 PRO B N 1
ATOM 5102 C CA . PRO B 1 246 ? -28.391 11.789 18.156 1 38.75 246 PRO B CA 1
ATOM 5103 C C . PRO B 1 246 ? -28.516 11.797 19.672 1 38.75 246 PRO B C 1
ATOM 5105 O O . PRO B 1 246 ? -29.125 10.891 20.25 1 38.75 246 PRO B O 1
ATOM 5108 N N . PRO B 1 247 ? -27.625 12.32 20.312 1 35.56 247 PRO B N 1
ATOM 5109 C CA . PRO B 1 247 ? -28.062 12.445 21.703 1 35.56 247 PRO B CA 1
ATOM 5110 C C . PRO B 1 247 ? -29.531 12.836 21.828 1 35.56 247 PRO B C 1
ATOM 5112 O O . PRO B 1 247 ? -30 13.719 21.109 1 35.56 247 PRO B O 1
ATOM 5115 N N . SER B 1 248 ? -30.453 11.977 22.094 1 33.41 248 SER B N 1
ATOM 5116 C CA . SER B 1 248 ? -31.75 12.484 22.5 1 33.41 248 SER B CA 1
ATOM 5117 C C . SER B 1 248 ? -31.625 13.75 23.344 1 33.41 248 SER B C 1
ATOM 5119 O O . SER B 1 248 ? -31.047 13.719 24.422 1 33.41 248 SER B O 1
ATOM 5121 N N . LEU B 1 249 ? -31.484 14.883 22.672 1 32.94 249 LEU B N 1
ATOM 5122 C CA . LEU B 1 249 ? -31.719 16.078 23.469 1 32.94 249 LEU B CA 1
ATOM 5123 C C . LEU B 1 249 ? -32.875 15.836 24.453 1 32.94 249 LEU B C 1
ATOM 5125 O O . LEU B 1 249 ? -33.906 15.305 24.094 1 32.94 249 LEU B O 1
ATOM 5129 N N . PRO B 1 250 ? -32.594 15.688 25.703 1 34.09 250 PRO B N 1
ATOM 5130 C CA . PRO B 1 250 ? -33.75 15.648 26.609 1 34.09 250 PRO B CA 1
ATOM 5131 C C . PRO B 1 250 ? -34.844 16.656 26.219 1 34.09 250 PRO B C 1
ATOM 5133 O O . PRO B 1 250 ? -34.562 17.688 25.609 1 34.09 250 PRO B O 1
ATOM 5136 N N . PRO B 1 251 ? -36.031 16.203 25.953 1 32.66 251 PRO B N 1
ATOM 5137 C CA . PRO B 1 251 ? -37.125 17.156 25.703 1 32.66 251 PRO B CA 1
ATOM 5138 C C . PRO B 1 251 ? -37 18.422 26.547 1 32.66 251 PRO B C 1
ATOM 5140 O O . PRO B 1 251 ? -36.594 18.359 27.703 1 32.66 251 PRO B O 1
ATOM 5143 N N . SER B 1 252 ? -36.719 19.484 25.938 1 30.33 252 SER B N 1
ATOM 5144 C CA . SER B 1 252 ? -36.844 20.766 26.609 1 30.33 252 SER B CA 1
ATOM 5145 C C . SER B 1 252 ? -38.125 20.797 27.469 1 30.33 252 SER B C 1
ATOM 5147 O O . SER B 1 252 ? -39.219 20.703 26.938 1 30.33 252 SER B O 1
ATOM 5149 N N . ALA B 1 253 ? -38.094 20.234 28.75 1 30.38 253 ALA B N 1
ATOM 5150 C CA . ALA B 1 253 ? -39.156 20.5 29.734 1 30.38 253 ALA B CA 1
ATOM 5151 C C . ALA B 1 253 ? -39.5 21.984 29.781 1 30.38 253 ALA B C 1
ATOM 5153 O O . ALA B 1 253 ? -38.656 22.812 30.078 1 30.38 253 ALA B O 1
ATOM 5154 N N . HIS B 1 254 ? -40.406 22.391 28.922 1 30.41 254 HIS B N 1
ATOM 5155 C CA . HIS B 1 254 ? -41.062 23.656 29.219 1 30.41 254 HIS B CA 1
ATOM 5156 C C . HIS B 1 254 ? -41.5 23.719 30.688 1 30.41 254 HIS B C 1
ATOM 5158 O O . HIS B 1 254 ? -42.062 22.734 31.203 1 30.41 254 HIS B O 1
ATOM 5164 N N . PRO B 1 255 ? -40.938 24.625 31.562 1 30.77 255 PRO B N 1
ATOM 5165 C CA . PRO B 1 255 ? -41.312 24.812 32.969 1 30.77 255 PRO B CA 1
ATOM 5166 C C . PRO B 1 255 ? -42.812 25.031 33.156 1 30.77 255 PRO B C 1
ATOM 5168 O O . PRO B 1 255 ? -43.344 26.062 32.719 1 30.77 255 PRO B O 1
ATOM 5171 N N . THR B 1 256 ? -43.75 24.141 32.75 1 28.77 256 THR B N 1
ATOM 5172 C CA . THR B 1 256 ? -45.094 24.469 33.25 1 28.77 256 THR B CA 1
ATOM 5173 C C . THR B 1 256 ? -45.062 24.594 34.781 1 28.77 256 THR B C 1
ATOM 5175 O O . THR B 1 256 ? -44.531 23.734 35.469 1 28.77 256 THR B O 1
ATOM 5178 N N . THR B 1 257 ? -45.375 25.781 35.406 1 28.5 257 THR B N 1
ATOM 5179 C CA . THR B 1 257 ? -45.469 26.344 36.75 1 28.5 257 THR B CA 1
ATOM 5180 C C . THR B 1 257 ? -46.344 25.469 37.656 1 28.5 257 THR B C 1
ATOM 5182 O O . THR B 1 257 ? -46.75 25.891 38.719 1 28.5 257 THR B O 1
ATOM 5185 N N . THR B 1 258 ? -46.688 24.188 37.344 1 29.73 258 THR B N 1
ATOM 5186 C CA . THR B 1 258 ? -47.719 23.766 38.281 1 29.73 258 THR B CA 1
ATOM 5187 C C . THR B 1 258 ? -47.188 23.703 39.688 1 29.73 258 THR B C 1
ATOM 5189 O O . THR B 1 258 ? -46 23.453 39.906 1 29.73 258 THR B O 1
ATOM 5192 N N . SER B 1 259 ? -48.094 23.828 40.781 1 30.44 259 SER B N 1
ATOM 5193 C CA . SER B 1 259 ? -48.125 24 42.219 1 30.44 259 SER B CA 1
ATOM 5194 C C . SER B 1 259 ? -47.312 22.891 42.906 1 30.44 259 SER B C 1
ATOM 5196 O O . SER B 1 259 ? -47.188 21.781 42.375 1 30.44 259 SER B O 1
ATOM 5198 N N . PRO B 1 260 ? -46.656 23.156 44.125 1 29.78 260 PRO B N 1
ATOM 5199 C CA . PRO B 1 260 ? -45.656 22.5 45 1 29.78 260 PRO B CA 1
ATOM 5200 C C . PRO B 1 260 ? -46.125 21.172 45.531 1 29.78 260 PRO B C 1
ATOM 5202 O O . PRO B 1 260 ? -45.5 20.594 46.438 1 29.78 260 PRO B O 1
ATOM 5205 N N . ALA B 1 261 ? -47.094 20.422 44.875 1 28.19 261 ALA B N 1
ATOM 5206 C CA . ALA B 1 261 ? -47.625 19.406 45.812 1 28.19 261 ALA B CA 1
ATOM 5207 C C . ALA B 1 261 ? -46.5 18.516 46.344 1 28.19 261 ALA B C 1
ATOM 5209 O O . ALA B 1 261 ? -45.438 18.375 45.719 1 28.19 261 ALA B O 1
ATOM 5210 N N . ILE B 1 262 ? -46.531 18.125 47.625 1 28.89 262 ILE B N 1
ATOM 5211 C CA . ILE B 1 262 ? -45.719 17.438 48.625 1 28.89 262 ILE B CA 1
ATOM 5212 C C . ILE B 1 262 ? -45.281 16.078 48.094 1 28.89 262 ILE B C 1
ATOM 5214 O O . ILE B 1 262 ? -46.094 15.18 47.906 1 28.89 262 ILE B O 1
ATOM 5218 N N . ALA B 1 263 ? -44.469 16.031 47.094 1 25.27 263 ALA B N 1
ATOM 5219 C CA . ALA B 1 263 ? -44.156 14.891 46.219 1 25.27 263 ALA B CA 1
ATOM 5220 C C . ALA B 1 263 ? -43.5 13.781 47.031 1 25.27 263 ALA B C 1
ATOM 5222 O O . ALA B 1 263 ? -42.531 14.031 47.75 1 25.27 263 ALA B O 1
ATOM 5223 N N . GLY B 1 264 ? -44.312 12.844 47.469 1 27.75 264 GLY B N 1
ATOM 5224 C CA . GLY B 1 264 ? -43.844 11.656 48.156 1 27.75 264 GLY B CA 1
ATOM 5225 C C . GLY B 1 264 ? -42.625 11.016 47.531 1 27.75 264 GLY B C 1
ATOM 5226 O O . GLY B 1 264 ? -42.312 11.281 46.344 1 27.75 264 GLY B O 1
ATOM 5227 N N . THR B 1 265 ? -41.688 10.516 48.312 1 28.27 265 THR B N 1
ATOM 5228 C CA . THR B 1 265 ? -40.312 10.008 48.156 1 28.27 265 THR B CA 1
ATOM 5229 C C . THR B 1 265 ? -40.281 8.875 47.156 1 28.27 265 THR B C 1
ATOM 5231 O O . THR B 1 265 ? -40.719 7.758 47.438 1 28.27 265 THR B O 1
ATOM 5234 N N . PRO B 1 266 ? -40.844 9.086 45.906 1 28.97 266 PRO B N 1
ATOM 5235 C CA . PRO B 1 266 ? -40.906 7.773 45.25 1 28.97 266 PRO B CA 1
ATOM 5236 C C . PRO B 1 266 ? -39.531 7.133 45.125 1 28.97 266 PRO B C 1
ATOM 5238 O O . PRO B 1 266 ? -38.5 7.844 45.062 1 28.97 266 PRO B O 1
ATOM 5241 N N . LYS B 1 267 ? -39.344 5.867 45.562 1 28.38 267 LYS B N 1
ATOM 5242 C CA . LYS B 1 267 ? -38.219 4.953 45.5 1 28.38 267 LYS B CA 1
ATOM 5243 C C . LYS B 1 267 ? -37.656 4.863 44.062 1 28.38 267 LYS B C 1
ATOM 5245 O O . LYS B 1 267 ? -38.375 4.488 43.156 1 28.38 267 LYS B O 1
ATOM 5250 N N . SER B 1 268 ? -36.75 5.875 43.688 1 28.3 268 SER B N 1
ATOM 5251 C CA . SER B 1 268 ? -36.094 5.977 42.406 1 28.3 268 SER B CA 1
ATOM 5252 C C . SER B 1 268 ? -35.562 4.621 41.938 1 28.3 268 SER B C 1
ATOM 5254 O O . SER B 1 268 ? -34.719 4.016 42.594 1 28.3 268 SER B O 1
ATOM 5256 N N . SER B 1 269 ? -36.531 3.822 41.438 1 30.47 269 SER B N 1
ATOM 5257 C CA . SER B 1 269 ? -36.031 2.598 40.812 1 30.47 269 SER B CA 1
ATOM 5258 C C . SER B 1 269 ? -34.844 2.877 39.906 1 30.47 269 SER B C 1
ATOM 5260 O O . SER B 1 269 ? -34.781 3.914 39.25 1 30.47 269 SER B O 1
ATOM 5262 N N . PRO B 1 270 ? -33.719 2.254 40.25 1 32.5 270 PRO B N 1
ATOM 5263 C CA . PRO B 1 270 ? -32.469 2.516 39.5 1 32.5 270 PRO B CA 1
ATOM 5264 C C . PRO B 1 270 ? -32.719 2.537 38 1 32.5 270 PRO B C 1
ATOM 5266 O O . PRO B 1 270 ? -33.625 1.853 37.5 1 32.5 270 PRO B O 1
ATOM 5269 N N . PRO B 1 271 ? -32.625 3.732 37.406 1 33.16 271 PRO B N 1
ATOM 5270 C CA . PRO B 1 271 ? -32.844 3.787 35.969 1 33.16 271 PRO B CA 1
ATOM 5271 C C . PRO B 1 271 ? -32.281 2.582 35.25 1 33.16 271 PRO B C 1
ATOM 5273 O O . PRO B 1 271 ? -31.312 1.973 35.688 1 33.16 271 PRO B O 1
ATOM 5276 N N . PRO B 1 272 ? -33.156 1.863 34.531 1 31.3 272 PRO B N 1
ATOM 5277 C CA . PRO B 1 272 ? -32.625 0.734 33.781 1 31.3 272 PRO B CA 1
ATOM 5278 C C . PRO B 1 272 ? -31.281 1.04 33.156 1 31.3 272 PRO B C 1
ATOM 5280 O O . PRO B 1 272 ? -30.984 2.199 32.844 1 31.3 272 PRO B O 1
ATOM 5283 N N . THR B 1 273 ? -30.266 0.463 33.656 1 30.75 273 THR B N 1
ATOM 5284 C CA . THR B 1 273 ? -28.969 0.385 33 1 30.75 273 THR B CA 1
ATOM 5285 C C . THR B 1 273 ? -29.141 0.363 31.469 1 30.75 273 THR B C 1
ATOM 5287 O O . THR B 1 273 ? -29.672 -0.603 30.922 1 30.75 273 THR B O 1
ATOM 5290 N N . THR B 1 274 ? -29.734 1.385 30.922 1 31.7 274 THR B N 1
ATOM 5291 C CA . THR B 1 274 ? -29.688 1.487 29.469 1 31.7 274 THR B CA 1
ATOM 5292 C C . THR B 1 274 ? -28.391 0.885 28.938 1 31.7 274 THR B C 1
ATOM 5294 O O . THR B 1 274 ? -27.312 1.437 29.141 1 31.7 274 THR B O 1
ATOM 5297 N N . SER B 1 275 ? -28.188 -0.322 29.141 1 33.62 275 SER B N 1
ATOM 5298 C CA . SER B 1 275 ? -27.203 -1.047 28.344 1 33.62 275 SER B CA 1
ATOM 5299 C C . SER B 1 275 ? -27.062 -0.454 26.953 1 33.62 275 SER B C 1
ATOM 5301 O O . SER B 1 275 ? -28.016 -0.496 26.156 1 33.62 275 SER B O 1
ATOM 5303 N N . SER B 1 276 ? -26.688 0.768 26.797 1 37.38 276 SER B N 1
ATOM 5304 C CA . SER B 1 276 ? -26.344 1.452 25.547 1 37.38 276 SER B CA 1
ATOM 5305 C C . SER B 1 276 ? -25.891 0.463 24.484 1 37.38 276 SER B C 1
ATOM 5307 O O . SER B 1 276 ? -24.734 0.02 24.484 1 37.38 276 SER B O 1
ATOM 5309 N N . LEU B 1 277 ? -26.656 -0.466 24.172 1 36.47 277 LEU B N 1
ATOM 5310 C CA . LEU B 1 277 ? -26.5 -1.398 23.062 1 36.47 277 LEU B CA 1
ATOM 5311 C C . LEU B 1 277 ? -25.969 -0.683 21.828 1 36.47 277 LEU B C 1
ATOM 5313 O O . LEU B 1 277 ? -26.594 0.247 21.328 1 36.47 277 LEU B O 1
ATOM 5317 N N . ARG B 1 278 ? -24.656 -0.496 21.672 1 46.28 278 ARG B N 1
ATOM 5318 C CA . ARG B 1 278 ? -23.969 -0.105 20.438 1 46.28 278 ARG B CA 1
ATOM 5319 C C . ARG B 1 278 ? -24.734 -0.602 19.203 1 46.28 278 ARG B C 1
ATOM 5321 O O . ARG B 1 278 ? -25.141 -1.765 19.156 1 46.28 278 ARG B O 1
ATOM 5328 N N . PRO B 1 279 ? -25.422 0.216 18.531 1 53.12 279 PRO B N 1
ATOM 5329 C CA . PRO B 1 279 ? -26.141 -0.285 17.359 1 53.12 279 PRO B CA 1
ATOM 5330 C C . PRO B 1 279 ? -25.375 -1.382 16.609 1 53.12 279 PRO B C 1
ATOM 5332 O O . PRO B 1 279 ? -24.156 -1.347 16.547 1 53.12 279 PRO B O 1
ATOM 5335 N N . PRO B 1 280 ? -26.047 -2.463 16.344 1 60.62 280 PRO B N 1
ATOM 5336 C CA . PRO B 1 280 ? -25.438 -3.639 15.711 1 60.62 280 PRO B CA 1
ATOM 5337 C C . PRO B 1 280 ? -24.812 -3.322 14.359 1 60.62 280 PRO B C 1
ATOM 5339 O O . PRO B 1 280 ? -25.312 -2.473 13.617 1 60.62 280 PRO B O 1
ATOM 5342 N N . ILE B 1 281 ? -23.5 -3.508 14.25 1 71.88 281 ILE B N 1
ATOM 5343 C CA . ILE B 1 281 ? -22.828 -3.523 12.945 1 71.88 281 ILE B CA 1
ATOM 5344 C C . ILE B 1 281 ? -23.75 -4.164 11.906 1 71.88 281 ILE B C 1
ATOM 5346 O O . ILE B 1 281 ? -24.359 -5.207 12.164 1 71.88 281 ILE B O 1
ATOM 5350 N N . SER B 1 282 ? -24.047 -3.344 10.844 1 78.12 282 SER B N 1
ATOM 5351 C CA . SER B 1 282 ? -24.875 -3.885 9.773 1 78.12 282 SER B CA 1
ATOM 5352 C C . SER B 1 282 ? -24.375 -5.254 9.32 1 78.12 282 SER B C 1
ATOM 5354 O O . SER B 1 282 ? -23.188 -5.566 9.469 1 78.12 282 SER B O 1
ATOM 5356 N N . SER B 1 283 ? -25.281 -6 8.891 1 81.5 283 SER B N 1
ATOM 5357 C CA . SER B 1 283 ? -24.953 -7.352 8.445 1 81.5 283 SER B CA 1
ATOM 5358 C C . SER B 1 283 ? -23.922 -7.328 7.32 1 81.5 283 SER B C 1
ATOM 5360 O O . SER B 1 283 ? -23.016 -8.156 7.293 1 81.5 283 SER B O 1
ATOM 5362 N N . ASP B 1 284 ? -24.016 -6.328 6.473 1 80.31 284 ASP B N 1
ATOM 5363 C CA . ASP B 1 284 ? -23.109 -6.215 5.348 1 80.31 284 ASP B CA 1
ATOM 5364 C C . ASP B 1 284 ? -21.688 -5.895 5.82 1 80.31 284 ASP B C 1
ATOM 5366 O O . ASP B 1 284 ? -20.719 -6.465 5.32 1 80.31 284 ASP B O 1
ATOM 5370 N N . LEU B 1 285 ? -21.688 -5.074 6.777 1 82.69 285 LEU B N 1
ATOM 5371 C CA . LEU B 1 285 ? -20.375 -4.688 7.312 1 82.69 285 LEU B CA 1
ATOM 5372 C C . LEU B 1 285 ? -19.75 -5.84 8.094 1 82.69 285 LEU B C 1
ATOM 5374 O O . LEU B 1 285 ? -18.547 -6.07 7.996 1 82.69 285 LEU B O 1
ATOM 5378 N N . SER B 1 286 ? -20.594 -6.523 8.773 1 86.75 286 SER B N 1
ATOM 5379 C CA . SER B 1 286 ? -20.125 -7.676 9.531 1 86.75 286 SER B CA 1
ATOM 5380 C C . SER B 1 286 ? -19.562 -8.75 8.609 1 86.75 286 SER B C 1
ATOM 5382 O O . SER B 1 286 ? -18.531 -9.352 8.898 1 86.75 286 SER B O 1
ATOM 5384 N N . GLN B 1 287 ? -20.172 -8.891 7.527 1 86.69 287 GLN B N 1
ATOM 5385 C CA . GLN B 1 287 ? -19.719 -9.883 6.555 1 86.69 287 GLN B CA 1
ATOM 5386 C C . GLN B 1 287 ? -18.406 -9.469 5.918 1 86.69 287 GLN B C 1
ATOM 5388 O O . GLN B 1 287 ? -17.516 -10.297 5.711 1 86.69 287 GLN B O 1
ATOM 5393 N N . ALA B 1 288 ? -18.328 -8.227 5.652 1 84.62 288 ALA B N 1
ATOM 5394 C CA . ALA B 1 288 ? -17.109 -7.707 5.047 1 84.62 288 ALA B CA 1
ATOM 5395 C C . ALA B 1 288 ? -15.93 -7.832 6.008 1 84.62 288 ALA B C 1
ATOM 5397 O O . ALA B 1 288 ? -14.836 -8.25 5.613 1 84.62 288 ALA B O 1
ATOM 5398 N N . LEU B 1 289 ? -16.203 -7.523 7.238 1 88.5 289 LEU B N 1
ATOM 5399 C CA . LEU B 1 289 ? -15.164 -7.641 8.258 1 88.5 289 LEU B CA 1
ATOM 5400 C C . LEU B 1 289 ? -14.719 -9.094 8.422 1 88.5 289 LEU B C 1
ATOM 5402 O O . LEU B 1 289 ? -13.523 -9.375 8.508 1 88.5 289 LEU B O 1
ATOM 5406 N N . THR B 1 290 ? -15.688 -9.945 8.398 1 90.12 290 THR B N 1
ATOM 5407 C CA . THR B 1 290 ? -15.414 -11.367 8.57 1 90.12 290 THR B CA 1
ATOM 5408 C C . THR B 1 290 ? -14.57 -11.898 7.406 1 90.12 290 THR B C 1
ATOM 5410 O O . THR B 1 290 ? -13.625 -12.656 7.613 1 90.12 290 THR B O 1
ATOM 5413 N N . ALA B 1 291 ? -14.906 -11.461 6.238 1 86.06 291 ALA B N 1
ATOM 5414 C CA . ALA B 1 291 ? -14.188 -11.914 5.047 1 86.06 291 ALA B CA 1
ATOM 5415 C C . ALA B 1 291 ? -12.734 -11.469 5.082 1 86.06 291 ALA B C 1
ATOM 5417 O O . ALA B 1 291 ? -11.828 -12.25 4.781 1 86.06 291 ALA B O 1
ATOM 5418 N N . ASP B 1 292 ? -12.539 -10.281 5.453 1 87.75 292 ASP B N 1
ATOM 5419 C CA . ASP B 1 292 ? -11.18 -9.742 5.484 1 87.75 292 ASP B CA 1
ATOM 5420 C C . ASP B 1 292 ? -10.367 -10.367 6.617 1 87.75 292 ASP B C 1
ATOM 5422 O O . ASP B 1 292 ? -9.172 -10.617 6.461 1 87.75 292 ASP B O 1
ATOM 5426 N N . LEU B 1 293 ? -11 -10.648 7.699 1 91 293 LEU B N 1
ATOM 5427 C CA . LEU B 1 293 ? -10.32 -11.289 8.82 1 91 293 LEU B CA 1
ATOM 5428 C C . LEU B 1 293 ? -9.93 -12.727 8.477 1 91 293 LEU B C 1
ATOM 5430 O O . LEU B 1 293 ? -8.891 -13.211 8.914 1 91 293 LEU B O 1
ATOM 5434 N N . ALA B 1 294 ? -10.805 -13.312 7.73 1 90.75 294 ALA B N 1
ATOM 5435 C CA . ALA B 1 294 ? -10.523 -14.68 7.316 1 90.75 294 ALA B CA 1
ATOM 5436 C C . ALA B 1 294 ? -9.25 -14.758 6.477 1 90.75 294 ALA B C 1
ATOM 5438 O O . ALA B 1 294 ? -8.461 -15.688 6.617 1 90.75 294 ALA B O 1
ATOM 5439 N N . VAL B 1 295 ? -9.125 -13.766 5.688 1 87.06 295 VAL B N 1
ATOM 5440 C CA . VAL B 1 295 ? -7.93 -13.719 4.844 1 87.06 295 VAL B CA 1
ATOM 5441 C C . VAL B 1 295 ? -6.691 -13.531 5.715 1 87.06 295 VAL B C 1
ATOM 5443 O O . VAL B 1 295 ? -5.672 -14.195 5.504 1 87.06 295 VAL B O 1
ATOM 5446 N N . LEU B 1 296 ? -6.746 -12.633 6.648 1 90.81 296 LEU B N 1
ATOM 5447 C CA . LEU B 1 296 ? -5.625 -12.398 7.555 1 90.81 296 LEU B CA 1
ATOM 5448 C C . LEU B 1 296 ? -5.293 -13.656 8.352 1 90.81 296 LEU B C 1
ATOM 5450 O O . LEU B 1 296 ? -4.121 -13.977 8.555 1 90.81 296 LEU B O 1
ATOM 5454 N N . GLU B 1 297 ? -6.34 -14.32 8.797 1 92.25 297 GLU B N 1
ATOM 5455 C CA . GLU B 1 297 ? -6.184 -15.57 9.539 1 92.25 297 GLU B CA 1
ATOM 5456 C C . GLU B 1 297 ? -5.453 -16.625 8.703 1 92.25 297 GLU B C 1
ATOM 5458 O O . GLU B 1 297 ? -4.562 -17.312 9.203 1 92.25 297 GLU B O 1
ATOM 5463 N N . GLU B 1 298 ? -5.828 -16.641 7.496 1 88.12 298 GLU B N 1
ATOM 5464 C CA . GLU B 1 298 ? -5.215 -17.609 6.586 1 88.12 298 GLU B CA 1
ATOM 5465 C C . GLU B 1 298 ? -3.752 -17.266 6.316 1 88.12 298 GLU B C 1
ATOM 5467 O O . GLU B 1 298 ? -2.898 -18.141 6.25 1 88.12 298 GLU B O 1
ATOM 5472 N N . HIS B 1 299 ? -3.508 -16.031 6.094 1 87.38 299 HIS B N 1
ATOM 5473 C CA . HIS B 1 299 ? -2.137 -15.586 5.863 1 87.38 299 HIS B CA 1
ATOM 5474 C C . HIS B 1 299 ? -1.244 -15.93 7.055 1 87.38 299 HIS B C 1
ATOM 5476 O O . HIS B 1 299 ? -0.117 -16.391 6.875 1 87.38 299 HIS B O 1
ATOM 5482 N N . ARG B 1 300 ? -1.74 -15.641 8.172 1 87.5 300 ARG B N 1
ATOM 5483 C CA . ARG B 1 300 ? -0.967 -15.914 9.375 1 87.5 300 ARG B CA 1
ATOM 5484 C C . ARG B 1 300 ? -0.715 -17.406 9.531 1 87.5 300 ARG B C 1
ATOM 5486 O O . ARG B 1 300 ? 0.39 -17.828 9.891 1 87.5 300 ARG B O 1
ATOM 5493 N N . ALA B 1 301 ? -1.74 -18.188 9.266 1 84.75 301 ALA B N 1
ATOM 5494 C CA . ALA B 1 301 ? -1.601 -19.641 9.367 1 84.75 301 ALA B CA 1
ATOM 5495 C C . ALA B 1 301 ? -0.55 -20.156 8.383 1 84.75 301 ALA B C 1
ATOM 5497 O O . ALA B 1 301 ? 0.294 -20.969 8.75 1 84.75 301 ALA B O 1
ATOM 5498 N N . THR B 1 302 ? -0.573 -19.625 7.203 1 78.75 302 THR B N 1
ATOM 5499 C CA . THR B 1 302 ? 0.346 -20.062 6.152 1 78.75 302 THR B CA 1
ATOM 5500 C C . THR B 1 302 ? 1.775 -19.641 6.484 1 78.75 302 THR B C 1
ATOM 5502 O O . THR B 1 302 ? 2.717 -20.406 6.281 1 78.75 302 THR B O 1
ATOM 5505 N N . ASP B 1 303 ? 1.917 -18.469 6.91 1 74.5 303 ASP B N 1
ATOM 5506 C CA . ASP B 1 303 ? 3.24 -17.953 7.262 1 74.5 303 ASP B CA 1
ATOM 5507 C C . ASP B 1 303 ? 3.846 -18.75 8.414 1 74.5 303 ASP B C 1
ATOM 5509 O O . ASP B 1 303 ? 5.047 -19.031 8.422 1 74.5 303 ASP B O 1
ATOM 5513 N N . ARG B 1 304 ? 3.062 -19.125 9.305 1 74.19 304 ARG B N 1
ATOM 5514 C CA . ARG B 1 304 ? 3.52 -19.922 10.438 1 74.19 304 ARG B CA 1
ATOM 5515 C C . ARG B 1 304 ? 4.004 -21.297 9.977 1 74.19 304 ARG B C 1
ATOM 5517 O O . ARG B 1 304 ? 5.023 -21.797 10.461 1 74.19 304 ARG B O 1
ATOM 5524 N N . LEU B 1 305 ? 3.299 -21.844 9.078 1 71.75 305 LEU B N 1
ATOM 5525 C CA . LEU B 1 305 ? 3.656 -23.141 8.547 1 71.75 305 LEU B CA 1
ATOM 5526 C C . LEU B 1 305 ? 4.969 -23.078 7.773 1 71.75 305 LEU B C 1
ATOM 5528 O O . LEU B 1 305 ? 5.801 -23.984 7.875 1 71.75 305 LEU B O 1
ATOM 5532 N N . ARG B 1 306 ? 5.148 -22.078 7.055 1 66.94 306 ARG B N 1
ATOM 5533 C CA . ARG B 1 306 ? 6.363 -21.906 6.262 1 66.94 306 ARG B CA 1
ATOM 5534 C C . ARG B 1 306 ? 7.586 -21.75 7.16 1 66.94 306 ARG B C 1
ATOM 5536 O O . ARG B 1 306 ? 8.664 -22.266 6.844 1 66.94 306 ARG B O 1
ATOM 5543 N N . ARG B 1 307 ? 7.477 -21.125 8.188 1 64.62 307 ARG B N 1
ATOM 5544 C CA . ARG B 1 307 ? 8.586 -20.875 9.094 1 64.62 307 ARG B CA 1
ATOM 5545 C C . ARG B 1 307 ? 8.93 -22.125 9.906 1 64.62 307 ARG B C 1
ATOM 5547 O O . ARG B 1 307 ? 10.094 -22.359 10.227 1 64.62 307 ARG B O 1
ATOM 5554 N N . ASN B 1 308 ? 7.969 -22.75 10.32 1 60.12 308 ASN B N 1
ATOM 5555 C CA . ASN B 1 308 ? 8.203 -23.984 11.07 1 60.12 308 ASN B CA 1
ATOM 5556 C C . ASN B 1 308 ? 8.883 -25.031 10.211 1 60.12 308 ASN B C 1
ATOM 5558 O O . ASN B 1 308 ? 9.609 -25.891 10.727 1 60.12 308 ASN B O 1
ATOM 5562 N N . ASN B 1 309 ? 8.742 -24.969 8.898 1 51.97 309 ASN B N 1
ATOM 5563 C CA . ASN B 1 309 ? 9.305 -25.969 8 1 51.97 309 ASN B CA 1
ATOM 5564 C C . ASN B 1 309 ? 10.695 -25.578 7.516 1 51.97 309 ASN B C 1
ATOM 5566 O O . ASN B 1 309 ? 11.297 -26.281 6.703 1 51.97 309 ASN B O 1
ATOM 5570 N N . ARG B 1 310 ? 11.281 -24.453 7.84 1 47.94 310 ARG B N 1
ATOM 5571 C CA . ARG B 1 310 ? 12.656 -24.141 7.477 1 47.94 310 ARG B CA 1
ATOM 5572 C C . ARG B 1 310 ? 13.641 -24.969 8.289 1 47.94 310 ARG B C 1
ATOM 5574 O O . ARG B 1 310 ? 13.562 -25 9.523 1 47.94 310 ARG B O 1
ATOM 5581 N N . PRO B 1 311 ? 14.359 -25.812 7.59 1 43 311 PRO B N 1
ATOM 5582 C CA . PRO B 1 311 ? 15.328 -26.641 8.32 1 43 311 PRO B CA 1
ATOM 5583 C C . PRO B 1 311 ? 16.297 -25.812 9.148 1 43 311 PRO B C 1
ATOM 5585 O O . PRO B 1 311 ? 16.719 -24.719 8.734 1 43 311 PRO B O 1
ATOM 5588 N N . SER B 1 312 ? 16.344 -26.016 10.508 1 39.81 312 SER B N 1
ATOM 5589 C CA . SER B 1 312 ? 17.375 -25.453 11.367 1 39.81 312 SER B CA 1
ATOM 5590 C C . SER B 1 312 ? 18.766 -25.656 10.75 1 39.81 312 SER B C 1
ATOM 5592 O O . SER B 1 312 ? 19.047 -26.688 10.148 1 39.81 312 SER B O 1
ATOM 5594 N N . PRO B 1 313 ? 19.5 -24.578 10.492 1 37.22 313 PRO B N 1
ATOM 5595 C CA . PRO B 1 313 ? 20.859 -24.922 10.062 1 37.22 313 PRO B CA 1
ATOM 5596 C C . PRO B 1 313 ? 21.438 -26.109 10.836 1 37.22 313 PRO B C 1
ATOM 5598 O O . PRO B 1 313 ? 21.047 -26.375 11.969 1 37.22 313 PRO B O 1
ATOM 5601 N N . PRO B 1 314 ? 22.047 -27 10.141 1 29.83 314 PRO B N 1
ATOM 5602 C CA . PRO B 1 314 ? 22.672 -28.078 10.898 1 29.83 314 PRO B CA 1
ATOM 5603 C C . PRO B 1 314 ? 23.406 -27.594 12.148 1 29.83 314 PRO B C 1
ATOM 5605 O O . PRO B 1 314 ? 24.094 -26.562 12.094 1 29.83 314 PRO B O 1
ATOM 5608 N N . ALA B 1 315 ? 23 -28.016 13.344 1 33.84 315 ALA B N 1
ATOM 5609 C CA . ALA B 1 315 ? 23.703 -27.797 14.609 1 33.84 315 ALA B CA 1
ATOM 5610 C C . ALA B 1 315 ? 25.156 -28.219 14.508 1 33.84 315 ALA B C 1
ATOM 5612 O O . ALA B 1 315 ? 25.453 -29.375 14.18 1 33.84 315 ALA B O 1
ATOM 5613 N N . SER B 1 316 ? 26.156 -27.406 14.188 1 35.19 316 SER B N 1
ATOM 5614 C CA . SER B 1 316 ? 27.422 -28.016 14.586 1 35.19 316 SER B CA 1
ATOM 5615 C C . SER B 1 316 ? 27.297 -28.781 15.891 1 35.19 316 SER B C 1
ATOM 5617 O O . SER B 1 316 ? 27.75 -29.906 16 1 35.19 316 SER B O 1
ATOM 5619 N N . SER B 1 317 ? 27.875 -28 17.078 1 34.09 317 SER B N 1
ATOM 5620 C CA . SER B 1 317 ? 28.297 -28.672 18.297 1 34.09 317 SER B CA 1
ATOM 5621 C C . SER B 1 317 ? 27.094 -29.266 19.047 1 34.09 317 SER B C 1
ATOM 5623 O O . SER B 1 317 ? 26 -28.688 19.031 1 34.09 317 SER B O 1
ATOM 5625 N N . PRO B 1 318 ? 27.266 -30.547 19.594 1 35.06 318 PRO B N 1
ATOM 5626 C CA . PRO B 1 318 ? 26.453 -31.438 20.422 1 35.06 318 PRO B CA 1
ATOM 5627 C C . PRO B 1 318 ? 25.781 -30.719 21.594 1 35.06 318 PRO B C 1
ATOM 5629 O O . PRO B 1 318 ? 25.328 -31.359 22.547 1 35.06 318 PRO B O 1
ATOM 5632 N N . ASN B 1 319 ? 26.266 -29.531 22.031 1 33.66 319 ASN B N 1
ATOM 5633 C CA . ASN B 1 319 ? 25.688 -29.375 23.375 1 33.66 319 ASN B CA 1
ATOM 5634 C C . ASN B 1 319 ? 24.172 -29.422 23.328 1 33.66 319 ASN B C 1
ATOM 5636 O O . ASN B 1 319 ? 23.531 -28.578 22.672 1 33.66 319 ASN B O 1
ATOM 5640 N N . PRO B 1 320 ? 23.516 -30.594 23.688 1 36.78 320 PRO B N 1
ATOM 5641 C CA . PRO B 1 320 ? 22.109 -31 23.828 1 36.78 320 PRO B CA 1
ATOM 5642 C C . PRO B 1 320 ? 21.234 -29.891 24.391 1 36.78 320 PRO B C 1
ATOM 5644 O O . PRO B 1 320 ? 20.016 -29.906 24.203 1 36.78 320 PRO B O 1
ATOM 5647 N N . SER B 1 321 ? 21.766 -29.297 25.469 1 33.38 321 SER B N 1
ATOM 5648 C CA . SER B 1 321 ? 20.812 -28.766 26.438 1 33.38 321 SER B CA 1
ATOM 5649 C C . SER B 1 321 ? 19.984 -27.625 25.828 1 33.38 321 SER B C 1
ATOM 5651 O O . SER B 1 321 ? 19 -27.188 26.422 1 33.38 321 SER B O 1
ATOM 5653 N N . SER B 1 322 ? 20.734 -26.688 25.219 1 33.59 322 SER B N 1
ATOM 5654 C CA . SER B 1 322 ? 19.906 -25.484 25.172 1 33.59 322 SER B CA 1
ATOM 5655 C C . SER B 1 322 ? 18.781 -25.625 24.172 1 33.59 322 SER B C 1
ATOM 5657 O O . SER B 1 322 ? 19.016 -25.75 22.969 1 33.59 322 SER B O 1
ATOM 5659 N N . THR B 1 323 ? 17.797 -26.438 24.484 1 35.44 323 THR B N 1
ATOM 5660 C CA . THR B 1 323 ? 16.453 -26.281 23.938 1 35.44 323 THR B CA 1
ATOM 5661 C C . THR B 1 323 ? 16.219 -24.844 23.484 1 35.44 323 THR B C 1
ATOM 5663 O O . THR B 1 323 ? 15.75 -24.016 24.266 1 35.44 323 THR B O 1
ATOM 5666 N N . GLU B 1 324 ? 17.219 -24.25 23.094 1 36.47 324 GLU B N 1
ATOM 5667 C CA . GLU B 1 324 ? 16.844 -22.906 22.625 1 36.47 324 GLU B CA 1
ATOM 5668 C C . GLU B 1 324 ? 15.586 -22.969 21.75 1 36.47 324 GLU B C 1
ATOM 5670 O O . GLU B 1 324 ? 15.562 -23.656 20.734 1 36.47 324 GLU B O 1
ATOM 5675 N N . LYS B 1 325 ? 14.445 -23.062 22.406 1 36.12 325 LYS B N 1
ATOM 5676 C CA . LYS B 1 325 ? 13.211 -22.719 21.719 1 36.12 325 LYS B CA 1
ATOM 5677 C C . LYS B 1 325 ? 13.492 -21.922 20.453 1 36.12 325 LYS B C 1
ATOM 5679 O O . LYS B 1 325 ? 14.078 -20.844 20.5 1 36.12 325 LYS B O 1
ATOM 5684 N N . GLU B 1 326 ? 13.969 -22.5 19.469 1 41.72 326 GLU B N 1
ATOM 5685 C CA . GLU B 1 326 ? 13.922 -21.797 18.203 1 41.72 326 GLU B CA 1
ATOM 5686 C C . GLU B 1 326 ? 12.883 -20.672 18.234 1 41.72 326 GLU B C 1
ATOM 5688 O O . GLU B 1 326 ? 11.703 -20.922 18.484 1 41.72 326 GLU B O 1
ATOM 5693 N N . ASP B 1 327 ? 13.102 -19.578 18.797 1 45 327 ASP B N 1
ATOM 5694 C CA . ASP B 1 327 ? 12.352 -18.344 18.953 1 45 327 ASP B CA 1
ATOM 5695 C C . ASP B 1 327 ? 11.414 -18.109 17.766 1 45 327 ASP B C 1
ATOM 5697 O O . ASP B 1 327 ? 11.859 -17.781 16.672 1 45 327 ASP B O 1
ATOM 5701 N N . THR B 1 328 ? 10.477 -19.016 17.484 1 52.28 328 THR B N 1
ATOM 5702 C CA . THR B 1 328 ? 9.367 -18.859 16.547 1 52.28 328 THR B CA 1
ATOM 5703 C C . THR B 1 328 ? 8.945 -17.391 16.469 1 52.28 328 THR B C 1
ATOM 5705 O O . THR B 1 328 ? 8.484 -16.812 17.453 1 52.28 328 THR B O 1
ATOM 5708 N N . ALA B 1 329 ? 9.547 -16.656 15.695 1 59.88 329 ALA B N 1
ATOM 5709 C CA . ALA B 1 329 ? 9.359 -15.211 15.516 1 59.88 329 ALA B CA 1
ATOM 5710 C C . ALA B 1 329 ? 7.883 -14.859 15.391 1 59.88 329 ALA B C 1
ATOM 5712 O O . ALA B 1 329 ? 7.156 -15.484 14.609 1 59.88 329 ALA B O 1
ATOM 5713 N N . ALA B 1 330 ? 7.246 -14.234 16.328 1 82 330 ALA B N 1
ATOM 5714 C CA . ALA B 1 330 ? 5.895 -13.727 16.562 1 82 330 ALA B CA 1
ATOM 5715 C C . ALA B 1 330 ? 5.477 -12.742 15.477 1 82 330 ALA B C 1
ATOM 5717 O O . ALA B 1 330 ? 4.293 -12.438 15.336 1 82 330 ALA B O 1
ATOM 5718 N N . TYR B 1 331 ? 6.312 -12.586 14.594 1 89.06 331 TYR B N 1
ATOM 5719 C CA . TYR B 1 331 ? 6.02 -11.453 13.727 1 89.06 331 TYR B CA 1
ATOM 5720 C C . TYR B 1 331 ? 5.387 -11.922 12.422 1 89.06 331 TYR B C 1
ATOM 5722 O O . TYR B 1 331 ? 5.48 -13.102 12.062 1 89.06 331 TYR B O 1
ATOM 5730 N N . LEU B 1 332 ? 4.75 -11.117 11.742 1 91.75 332 LEU B N 1
ATOM 5731 C CA . LEU B 1 332 ? 3.885 -11.469 10.625 1 91.75 332 LEU B CA 1
ATOM 5732 C C . LEU B 1 332 ? 4.691 -11.617 9.336 1 91.75 332 LEU B C 1
ATOM 5734 O O . LEU B 1 332 ? 4.504 -12.578 8.586 1 91.75 332 LEU B O 1
ATOM 5738 N N . ALA B 1 333 ? 5.539 -10.641 8.945 1 88.12 333 ALA B N 1
ATOM 5739 C CA . ALA B 1 333 ? 6.137 -10.57 7.617 1 88.12 333 ALA B CA 1
ATOM 5740 C C . ALA B 1 333 ? 7.539 -11.172 7.609 1 88.12 333 ALA B C 1
ATOM 5742 O O . ALA B 1 333 ? 8.203 -11.211 6.574 1 88.12 333 ALA B O 1
ATOM 5743 N N . GLY B 1 334 ? 7.992 -11.711 8.688 1 81.5 334 GLY B N 1
ATOM 5744 C CA . GLY B 1 334 ? 9.336 -12.258 8.797 1 81.5 334 GLY B CA 1
ATOM 5745 C C . GLY B 1 334 ? 9.789 -12.438 10.234 1 81.5 334 GLY B C 1
ATOM 5746 O O . GLY B 1 334 ? 8.969 -12.422 11.156 1 81.5 334 GLY B O 1
ATOM 5747 N N . PRO B 1 335 ? 11.047 -12.578 10.32 1 82.06 335 PRO B N 1
ATOM 5748 C CA . PRO B 1 335 ? 11.57 -12.867 11.656 1 82.06 335 PRO B CA 1
ATOM 5749 C C . PRO B 1 335 ? 11.664 -11.625 12.539 1 82.06 335 PRO B C 1
ATOM 5751 O O . PRO B 1 335 ? 11.852 -11.734 13.75 1 82.06 335 PRO B O 1
ATOM 5754 N N . ALA B 1 336 ? 11.594 -10.461 11.953 1 86.38 336 ALA B N 1
ATOM 5755 C CA . ALA B 1 336 ? 11.75 -9.227 12.711 1 86.38 336 ALA B CA 1
ATOM 5756 C C . ALA B 1 336 ? 10.453 -8.43 12.742 1 86.38 336 ALA B C 1
ATOM 5758 O O . ALA B 1 336 ? 9.609 -8.57 11.859 1 86.38 336 ALA B O 1
ATOM 5759 N N . PHE B 1 337 ? 10.398 -7.652 13.805 1 91.69 337 PHE B N 1
ATOM 5760 C CA . PHE B 1 337 ? 9.281 -6.723 13.922 1 91.69 337 PHE B CA 1
ATOM 5761 C C . PHE B 1 337 ? 9.234 -5.773 12.727 1 91.69 337 PHE B C 1
ATOM 5763 O O . PHE B 1 337 ? 10.266 -5.23 12.328 1 91.69 337 PHE B O 1
ATOM 5770 N N . SER B 1 338 ? 8.031 -5.641 12.109 1 92.81 338 SER B N 1
ATOM 5771 C CA . SER B 1 338 ? 7.93 -4.867 10.875 1 92.81 338 SER B CA 1
ATOM 5772 C C . SER B 1 338 ? 6.676 -3.998 10.867 1 92.81 338 SER B C 1
ATOM 5774 O O . SER B 1 338 ? 5.902 -4.008 11.828 1 92.81 338 SER B O 1
ATOM 5776 N N . VAL B 1 339 ? 6.488 -3.201 9.781 1 96.56 339 VAL B N 1
ATOM 5777 C CA . VAL B 1 339 ? 5.324 -2.338 9.617 1 96.56 339 VAL B CA 1
ATOM 5778 C C . VAL B 1 339 ? 4.055 -3.186 9.562 1 96.56 339 VAL B C 1
ATOM 5780 O O . VAL B 1 339 ? 2.969 -2.709 9.898 1 96.56 339 VAL B O 1
ATOM 5783 N N . ALA B 1 340 ? 4.191 -4.438 9.141 1 96.19 340 ALA B N 1
ATOM 5784 C CA . ALA B 1 340 ? 3.043 -5.336 9.133 1 96.19 340 ALA B CA 1
ATOM 5785 C C . ALA B 1 340 ? 2.482 -5.523 10.547 1 96.19 340 ALA B C 1
ATOM 5787 O O . ALA B 1 340 ? 1.269 -5.469 10.75 1 96.19 340 ALA B O 1
ATOM 5788 N N . ASP B 1 341 ? 3.338 -5.699 11.484 1 97 341 ASP B N 1
ATOM 5789 C CA . ASP B 1 341 ? 2.924 -5.883 12.875 1 97 341 ASP B CA 1
ATOM 5790 C C . ASP B 1 341 ? 2.291 -4.613 13.438 1 97 341 ASP B C 1
ATOM 5792 O O . ASP B 1 341 ? 1.286 -4.676 14.148 1 97 341 ASP B O 1
ATOM 5796 N N . CYS B 1 342 ? 2.871 -3.496 13.062 1 97.69 342 CYS B N 1
ATOM 5797 C CA . CYS B 1 342 ? 2.365 -2.207 13.523 1 97.69 342 CYS B CA 1
ATOM 5798 C C . CYS B 1 342 ? 0.963 -1.947 12.984 1 97.69 342 CYS B C 1
ATOM 5800 O O . CYS B 1 342 ? 0.143 -1.32 13.656 1 97.69 342 CYS B O 1
ATOM 5802 N N . ALA B 1 343 ? 0.719 -2.373 11.797 1 97.44 343 ALA B N 1
ATOM 5803 C CA . ALA B 1 343 ? -0.568 -2.119 11.156 1 97.44 343 ALA B CA 1
ATOM 5804 C C . ALA B 1 343 ? -1.635 -3.084 11.664 1 97.44 343 ALA B C 1
ATOM 5806 O O . ALA B 1 343 ? -2.799 -2.707 11.82 1 97.44 343 ALA B O 1
ATOM 5807 N N . VAL B 1 344 ? -1.263 -4.324 11.961 1 96.94 344 VAL B N 1
ATOM 5808 C CA . VAL B 1 344 ? -2.248 -5.383 12.156 1 96.94 344 VAL B CA 1
ATOM 5809 C C . VAL B 1 344 ? -2.557 -5.535 13.641 1 96.94 344 VAL B C 1
ATOM 5811 O O . VAL B 1 344 ? -3.715 -5.707 14.031 1 96.94 344 VAL B O 1
ATOM 5814 N N . TRP B 1 345 ? -1.607 -5.473 14.492 1 97.06 345 TRP B N 1
ATOM 5815 C CA . TRP B 1 345 ? -1.811 -5.812 15.898 1 97.06 345 TRP B CA 1
ATOM 5816 C C . TRP B 1 345 ? -2.836 -4.883 16.531 1 97.06 345 TRP B C 1
ATOM 5818 O O . TRP B 1 345 ? -3.771 -5.34 17.203 1 97.06 345 TRP B O 1
ATOM 5828 N N . PRO B 1 346 ? -2.699 -3.494 16.359 1 96.5 346 PRO B N 1
ATOM 5829 C CA . PRO B 1 346 ? -3.705 -2.615 16.969 1 96.5 346 PRO B CA 1
ATOM 5830 C C . PRO B 1 346 ? -5.121 -2.922 16.484 1 96.5 346 PRO B C 1
ATOM 5832 O O . PRO B 1 346 ? -6.082 -2.762 17.234 1 96.5 346 PRO B O 1
ATOM 5835 N N . LEU B 1 347 ? -5.199 -3.279 15.234 1 94.5 347 LEU B N 1
ATOM 5836 C CA . LEU B 1 347 ? -6.5 -3.629 14.672 1 94.5 347 LEU B CA 1
ATOM 5837 C C . LEU B 1 347 ? -7.07 -4.871 15.352 1 94.5 347 LEU B C 1
ATOM 5839 O O . LEU B 1 347 ? -8.242 -4.898 15.727 1 94.5 347 LEU B O 1
ATOM 5843 N N . VAL B 1 348 ? -6.25 -5.914 15.492 1 94.75 348 VAL B N 1
ATOM 5844 C CA . VAL B 1 348 ? -6.664 -7.148 16.156 1 94.75 348 VAL B CA 1
ATOM 5845 C C . VAL B 1 348 ? -7.039 -6.855 17.609 1 94.75 348 VAL B C 1
ATOM 5847 O O . VAL B 1 348 ? -8.047 -7.359 18.094 1 94.75 348 VAL B O 1
ATOM 5850 N N . ASN B 1 349 ? -6.25 -6.047 18.234 1 95.38 349 ASN B N 1
ATOM 5851 C CA . ASN B 1 349 ? -6.543 -5.645 19.609 1 95.38 349 ASN B CA 1
ATOM 5852 C C . ASN B 1 349 ? -7.902 -4.961 19.719 1 95.38 349 ASN B C 1
ATOM 5854 O O . ASN B 1 349 ? -8.688 -5.273 20.609 1 95.38 349 ASN B O 1
ATOM 5858 N N . ALA B 1 350 ? -8.203 -4.062 18.828 1 92 350 ALA B N 1
ATOM 5859 C CA . ALA B 1 350 ? -9.461 -3.33 18.828 1 92 350 ALA B CA 1
ATOM 5860 C C . ALA B 1 350 ? -10.641 -4.27 18.594 1 92 350 ALA B C 1
ATOM 5862 O O . ALA B 1 350 ? -11.672 -4.172 19.266 1 92 350 ALA B O 1
ATOM 5863 N N . LEU B 1 351 ? -10.484 -5.141 17.656 1 90.38 351 LEU B N 1
ATOM 5864 C CA . LEU B 1 351 ? -11.562 -6.066 17.312 1 90.38 351 LEU B CA 1
ATOM 5865 C C . LEU B 1 351 ? -11.828 -7.027 18.469 1 90.38 351 LEU B C 1
ATOM 5867 O O . LEU B 1 351 ? -12.977 -7.293 18.812 1 90.38 351 LEU B O 1
ATOM 5871 N N . LYS B 1 352 ? -10.773 -7.504 19.047 1 91.25 352 LYS B N 1
ATOM 5872 C CA . LYS B 1 352 ? -10.867 -8.438 20.172 1 91.25 352 LYS B CA 1
ATOM 5873 C C . LYS B 1 352 ? -11.609 -7.812 21.344 1 91.25 352 LYS B C 1
ATOM 5875 O O . LYS B 1 352 ? -12.383 -8.492 22.031 1 91.25 352 LYS B O 1
ATOM 5880 N N . HIS B 1 353 ? -11.539 -6.516 21.5 1 89.44 353 HIS B N 1
ATOM 5881 C CA . HIS B 1 353 ? -12.109 -5.859 22.672 1 89.44 353 HIS B CA 1
ATOM 5882 C C . HIS B 1 353 ? -13.352 -5.055 22.297 1 89.44 353 HIS B C 1
ATOM 5884 O O . HIS B 1 353 ? -13.883 -4.316 23.125 1 89.44 353 HIS B O 1
ATOM 5890 N N . SER B 1 354 ? -13.82 -5.109 21.109 1 83.88 354 SER B N 1
ATOM 5891 C CA . SER B 1 354 ? -14.93 -4.293 20.625 1 83.88 354 SER B CA 1
ATOM 5892 C C . SER B 1 354 ? -16.266 -4.867 21.062 1 83.88 354 SER B C 1
ATOM 5894 O O . SER B 1 354 ? -17.281 -4.16 21.078 1 83.88 354 SER B O 1
ATOM 5896 N N . GLY B 1 355 ? -16.328 -6.113 21.344 1 82.12 355 GLY B N 1
ATOM 5897 C CA . GLY B 1 355 ? -17.594 -6.785 21.609 1 82.12 355 GLY B CA 1
ATOM 5898 C C . GLY B 1 355 ? -18.344 -7.168 20.344 1 82.12 355 GLY B C 1
ATOM 5899 O O . GLY B 1 355 ? -19.5 -7.598 20.422 1 82.12 355 GLY B O 1
ATOM 5900 N N . TRP B 1 356 ? -17.688 -6.938 19.25 1 85.12 356 TRP B N 1
ATOM 5901 C CA . TRP B 1 356 ? -18.281 -7.328 17.969 1 85.12 356 TRP B CA 1
ATOM 5902 C C . TRP B 1 356 ? -18.609 -8.82 17.953 1 85.12 356 TRP B C 1
ATOM 5904 O O . TRP B 1 356 ? -17.75 -9.641 18.297 1 85.12 356 TRP B O 1
ATOM 5914 N N . ALA B 1 357 ? -19.844 -9.125 17.516 1 86.25 357 ALA B N 1
ATOM 5915 C CA . ALA B 1 357 ? -20.328 -10.5 17.562 1 86.25 357 ALA B CA 1
ATOM 5916 C C . ALA B 1 357 ? -19.5 -11.398 16.625 1 86.25 357 ALA B C 1
ATOM 5918 O O . ALA B 1 357 ? -19.484 -12.625 16.797 1 86.25 357 ALA B O 1
ATOM 5919 N N . GLY B 1 358 ? -18.859 -10.812 15.711 1 87.44 358 GLY B N 1
ATOM 5920 C CA . GLY B 1 358 ? -18.094 -11.602 14.758 1 87.44 358 GLY B CA 1
ATOM 5921 C C . GLY B 1 358 ? -16.734 -12.023 15.273 1 87.44 358 GLY B C 1
ATOM 5922 O O . GLY B 1 358 ? -16.047 -12.836 14.648 1 87.44 358 GLY B O 1
ATOM 5923 N N . TRP B 1 359 ? -16.375 -11.5 16.453 1 90.81 359 TRP B N 1
ATOM 5924 C CA . TRP B 1 359 ? -15.094 -11.891 17.016 1 90.81 359 TRP B CA 1
ATOM 5925 C C . TRP B 1 359 ? -15.281 -12.922 18.125 1 90.81 359 TRP B C 1
ATOM 5927 O O . TRP B 1 359 ? -16.141 -12.75 19 1 90.81 359 TRP B O 1
ATOM 5937 N N . SER B 1 360 ? -14.594 -13.977 18.031 1 92.25 360 SER B N 1
ATOM 5938 C CA . SER B 1 360 ? -14.367 -14.906 19.125 1 92.25 360 SER B CA 1
ATOM 5939 C C . SER B 1 360 ? -12.977 -15.516 19.062 1 92.25 360 SER B C 1
ATOM 5941 O O . SER B 1 360 ? -12.438 -15.742 17.984 1 92.25 360 SER B O 1
ATOM 5943 N N . ASP B 1 361 ? -12.414 -15.711 20.172 1 92.88 361 ASP B N 1
ATOM 59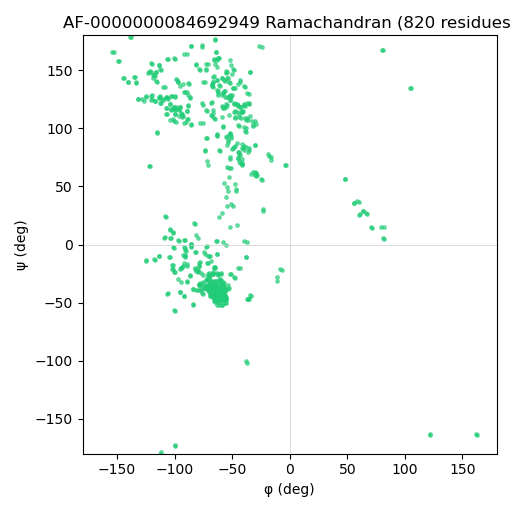44 C CA . ASP B 1 361 ? -11.062 -16.266 20.234 1 92.88 361 ASP B CA 1
ATOM 5945 C C . ASP B 1 361 ? -11.008 -17.641 19.578 1 92.88 361 ASP B C 1
ATOM 5947 O O . ASP B 1 361 ? -9.969 -18.047 19.047 1 92.88 361 ASP B O 1
ATOM 5951 N N . GLU B 1 362 ? -12.086 -18.344 19.531 1 93.5 362 GLU B N 1
ATOM 5952 C CA . GLU B 1 362 ? -12.164 -19.672 18.938 1 93.5 362 GLU B CA 1
ATOM 5953 C C . GLU B 1 362 ? -12.227 -19.594 17.406 1 93.5 362 GLU B C 1
ATOM 5955 O O . GLU B 1 362 ? -11.695 -20.469 16.719 1 93.5 362 GLU B O 1
ATOM 5960 N N . ARG B 1 363 ? -12.82 -18.594 17 1 92.25 363 ARG B N 1
ATOM 5961 C CA . ARG B 1 363 ? -13.031 -18.453 15.562 1 92.25 363 ARG B CA 1
ATOM 5962 C C . ARG B 1 363 ? -11.734 -18.047 14.859 1 92.25 363 ARG B C 1
ATOM 5964 O O . ARG B 1 363 ? -11.508 -18.406 13.703 1 92.25 363 ARG B O 1
ATOM 5971 N N . TRP B 1 364 ? -10.992 -17.25 15.633 1 94.56 364 TRP B N 1
ATOM 5972 C CA . TRP B 1 364 ? -9.766 -16.719 15.039 1 94.56 364 TRP B CA 1
ATOM 5973 C C . TRP B 1 364 ? -8.547 -17.125 15.859 1 94.56 364 TRP B C 1
ATOM 5975 O O . TRP B 1 364 ? -7.789 -16.281 16.328 1 94.56 364 TRP B O 1
ATOM 5985 N N . PRO B 1 365 ? -8.211 -18.406 15.891 1 94.19 365 PRO B N 1
ATOM 5986 C CA . PRO B 1 365 ? -7.18 -18.891 16.797 1 94.19 365 PRO B CA 1
ATOM 5987 C C . PRO B 1 365 ? -5.789 -18.375 16.453 1 94.19 365 PRO B C 1
ATOM 5989 O O . PRO B 1 365 ? -4.988 -18.094 17.344 1 94.19 365 PRO B O 1
ATOM 5992 N N . TYR B 1 366 ? -5.453 -18.297 15.203 1 93 366 TYR B N 1
ATOM 5993 C CA . TYR B 1 366 ? -4.105 -17.875 14.812 1 93 366 TYR B CA 1
ATOM 5994 C C . TYR B 1 366 ? -3.879 -16.406 15.109 1 93 366 TYR B C 1
ATOM 5996 O O . TYR B 1 366 ? -2.787 -16 15.523 1 93 366 TYR B O 1
ATOM 6004 N N . LEU B 1 367 ? -4.895 -15.594 14.891 1 94.56 367 LEU B N 1
ATOM 6005 C CA . LEU B 1 367 ? -4.777 -14.172 15.188 1 94.56 367 LEU B CA 1
ATOM 6006 C C . LEU B 1 367 ? -4.68 -13.938 16.688 1 94.56 367 LEU B C 1
ATOM 6008 O O . LEU B 1 367 ? -3.943 -13.062 17.141 1 94.56 367 LEU B O 1
ATOM 6012 N N . VAL B 1 368 ? -5.41 -14.719 17.438 1 94.88 368 VAL B N 1
ATOM 6013 C CA . VAL B 1 368 ? -5.379 -14.609 18.891 1 94.88 368 VAL B CA 1
ATOM 6014 C C . VAL B 1 368 ? -3.992 -14.992 19.406 1 94.88 368 VAL B C 1
ATOM 6016 O O . VAL B 1 368 ? -3.445 -14.32 20.281 1 94.88 368 VAL B O 1
ATOM 6019 N N . GLU B 1 369 ? -3.518 -16.031 18.891 1 93.69 369 GLU B N 1
ATOM 6020 C CA . GLU B 1 369 ? -2.17 -16.453 19.266 1 93.69 369 GLU B CA 1
ATOM 6021 C C . GLU B 1 369 ? -1.144 -15.375 18.953 1 93.69 369 GLU B C 1
ATOM 6023 O O . GLU B 1 369 ? -0.273 -15.07 19.766 1 93.69 369 GLU B O 1
ATOM 6028 N N . TYR B 1 370 ? -1.255 -14.883 17.75 1 93.62 370 TYR B N 1
ATOM 6029 C CA . TYR B 1 370 ? -0.372 -13.797 17.344 1 93.62 370 TYR B CA 1
ATOM 6030 C C . TYR B 1 370 ? -0.476 -12.617 18.297 1 93.62 370 TYR B C 1
ATOM 6032 O O . TYR B 1 370 ? 0.54 -12.055 18.719 1 93.62 370 TYR B O 1
ATOM 6040 N N . TRP B 1 371 ? -1.704 -12.266 18.578 1 95.56 371 TRP B N 1
ATOM 6041 C CA . TRP B 1 371 ? -1.955 -11.156 19.5 1 95.56 371 TRP B CA 1
ATOM 6042 C C . TRP B 1 371 ? -1.262 -11.383 20.828 1 95.56 371 TRP B C 1
ATOM 6044 O O . TRP B 1 371 ? -0.565 -10.5 21.344 1 95.56 371 TRP B O 1
ATOM 6054 N N . GLN B 1 372 ? -1.385 -12.547 21.375 1 94.31 372 GLN B N 1
ATOM 6055 C CA . GLN B 1 372 ? -0.812 -12.883 22.672 1 94.31 372 GLN B CA 1
ATOM 6056 C C . GLN B 1 372 ? 0.712 -12.922 22.609 1 94.31 372 GLN B C 1
ATOM 6058 O O . GLN B 1 372 ? 1.389 -12.453 23.531 1 94.31 372 GLN B O 1
ATOM 6063 N N . GLU B 1 373 ? 1.216 -13.477 21.578 1 92.88 373 GLU B N 1
ATOM 6064 C CA . GLU B 1 373 ? 2.664 -13.539 21.406 1 92.88 373 GLU B CA 1
ATOM 6065 C C . GLU B 1 373 ? 3.279 -12.148 21.375 1 92.88 373 GLU B C 1
ATOM 6067 O O . GLU B 1 373 ? 4.352 -11.922 21.938 1 92.88 373 GLU B O 1
ATOM 6072 N N . MET B 1 374 ? 2.627 -11.281 20.719 1 94.5 374 MET B N 1
ATOM 6073 C CA . MET B 1 374 ? 3.121 -9.914 20.625 1 94.5 374 MET B CA 1
ATOM 6074 C C . MET B 1 374 ? 3.088 -9.227 21.984 1 94.5 374 MET B C 1
ATOM 6076 O O . MET B 1 374 ? 4.016 -8.492 22.344 1 94.5 374 MET B O 1
ATOM 6080 N N . VAL B 1 375 ? 2.031 -9.453 22.719 1 93.75 375 VAL B N 1
ATOM 6081 C CA . VAL B 1 375 ? 1.89 -8.867 24.047 1 93.75 375 VAL B CA 1
ATOM 6082 C C . VAL B 1 375 ? 3.002 -9.383 24.953 1 93.75 375 VAL B C 1
ATOM 6084 O O . VAL B 1 375 ? 3.58 -8.617 25.734 1 93.75 375 VAL B O 1
ATOM 6087 N N . ASP B 1 376 ? 3.346 -10.57 24.766 1 91.69 376 ASP B N 1
ATOM 6088 C CA . ASP B 1 376 ? 4.359 -11.195 25.609 1 91.69 376 ASP B CA 1
ATOM 6089 C C . ASP B 1 376 ? 5.762 -10.75 25.203 1 91.69 376 ASP B C 1
ATOM 6091 O O . ASP B 1 376 ? 6.633 -10.578 26.062 1 91.69 376 ASP B O 1
ATOM 6095 N N . ALA B 1 377 ? 5.918 -10.57 24 1 89.06 377 ALA B N 1
ATOM 6096 C CA . ALA B 1 377 ? 7.262 -10.359 23.469 1 89.06 377 ALA B CA 1
ATOM 6097 C C . ALA B 1 377 ? 7.652 -8.883 23.531 1 89.06 377 ALA B C 1
ATOM 6099 O O . ALA B 1 377 ? 8.836 -8.555 23.656 1 89.06 377 ALA B O 1
ATOM 6100 N N . ARG B 1 378 ? 6.625 -7.98 23.5 1 91.75 378 ARG B N 1
ATOM 6101 C CA . ARG B 1 378 ? 6.988 -6.582 23.281 1 91.75 378 ARG B CA 1
ATOM 6102 C C . ARG B 1 378 ? 6.301 -5.676 24.297 1 91.75 378 ARG B C 1
ATOM 6104 O O . ARG B 1 378 ? 5.07 -5.598 24.344 1 91.75 378 ARG B O 1
ATOM 6111 N N . GLU B 1 379 ? 7.102 -4.938 24.953 1 89.75 379 GLU B N 1
ATOM 6112 C CA . GLU B 1 379 ? 6.594 -4.023 25.969 1 89.75 379 GLU B CA 1
ATOM 6113 C C . GLU B 1 379 ? 5.852 -2.85 25.344 1 89.75 379 GLU B C 1
ATOM 6115 O O . GLU B 1 379 ? 4.855 -2.367 25.891 1 89.75 379 GLU B O 1
ATOM 6120 N N . ASP B 1 380 ? 6.359 -2.387 24.203 1 89.75 380 ASP B N 1
ATOM 6121 C CA . ASP B 1 380 ? 5.746 -1.243 23.547 1 89.75 380 ASP B CA 1
ATOM 6122 C C . ASP B 1 380 ? 4.352 -1.594 23.031 1 89.75 380 ASP B C 1
ATOM 6124 O O . ASP B 1 380 ? 3.508 -0.712 22.859 1 89.75 380 ASP B O 1
ATOM 6128 N N . VAL B 1 381 ? 4.117 -2.836 22.781 1 92.69 381 VAL B N 1
ATOM 6129 C CA . VAL B 1 381 ? 2.803 -3.307 22.359 1 92.69 381 VAL B CA 1
ATOM 6130 C C . VAL B 1 381 ? 1.884 -3.432 23.578 1 92.69 381 VAL B C 1
ATOM 6132 O O . VAL B 1 381 ? 0.716 -3.039 23.531 1 92.69 381 VAL B O 1
ATOM 6135 N N . ARG B 1 382 ? 2.385 -3.877 24.672 1 91.31 382 ARG B N 1
ATOM 6136 C CA . ARG B 1 382 ? 1.627 -4.137 25.891 1 91.31 382 ARG B CA 1
ATOM 6137 C C . ARG B 1 382 ? 0.981 -2.859 26.422 1 91.31 382 ARG B C 1
ATOM 6139 O O . ARG B 1 382 ? -0.121 -2.896 26.969 1 91.31 382 ARG B O 1
ATOM 6146 N N . ARG B 1 383 ? 1.562 -1.804 26.219 1 90.62 383 ARG B N 1
ATOM 6147 C CA . ARG B 1 383 ? 1.063 -0.533 26.734 1 90.62 383 ARG B CA 1
ATOM 6148 C C . ARG B 1 383 ? -0.269 -0.164 26.094 1 90.62 383 ARG B C 1
ATOM 6150 O O . ARG B 1 383 ? -1.029 0.635 26.641 1 90.62 383 ARG B O 1
ATOM 6157 N N . PHE B 1 384 ? -0.561 -0.782 24.922 1 90.44 384 PHE B N 1
ATOM 6158 C CA . PHE B 1 384 ? -1.766 -0.408 24.188 1 90.44 384 PHE B CA 1
ATOM 6159 C C . PHE B 1 384 ? -2.879 -1.421 24.438 1 90.44 384 PHE B C 1
ATOM 6161 O O . PHE B 1 384 ? -3.98 -1.278 23.891 1 90.44 384 PHE B O 1
ATOM 6168 N N . VAL B 1 385 ? -2.654 -2.451 25.156 1 88.31 385 VAL B N 1
ATOM 6169 C CA . VAL B 1 385 ? -3.646 -3.506 25.344 1 88.31 385 VAL B CA 1
ATOM 6170 C C . VAL B 1 385 ? -4.918 -2.916 25.953 1 88.31 385 VAL B C 1
ATOM 6172 O O . VAL B 1 385 ? -6.023 -3.207 25.484 1 88.31 385 VAL B O 1
ATOM 6175 N N . ASP B 1 386 ? -4.742 -2.043 26.922 1 76 386 ASP B N 1
ATOM 6176 C CA . ASP B 1 386 ? -5.91 -1.5 27.609 1 76 386 ASP B CA 1
ATOM 6177 C C . ASP B 1 386 ? -6.418 -0.24 26.906 1 76 386 ASP B C 1
ATOM 6179 O O . ASP B 1 386 ? -7.516 0.24 27.203 1 76 386 ASP B O 1
ATOM 6183 N N . ALA B 1 387 ? -5.629 0.4 26.078 1 62.66 387 ALA B N 1
ATOM 6184 C CA . ALA B 1 387 ? -5.992 1.66 25.438 1 62.66 387 ALA B CA 1
ATOM 6185 C C . ALA B 1 387 ? -7.023 1.437 24.328 1 62.66 387 ALA B C 1
ATOM 6187 O O . ALA B 1 387 ? -7.418 2.379 23.641 1 62.66 387 ALA B O 1
ATOM 6188 N N . ALA B 1 388 ? -7.305 0.25 24 1 55.12 388 ALA B N 1
ATOM 6189 C CA . ALA B 1 388 ? -8.227 -0.009 22.891 1 55.12 388 ALA B CA 1
ATOM 6190 C C . ALA B 1 388 ? -9.547 0.723 23.094 1 55.12 388 ALA B C 1
ATOM 6192 O O . ALA B 1 388 ? -10.211 1.104 22.141 1 55.12 388 ALA B O 1
ATOM 6193 N N . GLY B 1 389 ? -10.016 0.851 24.391 1 44.56 389 GLY B N 1
ATOM 6194 C CA . GLY B 1 389 ? -11.312 1.441 24.688 1 44.56 389 GLY B CA 1
ATOM 6195 C C . GLY B 1 389 ? -11.227 2.91 25.062 1 44.56 389 GLY B C 1
ATOM 6196 O O . GLY B 1 389 ? -12.258 3.572 25.219 1 44.56 389 GLY B O 1
ATOM 6197 N N . VAL B 1 390 ? -10.172 3.361 25.641 1 37.31 390 VAL B N 1
ATOM 6198 C CA . VAL B 1 390 ? -10.188 4.641 26.344 1 37.31 390 VAL B CA 1
ATOM 6199 C C . VAL B 1 390 ? -9.672 5.742 25.422 1 37.31 390 VAL B C 1
ATOM 6201 O O . VAL B 1 390 ? -8.633 5.582 24.766 1 37.31 390 VAL B O 1
ATOM 6204 N N . ALA B 1 391 ? -10.484 6.609 25 1 35 391 ALA B N 1
ATOM 6205 C CA . ALA B 1 391 ? -9.984 7.859 24.438 1 35 391 ALA B CA 1
ATOM 6206 C C . ALA B 1 391 ? -8.875 8.453 25.297 1 35 391 ALA B C 1
ATOM 6208 O O . ALA B 1 391 ? -8.984 8.492 26.516 1 35 391 ALA B O 1
ATOM 6209 N N . PRO B 1 392 ? -7.629 8.328 24.891 1 31.97 392 PRO B N 1
ATOM 6210 C CA . PRO B 1 392 ? -6.648 8.898 25.828 1 31.97 392 PRO B CA 1
ATOM 6211 C C . PRO B 1 392 ? -7.086 10.25 26.391 1 31.97 392 PRO B C 1
ATOM 6213 O O . PRO B 1 392 ? -7.691 11.055 25.688 1 31.97 392 PRO B O 1
ATOM 6216 N N . ALA B 1 393 ? -7.332 10.367 27.641 1 26.56 393 ALA B N 1
ATOM 6217 C CA . ALA B 1 393 ? -7.324 11.688 28.266 1 26.56 393 ALA B CA 1
ATOM 6218 C C . ALA B 1 393 ? -6.027 12.43 27.953 1 26.56 393 ALA B C 1
ATOM 6220 O O . ALA B 1 393 ? -4.934 11.914 28.203 1 26.56 393 ALA B O 1
ATOM 6221 N N . VAL B 1 394 ? -6.004 13.211 27 1 27.42 394 VAL B N 1
ATOM 6222 C CA . VAL B 1 394 ? -4.949 14.148 26.641 1 27.42 394 VAL B CA 1
ATOM 6223 C C . VAL B 1 394 ? -4.379 14.797 27.906 1 27.42 394 VAL B C 1
ATOM 6225 O O . VAL B 1 394 ? -5.098 15.484 28.641 1 27.42 394 VAL B O 1
ATOM 6228 N N . ALA B 1 395 ? -3.518 14.203 28.609 1 25 395 ALA B N 1
ATOM 6229 C CA . ALA B 1 395 ? -2.801 15.117 29.5 1 25 395 ALA B CA 1
ATOM 6230 C C . ALA B 1 395 ? -2.174 16.266 28.719 1 25 395 ALA B C 1
ATOM 6232 O O . ALA B 1 395 ? -1.316 16.047 27.859 1 25 395 ALA B O 1
ATOM 6233 N N . LEU B 1 396 ? -2.887 17.281 28.484 1 23.86 396 LEU B N 1
ATOM 6234 C CA . LEU B 1 396 ? -2.342 18.594 28.109 1 23.86 396 LEU B CA 1
ATOM 6235 C C . LEU B 1 396 ? -1.113 18.922 28.938 1 23.86 396 LEU B C 1
ATOM 6237 O O . LEU B 1 396 ? -1.215 19.109 30.156 1 23.86 396 LEU B O 1
ATOM 6241 N N . ALA B 1 397 ? -0.025 18.328 28.797 1 25.8 397 ALA B N 1
ATOM 6242 C CA . ALA B 1 397 ? 1.073 19.031 29.438 1 25.8 397 ALA B CA 1
ATOM 6243 C C . ALA B 1 397 ? 1.02 20.531 29.125 1 25.8 397 ALA B C 1
ATOM 6245 O O . ALA B 1 397 ? 1.213 20.938 27.984 1 25.8 397 ALA B O 1
ATOM 6246 N N . THR B 1 398 ? 0.129 21.203 29.734 1 25.5 398 THR B N 1
ATOM 6247 C CA . THR B 1 398 ? 0.048 22.656 29.906 1 25.5 398 THR B CA 1
ATOM 6248 C C . THR B 1 398 ? 1.396 23.219 30.344 1 25.5 398 THR B C 1
ATOM 6250 O O . THR B 1 398 ? 1.734 23.188 31.531 1 25.5 398 THR B O 1
ATOM 6253 N N . ALA B 1 399 ? 2.541 22.859 29.75 1 24.64 399 ALA B N 1
ATOM 6254 C CA . ALA B 1 399 ? 3.619 23.766 30.109 1 24.64 399 ALA B CA 1
ATOM 6255 C C . ALA B 1 399 ? 3.25 25.219 29.797 1 24.64 399 ALA B C 1
ATOM 6257 O O . ALA B 1 399 ? 3.473 25.688 28.672 1 24.64 399 ALA B O 1
ATOM 6258 N N . ALA B 1 400 ? 1.974 25.625 29.906 1 24.22 400 ALA B N 1
ATOM 6259 C CA . ALA B 1 400 ? 1.708 27.062 29.969 1 24.22 400 ALA B CA 1
ATOM 6260 C C . ALA B 1 400 ? 2.568 27.734 31.031 1 24.22 400 ALA B C 1
ATOM 6262 O O . ALA B 1 400 ? 2.193 27.766 32.219 1 24.22 400 ALA B O 1
ATOM 6263 N N . GLU B 1 401 ? 3.824 27.328 31.281 1 23.69 401 GLU B N 1
ATOM 6264 C CA . GLU B 1 401 ? 4.297 28.406 32.125 1 23.69 401 GLU B CA 1
ATOM 6265 C C . GLU B 1 401 ? 3.908 29.781 31.578 1 23.69 401 GLU B C 1
ATOM 6267 O O . GLU B 1 401 ? 3.762 29.938 30.359 1 23.69 401 GLU B O 1
ATOM 6272 N N . LYS B 1 402 ? 3.457 30.75 32.469 1 25.89 402 LYS B N 1
ATOM 6273 C CA . LYS B 1 402 ? 3.025 32.125 32.562 1 25.89 402 LYS B CA 1
ATOM 6274 C C . LYS B 1 402 ? 3.883 33.031 31.656 1 25.89 402 LYS B C 1
ATOM 6276 O O . LYS B 1 402 ? 3.859 34.25 31.781 1 25.89 402 LYS B O 1
ATOM 6281 N N . GLY B 1 403 ? 4.832 32.531 30.875 1 23.11 403 GLY B N 1
ATOM 6282 C CA . GLY B 1 403 ? 5.461 33.781 30.422 1 23.11 403 GLY B CA 1
ATOM 6283 C C . GLY B 1 403 ? 4.559 34.625 29.531 1 23.11 403 GLY B C 1
ATOM 6284 O O . GLY B 1 403 ? 3.75 34.062 28.781 1 23.11 403 GLY B O 1
ATOM 6285 N N . LYS B 1 404 ? 4.094 35.844 29.844 1 25.14 404 LYS B N 1
ATOM 6286 C CA . LYS B 1 404 ? 3.336 37 29.375 1 25.14 404 LYS B CA 1
ATOM 6287 C C . LYS B 1 404 ? 3.625 37.281 27.906 1 25.14 404 LYS B C 1
ATOM 6289 O O . LYS B 1 404 ? 3.195 38.312 27.359 1 25.14 404 LYS B O 1
ATOM 6294 N N . GLY B 1 405 ? 4.641 36.656 27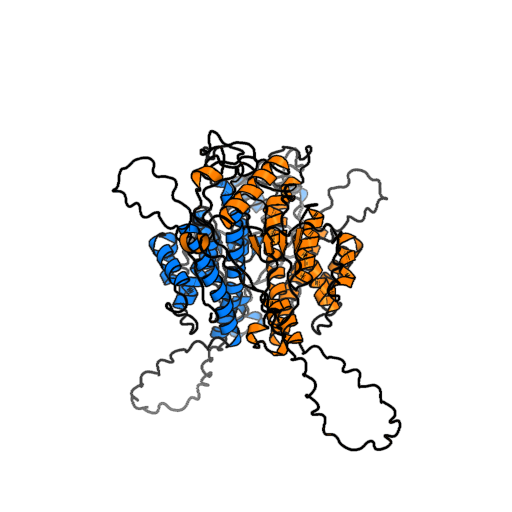.266 1 23.83 405 GLY B N 1
ATOM 6295 C CA . GLY B 1 405 ? 4.926 37.5 26.109 1 23.83 405 GLY B CA 1
ATOM 6296 C C . GLY B 1 405 ? 3.861 37.406 25.031 1 23.83 405 GLY B C 1
ATOM 6297 O O . GLY B 1 405 ? 3.041 36.469 25.031 1 23.83 405 GLY B O 1
ATOM 6298 N N . LYS B 1 406 ? 3.635 38.5 24.203 1 23.16 406 LYS B N 1
ATOM 6299 C CA . LYS B 1 406 ? 2.777 38.906 23.094 1 23.16 406 LYS B CA 1
ATOM 6300 C C . LYS B 1 406 ? 2.803 37.906 21.969 1 23.16 406 LYS B C 1
ATOM 6302 O O . LYS B 1 406 ? 3.873 37.5 21.5 1 23.16 406 LYS B O 1
ATOM 6307 N N . ALA B 1 407 ? 1.853 36.969 21.922 1 23.62 407 ALA B N 1
ATOM 6308 C CA . ALA B 1 407 ? 1.562 36 20.875 1 23.62 407 ALA B CA 1
ATOM 6309 C C . ALA B 1 407 ? 1.675 36.625 19.484 1 23.62 407 ALA B C 1
ATOM 6311 O O . ALA B 1 407 ? 0.861 37.469 19.109 1 23.62 407 ALA B O 1
ATOM 6312 N N . THR B 1 408 ? 2.887 36.969 19.094 1 23.78 408 THR B N 1
ATOM 6313 C CA . THR B 1 408 ? 3.104 37.531 17.766 1 23.78 408 THR B CA 1
ATOM 6314 C C . THR B 1 408 ? 2.604 36.562 16.688 1 23.78 408 THR B C 1
ATOM 6316 O O . THR B 1 408 ? 2.713 35.344 16.828 1 23.78 408 THR B O 1
ATOM 6319 N N . GLY B 1 409 ? 1.609 36.938 15.852 1 20.69 409 GLY B N 1
ATOM 6320 C CA . GLY B 1 409 ? 0.891 36.375 14.711 1 20.69 409 GLY B CA 1
ATOM 6321 C C . GLY B 1 409 ? 1.778 35.594 13.773 1 20.69 409 GLY B C 1
ATOM 6322 O O . GLY B 1 409 ? 2.902 36 13.477 1 20.69 409 GLY B O 1
ATOM 6323 N N . ILE B 1 410 ? 1.79 34.312 13.93 1 20.72 410 ILE B N 1
ATOM 6324 C CA . ILE B 1 410 ? 2.508 33.406 13.023 1 20.72 410 ILE B CA 1
ATOM 6325 C C . ILE B 1 410 ? 2.162 33.75 11.578 1 20.72 410 ILE B C 1
ATOM 6327 O O . ILE B 1 410 ? 0.99 33.75 11.195 1 20.72 410 ILE B O 1
ATOM 6331 N N . VAL B 1 411 ? 2.791 34.688 10.992 1 20.34 411 VAL B N 1
ATOM 6332 C CA . VAL B 1 411 ? 2.773 35 9.562 1 20.34 411 VAL B CA 1
ATOM 6333 C C . VAL B 1 411 ? 3.121 33.75 8.766 1 20.34 411 VAL B C 1
ATOM 6335 O O . VAL B 1 411 ? 4.223 33.219 8.891 1 20.34 411 VAL B O 1
ATOM 6338 N N . VAL B 1 412 ? 2.236 32.781 8.844 1 20.48 412 VAL B N 1
ATOM 6339 C CA . VAL B 1 412 ? 2.488 31.766 7.832 1 20.48 412 VAL B CA 1
ATOM 6340 C C . VAL B 1 412 ? 2.338 32.375 6.441 1 20.48 412 VAL B C 1
ATOM 6342 O O . VAL B 1 412 ? 1.399 33.156 6.188 1 20.48 412 VAL B O 1
#

Sequence (824 aa):
MPHNSVFVLGPQTNMRWLHGINADKRPSEEKSDQENEFSGMRISLTFRHIGTFLSNDSRKIWGQGATSKTKETAKSVINDDEKKTEELIQAFGKENQSTEFDWEETYGSGSDVLHFRASPPETPILYTSHSSVERQSVLLYLDELGLEYSLVEPPPVRHGDDYERRNICLRDTDALNTEVCGATLILSYLESHYSQTRGGPNARQGGESVGVGDRAAAAAAQTYLSHASHLNRLWARCLSATRTEPPSLPPSAHPTTTSPAIAGTPKSSPPPTTSSLRPPISSDLSQALTADLAVLEEHRATDRLRRNNRPSPPASSPNPSSTEKEDTAAYLAGPAFSVADCAVWPLVNALKHSGWAGWSDERWPYLVEYWQEMVDAREDVRRFVDAAGVAPAVALATAAEKGKGKATGIVVMPHNSVFVLGPQTNMRWLHGINADKRPSEEKSDQENEFSGMRISLTFRHIGTFLSNDSRKIWGQGATSKTKETAKSVINDDEKKTEELIQAFGKENQSTEFDWEETYGSGSDVLHFRASPPETPILYTSHSSVERQSVLLYLDELGLEYSLVEPPPVRHGDDYERRNICLRDTDALNTEVCGATLILSYLESHYSQTRGGPNARQGGESVGVGDRAAAAAAQTYLSHASHLNRLWARCLSATRTEPPSLPPSAHPTTTSPAIAGTPKSSPPPTTSSLRPPISSDLSQALTADLAVLEEHRATDRLRRNNRPSPPASSPNPSSTEKEDTAAYLAGPAFSVADCAVWPLVNALKHSGWAGWSDERWPYLVEYWQEMVDAREDVRRFVDAAGVAPAVALATAAEKGKGKATGIVV

Foldseek 3Di:
DDPVDDDDDDPLRVQADPDDPDPPPDPPVVDDPVCPPPPNDDDDDDDDDDQKDADFVRQWIAPQQALHRDPVPTDGADACDQVLLVLVVVLVVCSNPDNDDDCCVRRVNHGRHDYNHDPPPLFKEKEDAQAPLLVQLQVLVCVVLVGDYHYDYDDDDDALCSLVPDWIWIFHSGSVRDIDTHSLRSQVVCCVPRVVVPDDVPPPPPPPDCDPLNVQLVVQLVVLSVLLRVLVNLVSVLSSQQPPPPPPPPPPPPPPVDDPPPDPPPPPPPPPPVPSPRPADDPVSLVVNLVSLVVVLVLLVVVLVVVVPPDDPPDPDPPPPCVVVPPSQLDRSDNDHGSSCSSVLSSLLLVQPVPHPSDDCVVRVSSNVSNVVCCVPDPSSVVCNVVSPDPPPPPPPCPPPPPPDDPPPPND/DDDVDDDDDDPLRVQQDDDDPDPPPDPPVPDDPVCPPPPNDDDDDDDDDDQKDADQVRQWIAPQQALHRDPVVTDGADACDQVLLVLVVVLVVCSNPDNDDDCCVRRVNHGRHDYNHDPPPLFKEKEDAQAPLLVQLQVLVCVVLVGDYHYDYDDDDDALCSLVPDWIWIFHSGSVRDIDTHSLRSQVVCCVPRVVVPDDVPPPPPPDDCDPLNVQLVVQLVVLSVLLRVLVNLVSVLSSQQPPPPPPPPPPPPPPPDDPPPDPPPPPPPPPPVPSPRPADPPVSLVVNLVSLVVVLVLLVVVLVVVVPPDDPPDPDPPPPDVVVPPSQLDRSDNDHGSSCSSVLSSLLLVQPVPHPSDDCVVRVSSNVSNVVCCVPDPSSVVCNVVSPDPPPPPPPCPPPPPPDDPPPPPD

Radius of gyration: 34.43 Å; Cα contacts (8 Å, |Δi|>4): 821; chains: 2; bounding box: 82×112×89 Å

Solvent-accessible surface area (backbone atoms only — not comparable to full-atom values): 49269 Å² total; per-residue (Å²): 126,60,89,91,56,80,87,82,73,52,70,70,53,53,47,69,36,89,80,70,86,68,78,78,80,64,57,74,85,75,42,51,71,76,53,48,43,76,81,48,66,78,82,84,81,60,87,71,92,71,64,49,47,63,40,81,81,62,49,31,29,14,14,65,46,16,60,25,63,40,74,92,58,41,37,67,48,38,54,49,41,66,69,65,40,48,52,51,51,49,43,52,49,47,50,72,69,27,83,77,65,60,58,60,80,66,48,53,66,31,50,45,67,73,32,73,44,73,68,69,80,87,47,30,35,37,37,38,32,78,44,65,43,47,44,49,18,42,48,51,46,37,57,72,67,66,56,73,66,42,80,41,78,52,76,81,79,85,50,44,61,45,52,72,66,43,61,29,32,36,34,42,69,54,70,70,40,38,71,35,66,35,45,52,53,36,43,52,51,45,51,72,72,50,55,70,70,67,49,56,91,80,42,68,76,68,79,63,68,84,50,59,72,54,54,42,25,50,46,41,22,52,50,44,31,52,51,32,48,52,48,49,54,55,48,41,52,50,56,28,63,40,54,53,63,67,73,76,66,68,75,78,74,68,81,70,82,71,77,81,70,85,72,70,82,69,80,75,66,73,70,74,77,70,70,76,69,63,56,75,68,50,69,68,56,48,50,51,52,50,54,55,48,50,51,52,38,49,50,52,49,50,49,51,52,56,59,71,66,53,78,70,71,80,74,78,77,76,76,77,72,72,69,61,66,74,75,74,50,64,36,75,36,40,78,51,88,48,65,26,43,26,46,39,48,39,46,52,51,35,46,72,70,61,72,47,85,88,56,49,67,81,80,39,49,58,52,46,48,38,51,52,42,39,46,72,72,28,69,82,54,43,72,47,67,74,47,60,78,49,75,76,75,73,74,69,78,70,76,66,67,76,76,77,73,78,84,72,78,80,80,94,125,60,89,91,56,81,87,82,75,52,73,70,53,52,49,71,37,90,81,72,86,67,78,78,79,64,57,73,85,76,42,50,72,75,52,47,40,76,79,48,67,79,82,84,82,60,88,72,90,72,64,49,48,64,41,81,82,60,48,30,29,15,16,65,46,16,60,25,62,40,73,93,60,41,38,65,47,38,55,49,39,66,68,65,39,49,53,51,52,49,42,50,49,46,50,72,68,28,83,78,66,61,57,59,78,64,46,52,68,32,48,46,67,74,32,74,43,74,69,69,80,86,45,29,37,37,35,39,32,77,43,65,44,46,44,48,19,45,49,50,46,38,58,73,67,66,56,72,66,42,80,41,79,52,77,83,82,84,50,44,61,45,53,70,67,43,61,29,32,36,34,42,72,53,71,70,39,38,69,34,65,34,44,52,53,36,42,52,51,45,50,73,71,51,54,70,69,67,48,55,91,78,42,69,76,70,79,63,69,84,49,61,73,53,54,43,25,52,48,42,22,52,50,45,33,52,52,33,48,54,49,49,53,53,49,41,53,50,56,28,63,40,54,52,62,67,74,75,68,71,74,79,74,71,83,72,81,76,78,82,72,85,73,72,81,70,80,77,64,75,70,75,75,71,70,76,69,63,55,75,68,50,69,68,55,49,50,51,53,49,54,56,48,49,51,52,38,48,50,52,49,50,49,52,53,55,60,71,65,52,77,70,73,80,74,78,77,75,77,77,73,73,71,61,68,73,74,74,49,64,36,73,36,40,77,51,89,50,65,26,43,27,47,40,47,40,46,52,52,36,48,71,70,61,72,45,86,88,55,48,67,80,79,38,49,60,52,46,49,39,52,51,43,40,44,71,73,28,69,83,53,43,71,48,66,74,47,62,80,49,74,77,76,73,75,69,79,68,76,67,67,76,75,78,73,79,83,71,78,80,80,98

Secondary structure (DSSP, 8-state):
--TT---PPPHHHHHH---------S-GGGS-HHHHGGGG-----------EEE-TTS-EEEETTSS--SGGG-EEPEES-HHHHHHHHHHHHHHHH-SS--HHHHHTT---EEESSS------EEE--S-HHHHHHHHHHHHHHT---EEEPPPPP-STTHHHHPPPEEE--STT--EEESHHHHHHHHHHHHSGGG--TTS--------HHHHHHHHHHHHHHHHHHHHHHHHHHHHHHHH-S-------------------------------------HHHHHHHHHHHHHHHHHHHHHHHHHHTSPP----S--TT----------SSSSS--HHHHHHHHHHHHHHTS--TT--TTT-HHHHHHHHHHHHH-HHHHTTSGGGSS----------------------/--TT------HHHHHH---------S-GGGS-HHHHGGGG-----------EEE-TTS-EEEETTSS--SSTT-EEPEES-HHHHHHHHHHHHHHHH-SS--HHHHHTT---EEESSS------EEE--S-HHHHHHHHHHHHHHT---EEEPPPPP-STTHHHHPPPEEE--STT--EEESHHHHHHHHHHHHSGGG--TTS--------HHHHHHHHHHHHHHHHHHHHHHHHHHHHHHHH-S-------------------------------------HHHHHHHHHHHHHHHHHHHHHHHHHHTS------S--TT----------SSSSS--HHHHHHHHHHHHHHTS--TT--TTT-HHHHHHHHHHHHH-HHHHTTSGGGSS----------------------

=== Feature glossary ===
The record interleaves many kinds of information about one protein. Here is each kind framed as the question it answers.

Q: Are the domains correctly placed relative to each other?
A: Predicted aligned error is AlphaFold's pairwise confidence. Unlike pLDDT (per-residue), PAE is per-residue-pair and captures whether two parts of the structure are correctly placed relative to each other. Units are ångströms of expected positional error.

Q: Which residues are in helices, strands, or loops?
A: Eight-state secondary structure (DSSP): H is the canonical α-helix, G the tighter 3₁₀-helix, I the wider π-helix; E/B are β-structure, T and S are turns and bends, and '-' is everything else. DSSP derives these from the pattern of main-chain N–H···O=C hydrogen bonds, not from the sequence.

Q: What if only a Cα trace is available?
A: P-SEA three-state annotation labels each residue as helix, strand, or coil based purely on the geometry of the Cα trace. It serves as a fallback when the full backbone (and thus DSSP) is unavailable.

Q: What are the backbone torsion angles?
A: φ (phi) and ψ (psi) are the two rotatable backbone dihedrals per residue: φ is the C(i-1)–N–Cα–C torsion, ψ is the N–Cα–C–N(i+1) torsion, both in degrees on (−180°, 180°]. α-helical residues cluster near (−60°, −45°); β-strand residues near (−120°, +130°). A Ramachandran plot is simply a scatter of (φ, ψ) for every residue.

Q: What known structures does this most resemble?
A: Structural nearest neighbors (via Foldseek easy-search vs the PDB). Reported per hit: target PDB id, E-value, and alignment TM-score. A TM-score above ~0.5 is the conventional threshold for 'same fold'.

Q: What family and function is it annotated with?
A: Database cross-references. InterPro integrates a dozen domain/family signature databases into unified entries with residue-range hits. GO terms attach function/process/location labels with evidence codes. CATH codes position the fold in a four-level structural taxonomy. Organism is the NCBI-taxonomy species name.

Q: Which residues are buried vs exposed?
A: Solvent accessibility: the surface area of each residue that a 1.4 Å water probe can touch, in Å². When only backbone atoms are present the absolute values are lower than full-atom SASA (side chains contribute most of the area) and are flagged as backbone-only.

Q: What do the diagnostic plots show?
A: Three diagnostic plots accompany the record. The Cα contact map visualizes the tertiary structure as a 2D adjacency matrix (8 Å cutoff, sequence-local contacts suppressed). The Ramachandran plot shows the distribution of backbone (φ, ψ) torsions, with points in the α and β basins reflecting secondary structure content. The PAE plot shows AlphaFold's inter-residue confidence as a color matrix.

Q: What is the amino-acid chain?
A: The amino-acid sequence is the protein's primary structure: the linear order of residues from the N-terminus to the C-terminus, written in one-letter code. Everything else here — the 3D coordinates, the secondary structure, the domain annotations — is ultimately a consequence of this string.

Q: What do the rendered images show?
A: The six renders are orthographic views along the three Cartesian axes in both directions. Representation (cartoon, sticks, or surface) and color scheme (sequence-rainbow or by-chain) vary across proteins so the training set covers all the common visualization conventions.

Q: Where is each backbone atom in 3D?
A: The mmCIF table is the protein's shape written out atom by atom. For each backbone N, Cα, C, and carbonyl O, it records an (x, y, z) coordinate triple in Å plus the residue type, chain letter, and residue number.

Q: How mobile is each atom in the crystal?
A: For experimental (PDB) structures, the B-factor (temperature factor) quantifies the positional spread of each atom in the crystal — a combination of thermal vibration and static disorder — in units of Å². High B-factors mark flexible loops or poorly resolved regions; low B-factors mark the rigid, well-ordered core.

Q: How big and how compact is the whole molecule?
A: Three whole-structure scalars: the radius of gyration (RMS distance of Cα from centroid, in Å), the count of Cα–Cα contacts (pairs closer than 8 Å and separated by more than four residues in sequence — i.e. tertiary, not local, contacts), and the bounding-box dimensions. Together they distinguish compact globular folds from extended fibres or disordered chains.

Q: What does the local fold look like, residue by residue?
A: A 3Di character summarizes, for each residue, the relative orientation of the Cα frame of its nearest spatial neighbor. Because it encodes fold topology rather than chemistry, 3Di alignments detect remote structural similarity that sequence alignment misses.

Q: How confident is the AlphaFold model at each residue?
A: For AlphaFold models, the B-factor field carries pLDDT — the model's own estimate of local accuracy on a 0–100 scale. Regions with pLDDT<50 should be treated as essentially unmodeled; they often correspond to intrinsically disordered segments.